Protein AF-A0A813S5W6-F1 (afdb_monomer_lite)

Sequence (1276 aa):
MLRTIFCSRCLLQTILNSVKQQLNVHYRLIHSENLAKLQTNEDELLSAIAHRELFEEQFSDQRRSRKSSTLRPGRSSTPPSTTTSNLKLLNRPTSNINKKQTIRTKQHQLPDVIVTEKIDLAHPKPKNKRAISVSSTSALTSPLAEIPSEMNKQHNIEEQNRLKSISQRLNITAPPPSSSFRLTQPETLSSDEKRKDDILEDEFRTEDEKILVELLGTLDLKKVRQMHKYTDEELKIMRKHQTFNEILLAYVDVSIYNGKLRKVRQFFDKLCLDQERRKTMKRLSWKYPSNVNIYNTIMFAHAENGTLRAVQTLFEKMRSSHIKPTLESYAAVLTCLGNLDMFDPTIAKRIIFDIEKNGFRVSDIFHLNCLNNEQIRRILKVLKILRPDFKVPPIPDEVHTKLLQNVYEQPSPITDKSNIQGDLWWKNINFKEKLAKQLQWEQEQKVVFKSISITKQVNDHYVDKQKQLYMEMEQQLIVGFLTELEILKRETEPDKLSIIPFLEIFDAKEYIQIVMKEVNGLFYGSDYYSLPYNVLCSNLGKRIHQRYLTDVRKKNGFLDNLQSIYQEYIEHCVSNQRFIKNERQKWNEIVTNHFTFMDRSYRPWSYVQICQIGDFFYRVMLKYMKLTVPLSSQKRNTINKREANSILHVVHRTPGKYTEKQIKVHPTVLRFFAHLPEQQLEFDCTELPCLVPPLPWINCHTGGYLLNQTDFLRLPLSANQQDQYLKSISVQQIGGVLDSINALNSCPWKINQRILDTIISIFEKGGDKTFSVPLSLKNPSIPDMVHIDKGLSNDEKRRRERERFKLVKQRAEIFSLWSNELYRLSIANQFRNEIFWFPHNLDFRGRVYPVPPHFNHLGSDIARGLILFAEGKPLGANGLRRLKIHLINLTDLKKRQSINEREQYANEIMDDILDSADKPLTGRLWWSKSEEPWQTLACCMEIANAIRSPDSTKYLSYFPVHQDGTCNVLQHYAAMGLDDVGAASVNLKPSDLPKDVYSDVVEMVELERQKDEELNIEMAKILKGFIKRKVIKQTIMTTNYGVTMYGARQQIGRQLRDIEDFPKIHVSEASTYLAKKTFLCLRELFRETKKIQDWFKDCASLISRVRGTAVEWNTPLGLPVVQPYYKEIKIKESGHELMDYFNMNSRPNNIKQKNAFPPNYVHSLDSTHMMMTALNCAKNGITFVSVHDSFWTHPCDVDILSKICREQFVALHKEPLLENLSQDFTNKFGFKSSEFSKADETQTKTMKLINDTIHRVPERGIFKLESVLDSTYFFS

Radius of gyration: 38.58 Å; chains: 1; bounding box: 118×125×112 Å

pLDDT: mean 75.86, std 22.14, range [20.61, 98.5]

Foldseek 3Di:
DVVVVVVVVVVVVVVVVVVVVVVVVVVVVVVVVVVVVVVVVVVVVVVVVVVVVVPPPPPDDPDDDDDDDDDDDDDDDDDDYYDYDDDDDDYDDDDDDDDDDDDDDDDDDDDDDDDDDDDDDDDDDDDDDDDDDDDDDDDDDDDDDDDDDDDDDDDDDDPPPVPPPPDPDDDDDADDDDDDPDPDDDDDDDPPVVVVQVVLVVVPDDPVVVVVVVLVVPFDLVQLQVLFPDDPVRLLLVLLLVVLQQLLLQLLQLCVLVVNLVLNVVLQVVLLVVVVVVVVVVDSDSRHHQDVSSLLSSLLSCLLVLNLVVLVVSVVSCVVVVHDDDLSSLLSNLLSCLNDPDDDLVVVVVSQVVCVVVVHHPLCNLVALADFLSSVVSSVSSVCVVPVPDARDFDDLAAPFPLCCCLPVDFFPLPPPPPPPFDLLVVPDPVLVLVVVLVVLVLVQKDKFFFLADWDPADVVLVVVVVVLLVLQLVLLLVLLVVVLVVQVVPDDSNDSDLNSLSVNDRSSVLSVLVVVLVVVQLPDDPVDFDFLLVQQLVSLVVSQLNVLVVVCVVSVQVVVLSVLVVVLQVCLSDPCCLRDFSLSSSSVSCSVVSGDHNRHDSGRDSLSSSVNSVSSVVSLQPRAFAPDDLDPDDDPDPDCDPGDRQKDWDWDDNDPDTTIGIHGDVSSSVSSVVGICGMDMGGSLLAFRLGQWAQPNAQFGIGRSRGTDGQAPDDLQPVVQVVCSVVDDCNLQSLLSRLLSLQRSFKKAWPVVLLVVLSVQVNVQHDVLQPGQGHLPDPPQDDQQDQDPPDDPVVNVVSVVVNSVSVVVSVVSVVRSVLVSVQSSSLVVRNVGITGFRWHHYLLRFIDTSNDSADCLDALSSVLGMWGSGWDQCAPFLLLLLQLQLLVQAPPQQQHASVVSSVVSVVCLVVLQQCLPPVPHGPVPLSNGPRRSLNSSSSVQSNQLVPDPHSRRDTDGHKRKWFFLQQLLCLLCLLQVPALSCQQRLLFADRTHHHVLVVLLVQLLVVLVVVVVVVPPLSVLCVPVSDSCLCVVVLNCVLQQDRLVRQLVSSLVVQVVDPPRPNVCSNVNSSSSSSSSVVSCCVSSVSSVVQLVLQLVLLLLLLSSNQAFDWDAFSSSNIRTDSAADDDDDDPPPDPPPVNSSNHHGGDSVCSSRNRSNSNSLSVLSQLSSQLSSVCSSNVWSWDDSRRMIITRSNCVVVSLLSSLVSNLSRSVPNSLVNRLVRCCVPPQDDPVSLVVDDPSSNVSNVVSNVSSVCRRHHDDNDSCSSSVRPRSID

Organism: NCBI:txid1234261

InterPro domains:
  IPR002092 DNA-directed RNA polymerase, phage-type [PS00489] (1027-1041)
  IPR002092 DNA-directed RNA polymerase, phage-type [PTHR10102] (70-1276)
  IPR002885 Pentatricopeptide repeat [PF13812] (291-339)
  IPR002885 Pentatricopeptide repeat [PS51375] (291-325)
  IPR011990 Tetratricopeptide-like helical domain superfamily [G3DSA:1.25.40.10] (222-381)
  IPR029262 DNA-directed RNA polymerase, N-terminal [PF14700] (465-745)
  IPR029262 DNA-directed RNA polymerase, N-terminal [SM01311] (436-746)
  IPR037159 DNA-directed RNA polymerase, N-terminal domain superfamily [G3DSA:1.10.1320.10] (426-745)
  IPR043502 DNA/RNA polymerase superfamily [SSF56672] (431-1276)
  IPR046950 DNA-directed RNA polymerase, C-terminal domain, phage-type [PF00940] (873-1276)

Structure (mmCIF, N/CA/C/O backbone):
data_AF-A0A813S5W6-F1
#
_entry.id   AF-A0A813S5W6-F1
#
loop_
_atom_site.group_PDB
_atom_site.id
_atom_site.type_symbol
_atom_site.label_atom_id
_atom_site.label_alt_id
_atom_site.label_comp_id
_atom_site.label_asym_id
_atom_site.label_entity_id
_atom_site.label_seq_id
_atom_site.pdbx_PDB_ins_code
_atom_site.Cartn_x
_atom_site.Cartn_y
_atom_site.Cartn_z
_atom_site.occupancy
_atom_site.B_iso_or_equiv
_atom_site.auth_seq_id
_atom_site.auth_comp_id
_atom_site.auth_asym_id
_atom_site.auth_atom_id
_atom_site.pdbx_PDB_model_num
ATOM 1 N N . MET A 1 1 ? -49.755 -30.223 44.782 1.00 40.41 1 MET A N 1
ATOM 2 C CA . MET A 1 1 ? -48.481 -29.541 45.113 1.00 40.41 1 MET A CA 1
ATOM 3 C C . MET A 1 1 ? -47.517 -30.436 45.894 1.00 40.41 1 MET A C 1
ATOM 5 O O . MET A 1 1 ? -46.569 -30.895 45.277 1.00 40.41 1 MET A O 1
ATOM 9 N N . LEU A 1 2 ? -47.726 -30.754 47.183 1.00 34.56 2 LEU A N 1
ATOM 10 C CA . LEU A 1 2 ? -46.714 -31.489 47.982 1.00 34.56 2 LEU A CA 1
ATOM 11 C C . LEU A 1 2 ? -46.266 -32.846 47.388 1.00 34.56 2 LEU A C 1
ATOM 13 O O . LEU A 1 2 ? -45.065 -33.074 47.267 1.00 34.56 2 LEU A O 1
ATOM 17 N N . ARG A 1 3 ? -47.192 -33.704 46.921 1.00 33.53 3 ARG A N 1
ATOM 18 C CA . ARG A 1 3 ? -46.833 -34.958 46.212 1.00 33.53 3 ARG A CA 1
ATOM 19 C C . ARG A 1 3 ? -46.027 -34.716 44.923 1.00 33.53 3 ARG A C 1
ATOM 21 O O . ARG A 1 3 ? -45.125 -35.486 44.615 1.00 33.53 3 ARG A O 1
ATOM 28 N N . THR A 1 4 ? -46.309 -33.627 44.208 1.00 42.06 4 THR A N 1
ATOM 29 C CA . THR A 1 4 ? -45.598 -33.226 42.982 1.00 42.06 4 THR A CA 1
ATOM 30 C C . THR A 1 4 ? -44.140 -32.867 43.287 1.00 42.06 4 THR A C 1
ATOM 32 O O . THR A 1 4 ? -43.232 -33.378 42.641 1.00 42.06 4 THR A O 1
ATOM 35 N N . ILE A 1 5 ? -43.911 -32.062 44.333 1.00 46.50 5 ILE A N 1
ATOM 36 C CA . ILE A 1 5 ? -42.572 -31.639 44.782 1.00 46.50 5 ILE A CA 1
ATOM 37 C C . ILE A 1 5 ? -41.731 -32.844 45.236 1.00 46.50 5 ILE A C 1
ATOM 39 O O . ILE A 1 5 ? -40.535 -32.909 44.946 1.00 46.50 5 ILE A O 1
ATOM 43 N N . PHE A 1 6 ? -42.354 -33.819 45.908 1.00 39.75 6 PHE A N 1
ATOM 44 C CA . PHE A 1 6 ? -41.683 -35.055 46.320 1.00 39.75 6 PHE A CA 1
ATOM 45 C C . PHE A 1 6 ? -41.206 -35.876 45.112 1.00 39.75 6 PHE A C 1
ATOM 47 O O . PHE A 1 6 ? -40.048 -36.286 45.063 1.00 39.75 6 PHE A O 1
ATOM 54 N N . CYS A 1 7 ? -42.066 -36.035 44.099 1.00 45.84 7 CYS A N 1
ATOM 55 C CA . CYS A 1 7 ? -41.732 -36.756 42.871 1.00 45.84 7 CYS A CA 1
ATOM 56 C C . CYS A 1 7 ? -40.574 -36.087 42.106 1.00 45.84 7 CYS A C 1
ATOM 58 O O . CYS A 1 7 ? -39.635 -36.771 41.698 1.00 45.84 7 CYS A O 1
ATOM 60 N N . SER A 1 8 ? -40.578 -34.752 41.988 1.00 45.09 8 SER A N 1
ATOM 61 C CA . SER A 1 8 ? -39.479 -34.001 41.364 1.00 45.09 8 SER A CA 1
ATOM 62 C C . SER A 1 8 ? -38.148 -34.170 42.104 1.00 45.09 8 SER A C 1
ATOM 64 O O . SER A 1 8 ? -37.109 -34.283 41.457 1.00 45.09 8 SER A O 1
ATOM 66 N N . ARG A 1 9 ? -38.153 -34.226 43.446 1.00 51.53 9 ARG A N 1
ATOM 67 C CA . ARG A 1 9 ? -36.936 -34.474 44.243 1.00 51.53 9 ARG A CA 1
ATOM 68 C C . ARG A 1 9 ? -36.383 -35.883 44.039 1.00 51.53 9 ARG A C 1
ATOM 70 O O . ARG A 1 9 ? -35.176 -36.022 43.857 1.00 51.53 9 ARG A O 1
ATOM 77 N N . CYS A 1 10 ? -37.239 -36.905 44.018 1.00 55.56 10 CYS A N 1
ATOM 78 C CA . CYS A 1 10 ? -36.817 -38.272 43.705 1.00 55.56 10 CYS A CA 1
ATOM 79 C C . CYS A 1 10 ? -36.231 -38.367 42.288 1.00 55.56 10 CYS A C 1
ATOM 81 O O . CYS A 1 10 ? -35.159 -38.941 42.119 1.00 55.56 10 CYS A O 1
ATOM 83 N N . LEU A 1 11 ? -36.871 -37.745 41.291 1.00 57.06 11 LEU A N 1
ATOM 84 C CA . LEU A 1 11 ? -36.374 -37.745 39.912 1.00 57.06 11 LEU A CA 1
ATOM 85 C C . LEU A 1 11 ? -35.002 -37.060 39.797 1.00 57.06 11 LEU A C 1
ATOM 87 O O . LEU A 1 11 ? -34.087 -37.629 39.203 1.00 57.06 11 LEU A O 1
ATOM 91 N N . LEU A 1 12 ? -34.820 -35.890 40.427 1.00 58.53 12 LEU A N 1
ATOM 92 C CA . LEU A 1 12 ? -33.525 -35.198 40.453 1.00 58.53 12 LEU A CA 1
ATOM 93 C C . LEU A 1 12 ? -32.432 -36.041 41.126 1.00 58.53 12 LEU A C 1
ATOM 95 O O . LEU A 1 12 ? -31.302 -36.073 40.644 1.00 58.53 12 LEU A O 1
ATOM 99 N N . GLN A 1 13 ? -32.760 -36.739 42.219 1.00 63.91 13 GLN A N 1
ATOM 100 C CA . GLN A 1 13 ? -31.805 -37.589 42.930 1.00 63.91 13 GLN A CA 1
ATOM 101 C C . GLN A 1 13 ? -31.412 -38.824 42.108 1.00 63.91 13 GLN A C 1
ATOM 103 O O . GLN A 1 13 ? -30.236 -39.179 42.077 1.00 63.91 13 GLN A O 1
ATOM 108 N N . THR A 1 14 ? -32.356 -39.448 41.396 1.00 67.06 14 THR A N 1
ATOM 109 C CA . THR A 1 14 ? -32.065 -40.559 40.477 1.00 67.06 14 THR A CA 1
ATOM 110 C C . THR A 1 14 ? -31.195 -40.104 39.305 1.00 67.06 14 THR A C 1
ATOM 112 O O . THR A 1 14 ? -30.226 -40.786 38.976 1.00 67.06 14 THR A O 1
ATOM 115 N N . ILE A 1 15 ? -31.459 -38.924 38.730 1.00 67.56 15 ILE A N 1
ATOM 116 C CA . ILE A 1 15 ? -30.615 -38.333 37.678 1.00 67.56 15 ILE A CA 1
ATOM 117 C C . ILE A 1 15 ? -29.205 -38.037 38.215 1.00 67.56 15 ILE A C 1
ATOM 119 O O . ILE A 1 15 ? -28.225 -38.446 37.600 1.00 67.56 15 ILE A O 1
ATOM 123 N N . LEU A 1 16 ? -29.073 -37.411 39.390 1.00 62.16 16 LEU A N 1
ATOM 124 C CA . LEU A 1 16 ? -27.772 -37.149 40.027 1.00 62.16 16 LEU A CA 1
ATOM 125 C C . LEU A 1 16 ? -26.994 -38.434 40.349 1.00 62.16 16 LEU A C 1
ATOM 127 O O . LEU A 1 16 ? -25.774 -38.468 40.187 1.00 62.16 16 LEU A O 1
ATOM 131 N N . ASN A 1 17 ? -27.682 -39.495 40.776 1.00 65.75 17 ASN A N 1
ATOM 132 C CA . ASN A 1 17 ? -27.067 -40.797 41.029 1.00 65.75 17 ASN A CA 1
ATOM 133 C C . ASN A 1 17 ? -26.623 -41.475 39.720 1.00 65.75 17 ASN A C 1
ATOM 135 O O . ASN A 1 17 ? -25.518 -42.012 39.668 1.00 65.75 17 ASN A O 1
ATOM 139 N N . SER A 1 18 ? -27.431 -41.389 38.657 1.00 62.81 18 SER A N 1
ATOM 140 C CA . SER A 1 18 ? -27.094 -41.897 37.320 1.00 62.81 18 SER A CA 1
ATOM 141 C C . SER A 1 18 ? -25.885 -41.165 36.725 1.00 62.81 18 SER A C 1
ATOM 143 O O . SER A 1 18 ? -24.924 -41.810 36.311 1.00 62.81 18 SER A O 1
ATOM 145 N N . VAL A 1 19 ? -25.854 -39.829 36.797 1.00 61.72 19 VAL A N 1
ATOM 146 C CA . VAL A 1 19 ? -24.707 -39.012 36.365 1.00 61.72 19 VAL A CA 1
ATOM 147 C C . VAL A 1 19 ? -23.459 -39.319 37.202 1.00 61.72 19 VAL A C 1
ATOM 149 O O . VAL A 1 19 ? -22.370 -39.429 36.645 1.00 61.72 19 VAL A O 1
ATOM 152 N N . LYS A 1 20 ? -23.582 -39.554 38.519 1.00 59.91 20 LYS A N 1
ATOM 153 C CA . LYS A 1 20 ? -22.458 -40.039 39.345 1.00 59.91 20 LYS A CA 1
ATOM 154 C C . LYS A 1 20 ? -21.980 -41.439 38.951 1.00 59.91 20 LYS A C 1
ATOM 156 O O . LYS A 1 20 ? -20.777 -41.681 38.988 1.00 59.91 20 LYS A O 1
ATOM 161 N N . GLN A 1 21 ? -22.873 -42.358 38.578 1.00 62.28 21 GLN A N 1
ATOM 162 C CA . GLN A 1 21 ? -22.477 -43.672 38.062 1.00 62.28 21 GLN A CA 1
ATOM 163 C C . GLN A 1 21 ? -21.768 -43.548 36.710 1.00 62.28 21 GLN A C 1
ATOM 165 O O . GLN A 1 21 ? -20.687 -44.109 36.561 1.00 62.28 21 GLN A O 1
ATOM 170 N N . GLN A 1 22 ? -22.305 -42.767 35.769 1.00 60.00 22 GLN A N 1
ATOM 171 C CA . GLN A 1 22 ? -21.671 -42.519 34.472 1.00 60.00 22 GLN A CA 1
ATOM 172 C C . GLN A 1 22 ? -20.295 -41.861 34.630 1.00 60.00 22 GLN A C 1
ATOM 174 O O . GLN A 1 22 ? -19.330 -42.350 34.051 1.00 60.00 22 GLN A O 1
ATOM 179 N N . LEU A 1 23 ? -20.161 -40.835 35.479 1.00 54.81 23 LEU A N 1
ATOM 180 C CA . LEU A 1 23 ? -18.867 -40.214 35.786 1.00 54.81 23 LEU A CA 1
ATOM 181 C C . LEU A 1 23 ? -17.886 -41.195 36.440 1.00 54.81 23 LEU A C 1
ATOM 183 O O . LEU A 1 23 ? -16.722 -41.209 36.057 1.00 54.81 23 LEU A O 1
ATOM 187 N N . ASN A 1 24 ? -18.326 -42.055 37.365 1.00 57.41 24 ASN A N 1
ATOM 188 C CA . ASN A 1 24 ? -17.456 -43.078 37.961 1.00 57.41 24 ASN A CA 1
ATOM 189 C C . ASN A 1 24 ? -17.040 -44.167 36.957 1.00 57.41 24 ASN A C 1
ATOM 191 O O . ASN A 1 24 ? -15.909 -44.644 37.023 1.00 57.41 24 ASN A O 1
ATOM 195 N N . VAL A 1 25 ? -17.915 -44.558 36.025 1.00 65.06 25 VAL A N 1
ATOM 196 C CA . VAL A 1 25 ? -17.577 -45.492 34.937 1.00 65.06 25 VAL A CA 1
ATOM 197 C C . VAL A 1 25 ? -16.589 -44.842 33.971 1.00 65.06 25 VAL A C 1
ATOM 199 O O . VAL A 1 25 ? -15.578 -45.453 33.643 1.00 65.06 25 VAL A O 1
ATOM 202 N N . HIS A 1 26 ? -16.815 -43.588 33.579 1.00 54.50 26 HIS A N 1
ATOM 203 C CA . HIS A 1 26 ? -15.924 -42.860 32.676 1.00 54.50 26 HIS A CA 1
ATOM 204 C C . HIS A 1 26 ? -14.558 -42.581 33.325 1.00 54.50 26 HIS A C 1
ATOM 206 O O . HIS A 1 26 ? -13.527 -42.789 32.694 1.00 54.50 26 HIS A O 1
ATOM 212 N N . TYR A 1 27 ? -14.524 -42.226 34.615 1.00 49.88 27 TYR A N 1
ATOM 213 C CA . TYR A 1 27 ? -13.279 -42.071 35.372 1.00 49.88 27 TYR A CA 1
ATOM 214 C C . TYR A 1 27 ? -12.517 -43.398 35.491 1.00 49.88 27 TYR A C 1
ATOM 216 O O . TYR A 1 27 ? -11.305 -43.416 35.304 1.00 49.88 27 TYR A O 1
ATOM 224 N N . ARG A 1 28 ? -13.211 -44.524 35.727 1.00 51.84 28 ARG A N 1
ATOM 225 C CA . ARG A 1 28 ? -12.592 -45.863 35.722 1.00 51.84 28 ARG A CA 1
ATOM 226 C C . ARG A 1 28 ? -12.050 -46.249 34.348 1.00 51.84 28 ARG A C 1
ATOM 228 O O . ARG A 1 28 ? -10.924 -46.724 34.301 1.00 51.84 28 ARG A O 1
ATOM 235 N N . LEU A 1 29 ? -12.788 -45.992 33.264 1.00 54.06 29 LEU A N 1
ATOM 236 C CA . LEU A 1 29 ? -12.331 -46.226 31.886 1.00 54.06 29 LEU A CA 1
ATOM 237 C C . LEU A 1 29 ? -11.068 -45.416 31.567 1.00 54.06 29 LEU A C 1
ATOM 239 O O . LEU A 1 29 ? -10.075 -45.979 31.115 1.00 54.06 29 LEU A O 1
ATOM 243 N N . ILE A 1 30 ? -11.066 -44.120 31.892 1.00 50.94 30 ILE A N 1
ATOM 244 C CA . ILE A 1 30 ? -9.903 -43.237 31.728 1.00 50.94 30 ILE A CA 1
ATOM 245 C C . ILE A 1 30 ? -8.724 -43.717 32.590 1.00 50.94 30 ILE A C 1
ATOM 247 O O . ILE A 1 30 ? -7.580 -43.654 32.145 1.00 50.94 30 ILE A O 1
ATOM 251 N N . HIS A 1 31 ? -8.958 -44.235 33.799 1.00 46.03 31 HIS A N 1
ATOM 252 C CA . HIS A 1 31 ? -7.880 -44.788 34.625 1.00 46.03 31 HIS A CA 1
ATOM 253 C C . HIS A 1 31 ? -7.342 -46.119 34.071 1.00 46.03 31 HIS A C 1
ATOM 255 O O . HIS A 1 31 ? -6.128 -46.293 34.031 1.00 46.03 31 HIS A O 1
ATOM 261 N N . SER A 1 32 ? -8.200 -47.017 33.569 1.00 48.56 32 SER A N 1
ATOM 262 C CA . SER A 1 32 ? -7.764 -48.266 32.926 1.00 48.56 32 SER A CA 1
ATOM 263 C C . SER A 1 32 ? -7.043 -48.032 31.599 1.00 48.56 32 SER A C 1
ATOM 265 O O . SER A 1 32 ? -6.050 -48.699 31.339 1.00 48.56 32 SER A O 1
ATOM 267 N N . GLU A 1 33 ? -7.466 -47.056 30.788 1.00 46.50 33 GLU A N 1
ATOM 268 C CA . GLU A 1 33 ? -6.738 -46.686 29.569 1.00 46.50 33 GLU A CA 1
ATOM 269 C C . GLU A 1 33 ? -5.354 -46.111 29.874 1.00 46.50 33 GLU A C 1
ATOM 271 O O . GLU A 1 33 ? -4.403 -46.407 29.158 1.00 46.50 33 GLU A O 1
ATOM 276 N N . ASN A 1 34 ? -5.225 -45.285 30.917 1.00 42.94 34 ASN A N 1
ATOM 277 C CA . ASN A 1 34 ? -3.927 -44.727 31.298 1.00 42.94 34 ASN A CA 1
ATOM 278 C C . ASN A 1 34 ? -3.017 -45.773 31.960 1.00 42.94 34 ASN A C 1
ATOM 280 O O . ASN A 1 34 ? -1.815 -45.739 31.724 1.00 42.94 34 ASN A O 1
ATOM 284 N N . LEU A 1 35 ? -3.562 -46.733 32.717 1.00 42.84 35 LEU A N 1
ATOM 285 C CA . LEU A 1 35 ? -2.797 -47.880 33.222 1.00 42.84 35 LEU A CA 1
ATOM 286 C C . LEU A 1 35 ? -2.329 -48.797 32.083 1.00 42.84 35 LEU A C 1
ATOM 288 O O . LEU A 1 35 ? -1.150 -49.129 32.035 1.00 42.84 35 LEU A O 1
ATOM 292 N N . ALA A 1 36 ? -3.196 -49.117 31.119 1.00 45.72 36 ALA A N 1
ATOM 293 C CA . ALA A 1 36 ? -2.811 -49.888 29.937 1.00 45.72 36 ALA A CA 1
ATOM 294 C C . ALA A 1 36 ? -1.715 -49.178 29.119 1.00 45.72 36 ALA A C 1
ATOM 296 O O . ALA A 1 36 ? -0.715 -49.799 28.777 1.00 45.72 36 ALA A O 1
ATOM 297 N N . LYS A 1 37 ? -1.855 -47.863 28.878 1.00 42.47 37 LYS A N 1
ATOM 298 C CA . LYS A 1 37 ? -0.847 -47.045 28.171 1.00 42.47 37 LYS A CA 1
ATOM 299 C C . LYS A 1 37 ? 0.466 -46.885 28.948 1.00 42.47 37 LYS A C 1
ATOM 301 O O . LYS A 1 37 ? 1.494 -46.626 28.333 1.00 42.47 37 LYS A O 1
ATOM 306 N N . LEU A 1 38 ? 0.456 -47.019 30.276 1.00 42.03 38 LEU A N 1
ATOM 307 C CA . LEU A 1 38 ? 1.682 -47.069 31.078 1.00 42.03 38 LEU A CA 1
ATOM 308 C C . LEU A 1 38 ? 2.378 -48.426 30.930 1.00 42.03 38 LEU A C 1
ATOM 310 O O . LEU A 1 38 ? 3.570 -48.446 30.650 1.00 42.03 38 LEU A O 1
ATOM 314 N N . GLN A 1 39 ? 1.637 -49.536 31.011 1.00 42.09 39 GLN A N 1
ATOM 315 C CA . GLN A 1 39 ? 2.215 -50.876 30.861 1.00 42.09 39 GLN A CA 1
ATOM 316 C C . GLN A 1 39 ? 2.779 -51.119 29.450 1.00 42.09 39 GLN A C 1
ATOM 318 O O . GLN A 1 39 ? 3.906 -51.592 29.332 1.00 42.09 39 GLN A O 1
ATOM 323 N N . THR A 1 40 ? 2.088 -50.702 28.378 1.00 45.41 40 THR A N 1
ATOM 324 C CA . THR A 1 40 ? 2.644 -50.815 27.012 1.00 45.41 40 THR A CA 1
ATOM 325 C C . THR A 1 40 ? 3.921 -49.992 26.823 1.00 45.41 40 THR A C 1
ATOM 327 O O . THR A 1 40 ? 4.811 -50.412 26.091 1.00 45.41 40 THR A O 1
ATOM 330 N N . ASN A 1 41 ? 4.038 -48.843 27.499 1.00 42.16 41 ASN A N 1
ATOM 331 C CA . ASN A 1 41 ? 5.248 -48.022 27.446 1.00 42.16 41 ASN A CA 1
ATOM 332 C C . ASN A 1 41 ? 6.413 -48.630 28.247 1.00 42.16 41 ASN A C 1
ATOM 334 O O . ASN A 1 41 ? 7.560 -48.407 27.872 1.00 42.16 41 ASN A O 1
ATOM 338 N N . GLU A 1 42 ? 6.162 -49.378 29.327 1.00 41.88 42 GLU A N 1
ATOM 339 C CA . GLU A 1 42 ? 7.225 -50.084 30.061 1.00 41.88 42 GLU A CA 1
ATOM 340 C C . GLU A 1 42 ? 7.757 -51.289 29.267 1.00 41.88 42 GLU A C 1
ATOM 342 O O . GLU A 1 42 ? 8.975 -51.455 29.175 1.00 41.88 42 GLU A O 1
ATOM 347 N N . ASP A 1 43 ? 6.884 -52.057 28.605 1.00 41.44 43 ASP A N 1
ATOM 348 C CA . ASP A 1 43 ? 7.292 -53.170 27.733 1.00 41.44 43 ASP A CA 1
ATOM 349 C C . ASP A 1 43 ? 8.059 -52.690 26.481 1.00 41.44 43 ASP A C 1
ATOM 351 O O . ASP A 1 43 ? 9.089 -53.272 26.124 1.00 41.44 43 ASP A O 1
ATOM 355 N N . GLU A 1 44 ? 7.639 -51.588 25.839 1.00 44.03 44 GLU A N 1
ATOM 356 C CA . GLU A 1 44 ? 8.415 -50.974 24.747 1.00 44.03 44 GLU A CA 1
ATOM 357 C C . GLU A 1 44 ? 9.780 -50.450 25.229 1.00 44.03 44 GLU A C 1
ATOM 359 O O . GLU A 1 44 ? 10.781 -50.603 24.521 1.00 44.03 44 GLU A O 1
ATOM 364 N N . LEU A 1 45 ? 9.865 -49.886 26.442 1.00 40.66 45 LEU A N 1
ATOM 365 C CA . LEU A 1 45 ? 11.132 -49.403 26.998 1.00 40.66 45 LEU A CA 1
ATOM 366 C C . LEU A 1 45 ? 12.097 -50.556 27.318 1.00 40.66 45 LEU A C 1
ATOM 368 O O . LEU A 1 45 ? 13.290 -50.451 27.033 1.00 40.66 45 LEU A O 1
ATOM 372 N N . LEU A 1 46 ? 11.592 -51.667 27.863 1.00 42.09 46 LEU A N 1
ATOM 373 C CA . LEU A 1 46 ? 12.381 -52.873 28.133 1.00 42.09 46 LEU A CA 1
ATOM 374 C C . LEU A 1 46 ? 12.867 -53.536 26.835 1.00 42.09 46 LEU A C 1
ATOM 376 O O . LEU A 1 46 ? 14.041 -53.902 26.740 1.00 42.09 46 LEU A O 1
ATOM 380 N N . SER A 1 47 ? 12.020 -53.597 25.802 1.00 41.78 47 SER A N 1
ATOM 381 C CA . SER A 1 47 ? 12.409 -54.053 24.459 1.00 41.78 47 SER A CA 1
ATOM 382 C C . SER A 1 47 ? 13.504 -53.167 23.837 1.00 41.78 47 SER A C 1
ATOM 384 O O . SER A 1 47 ? 14.489 -53.669 23.288 1.00 41.78 47 SER A O 1
ATOM 386 N N . ALA A 1 48 ? 13.400 -51.842 23.997 1.00 40.12 48 ALA A N 1
ATOM 387 C CA . ALA A 1 48 ? 14.396 -50.886 23.511 1.00 40.12 48 ALA A CA 1
ATOM 388 C C . ALA A 1 48 ? 15.739 -50.942 24.271 1.00 40.12 48 ALA A C 1
ATOM 390 O O . ALA A 1 48 ? 16.780 -50.618 23.695 1.00 40.12 48 ALA A O 1
ATOM 391 N N . ILE A 1 49 ? 15.739 -51.358 25.542 1.00 42.44 49 ILE A N 1
ATOM 392 C CA . ILE A 1 49 ? 16.961 -51.582 26.331 1.00 42.44 49 ILE A CA 1
ATOM 393 C C . ILE A 1 49 ? 17.639 -52.891 25.900 1.00 42.44 49 ILE A C 1
ATOM 395 O O . ILE A 1 49 ? 18.827 -52.873 25.573 1.00 42.44 49 ILE A O 1
ATOM 399 N N . ALA A 1 50 ? 16.886 -53.990 25.780 1.00 37.34 50 ALA A N 1
ATOM 400 C CA . ALA A 1 50 ? 17.412 -55.284 25.334 1.00 37.34 50 ALA A CA 1
ATOM 401 C C . ALA A 1 50 ? 18.057 -55.219 23.933 1.00 37.34 50 ALA A C 1
ATOM 403 O O . ALA A 1 50 ? 19.110 -55.810 23.693 1.00 37.34 50 ALA A O 1
ATOM 404 N N . HIS A 1 51 ? 17.482 -54.434 23.014 1.00 38.22 51 HIS A N 1
ATOM 405 C CA . HIS A 1 51 ? 18.063 -54.213 21.684 1.00 38.22 51 HIS A CA 1
ATOM 406 C C . HIS A 1 51 ? 19.354 -53.378 21.674 1.00 38.22 51 HIS A C 1
ATOM 408 O O . HIS A 1 51 ? 20.046 -53.346 20.654 1.00 38.22 51 HIS A O 1
ATOM 414 N N . ARG A 1 52 ? 19.682 -52.694 22.777 1.00 34.94 52 ARG A N 1
ATOM 415 C CA . ARG A 1 52 ? 20.856 -51.818 22.886 1.00 34.94 52 ARG A CA 1
ATOM 416 C C . ARG A 1 52 ? 22.082 -52.552 23.422 1.00 34.94 52 ARG A C 1
ATOM 418 O O . ARG A 1 52 ? 23.178 -52.333 22.917 1.00 34.94 52 ARG A O 1
ATOM 425 N N . GLU A 1 53 ? 21.891 -53.454 24.381 1.00 35.66 53 GLU A N 1
ATOM 426 C CA . GLU A 1 53 ? 22.975 -54.261 24.962 1.00 35.66 53 GLU A CA 1
ATOM 427 C C . GLU A 1 53 ? 23.521 -55.303 23.963 1.00 35.66 53 GLU A C 1
ATOM 429 O O . GLU A 1 53 ? 24.717 -55.583 23.953 1.00 35.66 53 GLU A O 1
ATOM 434 N N . LEU A 1 54 ? 22.693 -55.770 23.018 1.00 34.25 54 LEU A N 1
ATOM 435 C CA . LEU A 1 54 ? 23.111 -56.645 21.910 1.00 34.25 54 LEU A CA 1
ATOM 436 C C . LEU A 1 54 ? 24.013 -55.978 20.848 1.00 34.25 54 LEU A C 1
ATOM 438 O O . LEU A 1 54 ? 24.510 -56.674 19.962 1.00 34.25 54 LEU A O 1
ATOM 442 N N . PHE A 1 55 ? 24.231 -54.657 20.898 1.00 32.88 55 PHE A N 1
ATOM 443 C CA . PHE A 1 55 ? 25.007 -53.931 19.880 1.00 32.88 55 PHE A CA 1
ATOM 444 C C . PHE A 1 55 ? 26.435 -53.543 20.306 1.00 32.88 55 PHE A C 1
ATOM 446 O O . PHE A 1 55 ? 27.230 -53.161 19.446 1.00 32.88 55 PHE A O 1
ATOM 453 N N . GLU A 1 56 ? 26.797 -53.663 21.590 1.00 31.97 56 GLU A N 1
ATOM 454 C CA . GLU A 1 56 ? 28.140 -53.289 22.075 1.00 31.97 56 GLU A CA 1
ATOM 455 C C . GLU A 1 56 ? 29.152 -54.459 22.094 1.00 31.97 56 GLU A C 1
ATOM 457 O O . GLU A 1 56 ? 30.358 -54.219 22.162 1.00 31.97 56 GLU A O 1
ATOM 462 N N . GLU A 1 57 ? 28.723 -55.719 21.919 1.00 31.09 57 GLU A N 1
ATOM 463 C CA . GLU A 1 57 ? 29.639 -56.879 21.895 1.00 31.09 57 GLU A CA 1
ATOM 464 C C . GLU A 1 57 ? 30.388 -57.108 20.561 1.00 31.09 57 GLU A C 1
ATOM 466 O O . GLU A 1 57 ? 31.401 -57.806 20.551 1.00 31.09 57 GLU A O 1
ATOM 471 N N . GLN A 1 58 ? 29.978 -56.506 19.434 1.00 32.84 58 GLN A N 1
ATOM 472 C CA . GLN A 1 58 ? 30.584 -56.809 18.118 1.00 32.84 58 GLN A CA 1
ATOM 473 C C . GLN A 1 58 ? 31.832 -55.989 17.728 1.00 32.84 58 GLN A C 1
ATOM 475 O O . GLN A 1 58 ? 32.438 -56.273 16.697 1.00 32.84 58 GLN A O 1
ATOM 480 N N . PHE A 1 59 ? 32.273 -55.014 18.534 1.00 30.72 59 PHE A N 1
ATOM 481 C CA . PHE A 1 59 ? 33.447 -54.175 18.218 1.00 30.72 59 PHE A CA 1
ATOM 482 C C . PHE A 1 59 ? 34.567 -54.222 19.273 1.00 30.72 59 PHE A C 1
ATOM 484 O O . PHE A 1 59 ? 35.186 -53.209 19.596 1.00 30.72 59 PHE A O 1
ATOM 491 N N . SER A 1 60 ? 34.877 -55.424 19.779 1.00 28.62 60 SER A N 1
ATOM 492 C CA . SER A 1 60 ? 35.939 -55.635 20.780 1.00 28.62 60 SER A CA 1
ATOM 493 C C . SER A 1 60 ? 37.018 -56.691 20.446 1.00 28.62 60 SER A C 1
ATOM 495 O O . SER A 1 60 ? 37.811 -57.020 21.327 1.00 28.62 60 SER A O 1
ATOM 497 N N . ASP A 1 61 ? 37.163 -57.154 19.189 1.00 27.95 61 ASP A N 1
ATOM 498 C CA . ASP A 1 61 ? 38.296 -58.029 18.790 1.00 27.95 61 ASP A CA 1
ATOM 499 C C . ASP A 1 61 ? 39.096 -57.561 17.553 1.00 27.95 61 ASP A C 1
ATOM 501 O O . ASP A 1 61 ? 39.144 -58.210 16.508 1.00 27.95 61 ASP A O 1
ATOM 505 N N . GLN A 1 62 ? 39.828 -56.449 17.706 1.00 29.28 62 GLN A N 1
ATOM 506 C CA . GLN A 1 62 ? 41.091 -56.235 16.977 1.00 29.28 62 GLN A CA 1
ATOM 507 C C . GLN A 1 62 ? 42.295 -56.156 17.928 1.00 29.28 62 GLN A C 1
ATOM 509 O O . GLN A 1 62 ? 42.892 -55.115 18.191 1.00 29.28 62 GLN A O 1
ATOM 514 N N . ARG A 1 63 ? 42.649 -57.337 18.441 1.00 26.36 63 ARG A N 1
ATOM 515 C CA . ARG A 1 63 ? 44.001 -57.810 18.799 1.00 26.36 63 ARG A CA 1
ATOM 516 C C . ARG A 1 63 ? 45.169 -56.796 18.777 1.00 26.36 63 ARG A C 1
ATOM 518 O O . ARG A 1 63 ? 45.841 -56.598 17.771 1.00 26.36 63 ARG A O 1
ATOM 525 N N . ARG A 1 64 ? 45.564 -56.385 19.986 1.00 25.59 64 ARG A N 1
ATOM 526 C CA . ARG A 1 64 ? 46.932 -56.525 20.550 1.00 25.59 64 ARG A CA 1
ATOM 527 C C . ARG A 1 64 ? 48.141 -56.433 19.582 1.00 25.59 64 ARG A C 1
ATOM 529 O O . ARG A 1 64 ? 48.556 -57.449 19.033 1.00 25.59 64 ARG A O 1
ATOM 536 N N . SER A 1 65 ? 48.870 -55.311 19.601 1.00 26.06 65 SER A N 1
ATOM 537 C CA . SER A 1 65 ? 50.319 -55.205 19.950 1.00 26.06 65 SER A CA 1
ATOM 538 C C . SER A 1 65 ? 50.814 -53.748 19.746 1.00 26.06 65 SER A C 1
ATOM 540 O O . SER A 1 65 ? 50.144 -52.996 19.053 1.00 26.06 65 SER A O 1
ATOM 542 N N . ARG A 1 66 ? 51.908 -53.218 20.330 1.00 26.36 66 ARG A N 1
ATOM 543 C CA . ARG A 1 66 ? 53.045 -53.756 21.123 1.00 26.36 66 ARG A CA 1
ATOM 544 C C . ARG A 1 66 ? 53.303 -52.918 22.409 1.00 26.36 66 ARG A C 1
ATOM 546 O O . ARG A 1 66 ? 52.666 -51.897 22.630 1.00 26.36 66 ARG A O 1
ATOM 553 N N . LYS A 1 67 ? 54.244 -53.368 23.258 1.00 30.50 67 LYS A N 1
ATOM 554 C CA . LYS A 1 67 ? 54.832 -52.642 24.424 1.00 30.50 67 LYS A CA 1
ATOM 555 C C . LYS A 1 67 ? 55.988 -51.710 23.934 1.00 30.50 67 LYS A C 1
ATOM 557 O O . LYS A 1 67 ? 56.283 -51.771 22.746 1.00 30.50 67 LYS A O 1
ATOM 562 N N . SER A 1 68 ? 56.695 -50.863 24.707 1.00 29.69 68 SER A N 1
ATOM 563 C CA . SER A 1 68 ? 56.960 -50.765 26.167 1.00 29.69 68 SER A CA 1
ATOM 564 C C . SER A 1 68 ? 57.535 -49.384 26.603 1.00 29.69 68 SER A C 1
ATOM 566 O O . SER A 1 68 ? 57.956 -48.620 25.743 1.00 29.69 68 SER A O 1
ATOM 568 N N . SER A 1 69 ? 57.715 -49.172 27.931 1.00 31.36 69 SER A N 1
ATOM 569 C CA . SER A 1 69 ? 58.727 -48.290 28.614 1.00 31.36 69 SER A CA 1
ATOM 570 C C . SER A 1 69 ? 58.638 -46.740 28.446 1.00 31.36 69 SER A C 1
ATOM 572 O O . SER A 1 69 ? 58.353 -46.272 27.358 1.00 31.36 69 SER A O 1
ATOM 574 N N . THR A 1 70 ? 58.880 -45.852 29.443 1.00 31.20 70 THR A N 1
ATOM 575 C CA . THR A 1 70 ? 59.308 -45.984 30.873 1.00 31.20 70 THR A CA 1
ATOM 576 C C . THR A 1 70 ? 59.029 -44.719 31.747 1.00 31.20 70 THR A C 1
ATOM 578 O O . THR A 1 70 ? 59.009 -43.616 31.223 1.00 31.20 70 THR A O 1
ATOM 581 N N . LEU A 1 71 ? 58.969 -44.899 33.087 1.00 28.86 71 LEU A N 1
ATOM 582 C CA . LEU A 1 71 ? 59.326 -43.963 34.205 1.00 28.86 71 LEU A CA 1
ATOM 583 C C . LEU A 1 71 ? 58.496 -42.683 34.577 1.00 28.86 71 LEU A C 1
ATOM 585 O O . LEU A 1 71 ? 58.716 -41.616 34.029 1.00 28.86 71 LEU A O 1
ATOM 589 N N . ARG A 1 72 ? 57.687 -42.809 35.662 1.00 29.94 72 ARG A N 1
ATOM 590 C CA . ARG A 1 72 ? 57.719 -42.123 37.011 1.00 29.94 72 ARG A CA 1
ATOM 591 C C . ARG A 1 72 ? 57.859 -40.571 37.189 1.00 29.94 72 ARG A C 1
ATOM 593 O O . ARG A 1 72 ? 58.525 -39.953 36.373 1.00 29.94 72 ARG A O 1
ATOM 600 N N . PRO A 1 73 ? 57.460 -39.968 38.360 1.00 45.69 73 PRO A N 1
ATOM 601 C CA . PRO A 1 73 ? 56.597 -40.463 39.476 1.00 45.69 73 PRO A CA 1
ATOM 602 C C . PRO A 1 73 ? 55.621 -39.470 40.217 1.00 45.69 73 PRO A C 1
ATOM 604 O O . PRO A 1 73 ? 55.955 -38.318 40.464 1.00 45.69 73 PRO A O 1
ATOM 607 N N . GLY A 1 74 ? 54.539 -40.028 40.812 1.00 27.98 74 GLY A N 1
ATOM 608 C CA . GLY A 1 74 ? 53.901 -39.612 42.103 1.00 27.98 74 GLY A CA 1
ATOM 609 C C . GLY A 1 74 ? 52.926 -38.409 42.120 1.00 27.98 74 GLY A C 1
ATOM 610 O O . GLY A 1 74 ? 52.675 -37.829 41.073 1.00 27.98 74 GLY A O 1
ATOM 611 N N . ARG A 1 75 ? 52.342 -37.953 43.256 1.00 30.98 75 ARG A N 1
ATOM 612 C CA . ARG A 1 75 ? 51.947 -38.530 44.591 1.00 30.98 75 ARG A CA 1
ATOM 613 C C . ARG A 1 75 ? 51.219 -37.423 45.432 1.00 30.98 75 ARG A C 1
ATOM 615 O O . ARG A 1 75 ? 51.474 -36.259 45.165 1.00 30.98 75 ARG A O 1
ATOM 622 N N . SER A 1 76 ? 50.420 -37.627 46.502 1.00 26.95 76 SER A N 1
ATOM 623 C CA . SER A 1 76 ? 49.392 -38.650 46.844 1.00 26.95 76 SER A CA 1
ATOM 624 C C . SER A 1 76 ? 48.588 -38.325 48.149 1.00 26.95 76 SER A C 1
ATOM 626 O O . SER A 1 76 ? 49.104 -38.542 49.239 1.00 26.95 76 SER A O 1
ATOM 628 N N . SER A 1 77 ? 47.321 -37.887 48.017 1.00 28.14 77 SER A N 1
ATOM 629 C CA . SER A 1 77 ? 46.097 -38.272 48.797 1.00 28.14 77 SER A CA 1
ATOM 630 C C . SER A 1 77 ? 45.979 -38.298 50.361 1.00 28.14 77 SER A C 1
ATOM 632 O O . SER A 1 77 ? 46.620 -39.125 51.000 1.00 28.14 77 SER A O 1
ATOM 634 N N . THR A 1 78 ? 44.906 -37.644 50.888 1.00 26.83 78 THR A N 1
ATOM 635 C CA . THR A 1 78 ? 43.961 -38.067 52.001 1.00 26.83 78 THR A CA 1
ATOM 636 C C . THR A 1 78 ? 44.445 -38.192 53.479 1.00 26.83 78 THR A C 1
ATOM 638 O O . THR A 1 78 ? 45.653 -38.272 53.667 1.00 26.83 78 THR A O 1
ATOM 641 N N . PRO A 1 79 ? 43.581 -38.358 54.537 1.00 49.81 79 PRO A N 1
ATOM 642 C CA . PRO A 1 79 ? 42.171 -37.948 54.836 1.00 49.81 79 PRO A CA 1
ATOM 643 C C . PRO A 1 79 ? 42.001 -37.254 56.262 1.00 49.81 79 PRO A C 1
ATOM 645 O O . PRO A 1 79 ? 42.817 -36.385 56.539 1.00 49.81 79 PRO A O 1
ATOM 648 N N . PRO A 1 80 ? 41.024 -37.547 57.183 1.00 53.50 80 PRO A N 1
ATOM 649 C CA . PRO A 1 80 ? 39.640 -36.993 57.315 1.00 53.50 80 PRO A CA 1
ATOM 650 C C . PRO A 1 80 ? 39.209 -36.388 58.709 1.00 53.50 80 PRO A C 1
ATOM 652 O O . PRO A 1 80 ? 39.960 -36.450 59.673 1.00 53.50 80 PRO A O 1
ATOM 655 N N . SER A 1 81 ? 37.920 -35.966 58.834 1.00 28.05 81 SER A N 1
ATOM 656 C CA . SER A 1 81 ? 36.953 -36.212 59.969 1.00 28.05 81 SER A CA 1
ATOM 657 C C . SER A 1 81 ? 36.400 -35.092 60.931 1.00 28.05 81 SER A C 1
ATOM 659 O O . SER A 1 81 ? 37.135 -34.315 61.522 1.00 28.05 81 SER A O 1
ATOM 661 N N . THR A 1 82 ? 35.051 -35.115 61.104 1.00 27.66 82 THR A N 1
ATOM 662 C CA . THR A 1 82 ? 34.169 -34.975 62.326 1.00 27.66 82 THR A CA 1
ATOM 663 C C . THR A 1 82 ? 33.821 -33.673 63.139 1.00 27.66 82 THR A C 1
ATOM 665 O O . THR A 1 82 ? 34.662 -33.068 63.786 1.00 27.66 82 THR A O 1
ATOM 668 N N . THR A 1 83 ? 32.486 -33.421 63.247 1.00 27.23 83 THR A N 1
ATOM 669 C CA . THR A 1 83 ? 31.598 -33.083 64.430 1.00 27.23 83 THR A CA 1
ATOM 670 C C . THR A 1 83 ? 31.500 -31.716 65.184 1.00 27.23 83 THR A C 1
ATOM 672 O O . THR A 1 83 ? 32.441 -31.300 65.842 1.00 27.23 83 THR A O 1
ATOM 675 N N . THR A 1 84 ? 30.238 -31.214 65.313 1.00 27.86 84 THR A N 1
ATOM 676 C CA . THR A 1 84 ? 29.550 -30.541 66.487 1.00 27.86 84 THR A CA 1
ATOM 677 C C . THR A 1 84 ? 30.056 -29.194 67.078 1.00 27.86 84 THR A C 1
ATOM 679 O O . THR A 1 84 ? 31.233 -28.905 66.978 1.00 27.86 84 THR A O 1
ATOM 682 N N . SER A 1 85 ? 29.286 -28.333 67.793 1.00 28.95 85 SER A N 1
ATOM 683 C CA . SER A 1 85 ? 27.820 -28.074 67.980 1.00 28.95 85 SER A CA 1
ATOM 684 C C . SER A 1 85 ? 27.568 -26.781 68.827 1.00 28.95 85 SER A C 1
ATOM 686 O O . SER A 1 85 ? 28.504 -26.319 69.468 1.00 28.95 85 SER A O 1
ATOM 688 N N . ASN A 1 86 ? 26.304 -26.304 68.941 1.00 27.81 86 ASN A N 1
ATOM 689 C CA . ASN A 1 86 ? 25.747 -25.418 70.016 1.00 27.81 86 ASN A CA 1
ATOM 690 C C . ASN A 1 86 ? 26.254 -23.939 70.113 1.00 27.81 86 ASN A C 1
ATOM 692 O O . ASN A 1 86 ? 27.257 -23.627 69.491 1.00 27.81 86 ASN A O 1
ATOM 696 N N . LEU A 1 87 ? 25.709 -22.940 70.859 1.00 27.39 87 LEU A N 1
ATOM 697 C CA . LEU A 1 87 ? 24.391 -22.449 71.406 1.00 27.39 87 LEU A CA 1
ATOM 698 C C . LEU A 1 87 ? 24.651 -20.982 71.968 1.00 27.39 87 LEU A C 1
ATOM 700 O O . LEU A 1 87 ? 25.779 -20.531 71.813 1.00 27.39 87 LEU A O 1
ATOM 704 N N . LYS A 1 88 ? 23.819 -20.116 72.616 1.00 27.66 88 LYS A N 1
ATOM 705 C CA . LYS A 1 88 ? 22.408 -20.011 73.117 1.00 27.66 88 LYS A CA 1
ATOM 706 C C . LYS A 1 88 ? 22.049 -18.510 73.446 1.00 27.66 88 LYS A C 1
ATOM 708 O O . LYS A 1 88 ? 22.790 -17.923 74.221 1.00 27.66 88 LYS A O 1
ATOM 713 N N . LEU A 1 89 ? 20.866 -17.981 73.045 1.00 27.30 89 LEU A N 1
ATOM 714 C CA . LEU A 1 89 ? 20.006 -16.985 73.789 1.00 27.30 89 LEU A CA 1
ATOM 715 C C . LEU A 1 89 ? 20.569 -15.542 74.113 1.00 27.30 89 LEU A C 1
ATOM 717 O O . LEU A 1 89 ? 21.712 -15.282 73.777 1.00 27.30 89 LEU A O 1
ATOM 721 N N . LEU A 1 90 ? 19.877 -14.507 74.678 1.00 27.75 90 LEU A N 1
ATOM 722 C CA . LEU A 1 90 ? 18.488 -14.235 75.178 1.00 27.75 90 LEU A CA 1
ATOM 723 C C . LEU A 1 90 ? 18.138 -12.695 75.229 1.00 27.75 90 LEU A C 1
ATOM 725 O O . LEU A 1 90 ? 19.035 -11.868 75.331 1.00 27.75 90 LEU A O 1
ATOM 729 N N . ASN A 1 91 ? 16.835 -12.357 75.353 1.00 25.31 91 ASN A N 1
ATOM 730 C CA . ASN A 1 91 ? 16.207 -11.187 76.049 1.00 25.31 91 ASN A CA 1
ATOM 731 C C . ASN A 1 91 ? 15.866 -9.806 75.384 1.00 25.31 91 ASN A C 1
ATOM 733 O O . ASN A 1 91 ? 16.092 -9.568 74.203 1.00 25.31 91 ASN A O 1
ATOM 737 N N . ARG A 1 92 ? 15.112 -8.988 76.160 1.00 23.89 92 ARG A N 1
ATOM 738 C CA . ARG A 1 92 ? 14.117 -7.897 75.881 1.00 23.89 92 ARG A CA 1
ATOM 739 C C . ARG A 1 92 ? 14.044 -6.939 77.126 1.00 23.89 92 ARG A C 1
ATOM 741 O O . ARG A 1 92 ? 14.667 -7.321 78.114 1.00 23.89 92 ARG A O 1
ATOM 748 N N . PRO A 1 93 ? 13.170 -5.893 77.259 1.00 49.94 93 PRO A N 1
ATOM 749 C CA . PRO A 1 93 ? 12.597 -4.859 76.352 1.00 49.94 93 PRO A CA 1
ATOM 750 C C . PRO A 1 93 ? 12.565 -3.413 76.998 1.00 49.94 93 PRO A C 1
ATOM 752 O O . PRO A 1 93 ? 13.246 -3.178 77.987 1.00 49.94 93 PRO A O 1
ATOM 755 N N . THR A 1 94 ? 11.686 -2.494 76.518 1.00 25.41 94 THR A N 1
ATOM 756 C CA . THR A 1 94 ? 11.135 -1.248 77.180 1.00 25.41 94 THR A CA 1
ATOM 757 C C . THR A 1 94 ? 12.075 -0.039 77.466 1.00 25.41 94 THR A C 1
ATOM 759 O O . THR A 1 94 ? 13.257 -0.241 77.680 1.00 25.41 94 THR A O 1
ATOM 762 N N . SER A 1 95 ? 11.656 1.252 77.516 1.00 26.27 95 SER A N 1
ATOM 763 C CA . SER A 1 95 ? 10.450 1.972 77.005 1.00 26.27 95 SER A CA 1
ATOM 764 C C . SER A 1 95 ? 10.520 3.528 77.127 1.00 26.27 95 SER A C 1
ATOM 766 O O . SER A 1 95 ? 10.975 4.020 78.151 1.00 26.27 95 SER A O 1
ATOM 768 N N . ASN A 1 96 ? 9.850 4.248 76.203 1.00 25.88 96 ASN A N 1
ATOM 769 C CA . ASN A 1 96 ? 9.065 5.507 76.384 1.00 25.88 96 ASN A CA 1
ATOM 770 C C . ASN A 1 96 ? 9.663 6.956 76.498 1.00 25.88 96 ASN A C 1
ATOM 772 O O . ASN A 1 96 ? 10.553 7.231 77.287 1.00 25.88 96 ASN A O 1
ATOM 776 N N . ILE A 1 97 ? 8.936 7.895 75.836 1.00 28.33 97 ILE A N 1
ATOM 777 C CA . ILE A 1 97 ? 8.585 9.307 76.208 1.00 28.33 97 ILE A CA 1
ATOM 778 C C . ILE A 1 97 ? 9.494 10.531 75.836 1.00 28.33 97 ILE A C 1
ATOM 780 O O . ILE A 1 97 ? 10.469 10.820 76.509 1.00 28.33 97 ILE A O 1
ATOM 784 N N . ASN A 1 98 ? 8.986 11.359 74.884 1.00 25.31 98 ASN A N 1
ATOM 785 C CA . ASN A 1 98 ? 9.052 12.851 74.723 1.00 25.31 98 ASN A CA 1
ATOM 786 C C . ASN A 1 98 ? 10.427 13.599 74.630 1.00 25.31 98 ASN A C 1
ATOM 788 O O . ASN A 1 98 ? 11.447 13.070 75.030 1.00 25.31 98 ASN A O 1
ATOM 792 N N . LYS A 1 99 ? 10.571 14.842 74.102 1.00 26.39 99 LYS A N 1
ATOM 793 C CA . LYS A 1 99 ? 9.633 15.954 73.755 1.00 26.39 99 LYS A CA 1
ATOM 794 C C . LYS A 1 99 ? 10.172 16.857 72.592 1.00 26.39 99 LYS A C 1
ATOM 796 O O . LYS A 1 99 ? 11.287 16.685 72.128 1.00 26.39 99 LYS A O 1
ATOM 801 N N . LYS A 1 100 ? 9.343 17.814 72.135 1.00 25.50 100 LYS A N 1
ATOM 802 C CA . LYS A 1 100 ? 9.418 18.720 70.945 1.00 25.50 100 LYS A CA 1
ATOM 803 C C . LYS A 1 100 ? 10.685 19.598 70.687 1.00 25.50 100 LYS A C 1
ATOM 805 O O . LYS A 1 100 ? 11.213 20.162 71.633 1.00 25.50 100 LYS A O 1
ATOM 810 N N . GLN A 1 101 ? 10.892 19.931 69.388 1.00 24.30 101 GLN A N 1
ATOM 811 C CA . GLN A 1 101 ? 11.478 21.183 68.797 1.00 24.30 101 GLN A CA 1
ATOM 812 C C . GLN A 1 101 ? 13.010 21.430 69.004 1.00 24.30 101 GLN A C 1
ATOM 814 O O . GLN A 1 101 ? 13.577 20.901 69.944 1.00 24.30 101 GLN A O 1
ATOM 819 N N . THR A 1 102 ? 13.793 22.149 68.161 1.00 22.58 102 THR A N 1
ATOM 820 C CA . THR A 1 102 ? 13.518 23.165 67.098 1.00 22.58 102 THR A CA 1
ATOM 821 C C . THR A 1 102 ? 14.689 23.326 66.071 1.00 22.58 102 THR A C 1
ATOM 823 O O . THR A 1 102 ? 15.815 22.975 66.392 1.00 22.58 102 THR A O 1
ATOM 826 N N . ILE A 1 103 ? 14.454 24.023 64.933 1.00 25.69 103 ILE A N 1
ATOM 827 C CA . ILE A 1 103 ? 15.431 24.808 64.101 1.00 25.69 103 ILE A CA 1
ATOM 828 C C . ILE A 1 103 ? 16.380 24.076 63.091 1.00 25.69 103 ILE A C 1
ATOM 830 O O . ILE A 1 103 ? 16.533 22.862 63.081 1.00 25.69 103 ILE A O 1
ATOM 834 N N . ARG A 1 104 ? 16.888 24.885 62.134 1.00 23.66 104 ARG A N 1
ATOM 835 C CA . ARG A 1 104 ? 17.790 24.673 60.963 1.00 23.66 104 ARG A CA 1
ATOM 836 C C . ARG A 1 104 ? 19.210 24.158 61.374 1.00 23.66 104 ARG A C 1
ATOM 838 O O . ARG A 1 104 ? 19.512 24.205 62.555 1.00 23.66 104 ARG A O 1
ATOM 845 N N . THR A 1 105 ? 20.173 23.734 60.523 1.00 24.44 105 THR A N 1
ATOM 846 C CA . THR A 1 105 ? 20.500 24.062 59.103 1.00 24.44 105 THR A CA 1
ATOM 847 C C . THR A 1 105 ? 21.505 23.055 58.460 1.00 24.44 105 THR A C 1
ATOM 849 O O . THR A 1 105 ? 22.278 22.451 59.182 1.00 24.44 105 THR A O 1
ATOM 852 N N . LYS A 1 106 ? 21.539 22.963 57.111 1.00 26.34 106 LYS A N 1
ATOM 853 C CA . LYS A 1 106 ? 22.663 22.628 56.170 1.00 26.34 106 LYS A CA 1
ATOM 854 C C . LYS A 1 106 ? 23.870 21.721 56.566 1.00 26.34 106 LYS A C 1
ATOM 856 O O . LYS A 1 106 ? 24.689 22.130 57.375 1.00 26.34 106 LYS A O 1
ATOM 861 N N . GLN A 1 107 ? 24.143 20.744 55.672 1.00 25.34 107 GLN A N 1
ATOM 862 C CA . GLN A 1 107 ? 25.476 20.201 55.261 1.00 25.34 107 GLN A CA 1
ATOM 863 C C . GLN A 1 107 ? 26.261 19.413 56.364 1.00 25.34 107 GLN A C 1
ATOM 865 O O . GLN A 1 107 ? 25.867 19.461 57.517 1.00 25.34 107 GLN A O 1
ATOM 870 N N . HIS A 1 108 ? 27.292 18.577 56.116 1.00 27.25 108 HIS A N 1
ATOM 871 C CA . HIS A 1 108 ? 28.271 18.484 55.013 1.00 27.25 108 HIS A CA 1
ATOM 872 C C . HIS A 1 108 ? 28.899 17.059 54.838 1.00 27.25 108 HIS A C 1
ATOM 874 O O . HIS A 1 108 ? 29.056 16.343 55.816 1.00 27.25 108 HIS A O 1
ATOM 880 N N . GLN A 1 109 ? 29.351 16.745 53.608 1.00 25.20 109 GLN A N 1
ATOM 881 C CA . GLN A 1 109 ? 30.574 15.979 53.221 1.00 25.20 109 GLN A CA 1
ATOM 882 C C . GLN A 1 109 ? 30.851 14.498 53.611 1.00 25.20 109 GLN A C 1
ATOM 884 O O . GLN A 1 109 ? 30.076 13.827 54.281 1.00 25.20 109 GLN A O 1
ATOM 889 N N . LEU A 1 110 ? 31.963 13.992 53.042 1.00 27.81 110 LEU A N 1
ATOM 890 C CA . LEU A 1 110 ? 32.560 12.655 53.184 1.00 27.81 110 LEU A CA 1
ATOM 891 C C . LEU A 1 110 ? 33.853 12.729 54.028 1.00 27.81 110 LEU A C 1
ATOM 893 O O . LEU A 1 110 ? 34.452 13.803 54.069 1.00 27.81 110 LEU A O 1
ATOM 897 N N . PRO A 1 111 ? 34.358 11.596 54.550 1.00 36.12 111 PRO A N 1
ATOM 898 C CA . PRO A 1 111 ? 35.793 11.346 54.738 1.00 36.12 111 PRO A CA 1
ATOM 899 C C . PRO A 1 111 ? 36.423 10.763 53.447 1.00 36.12 111 PRO A C 1
ATOM 901 O O . PRO A 1 111 ? 35.703 10.240 52.597 1.00 36.12 111 PRO A O 1
ATOM 904 N N . ASP A 1 112 ? 37.735 10.623 53.261 1.00 26.66 112 ASP A N 1
ATOM 905 C CA . ASP A 1 112 ? 38.962 11.349 53.649 1.00 26.66 112 ASP A CA 1
ATOM 906 C C . ASP A 1 112 ? 40.148 10.421 53.290 1.00 26.66 112 ASP A C 1
ATOM 908 O O . ASP A 1 112 ? 39.958 9.206 53.225 1.00 26.66 112 ASP A O 1
ATOM 912 N N . VAL A 1 113 ? 41.355 10.973 53.085 1.00 24.88 113 VAL A N 1
ATOM 913 C CA . VAL A 1 113 ? 42.634 10.527 53.709 1.00 24.88 113 VAL A CA 1
ATOM 914 C C . VAL A 1 113 ? 43.863 11.189 53.042 1.00 24.88 113 VAL A C 1
ATOM 916 O O . VAL A 1 113 ? 44.270 10.836 51.941 1.00 24.88 113 VAL A O 1
ATOM 919 N N . ILE A 1 114 ? 44.422 12.170 53.763 1.00 27.14 114 ILE A N 1
ATOM 920 C CA . ILE A 1 114 ? 45.844 12.408 54.117 1.00 27.14 114 ILE A CA 1
ATOM 921 C C . ILE A 1 114 ? 46.959 12.115 53.076 1.00 27.14 114 ILE A C 1
ATOM 923 O O . ILE A 1 114 ? 47.188 10.967 52.716 1.00 27.14 114 ILE A O 1
ATOM 927 N N . VAL A 1 115 ? 47.766 13.141 52.740 1.00 25.62 115 VAL A N 1
ATOM 928 C CA . VAL A 1 115 ? 49.216 13.322 53.075 1.00 25.62 115 VAL A CA 1
ATOM 929 C C . VAL A 1 115 ? 49.662 14.742 52.636 1.00 25.62 115 VAL A C 1
ATOM 931 O O . VAL A 1 115 ? 48.937 15.425 51.915 1.00 25.62 115 VAL A O 1
ATOM 934 N N . THR A 1 116 ? 50.769 15.251 53.189 1.00 25.52 116 THR A N 1
ATOM 935 C CA . THR A 1 116 ? 51.063 16.685 53.417 1.00 25.52 116 THR A CA 1
ATOM 936 C C . THR A 1 116 ? 52.373 17.201 52.785 1.00 25.52 116 THR A C 1
ATOM 938 O O . THR A 1 116 ? 53.164 16.408 52.291 1.00 25.52 116 THR A O 1
ATOM 941 N N . GLU A 1 117 ? 52.629 18.517 52.951 1.00 26.25 117 GLU A N 1
ATOM 942 C CA . GLU A 1 117 ? 53.938 19.221 52.847 1.00 26.25 117 GLU A CA 1
ATOM 943 C C . GLU A 1 117 ? 54.471 19.555 51.425 1.00 26.25 117 GLU A C 1
ATOM 945 O O . GLU A 1 117 ? 54.286 18.776 50.500 1.00 26.25 117 GLU A O 1
ATOM 950 N N . LYS A 1 118 ? 55.165 20.686 51.155 1.00 26.11 118 LYS A N 1
ATOM 951 C CA . LYS A 1 118 ? 55.292 22.031 51.797 1.00 26.11 118 LYS A CA 1
ATOM 952 C C . LYS A 1 118 ? 56.107 22.978 50.868 1.00 26.11 118 LYS A C 1
ATOM 954 O O . LYS A 1 118 ? 56.805 22.474 49.997 1.00 26.11 118 LYS A O 1
ATOM 959 N N . ILE A 1 119 ? 56.131 24.287 51.191 1.00 26.06 119 ILE A N 1
ATOM 960 C CA . ILE A 1 119 ? 57.155 25.316 50.826 1.00 26.06 119 ILE A CA 1
ATOM 961 C C . ILE A 1 119 ? 57.177 25.821 49.355 1.00 26.06 119 ILE A C 1
ATOM 963 O O . ILE A 1 119 ? 56.963 25.037 48.440 1.00 26.06 119 ILE A O 1
ATOM 967 N N . ASP A 1 120 ? 57.540 27.075 49.018 1.00 24.48 120 ASP A N 1
ATOM 968 C CA . ASP A 1 120 ? 57.276 28.428 49.584 1.00 24.48 120 ASP A CA 1
ATOM 969 C C . ASP A 1 120 ? 57.802 29.519 48.587 1.00 24.48 120 ASP A C 1
ATOM 971 O O . ASP A 1 120 ? 58.465 29.183 47.609 1.00 24.48 120 ASP A O 1
ATOM 975 N N . LEU A 1 121 ? 57.573 30.812 48.876 1.00 25.56 121 LEU A N 1
ATOM 976 C CA . LEU A 1 121 ? 58.336 32.017 48.452 1.00 25.56 121 LEU A CA 1
ATOM 977 C C . LEU A 1 121 ? 58.422 32.491 46.962 1.00 25.56 121 LEU A C 1
ATOM 979 O O . LEU A 1 121 ? 59.163 31.980 46.134 1.00 25.56 121 LEU A O 1
ATOM 983 N N . ALA A 1 122 ? 57.781 33.650 46.725 1.00 23.14 122 ALA A N 1
ATOM 984 C CA . ALA A 1 122 ? 58.322 34.917 46.162 1.00 23.14 122 ALA A CA 1
ATOM 985 C C . ALA A 1 122 ? 59.055 35.032 44.780 1.00 23.14 122 ALA A C 1
ATOM 987 O O . ALA A 1 122 ? 60.170 34.573 44.590 1.00 23.14 122 ALA A O 1
ATOM 988 N N . HIS A 1 123 ? 58.447 35.827 43.869 1.00 24.77 123 HIS A N 1
ATOM 989 C CA . HIS A 1 123 ? 58.894 37.143 43.307 1.00 24.77 123 HIS A CA 1
ATOM 990 C C . HIS A 1 123 ? 60.403 37.543 43.153 1.00 24.77 123 HIS A C 1
ATOM 992 O O . HIS A 1 123 ? 61.210 37.141 43.979 1.00 24.77 123 HIS A O 1
ATOM 998 N N . PRO A 1 124 ? 60.771 38.577 42.328 1.00 41.41 124 PRO A N 1
ATOM 999 C CA . PRO A 1 124 ? 60.152 39.134 41.090 1.00 41.41 124 PRO A CA 1
ATOM 1000 C C . PRO A 1 124 ? 61.131 39.705 39.991 1.00 41.41 124 PRO A C 1
ATOM 1002 O O . PRO A 1 124 ? 62.280 40.025 40.275 1.00 41.41 124 PRO A O 1
ATOM 1005 N N . LYS A 1 125 ? 60.588 40.117 38.814 1.00 25.73 125 LYS A N 1
ATOM 1006 C CA . LYS A 1 125 ? 61.090 41.247 37.947 1.00 25.73 125 LYS A CA 1
ATOM 1007 C C . LYS A 1 125 ? 62.495 41.057 37.264 1.00 25.73 125 LYS A C 1
ATOM 1009 O O . LYS A 1 125 ? 63.065 39.985 37.391 1.00 25.73 125 LYS A O 1
ATOM 1014 N N . PRO A 1 126 ? 63.084 42.042 36.521 1.00 41.34 126 PRO A N 1
ATOM 1015 C CA . PRO A 1 126 ? 62.517 42.894 35.444 1.00 41.34 126 PRO A CA 1
ATOM 1016 C C . PRO A 1 126 ? 63.420 43.153 34.183 1.00 41.34 126 PRO A C 1
ATOM 1018 O O . PRO A 1 126 ? 64.637 43.073 34.242 1.00 41.34 126 PRO A O 1
ATOM 1021 N N . LYS A 1 127 ? 62.795 43.710 33.122 1.00 24.11 127 LYS A N 1
ATOM 1022 C CA . LYS A 1 127 ? 63.282 44.769 32.178 1.00 24.11 127 LYS A CA 1
ATOM 1023 C C . LYS A 1 127 ? 64.520 44.594 31.247 1.00 24.11 127 LYS A C 1
ATOM 1025 O O . LYS A 1 127 ? 65.655 44.474 31.679 1.00 24.11 127 LYS A O 1
ATOM 1030 N N . ASN A 1 128 ? 64.261 44.964 29.981 1.00 24.42 128 ASN A N 1
ATOM 1031 C CA . ASN A 1 128 ? 65.088 45.749 29.034 1.00 24.42 128 ASN A CA 1
ATOM 1032 C C . ASN A 1 128 ? 66.420 45.198 28.470 1.00 24.42 128 ASN A C 1
ATOM 1034 O O . ASN A 1 128 ? 67.435 45.193 29.162 1.00 24.42 128 ASN A O 1
ATOM 1038 N N . LYS A 1 129 ? 66.489 45.110 27.126 1.00 24.89 129 LYS A N 1
ATOM 1039 C CA . LYS A 1 129 ? 67.384 45.964 26.299 1.00 24.89 129 LYS A CA 1
ATOM 1040 C C . LYS A 1 129 ? 67.050 45.932 24.791 1.00 24.89 129 LYS A C 1
ATOM 1042 O O . LYS A 1 129 ? 66.651 44.902 24.274 1.00 24.89 129 LYS A O 1
ATOM 1047 N N . ARG A 1 130 ? 67.303 47.076 24.132 1.00 25.11 130 ARG A N 1
ATOM 1048 C CA . ARG A 1 130 ? 67.558 47.310 22.687 1.00 25.11 130 ARG A CA 1
ATOM 1049 C C . ARG A 1 130 ? 66.544 46.786 21.646 1.00 25.11 130 ARG A C 1
ATOM 1051 O O . ARG A 1 130 ? 66.617 45.652 21.196 1.00 25.11 130 ARG A O 1
ATOM 1058 N N . ALA A 1 131 ? 65.722 47.715 21.156 1.00 28.61 131 ALA A N 1
ATOM 1059 C CA . ALA A 1 131 ? 65.268 47.777 19.759 1.00 28.61 131 ALA A CA 1
ATOM 1060 C C . ALA A 1 131 ? 66.075 48.870 19.007 1.00 28.61 131 ALA A C 1
ATOM 1062 O O . ALA A 1 131 ? 66.815 49.590 19.682 1.00 28.61 131 ALA A O 1
ATOM 1063 N N . ILE A 1 132 ? 65.849 49.049 17.685 1.00 22.52 132 ILE A N 1
ATOM 1064 C CA . ILE A 1 132 ? 66.416 50.118 16.803 1.00 22.52 132 ILE A CA 1
ATOM 1065 C C . ILE A 1 132 ? 67.921 49.865 16.470 1.00 22.52 132 ILE A C 1
ATOM 1067 O O . ILE A 1 132 ? 68.658 49.470 17.367 1.00 22.52 132 ILE A O 1
ATOM 1071 N N . SER A 1 133 ? 68.482 50.009 15.249 1.00 22.97 133 SER A N 1
ATOM 1072 C CA . SER A 1 133 ? 68.072 50.507 13.897 1.00 22.97 133 SER A CA 1
ATOM 1073 C C . SER A 1 133 ? 68.897 49.813 12.760 1.00 22.97 133 SER A C 1
ATOM 1075 O O . SER A 1 133 ? 69.483 48.768 13.025 1.00 22.97 133 SER A O 1
ATOM 1077 N N . VAL A 1 134 ? 68.991 50.432 11.553 1.00 22.53 134 VAL A N 1
ATOM 1078 C CA . VAL A 1 134 ? 69.791 50.091 10.330 1.00 22.53 134 VAL A CA 1
ATOM 1079 C C . VAL A 1 134 ? 69.051 49.123 9.372 1.00 22.53 134 VAL A C 1
ATOM 1081 O O . VAL A 1 134 ? 68.648 48.057 9.815 1.00 22.53 134 VAL A O 1
ATOM 1084 N N . SER A 1 135 ? 68.651 49.425 8.116 1.00 21.97 135 SER A N 1
ATOM 1085 C CA . SER A 1 135 ? 69.125 50.283 6.985 1.00 21.97 135 SER A CA 1
ATOM 1086 C C . SER A 1 135 ? 70.250 49.634 6.129 1.00 21.97 135 SER A C 1
ATOM 1088 O O . SER A 1 135 ? 71.010 48.842 6.662 1.00 21.97 135 SER A O 1
ATOM 1090 N N . SER A 1 136 ? 70.399 49.826 4.805 1.00 26.98 136 SER A N 1
ATOM 1091 C CA . SER A 1 136 ? 69.738 50.703 3.809 1.00 26.98 136 SER A CA 1
ATOM 1092 C C . SER A 1 136 ? 69.900 50.181 2.346 1.00 26.98 136 SER A C 1
ATOM 1094 O O . SER A 1 136 ? 70.516 49.142 2.129 1.00 26.98 136 SER A O 1
ATOM 1096 N N . THR A 1 137 ? 69.419 50.975 1.364 1.00 26.50 137 THR A N 1
ATOM 1097 C CA . THR A 1 137 ? 69.571 50.929 -0.127 1.00 26.50 137 THR A CA 1
ATOM 1098 C C . THR A 1 137 ? 68.492 50.192 -0.954 1.00 26.50 137 THR A C 1
ATOM 1100 O O . THR A 1 137 ? 68.105 49.085 -0.605 1.00 26.50 137 THR A O 1
ATOM 1103 N N . SER A 1 138 ? 67.957 50.766 -2.051 1.00 26.30 138 SER A N 1
ATOM 1104 C CA . SER A 1 138 ? 68.045 52.162 -2.563 1.00 26.30 138 SER A CA 1
ATOM 1105 C C . SER A 1 138 ? 66.913 52.531 -3.557 1.00 26.30 138 SER A C 1
ATOM 1107 O O . SER A 1 138 ? 66.399 51.656 -4.234 1.00 26.30 138 SER A O 1
ATOM 1109 N N . ALA A 1 139 ? 66.595 53.842 -3.633 1.00 26.19 139 ALA A N 1
ATOM 1110 C CA . ALA A 1 139 ? 66.241 54.660 -4.824 1.00 26.19 139 ALA A CA 1
ATOM 1111 C C . ALA A 1 139 ? 65.196 54.154 -5.865 1.00 26.19 139 ALA A C 1
ATOM 1113 O O . ALA A 1 139 ? 65.347 53.066 -6.400 1.00 26.19 139 ALA A O 1
ATOM 1114 N N . LEU A 1 140 ? 64.182 54.902 -6.341 1.00 25.30 140 LEU A N 1
ATOM 1115 C CA . LEU A 1 140 ? 63.617 56.269 -6.141 1.00 25.30 140 LEU A CA 1
ATOM 1116 C C . LEU A 1 140 ? 62.052 56.140 -6.304 1.00 25.30 140 LEU A C 1
ATOM 1118 O O . LEU A 1 140 ? 61.564 55.020 -6.192 1.00 25.30 140 LEU A O 1
ATOM 1122 N N . THR A 1 141 ? 61.143 57.115 -6.514 1.00 22.78 141 THR A N 1
ATOM 1123 C CA . THR A 1 141 ? 61.160 58.574 -6.806 1.00 22.78 141 THR A CA 1
ATOM 1124 C C . THR A 1 141 ? 59.889 59.255 -6.206 1.00 22.78 141 THR A C 1
ATOM 1126 O O . THR A 1 141 ? 59.439 58.875 -5.129 1.00 22.78 141 THR A O 1
ATOM 1129 N N . SER A 1 142 ? 59.317 60.273 -6.867 1.00 21.53 142 SER A N 1
ATOM 1130 C CA . SER A 1 142 ? 58.116 61.081 -6.546 1.00 21.53 142 SER A CA 1
ATOM 1131 C C . SER A 1 142 ? 57.591 61.710 -7.880 1.00 21.53 142 SER A C 1
ATOM 1133 O O . SER A 1 142 ? 58.163 61.325 -8.909 1.00 21.53 142 SER A O 1
ATOM 1135 N N . PRO A 1 143 ? 56.604 62.651 -7.971 1.00 47.84 143 PRO A N 1
ATOM 1136 C CA . PRO A 1 143 ? 55.798 63.325 -6.925 1.00 47.84 143 PRO A CA 1
ATOM 1137 C C . PRO A 1 143 ? 54.280 63.597 -7.228 1.00 47.84 143 PRO A C 1
ATOM 1139 O O . PRO A 1 143 ? 53.831 63.429 -8.354 1.00 47.84 143 PRO A O 1
ATOM 1142 N N . LEU A 1 144 ? 53.569 64.169 -6.226 1.00 24.50 144 LEU A N 1
ATOM 1143 C CA . LEU A 1 144 ? 52.363 65.057 -6.296 1.00 24.50 144 LEU A CA 1
ATOM 1144 C C . LEU A 1 144 ? 50.996 64.478 -6.787 1.00 24.50 144 LEU A C 1
ATOM 1146 O O . LEU A 1 144 ? 50.969 63.610 -7.648 1.00 24.50 144 LEU A O 1
ATOM 1150 N N . ALA A 1 145 ? 49.811 64.897 -6.288 1.00 23.80 145 ALA A N 1
ATOM 1151 C CA . ALA A 1 145 ? 49.442 65.884 -5.242 1.00 23.80 145 ALA A CA 1
ATOM 1152 C C . ALA A 1 145 ? 48.117 65.536 -4.486 1.00 23.80 145 ALA A C 1
ATOM 1154 O O . ALA A 1 145 ? 47.299 64.799 -5.020 1.00 23.80 145 ALA A O 1
ATOM 1155 N N . GLU A 1 146 ? 47.962 66.100 -3.269 1.00 21.97 146 GLU A N 1
ATOM 1156 C CA . GLU A 1 146 ? 46.752 66.584 -2.522 1.00 21.97 146 GLU A CA 1
ATOM 1157 C C . GLU A 1 146 ? 45.418 65.756 -2.487 1.00 21.97 146 GLU A C 1
ATOM 1159 O O . GLU A 1 146 ? 44.948 65.296 -3.517 1.00 21.97 146 GLU A O 1
ATOM 1164 N N . ILE A 1 147 ? 44.717 65.432 -1.368 1.00 24.94 147 ILE A N 1
ATOM 1165 C CA . ILE A 1 147 ? 44.459 66.028 -0.009 1.00 24.94 147 ILE A CA 1
ATOM 1166 C C . ILE A 1 147 ? 43.492 67.243 -0.074 1.00 24.94 147 ILE A C 1
ATOM 1168 O O . ILE A 1 147 ? 43.690 68.021 -1.000 1.00 24.94 147 ILE A O 1
ATOM 1172 N N . PRO A 1 148 ? 42.499 67.498 0.839 1.00 39.00 148 PRO A N 1
ATOM 1173 C CA . PRO A 1 148 ? 42.061 66.869 2.126 1.00 39.00 148 PRO A CA 1
ATOM 1174 C C . PRO A 1 148 ? 40.548 66.432 2.132 1.00 39.00 148 PRO A C 1
ATOM 1176 O O . PRO A 1 148 ? 39.915 66.488 1.086 1.00 39.00 148 PRO A O 1
ATOM 1179 N N . SER A 1 149 ? 39.826 66.052 3.215 1.00 25.39 149 SER A N 1
ATOM 1180 C CA . SER A 1 149 ? 40.096 65.359 4.508 1.00 25.39 149 SER A CA 1
ATOM 1181 C C . SER A 1 149 ? 38.775 65.040 5.267 1.00 25.39 149 SER A C 1
ATOM 1183 O O . SER A 1 149 ? 37.904 65.900 5.308 1.00 25.39 149 SER A O 1
ATOM 1185 N N . GLU A 1 150 ? 38.719 63.909 5.996 1.00 27.75 150 GLU A N 1
ATOM 1186 C CA . GLU A 1 150 ? 37.891 63.660 7.217 1.00 27.75 150 GLU A CA 1
ATOM 1187 C C . GLU A 1 150 ? 36.329 63.683 7.108 1.00 27.75 150 GLU A C 1
ATOM 1189 O O . GLU A 1 150 ? 35.768 64.131 6.120 1.00 27.75 150 GLU A O 1
ATOM 1194 N N . MET A 1 151 ? 35.525 63.111 8.031 1.00 23.52 151 MET A N 1
ATOM 1195 C CA . MET A 1 151 ? 35.791 62.547 9.372 1.00 23.52 151 MET A CA 1
ATOM 1196 C C . MET A 1 151 ? 34.860 61.346 9.727 1.00 23.52 151 MET A C 1
ATOM 1198 O O . MET A 1 151 ? 33.694 61.376 9.369 1.00 23.52 151 MET A O 1
ATOM 1202 N N . ASN A 1 152 ? 35.385 60.339 10.459 1.00 28.41 152 ASN A N 1
ATOM 1203 C CA . ASN A 1 152 ? 34.763 59.289 11.331 1.00 28.41 152 ASN A CA 1
ATOM 1204 C C . ASN A 1 152 ? 33.353 58.676 11.029 1.00 28.41 152 ASN A C 1
ATOM 1206 O O . ASN A 1 152 ? 32.402 59.366 10.706 1.00 28.41 152 ASN A O 1
ATOM 1210 N N . LYS A 1 153 ? 33.106 57.347 11.097 1.00 32.41 153 LYS A N 1
ATOM 1211 C CA . LYS A 1 153 ? 33.276 56.353 12.208 1.00 32.41 153 LYS A CA 1
ATOM 1212 C C . LYS A 1 153 ? 32.394 56.683 13.446 1.00 32.41 153 LYS A C 1
ATOM 1214 O O . LYS A 1 153 ? 32.210 57.848 13.748 1.00 32.41 153 LYS A O 1
ATOM 1219 N N . GLN A 1 154 ? 31.832 55.748 14.232 1.00 27.88 154 GLN A N 1
ATOM 1220 C CA . GLN A 1 154 ? 32.075 54.300 14.406 1.00 27.88 154 GLN A CA 1
ATOM 1221 C C . GLN A 1 154 ? 30.934 53.643 15.230 1.00 27.88 154 GLN A C 1
ATOM 1223 O O . GLN A 1 154 ? 30.556 54.259 16.218 1.00 27.88 154 GLN A O 1
ATOM 1228 N N . HIS A 1 155 ? 30.487 52.402 14.940 1.00 27.45 155 HIS A N 1
ATOM 1229 C CA . HIS A 1 155 ? 30.203 51.319 15.933 1.00 27.45 155 HIS A CA 1
ATOM 1230 C C . HIS A 1 155 ? 29.442 50.103 15.350 1.00 27.45 155 HIS A C 1
ATOM 1232 O O . HIS A 1 155 ? 28.239 50.176 15.119 1.00 27.45 155 HIS A O 1
ATOM 1238 N N . ASN A 1 156 ? 30.151 48.976 15.177 1.00 27.03 156 ASN A N 1
ATOM 1239 C CA . ASN A 1 156 ? 29.842 47.621 15.696 1.00 27.03 156 ASN A CA 1
ATOM 1240 C C . ASN A 1 156 ? 30.486 46.525 14.828 1.00 27.03 156 ASN A C 1
ATOM 1242 O O . ASN A 1 156 ? 29.862 45.967 13.929 1.00 27.03 156 ASN A O 1
ATOM 1246 N N . ILE A 1 157 ? 31.745 46.185 15.129 1.00 31.67 157 ILE A N 1
ATOM 1247 C CA . ILE A 1 157 ? 32.422 44.994 14.595 1.00 31.67 157 ILE A CA 1
ATOM 1248 C C . ILE A 1 157 ? 33.183 44.325 15.743 1.00 31.67 157 ILE A C 1
ATOM 1250 O O . ILE A 1 157 ? 34.369 44.573 15.936 1.00 31.67 157 ILE A O 1
ATOM 1254 N N . GLU A 1 158 ? 32.500 43.471 16.507 1.00 30.56 158 GLU A N 1
ATOM 1255 C CA . GLU A 1 158 ? 33.171 42.610 17.499 1.00 30.56 158 GLU A CA 1
ATOM 1256 C C . GLU A 1 158 ? 32.528 41.218 17.659 1.00 30.56 158 GLU A C 1
ATOM 1258 O O . GLU A 1 158 ? 33.213 40.249 17.986 1.00 30.56 158 GLU A O 1
ATOM 1263 N N . GLU A 1 159 ? 31.243 41.053 17.321 1.00 32.06 159 GLU A N 1
ATOM 1264 C CA . GLU A 1 159 ? 30.530 39.778 17.515 1.00 32.06 159 GLU A CA 1
ATOM 1265 C C . GLU A 1 159 ? 30.862 38.695 16.459 1.00 32.06 159 GLU A C 1
ATOM 1267 O O . GLU A 1 159 ? 30.815 37.499 16.750 1.00 32.06 159 GLU A O 1
ATOM 1272 N N . GLN A 1 160 ? 31.276 39.074 15.241 1.00 33.41 160 GLN A N 1
ATOM 1273 C CA . GLN A 1 160 ? 31.481 38.114 14.138 1.00 33.41 160 GLN A CA 1
ATOM 1274 C C . GLN A 1 160 ? 32.766 37.265 14.233 1.00 33.41 160 GLN A C 1
ATOM 1276 O O . GLN A 1 160 ? 32.827 36.185 13.644 1.00 33.41 160 GLN A O 1
ATOM 1281 N N . ASN A 1 161 ? 33.789 37.696 14.982 1.00 30.02 161 ASN A N 1
ATOM 1282 C CA . ASN A 1 161 ? 35.100 37.024 14.985 1.00 30.02 161 ASN A CA 1
ATOM 1283 C C . ASN A 1 161 ? 35.272 35.929 16.056 1.00 30.02 161 ASN A C 1
ATOM 1285 O O . ASN A 1 161 ? 36.277 35.219 16.038 1.00 30.02 161 ASN A O 1
ATOM 1289 N N . ARG A 1 162 ? 34.285 35.701 16.936 1.00 29.17 162 ARG A N 1
ATOM 1290 C CA . ARG A 1 162 ? 34.309 34.577 17.900 1.00 29.17 162 ARG A CA 1
ATOM 1291 C C . ARG A 1 162 ? 33.782 33.242 17.354 1.00 29.17 162 ARG A C 1
ATOM 1293 O O . ARG A 1 162 ? 33.944 32.223 18.017 1.00 29.17 162 ARG A O 1
ATOM 1300 N N . LEU A 1 163 ? 33.198 33.217 16.152 1.00 29.70 163 LEU A N 1
ATOM 1301 C CA . LEU A 1 163 ? 32.542 32.025 15.584 1.00 29.70 163 LEU A CA 1
ATOM 1302 C C . LEU A 1 163 ? 33.418 31.171 14.643 1.00 29.70 163 LEU A C 1
ATOM 1304 O O . LEU A 1 163 ? 32.961 30.133 14.172 1.00 29.70 163 LEU A O 1
ATOM 1308 N N . LYS A 1 164 ? 34.677 31.554 14.380 1.00 27.94 164 LYS A N 1
ATOM 1309 C CA . LYS A 1 164 ? 35.567 30.846 13.429 1.00 27.94 164 LYS A CA 1
ATOM 1310 C C . LYS A 1 164 ? 36.576 29.867 14.056 1.00 27.94 164 LYS A C 1
ATOM 1312 O O . LYS A 1 164 ? 37.348 29.262 13.321 1.00 27.94 164 LYS A O 1
ATOM 1317 N N . SER A 1 165 ? 36.571 29.672 15.379 1.00 27.98 165 SER A N 1
ATOM 1318 C CA . SER A 1 165 ? 37.578 28.862 16.101 1.00 27.98 165 SER A CA 1
ATOM 1319 C C . SER A 1 165 ? 37.064 27.560 16.742 1.00 27.98 165 SER A C 1
ATOM 1321 O O . SER A 1 165 ? 37.848 26.841 17.360 1.00 27.98 165 SER A O 1
ATOM 1323 N N . ILE A 1 166 ? 35.780 27.207 16.585 1.00 27.81 166 ILE A N 1
ATOM 1324 C CA . ILE A 1 166 ? 35.175 25.988 17.171 1.00 27.81 166 ILE A CA 1
ATOM 1325 C C . ILE A 1 166 ? 34.608 25.078 16.065 1.00 27.81 166 ILE A C 1
ATOM 1327 O O . ILE A 1 166 ? 33.419 24.780 16.014 1.00 27.81 166 ILE A O 1
ATOM 1331 N N . SER A 1 167 ? 35.477 24.655 15.142 1.00 26.52 167 SER A N 1
ATOM 1332 C CA . SER A 1 167 ? 35.109 23.880 13.940 1.00 26.52 167 SER A CA 1
ATOM 1333 C C . SER A 1 167 ? 36.031 22.681 13.639 1.00 26.52 167 SER A C 1
ATOM 1335 O O . SER A 1 167 ? 35.940 22.090 12.567 1.00 26.52 167 SER A O 1
ATOM 1337 N N . GLN A 1 168 ? 36.918 22.294 14.570 1.00 27.66 168 GLN A N 1
ATOM 1338 C CA . GLN A 1 168 ? 37.970 21.283 14.331 1.00 27.66 168 GLN A CA 1
ATOM 1339 C C . GLN A 1 168 ? 38.070 20.136 15.362 1.00 27.66 168 GLN A C 1
ATOM 1341 O O . GLN A 1 168 ? 39.092 19.450 15.418 1.00 27.66 168 GLN A O 1
ATOM 1346 N N . ARG A 1 169 ? 37.041 19.860 16.179 1.00 25.00 169 ARG A N 1
ATOM 1347 C CA . ARG A 1 169 ? 37.024 18.663 17.054 1.00 25.00 169 ARG A CA 1
ATOM 1348 C C . ARG A 1 169 ? 35.660 17.964 17.055 1.00 25.00 169 ARG A C 1
ATOM 1350 O O . ARG A 1 169 ? 34.636 18.631 17.041 1.00 25.00 169 ARG A O 1
ATOM 1357 N N . LEU A 1 170 ? 35.705 16.627 17.154 1.00 24.02 170 LEU A N 1
ATOM 1358 C CA . LEU A 1 170 ? 34.586 15.671 17.290 1.00 24.02 170 LEU A CA 1
ATOM 1359 C C . LEU A 1 170 ? 33.740 15.396 16.022 1.00 24.02 170 LEU A C 1
ATOM 1361 O O . LEU A 1 170 ? 32.614 15.856 15.898 1.00 24.02 170 LEU A O 1
ATOM 1365 N N . ASN A 1 171 ? 34.253 14.522 15.144 1.00 22.80 171 ASN A N 1
ATOM 1366 C CA . ASN A 1 171 ? 33.495 13.868 14.063 1.00 22.80 171 ASN A CA 1
ATOM 1367 C C . ASN A 1 171 ? 33.488 12.336 14.258 1.00 22.80 171 ASN A C 1
ATOM 1369 O O . ASN A 1 171 ? 34.395 11.658 13.778 1.00 22.80 171 ASN A O 1
ATOM 1373 N N . ILE A 1 172 ? 32.478 11.788 14.948 1.00 23.77 172 ILE A N 1
ATOM 1374 C CA . ILE A 1 172 ? 32.161 10.344 14.958 1.00 23.77 172 ILE A CA 1
ATOM 1375 C C . ILE A 1 172 ? 30.635 10.166 15.018 1.00 23.77 172 ILE A C 1
ATOM 1377 O O . ILE A 1 172 ? 30.023 10.388 16.059 1.00 23.77 172 ILE A O 1
ATOM 1381 N N . THR A 1 173 ? 30.025 9.714 13.922 1.00 26.33 173 THR A N 1
ATOM 1382 C CA . THR A 1 173 ? 28.607 9.317 13.839 1.00 26.33 173 THR A CA 1
ATOM 1383 C C . THR A 1 173 ? 28.459 8.081 12.948 1.00 26.33 173 THR A C 1
ATOM 1385 O O . THR A 1 173 ? 29.214 7.895 11.994 1.00 26.33 173 THR A O 1
ATOM 1388 N N . ALA A 1 174 ? 27.503 7.205 13.274 1.00 25.50 174 ALA A N 1
ATOM 1389 C CA . ALA A 1 174 ? 27.248 5.950 12.561 1.00 25.50 174 ALA A CA 1
ATOM 1390 C C . ALA A 1 174 ? 25.838 5.940 11.929 1.00 25.50 174 ALA A C 1
ATOM 1392 O O . ALA A 1 174 ? 24.924 6.534 12.506 1.00 25.50 174 ALA A O 1
ATOM 1393 N N . PRO A 1 175 ? 25.639 5.289 10.764 1.00 26.14 175 PRO A N 1
ATOM 1394 C CA . PRO A 1 175 ? 24.377 5.338 10.027 1.00 26.14 175 PRO A CA 1
ATOM 1395 C C . PRO A 1 175 ? 23.354 4.281 10.491 1.00 26.14 175 PRO A C 1
ATOM 1397 O O . PRO A 1 175 ? 23.749 3.197 10.925 1.00 26.14 175 PRO A O 1
ATOM 1400 N N . PRO A 1 176 ? 22.042 4.543 10.334 1.00 23.83 176 PRO A N 1
ATOM 1401 C CA . PRO A 1 176 ? 20.995 3.530 10.452 1.00 23.83 176 PRO A CA 1
ATOM 1402 C C . PRO A 1 176 ? 20.793 2.744 9.133 1.00 23.83 176 PRO A C 1
ATOM 1404 O O . PRO A 1 176 ? 20.983 3.315 8.056 1.00 23.83 176 PRO A O 1
ATOM 1407 N N . PRO A 1 177 ? 20.363 1.468 9.187 1.00 25.41 177 PRO A N 1
ATOM 1408 C CA . PRO A 1 177 ? 19.875 0.719 8.026 1.00 25.41 177 PRO A CA 1
ATOM 1409 C C . PRO A 1 177 ? 18.405 1.052 7.700 1.00 25.41 177 PRO A C 1
ATOM 1411 O O . PRO A 1 177 ? 17.698 1.671 8.500 1.00 25.41 177 PRO A O 1
ATOM 1414 N N . SER A 1 178 ? 17.933 0.628 6.524 1.00 24.36 178 SER A N 1
ATOM 1415 C CA . SER A 1 178 ? 16.633 1.016 5.956 1.00 24.36 178 SER A CA 1
ATOM 1416 C C . SER A 1 178 ? 15.773 -0.170 5.504 1.00 24.36 178 SER A C 1
ATOM 1418 O O . SER A 1 178 ? 16.189 -0.930 4.636 1.00 24.36 178 SER A O 1
ATOM 1420 N N . SER A 1 179 ? 14.532 -0.243 5.994 1.00 21.31 179 SER A N 1
ATOM 1421 C CA . SER A 1 179 ? 13.477 -1.140 5.484 1.00 21.31 179 SER A CA 1
ATOM 1422 C C . SER A 1 179 ? 12.079 -0.499 5.576 1.00 21.31 179 SER A C 1
ATOM 1424 O O . SER A 1 179 ? 11.131 -1.039 6.132 1.00 21.31 179 SER A O 1
ATOM 1426 N N . SER A 1 180 ? 11.952 0.719 5.050 1.00 21.77 180 SER A N 1
ATOM 1427 C CA . SER A 1 180 ? 10.673 1.340 4.669 1.00 21.77 180 SER A CA 1
ATOM 1428 C C . SER A 1 180 ? 10.952 2.481 3.691 1.00 21.77 180 SER A C 1
ATOM 1430 O O . SER A 1 180 ? 12.002 3.123 3.789 1.00 21.77 180 SER A O 1
ATOM 1432 N N . PHE A 1 181 ? 10.023 2.771 2.774 1.00 22.77 181 PHE A N 1
ATOM 1433 C CA . PHE A 1 181 ? 10.117 3.917 1.856 1.00 22.77 181 PHE A CA 1
ATOM 1434 C C . PHE A 1 181 ? 9.849 5.246 2.592 1.00 22.77 181 PHE A C 1
ATOM 1436 O O . PHE A 1 181 ? 8.900 5.983 2.326 1.00 22.77 181 PHE A O 1
ATOM 1443 N N . ARG A 1 182 ? 10.722 5.583 3.550 1.00 20.61 182 ARG A N 1
ATOM 1444 C CA . ARG A 1 182 ? 10.835 6.950 4.059 1.00 20.61 182 ARG A CA 1
ATOM 1445 C C . ARG A 1 182 ? 11.365 7.820 2.923 1.00 20.61 182 ARG A C 1
ATOM 1447 O O . ARG A 1 182 ? 12.550 7.746 2.606 1.00 20.61 182 ARG A O 1
ATOM 1454 N N . LEU A 1 183 ? 10.505 8.678 2.368 1.00 24.02 183 LEU A N 1
ATOM 1455 C CA . LEU A 1 183 ? 10.935 9.855 1.607 1.00 24.02 183 LEU A CA 1
ATOM 1456 C C . LEU A 1 183 ? 12.065 10.534 2.390 1.00 24.02 183 LEU A C 1
ATOM 1458 O O . LEU A 1 183 ? 11.868 10.940 3.541 1.00 24.02 183 LEU A O 1
ATOM 1462 N N . THR A 1 184 ? 13.260 10.570 1.801 1.00 22.69 184 THR A N 1
ATOM 1463 C CA . THR A 1 184 ? 14.484 10.977 2.495 1.00 22.69 184 THR A CA 1
ATOM 1464 C C . THR A 1 184 ? 14.313 12.375 3.064 1.00 22.69 184 THR A C 1
ATOM 1466 O O . THR A 1 184 ? 14.039 13.311 2.312 1.00 22.69 184 THR A O 1
ATOM 1469 N N . GLN A 1 185 ? 14.490 12.540 4.379 1.00 22.19 185 GLN A N 1
ATOM 1470 C CA . GLN A 1 185 ? 14.592 13.885 4.934 1.00 22.19 185 GLN A CA 1
ATOM 1471 C C . GLN A 1 185 ? 15.834 14.550 4.322 1.00 22.19 185 GLN A C 1
ATOM 1473 O O . GLN A 1 185 ? 16.921 13.987 4.465 1.00 22.19 185 GLN A O 1
ATOM 1478 N N . PRO A 1 186 ? 15.716 15.712 3.654 1.00 26.95 186 PRO A N 1
ATOM 1479 C CA . PRO A 1 186 ? 16.894 16.493 3.330 1.00 26.95 186 PRO A CA 1
ATOM 1480 C C . PRO A 1 186 ? 17.519 16.955 4.647 1.00 26.95 186 PRO A C 1
ATOM 1482 O O . PRO A 1 186 ? 16.829 17.501 5.516 1.00 26.95 186 PRO A O 1
ATOM 1485 N N . GLU A 1 187 ? 18.818 16.717 4.808 1.00 27.02 187 GLU A N 1
ATOM 1486 C CA . GLU A 1 187 ? 19.562 17.260 5.939 1.00 27.02 187 GLU A CA 1
ATOM 1487 C C . GLU A 1 187 ? 19.463 18.792 5.925 1.00 27.02 187 GLU A C 1
ATOM 1489 O O . GLU A 1 187 ? 19.310 19.427 4.879 1.00 27.02 187 GLU A O 1
ATOM 1494 N N . THR A 1 188 ? 19.476 19.415 7.104 1.00 28.28 188 THR A N 1
ATOM 1495 C CA . THR A 1 188 ? 19.290 20.868 7.190 1.00 28.28 188 THR A CA 1
ATOM 1496 C C . THR A 1 188 ? 20.523 21.583 6.646 1.00 28.28 188 THR A C 1
ATOM 1498 O O . THR A 1 188 ? 21.519 21.678 7.365 1.00 28.28 188 THR A O 1
ATOM 1501 N N . LEU A 1 189 ? 20.426 22.078 5.410 1.00 34.16 189 LEU A N 1
ATOM 1502 C CA . LEU A 1 189 ? 21.461 22.866 4.740 1.00 34.16 189 LEU A CA 1
ATOM 1503 C C . LEU A 1 189 ? 21.972 24.034 5.597 1.00 34.16 189 LEU A C 1
ATOM 1505 O O . LEU A 1 189 ? 21.253 24.566 6.454 1.00 34.16 189 LEU A O 1
ATOM 1509 N N . SER A 1 190 ? 23.192 24.473 5.283 1.00 34.81 190 SER A N 1
ATOM 1510 C CA . SER A 1 190 ? 23.666 25.813 5.632 1.00 34.81 190 SER A CA 1
ATOM 1511 C C . SER A 1 190 ? 22.754 26.895 5.022 1.00 34.81 190 SER A C 1
ATOM 1513 O O . SER A 1 190 ? 21.982 26.634 4.096 1.00 34.81 190 SER A O 1
ATOM 1515 N N . SER A 1 191 ? 22.828 28.128 5.528 1.00 33.84 191 SER A N 1
ATOM 1516 C CA . SER A 1 191 ? 22.085 29.267 4.962 1.00 33.84 191 SER A CA 1
ATOM 1517 C C . SER A 1 191 ? 22.474 29.575 3.513 1.00 33.84 191 SER A C 1
ATOM 1519 O O . SER A 1 191 ? 21.645 30.042 2.731 1.00 33.84 191 SER A O 1
ATOM 1521 N N . ASP A 1 192 ? 23.729 29.304 3.162 1.00 32.78 192 ASP A N 1
ATOM 1522 C CA . ASP A 1 192 ? 24.379 29.902 1.998 1.00 32.78 192 ASP A CA 1
ATOM 1523 C C . ASP A 1 192 ? 24.314 28.976 0.777 1.00 32.78 192 ASP A C 1
ATOM 1525 O O . ASP A 1 192 ? 24.141 29.446 -0.346 1.00 32.78 192 ASP A O 1
ATOM 1529 N N . GLU A 1 193 ? 24.358 27.655 0.990 1.00 36.66 193 GLU A N 1
ATOM 1530 C CA . GLU A 1 193 ? 24.044 26.667 -0.051 1.00 36.66 193 GLU A CA 1
ATOM 1531 C C . GLU A 1 193 ? 22.574 26.763 -0.465 1.00 36.66 193 GLU A C 1
ATOM 1533 O O . GLU A 1 193 ? 22.269 26.755 -1.655 1.00 36.66 193 GLU A O 1
ATOM 1538 N N . LYS A 1 194 ? 21.668 26.945 0.507 1.00 40.00 194 LYS A N 1
ATOM 1539 C CA . LYS A 1 194 ? 20.237 27.108 0.235 1.00 40.00 194 LYS A CA 1
ATOM 1540 C C . LYS A 1 194 ? 19.944 28.293 -0.671 1.00 40.00 194 LYS A C 1
ATOM 1542 O O . LYS A 1 194 ? 19.237 28.134 -1.653 1.00 40.00 194 LYS A O 1
ATOM 1547 N N . ARG A 1 195 ? 20.548 29.451 -0.379 1.00 37.31 195 ARG A N 1
ATOM 1548 C CA . ARG A 1 195 ? 20.423 30.642 -1.228 1.00 37.31 195 ARG A CA 1
ATOM 1549 C C . ARG A 1 195 ? 20.851 30.379 -2.669 1.00 37.31 195 ARG A C 1
ATOM 1551 O O . ARG A 1 195 ? 20.207 30.897 -3.568 1.00 37.31 195 ARG A O 1
ATOM 1558 N N . LYS A 1 196 ? 21.905 29.588 -2.897 1.00 42.88 196 LYS A N 1
ATOM 1559 C CA . LYS A 1 196 ? 22.342 29.242 -4.257 1.00 42.88 196 LYS A CA 1
ATOM 1560 C C . LYS A 1 196 ? 21.338 28.332 -4.963 1.00 42.88 196 LYS A C 1
ATOM 1562 O O . LYS A 1 196 ? 21.004 28.617 -6.103 1.00 42.88 196 LYS A O 1
ATOM 1567 N N . ASP A 1 197 ? 20.824 27.301 -4.295 1.00 42.62 197 ASP A N 1
ATOM 1568 C CA . ASP A 1 197 ? 19.805 26.420 -4.885 1.00 42.62 197 ASP A CA 1
ATOM 1569 C C . ASP A 1 197 ? 18.476 27.166 -5.147 1.00 42.62 197 ASP A C 1
ATOM 1571 O O . ASP A 1 197 ? 17.891 26.993 -6.213 1.00 42.62 197 ASP A O 1
ATOM 1575 N N . ASP A 1 198 ? 18.033 28.041 -4.231 1.00 42.47 198 ASP A N 1
ATOM 1576 C CA . ASP A 1 198 ? 16.824 28.865 -4.398 1.00 42.47 198 ASP A CA 1
ATOM 1577 C C . ASP A 1 198 ? 16.970 29.831 -5.603 1.00 42.47 198 ASP A C 1
ATOM 1579 O O . ASP A 1 198 ? 16.089 29.873 -6.461 1.00 42.47 198 ASP A O 1
ATOM 1583 N N . ILE A 1 199 ? 18.111 30.533 -5.730 1.00 43.78 199 ILE A N 1
ATOM 1584 C CA . ILE A 1 199 ? 18.422 31.424 -6.873 1.00 43.78 199 ILE A CA 1
ATOM 1585 C C . ILE A 1 199 ? 18.431 30.655 -8.204 1.00 43.78 199 ILE A C 1
ATOM 1587 O O . ILE A 1 199 ? 17.936 31.156 -9.211 1.00 43.78 199 ILE A O 1
ATOM 1591 N N . LEU A 1 200 ? 18.955 29.426 -8.215 1.00 43.66 200 LEU A N 1
ATOM 1592 C CA . LEU A 1 200 ? 18.989 28.579 -9.410 1.00 43.66 200 LEU A CA 1
ATOM 1593 C C . LEU A 1 200 ? 17.617 28.007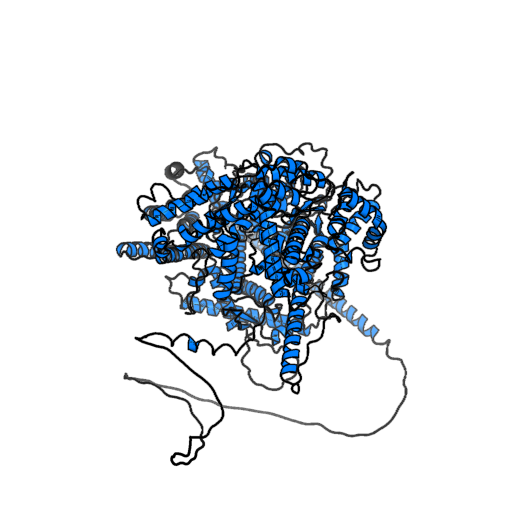 -9.803 1.00 43.66 200 LEU A C 1
ATOM 1595 O O . LEU A 1 200 ? 17.457 27.592 -10.947 1.00 43.66 200 LEU A O 1
ATOM 1599 N N . GLU A 1 201 ? 16.628 27.978 -8.903 1.00 45.78 201 GLU A N 1
ATOM 1600 C CA . GLU A 1 201 ? 15.227 27.749 -9.287 1.00 45.78 201 GLU A CA 1
ATOM 1601 C C . GLU A 1 201 ? 14.537 29.043 -9.760 1.00 45.78 201 GLU A C 1
ATOM 1603 O O . GLU A 1 201 ? 13.658 28.959 -10.617 1.00 45.78 201 GLU A O 1
ATOM 1608 N N . ASP A 1 202 ? 14.936 30.219 -9.257 1.00 45.53 202 ASP A N 1
ATOM 1609 C CA . ASP A 1 202 ? 14.454 31.537 -9.714 1.00 45.53 202 ASP A CA 1
ATOM 1610 C C . ASP A 1 202 ? 14.919 31.902 -11.142 1.00 45.53 202 ASP A C 1
ATOM 1612 O O . ASP A 1 202 ? 14.144 32.500 -11.890 1.00 45.53 202 ASP A O 1
ATOM 1616 N N . GLU A 1 203 ? 16.120 31.477 -11.568 1.00 48.47 203 GLU A N 1
ATOM 1617 C CA . GLU A 1 203 ? 16.639 31.656 -12.947 1.00 48.47 203 GLU A CA 1
ATOM 1618 C C . GLU A 1 203 ? 15.671 31.150 -14.040 1.00 48.47 203 GLU A C 1
ATOM 1620 O O . GLU A 1 203 ? 15.678 31.667 -15.156 1.00 48.47 203 GLU A O 1
ATOM 1625 N N . PHE A 1 204 ? 14.817 30.165 -13.728 1.00 46.09 204 PHE A N 1
ATOM 1626 C CA . PHE A 1 204 ? 13.879 29.547 -14.673 1.00 46.09 204 PHE A CA 1
ATOM 1627 C C . PHE A 1 204 ? 12.401 29.900 -14.417 1.00 46.09 204 PHE A C 1
ATOM 1629 O O . PHE A 1 204 ? 11.519 29.195 -14.918 1.00 46.09 204 PHE A O 1
ATOM 1636 N N . ARG A 1 205 ? 12.097 30.934 -13.622 1.00 51.44 205 ARG A N 1
ATOM 1637 C CA . ARG A 1 205 ? 10.710 31.372 -13.373 1.00 51.44 205 ARG A CA 1
ATOM 1638 C C . ARG A 1 205 ? 10.211 32.324 -14.458 1.00 51.44 205 ARG A C 1
ATOM 1640 O O . ARG A 1 205 ? 10.972 33.154 -14.958 1.00 51.44 205 ARG A O 1
ATOM 1647 N N . THR A 1 206 ? 8.932 32.220 -14.820 1.00 50.16 206 THR A N 1
ATOM 1648 C CA . THR A 1 206 ? 8.278 33.217 -15.688 1.00 50.16 206 THR A CA 1
ATOM 1649 C C . THR A 1 206 ? 8.114 34.563 -14.974 1.00 50.16 206 THR A C 1
ATOM 1651 O O . THR A 1 206 ? 8.277 34.669 -13.758 1.00 50.16 206 THR A O 1
ATOM 1654 N N . GLU A 1 207 ? 7.792 35.616 -15.726 1.00 42.94 207 GLU A N 1
ATOM 1655 C CA . GLU A 1 207 ? 7.596 36.962 -15.171 1.00 42.94 207 GLU A CA 1
ATOM 1656 C C . GLU A 1 207 ? 6.451 36.999 -14.138 1.00 42.94 207 GLU A C 1
ATOM 1658 O O . GLU A 1 207 ? 6.623 37.535 -13.043 1.00 42.94 207 GLU A O 1
ATOM 1663 N N . ASP A 1 208 ? 5.331 36.324 -14.429 1.00 39.78 208 ASP A N 1
ATOM 1664 C CA . ASP A 1 208 ? 4.213 36.109 -13.497 1.00 39.78 208 ASP A CA 1
ATOM 1665 C C . ASP A 1 208 ? 4.646 35.398 -12.203 1.00 39.78 208 ASP A C 1
ATOM 1667 O O . ASP A 1 208 ? 4.251 35.799 -11.107 1.00 39.78 208 ASP A O 1
ATOM 1671 N N . GLU A 1 209 ? 5.467 34.347 -12.306 1.00 47.25 209 GLU A N 1
ATOM 1672 C CA . GLU A 1 209 ? 5.974 33.607 -11.143 1.00 47.25 209 GLU A CA 1
ATOM 1673 C C . GLU A 1 209 ? 6.880 34.478 -10.262 1.00 47.25 209 GLU A C 1
ATOM 1675 O O . GLU A 1 209 ? 6.786 34.408 -9.036 1.00 47.25 209 GLU A O 1
ATOM 1680 N N . LYS A 1 210 ? 7.732 35.326 -10.857 1.00 52.97 210 LYS A N 1
ATOM 1681 C CA . LYS A 1 210 ? 8.582 36.271 -10.108 1.00 52.97 210 LYS A CA 1
ATOM 1682 C C . LYS A 1 210 ? 7.728 37.282 -9.339 1.00 52.97 210 LYS A C 1
ATOM 1684 O O . LYS A 1 210 ? 7.947 37.470 -8.144 1.00 52.97 210 LYS A O 1
ATOM 1689 N N . ILE A 1 211 ? 6.702 37.847 -9.982 1.00 53.03 211 ILE A N 1
ATOM 1690 C CA . ILE A 1 211 ? 5.721 38.746 -9.347 1.00 53.03 211 ILE A CA 1
ATOM 1691 C C . ILE A 1 211 ? 4.984 38.023 -8.205 1.00 53.03 211 ILE A C 1
ATOM 1693 O O . ILE A 1 211 ? 4.830 38.576 -7.113 1.00 53.03 211 ILE A O 1
ATOM 1697 N N . LEU A 1 212 ? 4.578 36.762 -8.402 1.00 53.03 212 LEU A N 1
ATOM 1698 C CA . LEU A 1 212 ? 3.942 35.951 -7.358 1.00 53.03 212 LEU A CA 1
ATOM 1699 C C . LEU A 1 212 ? 4.885 35.703 -6.166 1.00 53.03 212 LEU A C 1
ATOM 1701 O O . LEU A 1 212 ? 4.456 35.754 -5.012 1.00 53.03 212 LEU A O 1
ATOM 1705 N N . VAL A 1 213 ? 6.173 35.458 -6.426 1.00 54.88 213 VAL A N 1
ATOM 1706 C CA . VAL A 1 213 ? 7.218 35.265 -5.408 1.00 54.88 213 VAL A CA 1
ATOM 1707 C C . VAL A 1 213 ? 7.512 36.561 -4.645 1.00 54.88 213 VAL A C 1
ATOM 1709 O O . VAL A 1 213 ? 7.649 36.519 -3.421 1.00 54.88 213 VAL A O 1
ATOM 1712 N N . GLU A 1 214 ? 7.526 37.713 -5.315 1.00 54.91 214 GLU A N 1
ATOM 1713 C CA . GLU A 1 214 ? 7.700 39.032 -4.695 1.00 54.91 214 GLU A CA 1
ATOM 1714 C C . GLU A 1 214 ? 6.492 39.423 -3.821 1.00 54.91 214 GLU A C 1
ATOM 1716 O O . GLU A 1 214 ? 6.655 39.846 -2.670 1.00 54.91 214 GLU A O 1
ATOM 1721 N N . LEU A 1 215 ? 5.265 39.156 -4.285 1.00 55.09 215 LEU A N 1
ATOM 1722 C CA . LEU A 1 215 ? 4.039 39.260 -3.480 1.00 55.09 215 LEU A CA 1
ATOM 1723 C C . LEU A 1 215 ? 4.065 38.310 -2.268 1.00 55.09 215 LEU A C 1
ATOM 1725 O O . LEU A 1 215 ? 3.688 38.689 -1.158 1.00 55.09 215 LEU A O 1
ATOM 1729 N N . LEU A 1 216 ? 4.567 37.083 -2.442 1.00 54.59 216 LEU A N 1
ATOM 1730 C CA . LEU A 1 216 ? 4.763 36.109 -1.361 1.00 54.59 216 LEU A CA 1
ATOM 1731 C C . LEU A 1 216 ? 5.904 36.472 -0.391 1.00 54.59 216 LEU A C 1
ATOM 1733 O O . LEU A 1 216 ? 5.925 35.932 0.720 1.00 54.59 216 LEU A O 1
ATOM 1737 N N . GLY A 1 217 ? 6.833 37.347 -0.787 1.00 53.53 217 GLY A N 1
ATOM 1738 C CA . GLY A 1 217 ? 7.930 37.864 0.038 1.00 53.53 217 GLY A CA 1
ATOM 1739 C C . GLY A 1 217 ? 7.570 39.136 0.814 1.00 53.53 217 GLY A C 1
ATOM 1740 O O . GLY A 1 217 ? 7.963 39.281 1.971 1.00 53.53 217 GLY A O 1
ATOM 1741 N N . THR A 1 218 ? 6.775 40.023 0.212 1.00 52.12 218 THR A N 1
ATOM 1742 C CA . THR A 1 218 ? 6.238 41.252 0.838 1.00 52.12 218 THR A CA 1
ATOM 1743 C C . THR A 1 218 ? 5.061 40.989 1.789 1.00 52.12 218 THR A C 1
ATOM 1745 O O . THR A 1 218 ? 4.703 41.840 2.606 1.00 52.12 218 THR A O 1
ATOM 1748 N N . LEU A 1 219 ? 4.481 39.789 1.732 1.00 55.28 219 LEU A N 1
ATOM 1749 C CA . LEU A 1 219 ? 3.391 39.313 2.581 1.00 55.28 219 LEU A CA 1
ATOM 1750 C C . LEU A 1 219 ? 3.766 39.283 4.081 1.00 55.28 219 LEU A C 1
ATOM 1752 O O . LEU A 1 219 ? 4.454 38.374 4.550 1.00 55.28 219 LEU A O 1
ATOM 1756 N N . ASP A 1 220 ? 3.259 40.245 4.869 1.00 56.44 220 ASP A N 1
ATOM 1757 C CA . ASP A 1 220 ? 3.501 40.303 6.320 1.00 56.44 220 ASP A CA 1
ATOM 1758 C C . ASP A 1 220 ? 2.890 39.096 7.053 1.00 56.44 220 ASP A C 1
ATOM 1760 O O . ASP A 1 220 ? 1.726 39.069 7.473 1.00 56.44 220 ASP A O 1
ATOM 1764 N N . LEU A 1 221 ? 3.745 38.100 7.286 1.00 54.56 221 LEU A N 1
ATOM 1765 C CA . LEU A 1 221 ? 3.432 36.874 8.004 1.00 54.56 221 LEU A CA 1
ATOM 1766 C C . LEU A 1 221 ? 2.970 37.097 9.455 1.00 54.56 221 LEU A C 1
ATOM 1768 O O . LEU A 1 221 ? 2.552 36.116 10.069 1.00 54.56 221 LEU A O 1
ATOM 1772 N N . LYS A 1 222 ? 3.043 38.302 10.042 1.00 53.12 222 LYS A N 1
ATOM 1773 C CA . LYS A 1 222 ? 2.390 38.625 11.327 1.00 53.12 222 LYS A CA 1
ATOM 1774 C C . LYS A 1 222 ? 0.914 38.973 11.123 1.00 53.12 222 LYS A C 1
ATOM 1776 O O . LYS A 1 222 ? 0.078 38.365 11.789 1.00 53.12 222 LYS A O 1
ATOM 1781 N N . LYS A 1 223 ? 0.579 39.849 10.169 1.00 56.09 223 LYS A N 1
ATOM 1782 C CA . LYS A 1 223 ? -0.819 40.177 9.819 1.00 56.09 223 LYS A CA 1
ATOM 1783 C C . LYS A 1 223 ? -1.583 38.969 9.273 1.00 56.09 223 LYS A C 1
ATOM 1785 O O . LYS A 1 223 ? -2.710 38.720 9.686 1.00 56.09 223 LYS A O 1
ATOM 1790 N N . VAL A 1 224 ? -0.947 38.121 8.461 1.00 53.38 224 VAL A N 1
ATOM 1791 C CA . VAL A 1 224 ? -1.566 36.866 7.976 1.00 53.38 224 VAL A CA 1
ATOM 1792 C C . VAL A 1 224 ? -1.949 35.920 9.126 1.00 53.38 224 VAL A C 1
ATOM 1794 O O . VAL A 1 224 ? -2.965 35.229 9.049 1.00 53.38 224 VAL A O 1
ATOM 1797 N N . ARG A 1 225 ? -1.197 35.913 10.240 1.00 53.69 225 ARG A N 1
ATOM 1798 C CA . ARG A 1 225 ? -1.552 35.123 11.438 1.00 53.69 225 ARG A CA 1
ATOM 1799 C C . ARG A 1 225 ? -2.782 35.661 12.167 1.00 53.69 225 ARG A C 1
ATOM 1801 O O . ARG A 1 225 ? -3.416 34.882 12.866 1.00 53.69 225 ARG A O 1
ATOM 1808 N N . GLN A 1 226 ? -3.128 36.939 12.004 1.00 53.28 226 GLN A N 1
ATOM 1809 C CA . GLN A 1 226 ? -4.341 37.532 12.581 1.00 53.28 226 GLN A CA 1
ATOM 1810 C C . GLN A 1 226 ? -5.603 37.157 11.785 1.00 53.28 226 GLN A C 1
ATOM 1812 O O . GLN A 1 226 ? -6.685 37.135 12.358 1.00 53.28 226 GLN A O 1
ATOM 1817 N N . MET A 1 227 ? -5.471 36.763 10.510 1.00 53.34 227 MET A N 1
ATOM 1818 C CA . MET A 1 227 ? -6.581 36.213 9.709 1.00 53.34 227 MET A CA 1
ATOM 1819 C C . MET A 1 227 ? -6.965 34.768 10.091 1.00 53.34 227 MET A C 1
ATOM 1821 O O . MET A 1 227 ? -7.900 34.203 9.525 1.00 53.34 227 MET A O 1
ATOM 1825 N N . HIS A 1 228 ? -6.233 34.119 11.003 1.00 57.66 228 HIS A N 1
ATOM 1826 C CA . HIS A 1 228 ? -6.536 32.749 11.419 1.00 57.66 228 HIS A CA 1
ATOM 1827 C C . HIS A 1 228 ? -7.721 32.733 12.398 1.00 57.66 228 HIS A C 1
ATOM 1829 O O . HIS A 1 228 ? -7.706 33.424 13.410 1.00 57.66 228 HIS A O 1
ATOM 1835 N N . LYS A 1 229 ? -8.716 31.873 12.136 1.00 54.88 229 LYS A N 1
ATOM 1836 C CA . LYS A 1 229 ? -9.972 31.766 12.911 1.00 54.88 229 LYS A CA 1
ATOM 1837 C C . LYS A 1 229 ? -9.795 31.446 14.410 1.00 54.88 229 LYS A C 1
ATOM 1839 O O . LYS A 1 229 ? -10.724 31.660 15.180 1.00 54.88 229 LYS A O 1
ATOM 1844 N N . TYR A 1 230 ? -8.635 30.920 14.808 1.00 58.25 230 TYR A N 1
ATOM 1845 C CA . TYR A 1 230 ? -8.301 30.546 16.184 1.00 58.25 230 TYR A CA 1
ATOM 1846 C C . TYR A 1 230 ? -6.835 30.876 16.485 1.00 58.25 230 TYR A C 1
ATOM 1848 O O . TYR A 1 230 ? -5.959 30.668 15.640 1.00 58.25 230 TYR A O 1
ATOM 1856 N N . THR A 1 231 ? -6.554 31.328 17.706 1.00 64.38 231 THR A N 1
ATOM 1857 C CA . THR A 1 231 ? -5.187 31.530 18.210 1.00 64.38 231 THR A CA 1
ATOM 1858 C C . THR A 1 231 ? -4.483 30.201 18.522 1.00 64.38 231 THR A C 1
ATOM 1860 O O . THR A 1 231 ? -5.119 29.166 18.734 1.00 64.38 231 THR A O 1
ATOM 1863 N N . ASP A 1 232 ? -3.144 30.207 18.597 1.00 62.00 232 ASP A N 1
ATOM 1864 C CA . ASP A 1 232 ? -2.369 28.989 18.894 1.00 62.00 232 ASP A CA 1
ATOM 1865 C C . ASP A 1 232 ? -2.679 28.394 20.295 1.00 62.00 232 ASP A C 1
ATOM 1867 O O . ASP A 1 232 ? -2.575 27.176 20.466 1.00 62.00 232 ASP A O 1
ATOM 1871 N N . GLU A 1 233 ? -3.109 29.207 21.276 1.00 66.19 233 GLU A N 1
ATOM 1872 C CA . GLU A 1 233 ? -3.570 28.726 22.595 1.00 66.19 233 GLU A CA 1
ATOM 1873 C C . GLU A 1 233 ? -5.012 28.190 22.564 1.00 66.19 233 GLU A C 1
ATOM 1875 O O . GLU A 1 233 ? -5.277 27.157 23.176 1.00 66.19 233 GLU A O 1
ATOM 1880 N N . GLU A 1 234 ? -5.941 28.792 21.811 1.00 65.81 234 GLU A N 1
ATOM 1881 C CA . GLU A 1 234 ? -7.286 28.214 21.629 1.00 65.81 234 GLU A CA 1
ATOM 1882 C C . GLU A 1 234 ? -7.211 26.844 20.949 1.00 65.81 234 GLU A C 1
ATOM 1884 O O . GLU A 1 234 ? -7.804 25.880 21.434 1.00 65.81 234 GLU A O 1
ATOM 1889 N N . LEU A 1 235 ? -6.392 26.714 19.898 1.00 65.31 235 LEU A N 1
ATOM 1890 C CA . LEU A 1 235 ? -6.126 25.430 19.244 1.00 65.31 235 LEU A CA 1
ATOM 1891 C C . LEU A 1 235 ? -5.539 24.400 20.224 1.00 65.31 235 LEU A C 1
ATOM 1893 O O . LEU A 1 235 ? -5.903 23.227 20.187 1.00 65.31 235 LEU A O 1
ATOM 1897 N N . LYS A 1 236 ? -4.657 24.818 21.137 1.00 67.62 236 LYS A N 1
ATOM 1898 C CA . LYS A 1 236 ? -4.067 23.960 22.181 1.00 67.62 236 LYS A CA 1
ATOM 1899 C C . LYS A 1 236 ? -5.092 23.539 23.243 1.00 67.62 236 LYS A C 1
ATOM 1901 O O . LYS A 1 236 ? -5.075 22.384 23.669 1.00 67.62 236 LYS A O 1
ATOM 1906 N N . ILE A 1 237 ? -6.021 24.420 23.617 1.00 71.75 237 ILE A N 1
ATOM 1907 C CA . ILE A 1 237 ? -7.154 24.102 24.502 1.00 71.75 237 ILE A CA 1
ATOM 1908 C C . ILE A 1 237 ? -8.111 23.116 23.814 1.00 71.75 237 ILE A C 1
ATOM 1910 O O . ILE A 1 237 ? -8.503 22.128 24.436 1.00 71.75 237 ILE A O 1
ATOM 1914 N N . MET A 1 238 ? -8.426 23.319 22.529 1.00 68.69 238 MET A N 1
ATOM 1915 C CA . MET A 1 238 ? -9.245 22.394 21.734 1.00 68.69 238 MET A CA 1
ATOM 1916 C C . MET A 1 238 ? -8.589 21.011 21.602 1.00 68.69 238 MET A C 1
ATOM 1918 O O . MET A 1 238 ? -9.263 20.011 21.841 1.00 68.69 238 MET A O 1
ATOM 1922 N N . ARG A 1 239 ? -7.273 20.932 21.333 1.00 68.56 239 ARG A N 1
ATOM 1923 C CA . ARG A 1 239 ? -6.514 19.661 21.344 1.00 68.56 239 ARG A CA 1
ATOM 1924 C C . ARG A 1 239 ? -6.659 18.935 22.687 1.00 68.56 239 ARG A C 1
ATOM 1926 O O . ARG A 1 239 ? -7.126 17.800 22.713 1.00 68.56 239 ARG A O 1
ATOM 1933 N N . LYS A 1 240 ? -6.333 19.595 23.812 1.00 73.44 240 LYS A N 1
ATOM 1934 C CA . LYS A 1 240 ? -6.430 18.968 25.149 1.00 73.44 240 LYS A CA 1
ATOM 1935 C C . LYS A 1 240 ? -7.878 18.584 25.510 1.00 73.44 240 LYS A C 1
ATOM 1937 O O . LYS A 1 240 ? -8.072 17.626 26.252 1.00 73.44 240 LYS A O 1
ATOM 1942 N N . HIS A 1 241 ? -8.891 19.256 24.953 1.00 79.75 241 HIS A N 1
ATOM 1943 C CA . HIS A 1 241 ? -10.306 18.896 25.114 1.00 79.75 241 HIS A CA 1
ATOM 1944 C C . HIS A 1 241 ? -10.724 17.656 24.302 1.00 79.75 241 HIS A C 1
ATOM 1946 O O . HIS A 1 241 ? -11.418 16.787 24.839 1.00 79.75 241 HIS A O 1
ATOM 1952 N N . GLN A 1 242 ? -10.280 17.542 23.045 1.00 77.00 242 GLN A N 1
ATOM 1953 C CA . GLN A 1 242 ? -10.553 16.380 22.195 1.00 77.00 242 GLN A CA 1
ATOM 1954 C C . GLN A 1 242 ? -9.920 15.111 22.780 1.00 77.00 242 GLN A C 1
ATOM 1956 O O . GLN A 1 242 ? -10.637 14.159 23.089 1.00 77.00 242 GLN A O 1
ATOM 1961 N N . THR A 1 243 ? -8.609 15.125 23.044 1.00 75.81 243 THR A N 1
ATOM 1962 C CA . THR A 1 243 ? -7.897 13.953 23.587 1.00 75.81 243 THR A CA 1
ATOM 1963 C C . THR A 1 243 ? -8.426 13.550 24.969 1.00 75.81 243 THR A C 1
ATOM 1965 O O . THR A 1 243 ? -8.468 12.368 25.302 1.00 75.81 243 THR A O 1
ATOM 1968 N N . PHE A 1 244 ? -8.907 14.508 25.776 1.00 84.56 244 PHE A N 1
ATOM 1969 C CA . PHE A 1 244 ? -9.613 14.209 27.027 1.00 84.56 244 PHE A CA 1
ATOM 1970 C C . PHE A 1 244 ? -10.919 13.434 26.797 1.00 84.56 244 PHE A C 1
ATOM 1972 O O . PHE A 1 244 ? -11.189 12.490 27.535 1.00 84.56 244 PHE A O 1
ATOM 1979 N N . ASN A 1 245 ? -11.714 13.794 25.784 1.00 84.50 245 ASN A N 1
ATOM 1980 C CA . ASN A 1 245 ? -12.967 13.102 25.466 1.00 84.50 245 ASN A CA 1
ATOM 1981 C C . ASN A 1 245 ? -12.738 11.707 24.866 1.00 84.50 245 ASN A C 1
ATOM 1983 O O . ASN A 1 245 ? -13.496 10.790 25.170 1.00 84.50 245 ASN A O 1
ATOM 1987 N N . GLU A 1 246 ? -11.685 11.521 24.070 1.00 82.44 246 GLU A N 1
ATOM 1988 C CA . GLU A 1 246 ? -11.276 10.209 23.543 1.00 82.44 246 GLU A CA 1
ATOM 1989 C C . GLU A 1 246 ? -10.838 9.262 24.676 1.00 82.44 246 GLU A C 1
ATOM 1991 O O . GLU A 1 246 ? -11.327 8.136 24.776 1.00 82.44 246 GLU A O 1
ATOM 1996 N N . ILE A 1 247 ? -9.993 9.746 25.595 1.00 86.19 247 ILE A N 1
ATOM 1997 C CA . ILE A 1 247 ? -9.573 8.996 26.791 1.00 86.19 247 ILE A CA 1
ATOM 1998 C C . ILE A 1 247 ? -10.768 8.683 27.699 1.00 86.19 247 ILE A C 1
ATOM 2000 O O . ILE A 1 247 ? -10.884 7.560 28.196 1.00 86.19 247 ILE A O 1
ATOM 2004 N N . LEU A 1 248 ? -11.660 9.656 27.916 1.00 88.25 248 LEU A N 1
ATOM 2005 C CA . LEU A 1 248 ? -12.853 9.492 28.747 1.00 88.25 248 LEU A CA 1
ATOM 2006 C C . LEU A 1 248 ? -13.818 8.457 28.153 1.00 88.25 248 LEU A C 1
ATOM 2008 O O . LEU A 1 248 ? -14.327 7.636 28.908 1.00 88.25 248 LEU A O 1
ATOM 2012 N N . LEU A 1 249 ? -14.022 8.441 26.830 1.00 87.69 249 LEU A N 1
ATOM 2013 C CA . LEU A 1 249 ? -14.858 7.442 26.156 1.00 87.69 249 LEU A CA 1
ATOM 2014 C C . LEU A 1 249 ? -14.335 6.019 26.390 1.00 87.69 249 LEU A C 1
ATOM 2016 O O . LEU A 1 249 ? -15.080 5.177 26.883 1.00 87.69 249 LEU A O 1
ATOM 2020 N N . ALA A 1 250 ? -13.052 5.764 26.125 1.00 88.06 250 ALA A N 1
ATOM 2021 C CA . ALA A 1 250 ? -12.460 4.441 26.333 1.00 88.06 250 ALA A CA 1
ATOM 2022 C C . ALA A 1 250 ? -12.410 4.034 27.821 1.00 88.06 250 ALA A C 1
ATOM 2024 O O . ALA A 1 250 ? -12.592 2.865 28.154 1.00 88.06 250 ALA A O 1
ATOM 2025 N N . TYR A 1 251 ? -12.205 4.991 28.739 1.00 89.44 251 TYR A N 1
ATOM 2026 C CA . TYR A 1 251 ? -12.271 4.733 30.184 1.00 89.44 251 TYR A CA 1
ATOM 2027 C C . TYR A 1 251 ? -13.684 4.323 30.621 1.00 89.44 251 TYR A C 1
ATOM 2029 O O . TYR A 1 251 ? -13.833 3.415 31.438 1.00 89.44 251 TYR A O 1
ATOM 2037 N N . VAL A 1 252 ? -14.713 4.986 30.084 1.00 89.25 252 VAL A N 1
ATOM 2038 C CA . VAL A 1 252 ? -16.130 4.685 30.330 1.00 89.25 252 VAL A CA 1
ATOM 2039 C C . VAL A 1 252 ? -16.485 3.290 29.814 1.00 89.25 252 VAL A C 1
ATOM 2041 O O . VAL A 1 252 ? -17.051 2.506 30.572 1.00 89.25 252 VAL A O 1
ATOM 2044 N N . ASP A 1 253 ? -16.087 2.969 28.582 1.00 87.94 253 ASP A N 1
ATOM 2045 C CA . ASP A 1 253 ? -16.332 1.690 27.900 1.00 87.94 253 ASP A CA 1
ATOM 2046 C C . ASP A 1 253 ? -15.764 0.496 28.697 1.00 87.94 253 ASP A C 1
ATOM 2048 O O . ASP A 1 253 ? -16.510 -0.358 29.185 1.00 87.94 253 ASP A O 1
ATOM 2052 N N . VAL A 1 254 ? -14.455 0.507 28.978 1.00 88.75 254 VAL A N 1
ATOM 2053 C CA . VAL A 1 254 ? -13.774 -0.556 29.743 1.00 88.75 254 VAL A CA 1
ATOM 2054 C C . VAL A 1 254 ? -14.246 -0.617 31.202 1.00 88.75 254 VAL A C 1
ATOM 2056 O O . VAL A 1 254 ? -14.354 -1.695 31.787 1.00 88.75 254 VAL A O 1
ATOM 2059 N N . SER A 1 255 ? -14.590 0.517 31.818 1.00 88.62 255 SER A N 1
ATOM 2060 C CA . SER A 1 255 ? -15.136 0.504 33.184 1.00 88.62 255 SER A CA 1
ATOM 2061 C C . SER A 1 255 ? -16.551 -0.077 33.252 1.00 88.62 255 SER A C 1
ATOM 2063 O O . SER A 1 255 ? -16.906 -0.669 34.271 1.00 88.62 255 SER A O 1
ATOM 2065 N N . ILE A 1 256 ? -17.357 0.068 32.195 1.00 87.44 256 ILE A N 1
ATOM 2066 C CA . ILE A 1 256 ? -18.666 -0.587 32.065 1.00 87.44 256 ILE A CA 1
ATOM 2067 C C . ILE A 1 256 ? -18.483 -2.091 31.839 1.00 87.44 256 ILE A C 1
ATOM 2069 O O . ILE A 1 256 ? -19.128 -2.869 32.539 1.00 87.44 256 ILE A O 1
ATOM 2073 N N . TYR A 1 257 ? -17.546 -2.491 30.972 1.00 86.25 257 TYR A N 1
ATOM 2074 C CA . TYR A 1 257 ? -17.173 -3.894 30.747 1.00 86.25 257 TYR A CA 1
ATOM 2075 C C . TYR A 1 257 ? -16.788 -4.616 32.049 1.00 86.25 257 TYR A C 1
ATOM 2077 O O . TYR A 1 257 ? -17.287 -5.700 32.340 1.00 86.25 257 TYR A O 1
ATOM 2085 N N . ASN A 1 258 ? -16.002 -3.956 32.905 1.00 87.38 258 ASN A N 1
ATOM 2086 C CA . ASN A 1 258 ? -15.612 -4.471 34.222 1.00 87.38 258 ASN A CA 1
ATOM 2087 C C . ASN A 1 258 ? -16.730 -4.353 35.294 1.00 87.38 258 ASN A C 1
ATOM 2089 O O . ASN A 1 258 ? -16.449 -4.412 36.495 1.00 87.38 258 ASN A O 1
ATOM 2093 N N . GLY A 1 259 ? -17.986 -4.105 34.899 1.00 85.81 259 GLY A N 1
ATOM 2094 C CA . GLY A 1 259 ? -19.162 -4.018 35.776 1.00 85.81 259 GLY A CA 1
ATOM 2095 C C . GLY A 1 259 ? -19.268 -2.748 36.636 1.00 85.81 259 GLY A C 1
ATOM 2096 O O . GLY A 1 259 ? -20.124 -2.658 37.518 1.00 85.81 259 GLY A O 1
ATOM 2097 N N . LYS A 1 260 ? -18.422 -1.729 36.423 1.00 87.19 260 LYS A N 1
ATOM 2098 C CA . LYS A 1 260 ? -18.249 -0.582 37.344 1.00 87.19 260 LYS A CA 1
ATOM 2099 C C . LYS A 1 260 ? -19.174 0.609 37.040 1.00 87.19 260 LYS A C 1
ATOM 2101 O O . LYS A 1 260 ? -18.880 1.731 37.461 1.00 87.19 260 LYS A O 1
ATOM 2106 N N . LEU A 1 261 ? -20.323 0.374 36.389 1.00 87.56 261 LEU A N 1
ATOM 2107 C CA . LEU A 1 261 ? -21.292 1.394 35.936 1.00 87.56 261 LEU A CA 1
ATOM 2108 C C . LEU A 1 261 ? -21.639 2.449 37.007 1.00 87.56 261 LEU A C 1
ATOM 2110 O O . LEU A 1 261 ? -21.685 3.639 36.703 1.00 87.56 261 LEU A O 1
ATOM 2114 N N . ARG A 1 262 ? -21.815 2.056 38.279 1.00 86.44 262 ARG A N 1
ATOM 2115 C CA . ARG A 1 262 ? -22.096 3.009 39.378 1.00 86.44 262 ARG A CA 1
ATOM 2116 C C . ARG A 1 262 ? -20.968 4.032 39.591 1.00 86.44 262 ARG A C 1
ATOM 2118 O O . ARG A 1 262 ? -21.258 5.210 39.781 1.00 86.44 262 ARG A O 1
ATOM 2125 N N . LYS A 1 263 ? -19.699 3.604 39.521 1.00 85.56 263 LYS A N 1
ATOM 2126 C CA . LYS A 1 263 ? -18.527 4.492 39.660 1.00 85.56 263 LYS A CA 1
ATOM 2127 C C . LYS A 1 263 ? -18.379 5.401 38.441 1.00 85.56 263 LYS A C 1
ATOM 2129 O O . LYS A 1 263 ? -18.172 6.600 38.595 1.00 85.56 263 LYS A O 1
ATOM 2134 N N . VAL A 1 264 ? -18.568 4.839 37.243 1.00 87.44 264 VAL A N 1
ATOM 2135 C CA . VAL A 1 264 ? -18.603 5.591 35.976 1.00 87.44 264 VAL A CA 1
ATOM 2136 C C . VAL A 1 264 ? -19.636 6.715 36.041 1.00 87.44 264 VAL A C 1
ATOM 2138 O O . VAL A 1 264 ? -19.318 7.861 35.733 1.00 87.44 264 VAL A O 1
ATOM 2141 N N . ARG A 1 265 ? -20.850 6.407 36.511 1.00 86.06 265 ARG A N 1
ATOM 2142 C CA . ARG A 1 265 ? -21.941 7.376 36.634 1.00 86.06 265 ARG A CA 1
ATOM 2143 C C . ARG A 1 265 ? -21.609 8.512 37.606 1.00 86.06 265 ARG A C 1
ATOM 2145 O O . ARG A 1 265 ? -21.772 9.673 37.245 1.00 86.06 265 ARG A O 1
ATOM 2152 N N . GLN A 1 266 ? -21.093 8.189 38.794 1.00 86.88 266 GLN A N 1
ATOM 2153 C CA . GLN A 1 266 ? -20.669 9.182 39.792 1.00 86.88 266 GLN A CA 1
ATOM 2154 C C . GLN A 1 266 ? -19.584 10.122 39.243 1.00 86.88 266 GLN A C 1
ATOM 2156 O O . GLN A 1 266 ? -19.695 11.341 39.378 1.00 86.88 266 GLN A O 1
ATOM 2161 N N . PHE A 1 267 ? -18.567 9.570 38.575 1.00 87.12 267 PHE A N 1
ATOM 2162 C CA . PHE A 1 267 ? -17.489 10.352 37.969 1.00 87.12 267 PHE A CA 1
ATOM 2163 C C . PHE A 1 267 ? -17.991 11.246 36.821 1.00 87.12 267 PHE A C 1
ATOM 2165 O O . PHE A 1 267 ? -17.640 12.425 36.748 1.00 87.12 267 PHE A O 1
ATOM 2172 N N . PHE A 1 268 ? -18.873 10.724 35.965 1.00 88.06 268 PHE A N 1
ATOM 2173 C CA . PHE A 1 268 ? -19.487 11.473 34.869 1.00 88.06 268 PHE A CA 1
ATOM 2174 C C . PHE A 1 268 ? -20.356 12.642 35.364 1.00 88.06 268 PHE A C 1
ATOM 2176 O O . PHE A 1 268 ? -20.196 13.773 34.899 1.00 88.06 268 PHE A O 1
ATOM 2183 N N . ASP A 1 269 ? -21.235 12.406 36.345 1.00 86.44 269 ASP A N 1
ATOM 2184 C CA . ASP A 1 269 ? -22.063 13.468 36.925 1.00 86.44 269 ASP A CA 1
ATOM 2185 C C . ASP A 1 269 ? -21.207 14.532 37.633 1.00 86.44 269 ASP A C 1
ATOM 2187 O O . ASP A 1 269 ? -21.505 15.724 37.510 1.00 86.44 269 ASP A O 1
ATOM 2191 N N . LYS A 1 270 ? -20.098 14.138 38.283 1.00 85.06 270 LYS A N 1
ATOM 2192 C CA . LYS A 1 270 ? -19.120 15.081 38.849 1.00 85.06 270 LYS A CA 1
ATOM 2193 C C . LYS A 1 270 ? -18.480 15.961 37.774 1.00 85.06 270 LYS A C 1
ATOM 2195 O O . LYS A 1 270 ? -18.420 17.173 37.961 1.00 85.06 270 LYS A O 1
ATOM 2200 N N . LEU A 1 271 ? -18.038 15.392 36.648 1.00 84.56 271 LEU A N 1
ATOM 2201 C CA . LEU A 1 271 ? -17.453 16.164 35.541 1.00 84.56 271 LEU A CA 1
ATOM 2202 C C . LEU A 1 271 ? -18.439 17.184 34.944 1.00 84.56 271 LEU A C 1
ATOM 2204 O O . LEU A 1 271 ? -18.019 18.281 34.575 1.00 84.56 271 LEU A O 1
ATOM 2208 N N . CYS A 1 272 ? -19.735 16.858 34.889 1.00 82.56 272 CYS A N 1
ATOM 2209 C CA . CYS A 1 272 ? -20.779 17.798 34.463 1.00 82.56 272 CYS A CA 1
ATOM 2210 C C . CYS A 1 272 ? -20.917 18.976 35.448 1.00 82.56 272 CYS A C 1
ATOM 2212 O O . CYS A 1 272 ? -20.847 20.135 35.044 1.00 82.56 272 CYS A O 1
ATOM 2214 N N . LEU A 1 273 ? -21.030 18.687 36.751 1.00 82.06 273 LEU A N 1
ATOM 2215 C CA . LEU A 1 273 ? -21.128 19.710 37.805 1.00 82.06 273 LEU A CA 1
ATOM 2216 C C . LEU A 1 273 ? -19.888 20.621 37.844 1.00 82.06 273 LEU A C 1
ATOM 2218 O O . LEU A 1 273 ? -19.989 21.828 38.074 1.00 82.06 273 LEU A O 1
ATOM 2222 N N . ASP A 1 274 ? -18.704 20.061 37.592 1.00 78.81 274 ASP A N 1
ATOM 2223 C CA . ASP A 1 274 ? -17.461 20.828 37.518 1.00 78.81 274 ASP A CA 1
ATOM 2224 C C . ASP A 1 274 ? -17.410 21.731 36.271 1.00 78.81 274 ASP A C 1
ATOM 2226 O O . ASP A 1 274 ? -16.883 22.842 36.346 1.00 78.81 274 ASP A O 1
ATOM 2230 N N . GLN A 1 275 ? -18.001 21.315 35.143 1.00 78.38 275 GLN A N 1
ATOM 2231 C CA . GLN A 1 275 ? -18.166 22.161 33.956 1.00 78.38 275 GLN A CA 1
ATOM 2232 C C . GLN A 1 275 ? -19.110 23.341 34.236 1.00 78.38 275 GLN A C 1
ATOM 2234 O O . GLN A 1 275 ? -18.770 24.479 33.908 1.00 78.38 275 GLN A O 1
ATOM 2239 N N . GLU A 1 276 ? -20.266 23.092 34.855 1.00 73.88 276 GLU A N 1
ATOM 2240 C CA . GLU A 1 276 ? -21.247 24.123 35.229 1.00 73.88 276 GLU A CA 1
ATOM 2241 C C . GLU A 1 276 ? -20.608 25.185 36.138 1.00 73.88 276 GLU A C 1
ATOM 2243 O O . GLU A 1 276 ? -20.596 26.369 35.799 1.00 73.88 276 GLU A O 1
ATOM 2248 N N . ARG A 1 277 ? -19.943 24.759 37.221 1.00 73.06 277 ARG A N 1
ATOM 2249 C CA . ARG A 1 277 ? -19.198 25.647 38.135 1.00 73.06 277 ARG A CA 1
ATOM 2250 C C . ARG A 1 277 ? -18.135 26.494 37.421 1.00 73.06 277 ARG A C 1
ATOM 2252 O O . ARG A 1 277 ? -17.922 27.652 37.777 1.00 73.06 277 ARG A O 1
ATOM 2259 N N . ARG A 1 278 ? -17.452 25.936 36.414 1.00 71.25 278 ARG A N 1
ATOM 2260 C CA . ARG A 1 278 ? -16.386 26.626 35.659 1.00 71.25 278 ARG A CA 1
ATOM 2261 C C . ARG A 1 278 ? -16.925 27.602 34.611 1.00 71.25 278 ARG A C 1
ATOM 2263 O O . ARG A 1 278 ? -16.300 28.648 34.426 1.00 71.25 278 ARG A O 1
ATOM 2270 N N . LYS A 1 279 ? -18.086 27.320 33.997 1.00 67.69 279 LYS A N 1
ATOM 2271 C CA . LYS A 1 279 ? -18.816 28.273 33.135 1.00 67.69 279 LYS A CA 1
ATOM 2272 C C . LYS A 1 279 ? -19.119 29.563 33.908 1.00 67.69 279 LYS A C 1
ATOM 2274 O O . LYS A 1 279 ? -18.759 30.641 33.440 1.00 67.69 279 LYS A O 1
ATOM 2279 N N . THR A 1 280 ? -19.652 29.452 35.128 1.00 64.00 280 THR A N 1
ATOM 2280 C CA . THR A 1 280 ? -19.939 30.600 36.015 1.00 64.00 280 THR A CA 1
ATOM 2281 C C . THR A 1 280 ? -18.691 31.430 36.343 1.00 64.00 280 THR A C 1
ATOM 2283 O O . THR A 1 280 ? -18.762 32.652 36.422 1.00 64.00 280 THR A O 1
ATOM 2286 N N . MET A 1 281 ? -17.521 30.793 36.469 1.00 64.81 281 MET A N 1
ATOM 2287 C CA . MET A 1 281 ? -16.238 31.467 36.734 1.00 64.81 281 MET A CA 1
ATOM 2288 C C . MET A 1 281 ? -15.544 32.064 35.490 1.00 64.81 281 MET A C 1
ATOM 2290 O O . MET A 1 281 ? -14.423 32.555 35.616 1.00 64.81 281 MET A O 1
ATOM 2294 N N . LYS A 1 282 ? -16.145 31.995 34.289 1.00 60.94 282 LYS A N 1
ATOM 2295 C CA . LYS A 1 282 ? -15.546 32.431 33.003 1.00 60.94 282 LYS A CA 1
ATOM 2296 C C . LYS A 1 282 ? -14.139 31.859 32.712 1.00 60.94 282 LYS A C 1
ATOM 2298 O O . LYS A 1 282 ? -13.379 32.435 31.936 1.00 60.94 282 LYS A O 1
ATOM 2303 N N . ARG A 1 283 ? -13.765 30.718 33.309 1.00 60.19 283 ARG A N 1
ATOM 2304 C CA . ARG A 1 283 ? -12.445 30.090 33.108 1.00 60.19 283 ARG A CA 1
ATOM 2305 C C . ARG A 1 283 ? -12.491 29.065 31.977 1.00 60.19 283 ARG A C 1
ATOM 2307 O O . ARG A 1 283 ? -13.199 28.065 32.079 1.00 60.19 283 ARG A O 1
ATOM 2314 N N . LEU A 1 284 ? -11.672 29.274 30.943 1.00 57.78 284 LEU A N 1
ATOM 2315 C CA . LEU A 1 284 ? -11.422 28.288 29.886 1.00 57.78 284 LEU A CA 1
ATOM 2316 C C . LEU A 1 284 ? -10.946 26.962 30.505 1.00 57.78 284 LEU A C 1
ATOM 2318 O O . LEU A 1 284 ? -9.909 26.901 31.165 1.00 57.78 284 LEU A O 1
ATOM 2322 N N . SER A 1 285 ? -11.722 25.896 30.307 1.00 67.56 285 SER A N 1
ATOM 2323 C CA . SER A 1 285 ? -11.475 24.568 30.874 1.00 67.56 285 SER A CA 1
ATOM 2324 C C . SER A 1 285 ? -11.722 23.508 29.811 1.00 67.56 285 SER A C 1
ATOM 2326 O O . SER A 1 285 ? -12.818 23.425 29.272 1.00 67.56 285 SER A O 1
ATOM 2328 N N . TRP A 1 286 ? -10.722 22.672 29.535 1.00 70.75 286 TRP A N 1
ATOM 2329 C CA . TRP A 1 286 ? -10.799 21.588 28.546 1.00 70.75 286 TRP A CA 1
ATOM 2330 C C . TRP A 1 286 ? -11.329 20.263 29.121 1.00 70.75 286 TRP A C 1
ATOM 2332 O O . TRP A 1 286 ? -11.699 19.364 28.370 1.00 70.75 286 TRP A O 1
ATOM 2342 N N . LYS A 1 287 ? -11.399 20.134 30.452 1.00 77.75 287 LYS A N 1
ATOM 2343 C CA . LYS A 1 287 ? -11.917 18.942 31.142 1.00 77.75 287 LYS A CA 1
ATOM 2344 C C . LYS A 1 287 ? -13.437 19.025 31.301 1.00 77.75 287 LYS A C 1
ATOM 2346 O O . LYS A 1 287 ? -13.909 19.557 32.302 1.00 77.75 287 LYS A O 1
ATOM 2351 N N . TYR A 1 288 ? -14.178 18.536 30.310 1.00 81.69 288 TYR A N 1
ATOM 2352 C CA . TYR A 1 288 ? -15.625 18.298 30.380 1.00 81.69 288 TYR A CA 1
ATOM 2353 C C . TYR A 1 288 ? -16.065 17.298 29.293 1.00 81.69 288 TYR A C 1
ATOM 2355 O O . TYR A 1 288 ? -15.411 17.242 28.244 1.00 81.69 288 TYR A O 1
ATOM 2363 N N . PRO A 1 289 ? -17.133 16.508 29.514 1.00 82.12 289 PRO A N 1
ATOM 2364 C CA . PRO A 1 289 ? -17.713 15.662 28.478 1.00 82.12 289 PRO A CA 1
ATOM 2365 C C . PRO A 1 289 ? -18.430 16.523 27.428 1.00 82.12 289 PRO A C 1
ATOM 2367 O O . PRO A 1 289 ? -19.231 17.394 27.759 1.00 82.12 289 PRO A O 1
ATOM 2370 N N . SER A 1 290 ? -18.134 16.275 26.157 1.00 83.50 290 SER A N 1
ATOM 2371 C CA . SER A 1 290 ? -18.774 16.912 24.995 1.00 83.50 290 SER A CA 1
ATOM 2372 C C . SER A 1 290 ? -19.087 15.915 23.878 1.00 83.50 290 SER A C 1
ATOM 2374 O O . SER A 1 290 ? -20.006 16.135 23.092 1.00 83.50 290 SER A O 1
ATOM 2376 N N . ASN A 1 291 ? -18.356 14.798 23.824 1.00 84.06 291 ASN A N 1
ATOM 2377 C CA . ASN A 1 291 ? -18.577 13.729 22.860 1.00 84.06 291 ASN A CA 1
ATOM 2378 C C . ASN A 1 291 ? -19.871 12.954 23.186 1.00 84.06 291 ASN A C 1
ATOM 2380 O O . ASN A 1 291 ? -19.980 12.332 24.247 1.00 84.06 291 ASN A O 1
ATOM 2384 N N . VAL A 1 292 ? -20.829 12.962 22.250 1.00 86.31 292 VAL A N 1
ATOM 2385 C CA . VAL A 1 292 ? -22.138 12.288 22.373 1.00 86.31 292 VAL A CA 1
ATOM 2386 C C . VAL A 1 292 ? -21.984 10.801 22.694 1.00 86.31 292 VAL A C 1
ATOM 2388 O O . VAL A 1 292 ? -22.746 10.261 23.492 1.00 86.31 292 VAL A O 1
ATOM 2391 N N . ASN A 1 293 ? -20.947 10.153 22.158 1.00 86.06 293 ASN A N 1
ATOM 2392 C CA . ASN A 1 293 ? -20.726 8.718 22.318 1.00 86.06 293 ASN A CA 1
ATOM 2393 C C . ASN A 1 293 ? -20.501 8.330 23.790 1.00 86.06 293 ASN A C 1
ATOM 2395 O O . ASN A 1 293 ? -20.839 7.217 24.177 1.00 86.06 293 ASN A O 1
ATOM 2399 N N . ILE A 1 294 ? -20.007 9.252 24.630 1.00 88.00 294 ILE A N 1
ATOM 2400 C CA . ILE A 1 294 ? -19.852 9.040 26.079 1.00 88.00 294 ILE A CA 1
ATOM 2401 C C . ILE A 1 294 ? -21.230 8.912 26.742 1.00 88.00 294 ILE A C 1
ATOM 2403 O O . ILE A 1 294 ? -21.458 7.999 27.534 1.00 88.00 294 ILE A O 1
ATOM 2407 N N . TYR A 1 295 ? -22.165 9.797 26.385 1.00 89.56 295 TYR A N 1
ATOM 2408 C CA . TYR A 1 295 ? -23.551 9.729 26.850 1.00 89.56 295 TYR A CA 1
ATOM 2409 C C . TYR A 1 295 ? -24.217 8.453 26.316 1.00 89.56 295 TYR A C 1
ATOM 2411 O O . TYR A 1 295 ? -24.839 7.734 27.092 1.00 89.56 295 TYR A O 1
ATOM 2419 N N . ASN A 1 296 ? -24.030 8.133 25.028 1.00 89.12 296 ASN A N 1
ATOM 2420 C CA . ASN A 1 296 ? -24.614 6.951 24.389 1.00 89.12 296 ASN A CA 1
ATOM 2421 C C . ASN A 1 296 ? -24.149 5.647 25.062 1.00 89.12 296 ASN A C 1
ATOM 2423 O O . ASN A 1 296 ? -24.995 4.851 25.458 1.00 89.12 296 ASN A O 1
ATOM 2427 N N . THR A 1 297 ? -22.843 5.438 25.277 1.00 87.75 297 THR A N 1
ATOM 2428 C CA . THR A 1 297 ? -22.320 4.228 25.946 1.00 87.75 297 THR A CA 1
ATOM 2429 C C . THR A 1 297 ? -22.871 4.080 27.375 1.00 87.75 297 THR A C 1
ATOM 2431 O O . THR A 1 297 ? -23.282 2.988 27.768 1.00 87.75 297 THR A O 1
ATOM 2434 N N . ILE A 1 298 ? -22.980 5.174 28.145 1.00 89.62 298 ILE A N 1
ATOM 2435 C CA . ILE A 1 298 ? -23.592 5.140 29.489 1.00 89.62 298 ILE A CA 1
ATOM 2436 C C . ILE A 1 298 ? -25.111 4.874 29.402 1.00 89.62 298 ILE A C 1
ATOM 2438 O O . ILE A 1 298 ? -25.658 4.153 30.239 1.00 89.62 298 ILE A O 1
ATOM 2442 N N . MET A 1 299 ? -25.803 5.405 28.387 1.00 89.50 299 MET A N 1
ATOM 2443 C CA . MET A 1 299 ? -27.226 5.138 28.138 1.00 89.50 299 MET A CA 1
ATOM 2444 C C . MET A 1 299 ? -27.488 3.676 27.757 1.00 89.50 299 MET A C 1
ATOM 2446 O O . MET A 1 299 ? -28.416 3.096 28.312 1.00 89.50 299 MET A O 1
ATOM 2450 N N . PHE A 1 300 ? -26.683 3.059 26.882 1.00 87.75 300 PHE A N 1
ATOM 2451 C CA . PHE A 1 300 ? -26.816 1.637 26.529 1.00 87.75 300 PHE A CA 1
ATOM 2452 C C . PHE A 1 300 ? -26.628 0.734 27.754 1.00 87.75 300 PHE A C 1
ATOM 2454 O O . PHE A 1 300 ? -27.486 -0.103 28.026 1.00 87.75 300 PHE A O 1
ATOM 2461 N N . ALA A 1 301 ? -25.604 0.984 28.577 1.00 87.06 301 ALA A N 1
ATOM 2462 C CA . ALA A 1 301 ? -25.401 0.240 29.821 1.00 87.06 301 ALA A CA 1
ATOM 2463 C C . ALA A 1 301 ? -26.587 0.376 30.803 1.00 87.06 301 ALA A C 1
ATOM 2465 O O . ALA A 1 301 ? -26.954 -0.579 31.489 1.00 87.06 301 ALA A O 1
ATOM 2466 N N . HIS A 1 302 ? -27.239 1.543 30.859 1.00 89.19 302 HIS A N 1
ATOM 2467 C CA . HIS A 1 302 ? -28.475 1.724 31.629 1.00 89.19 302 HIS A CA 1
ATOM 2468 C C . HIS A 1 302 ? -29.709 1.075 30.973 1.00 89.19 302 HIS A C 1
ATOM 2470 O O . HIS A 1 302 ? -30.597 0.610 31.696 1.00 89.19 302 HIS A O 1
ATOM 2476 N N . ALA A 1 303 ? -29.765 1.016 29.641 1.00 87.50 303 ALA A N 1
ATOM 2477 C CA . ALA A 1 303 ? -30.837 0.399 28.863 1.00 87.50 303 ALA A CA 1
ATOM 2478 C C . ALA A 1 303 ? -30.847 -1.130 28.995 1.00 87.50 303 ALA A C 1
ATOM 2480 O O . ALA A 1 303 ? -31.909 -1.720 29.196 1.00 87.50 303 ALA A O 1
ATOM 2481 N N . GLU A 1 304 ? -29.672 -1.761 28.963 1.00 83.81 304 GLU A N 1
ATOM 2482 C CA . GLU A 1 304 ? -29.477 -3.204 29.166 1.00 83.81 304 GLU A CA 1
ATOM 2483 C C . GLU A 1 304 ? -29.839 -3.646 30.591 1.00 83.81 304 GLU A C 1
ATOM 2485 O O . GLU A 1 304 ? -30.386 -4.730 30.777 1.00 83.81 304 GLU A O 1
ATOM 2490 N N . ASN A 1 305 ? -29.660 -2.762 31.578 1.00 84.25 305 ASN A N 1
ATOM 2491 C CA . ASN A 1 305 ? -30.159 -2.930 32.948 1.00 84.25 305 ASN A CA 1
ATOM 2492 C C . ASN A 1 305 ? -31.648 -2.531 33.126 1.00 84.25 305 ASN A C 1
ATOM 2494 O O . ASN A 1 305 ? -32.138 -2.488 34.251 1.00 84.25 305 ASN A O 1
ATOM 2498 N N . GLY A 1 306 ? -32.369 -2.173 32.054 1.00 82.50 306 GLY A N 1
ATOM 2499 C CA . GLY A 1 306 ? -33.800 -1.814 32.089 1.00 82.50 306 GLY A CA 1
ATOM 2500 C C . GLY A 1 306 ? -34.126 -0.476 32.777 1.00 82.50 306 GLY A C 1
ATOM 2501 O O . GLY A 1 306 ? -35.289 -0.155 33.019 1.00 82.50 306 GLY A O 1
ATOM 2502 N N . THR A 1 307 ? -33.119 0.336 33.111 1.00 86.50 307 THR A N 1
ATOM 2503 C CA . THR A 1 307 ? -33.270 1.510 33.994 1.00 86.50 307 THR A CA 1
ATOM 2504 C C . THR A 1 307 ? -33.741 2.780 33.269 1.00 86.50 307 THR A C 1
ATOM 2506 O O . THR A 1 307 ? -33.038 3.790 33.241 1.00 86.50 307 THR A O 1
ATOM 2509 N N . LEU A 1 308 ? -34.965 2.759 32.722 1.00 85.62 308 LEU A N 1
ATOM 2510 C CA . LEU A 1 308 ? -35.541 3.831 31.886 1.00 85.62 308 LEU A CA 1
ATOM 2511 C C . LEU A 1 308 ? -35.359 5.253 32.454 1.00 85.62 308 LEU A C 1
ATOM 2513 O O . LEU A 1 308 ? -34.919 6.141 31.726 1.00 85.62 308 LEU A O 1
ATOM 2517 N N . ARG A 1 309 ? -35.603 5.466 33.758 1.00 87.19 309 ARG A N 1
ATOM 2518 C CA . ARG A 1 309 ? -35.404 6.776 34.417 1.00 87.19 309 ARG A CA 1
ATOM 2519 C C . ARG A 1 309 ? -33.972 7.306 34.268 1.00 87.19 309 ARG A C 1
ATOM 2521 O O . ARG A 1 309 ? -33.775 8.487 34.012 1.00 87.19 309 ARG A O 1
ATOM 2528 N N . ALA A 1 310 ? -32.963 6.441 34.393 1.00 87.06 310 ALA A N 1
ATOM 2529 C CA . ALA A 1 310 ? -31.561 6.844 34.284 1.00 87.06 310 ALA A CA 1
ATOM 2530 C C . ALA A 1 310 ? -31.171 7.216 32.843 1.00 87.06 310 ALA A C 1
ATOM 2532 O O . ALA A 1 310 ? -30.355 8.122 32.653 1.00 87.06 310 ALA A O 1
ATOM 2533 N N . VAL A 1 311 ? -31.783 6.555 31.851 1.00 87.62 311 VAL A N 1
ATOM 2534 C CA . VAL A 1 311 ? -31.652 6.876 30.419 1.00 87.62 311 VAL A CA 1
ATOM 2535 C C . VAL A 1 311 ? -32.327 8.217 30.104 1.00 87.62 311 VAL A C 1
ATOM 2537 O O . VAL A 1 311 ? -31.711 9.062 29.458 1.00 87.62 311 VAL A O 1
ATOM 2540 N N . GLN A 1 312 ? -33.539 8.456 30.621 1.00 87.38 312 GLN A N 1
ATOM 2541 C CA . GLN A 1 312 ? -34.258 9.733 30.484 1.00 87.38 312 GLN A CA 1
ATOM 2542 C C . GLN A 1 312 ? -33.428 10.907 31.024 1.00 87.38 312 GLN A C 1
ATOM 2544 O O . GLN A 1 312 ? -33.143 11.842 30.278 1.00 87.38 312 GLN A O 1
ATOM 2549 N N . THR A 1 313 ? -32.919 10.815 32.259 1.00 89.94 313 THR A N 1
ATOM 2550 C CA . THR A 1 313 ? -32.084 11.876 32.851 1.00 89.94 313 THR A CA 1
ATOM 2551 C C . THR A 1 313 ? -30.785 12.126 32.070 1.00 89.94 313 THR A C 1
ATOM 2553 O O . THR A 1 313 ? -30.317 13.260 32.012 1.00 89.94 313 THR A O 1
ATOM 2556 N N . LEU A 1 314 ? -30.178 11.106 31.445 1.00 88.69 314 LEU A N 1
ATOM 2557 C CA . LEU A 1 314 ? -29.008 11.306 30.570 1.00 88.69 314 LEU A CA 1
ATOM 2558 C C . LEU A 1 314 ? -29.376 12.051 29.285 1.00 88.69 314 LEU A C 1
ATOM 2560 O O . LEU A 1 314 ? -28.632 12.931 28.856 1.00 88.69 314 LEU A O 1
ATOM 2564 N N . PHE A 1 315 ? -30.523 11.726 28.697 1.00 87.75 315 PHE A N 1
ATOM 2565 C CA . PHE A 1 315 ? -31.022 12.338 27.469 1.00 87.75 315 PHE A CA 1
ATOM 2566 C C . PHE A 1 315 ? -31.434 13.807 27.675 1.00 87.75 315 PHE A C 1
ATOM 2568 O O . PHE A 1 315 ? -31.119 14.676 26.861 1.00 87.75 315 PHE A O 1
ATOM 2575 N N . GLU A 1 316 ? -32.052 14.115 28.816 1.00 87.12 316 GLU A N 1
ATOM 2576 C CA . GLU A 1 316 ? -32.329 15.483 29.272 1.00 87.12 316 GLU A CA 1
ATOM 2577 C C . GLU A 1 316 ? -31.031 16.267 29.508 1.00 87.12 316 GLU A C 1
ATOM 2579 O O . GLU A 1 316 ? -30.886 17.388 29.020 1.00 87.12 316 GLU A O 1
ATOM 2584 N N . LYS A 1 317 ? -30.049 15.657 30.186 1.00 86.06 317 LYS A N 1
ATOM 2585 C CA . LYS A 1 317 ? -28.747 16.274 30.490 1.00 86.06 317 LYS A CA 1
ATOM 2586 C C . LYS A 1 317 ? -27.867 16.463 29.249 1.00 86.06 317 LYS A C 1
ATOM 2588 O O . LYS A 1 317 ? -27.056 17.384 29.203 1.00 86.06 317 LYS A O 1
ATOM 2593 N N . MET A 1 318 ? -28.050 15.642 28.215 1.00 87.62 318 MET A N 1
ATOM 2594 C CA . MET A 1 318 ? -27.484 15.847 26.878 1.00 87.62 318 MET A CA 1
ATOM 2595 C C . MET A 1 318 ? -28.093 17.103 26.227 1.00 87.62 318 MET A C 1
ATOM 2597 O O . MET A 1 318 ? -27.356 18.018 25.853 1.00 87.62 318 MET A O 1
ATOM 2601 N N . ARG A 1 319 ? -29.434 17.199 26.189 1.00 84.88 319 ARG A N 1
ATOM 2602 C CA . ARG A 1 319 ? -30.162 18.360 25.641 1.00 84.88 319 ARG A CA 1
ATOM 2603 C C . ARG A 1 319 ? -29.825 19.668 26.379 1.00 84.88 319 ARG A C 1
ATOM 2605 O O . ARG A 1 319 ? -29.571 20.674 25.718 1.00 84.88 319 ARG A O 1
ATOM 2612 N N . SER A 1 320 ? -29.741 19.667 27.714 1.00 83.94 320 SER A N 1
ATOM 2613 C CA . SER A 1 320 ? -29.369 20.861 28.500 1.00 83.94 320 SER A CA 1
ATOM 2614 C C . SER A 1 320 ? -27.894 21.260 28.356 1.00 83.94 320 SER A C 1
ATOM 2616 O O . SER A 1 320 ? -27.553 22.432 28.500 1.00 83.94 320 SER A O 1
ATOM 2618 N N . SER A 1 321 ? -27.020 20.318 27.986 1.00 81.00 321 SER A N 1
ATOM 2619 C CA . SER A 1 321 ? -25.615 20.584 27.639 1.00 81.00 321 SER A CA 1
ATOM 2620 C C . SER A 1 321 ? -25.442 21.190 26.232 1.00 81.00 321 SER A C 1
ATOM 2622 O O . SER A 1 321 ? -24.308 21.410 25.808 1.00 81.00 321 SER A O 1
ATOM 2624 N N . HIS A 1 322 ? -26.540 21.449 25.507 1.00 82.31 322 HIS A N 1
ATOM 2625 C CA . HIS A 1 322 ? -26.592 21.806 24.078 1.00 82.31 322 HIS A CA 1
ATOM 2626 C C . HIS A 1 322 ? -25.983 20.755 23.132 1.00 82.31 322 HIS A C 1
ATOM 2628 O O . HIS A 1 322 ? -25.622 21.061 21.995 1.00 82.31 322 HIS A O 1
ATOM 2634 N N . ILE A 1 323 ? -25.901 19.500 23.578 1.00 83.81 323 ILE A N 1
ATOM 2635 C CA . ILE A 1 323 ? -25.460 18.377 22.752 1.00 83.81 323 ILE A CA 1
ATOM 2636 C C . ILE A 1 323 ? -26.680 17.842 21.997 1.00 83.81 323 ILE A C 1
ATOM 2638 O O . ILE A 1 323 ? -27.706 17.518 22.599 1.00 83.81 323 ILE A O 1
ATOM 2642 N N . LYS A 1 324 ? -26.589 17.767 20.664 1.00 85.44 324 LYS A N 1
ATOM 2643 C CA . LYS A 1 324 ? -27.665 17.220 19.828 1.00 85.44 324 LYS A CA 1
ATOM 2644 C C . LYS A 1 324 ? -27.711 15.689 19.959 1.00 85.44 324 LYS A C 1
ATOM 2646 O O . LYS A 1 324 ? -26.676 15.057 19.746 1.00 85.44 324 LYS A O 1
ATOM 2651 N N . PRO A 1 325 ? -28.879 15.086 20.249 1.00 85.38 325 PRO A N 1
ATOM 2652 C CA . PRO A 1 325 ? -29.052 13.641 20.166 1.00 85.38 325 PRO A CA 1
ATOM 2653 C C . PRO A 1 325 ? -28.759 13.096 18.767 1.00 85.38 325 PRO A C 1
ATOM 2655 O O . PRO A 1 325 ? -29.095 13.717 17.760 1.00 85.38 325 PRO A O 1
ATOM 2658 N N . THR A 1 326 ? -28.167 11.908 18.726 1.00 87.62 326 THR A N 1
ATOM 2659 C CA . THR A 1 326 ? -27.864 11.158 17.496 1.00 87.62 326 THR A CA 1
ATOM 2660 C C . THR A 1 326 ? -28.833 9.988 17.323 1.00 87.62 326 THR A C 1
ATOM 2662 O O . THR A 1 326 ? -29.525 9.611 18.270 1.00 87.62 326 THR A O 1
ATOM 2665 N N . LEU A 1 327 ? -28.850 9.362 16.141 1.00 85.75 327 LEU A N 1
ATOM 2666 C CA . LEU A 1 327 ? -29.542 8.083 15.925 1.00 85.75 327 LEU A CA 1
ATOM 2667 C C . LEU A 1 327 ? -29.136 7.022 16.969 1.00 85.75 327 LEU A C 1
ATOM 2669 O O . LEU A 1 327 ? -30.013 6.347 17.501 1.00 85.75 327 LEU A O 1
ATOM 2673 N N . GLU A 1 328 ? -27.850 6.940 17.348 1.00 86.94 328 GLU A N 1
ATOM 2674 C CA . GLU A 1 328 ? -27.387 6.074 18.449 1.00 86.94 328 GLU A CA 1
ATOM 2675 C C . GLU A 1 328 ? -28.101 6.398 19.781 1.00 86.94 328 GLU A C 1
ATOM 2677 O O . GLU A 1 328 ? -28.529 5.501 20.508 1.00 86.94 328 GLU A O 1
ATOM 2682 N N . SER A 1 329 ? -28.259 7.689 20.099 1.00 88.88 329 SER A N 1
ATOM 2683 C CA . SER A 1 329 ? -28.901 8.166 21.332 1.00 88.88 329 SER A CA 1
ATOM 2684 C C . SER A 1 329 ? -30.374 7.750 21.403 1.00 88.88 329 SER A C 1
ATOM 2686 O O . SER A 1 329 ? -30.854 7.346 22.461 1.00 88.88 329 SER A O 1
ATOM 2688 N N . TYR A 1 330 ? -31.090 7.816 20.276 1.00 89.69 330 TYR A N 1
ATOM 2689 C CA . TYR A 1 330 ? -32.468 7.332 20.172 1.00 89.69 330 TYR A CA 1
ATOM 2690 C C . TYR A 1 330 ? -32.546 5.796 20.212 1.00 89.69 330 TYR A C 1
ATOM 2692 O O . TYR A 1 330 ? -33.431 5.242 20.871 1.00 89.69 330 TYR A O 1
ATOM 2700 N N . ALA A 1 331 ? -31.593 5.098 19.587 1.00 88.50 331 ALA A N 1
ATOM 2701 C CA . ALA A 1 331 ? -31.500 3.640 19.620 1.00 88.50 331 ALA A CA 1
ATOM 2702 C C . ALA A 1 331 ? -31.289 3.095 21.046 1.00 88.50 331 ALA A C 1
ATOM 2704 O O . ALA A 1 331 ? -31.886 2.078 21.398 1.00 88.50 331 ALA A O 1
ATOM 2705 N N . ALA A 1 332 ? -30.539 3.794 21.906 1.00 88.38 332 ALA A N 1
ATOM 2706 C CA . ALA A 1 332 ? -30.403 3.442 23.323 1.00 88.38 332 ALA A CA 1
ATOM 2707 C C . ALA A 1 332 ? -31.735 3.547 24.099 1.00 88.38 332 ALA A C 1
ATOM 2709 O O . ALA A 1 332 ? -32.035 2.694 24.938 1.00 88.38 332 ALA A O 1
ATOM 2710 N N . VAL A 1 333 ? -32.579 4.542 23.790 1.00 88.88 333 VAL A N 1
ATOM 2711 C CA . VAL A 1 333 ? -33.925 4.665 24.386 1.00 88.88 333 VAL A CA 1
ATOM 2712 C C . VAL A 1 333 ? -34.836 3.527 23.911 1.00 88.88 333 VAL A C 1
ATOM 2714 O O . VAL A 1 333 ? -35.479 2.878 24.733 1.00 88.88 333 VAL A O 1
ATOM 2717 N N . LEU A 1 334 ? -34.855 3.233 22.607 1.00 88.69 334 LEU A N 1
ATOM 2718 C CA . LEU A 1 334 ? -35.653 2.136 22.039 1.00 88.69 334 LEU A CA 1
ATOM 2719 C C . LEU A 1 334 ? -35.188 0.757 22.540 1.00 88.69 334 LEU A C 1
ATOM 2721 O O . LEU A 1 334 ? -36.020 -0.090 22.857 1.00 88.69 334 LEU A O 1
ATOM 2725 N N . THR A 1 335 ? -33.877 0.559 22.708 1.00 88.88 335 THR A N 1
ATOM 2726 C CA . THR A 1 335 ? -33.293 -0.628 23.360 1.00 88.88 335 THR A CA 1
ATOM 2727 C C . THR A 1 335 ? -33.829 -0.794 24.780 1.00 88.88 335 THR A C 1
ATOM 2729 O O . THR A 1 335 ? -34.213 -1.897 25.164 1.00 88.88 335 THR A O 1
ATOM 2732 N N . CYS A 1 336 ? -33.894 0.296 25.556 1.00 89.81 336 CYS A N 1
ATOM 2733 C CA . CYS A 1 336 ? -34.413 0.266 26.922 1.00 89.81 336 CYS A CA 1
ATOM 2734 C C . CYS A 1 336 ? -35.893 -0.134 26.952 1.00 89.81 336 CYS A C 1
ATOM 2736 O O . CYS A 1 336 ? -36.262 -1.009 27.726 1.00 89.81 336 CYS A O 1
ATOM 2738 N N . LEU A 1 337 ? -36.718 0.443 26.070 1.00 87.62 337 LEU A N 1
ATOM 2739 C CA . LEU A 1 337 ? -38.143 0.109 25.958 1.00 87.62 337 LEU A CA 1
ATOM 2740 C C . LEU A 1 337 ? -38.362 -1.356 25.538 1.00 87.62 337 LEU A C 1
ATOM 2742 O O . LEU A 1 337 ? -39.220 -2.027 26.100 1.00 87.62 337 LEU A O 1
ATOM 2746 N N . GLY A 1 338 ? -37.557 -1.882 24.609 1.00 85.88 338 GLY A N 1
ATOM 2747 C CA . GLY A 1 338 ? -37.637 -3.284 24.179 1.00 85.88 338 GLY A CA 1
ATOM 2748 C C . GLY A 1 338 ? -37.186 -4.293 25.237 1.00 85.88 338 GLY A C 1
ATOM 2749 O O . GLY A 1 338 ? -37.657 -5.431 25.239 1.00 85.88 338 GLY A O 1
ATOM 2750 N N . ASN A 1 339 ? -36.315 -3.871 26.155 1.00 86.94 339 ASN A N 1
ATOM 2751 C CA . ASN A 1 339 ? -35.858 -4.659 27.299 1.00 86.94 339 ASN A CA 1
ATOM 2752 C C . ASN A 1 339 ? -36.893 -4.739 28.441 1.00 86.94 339 ASN A C 1
ATOM 2754 O O . ASN A 1 339 ? -36.719 -5.527 29.362 1.00 86.94 339 ASN A O 1
ATOM 2758 N N . LEU A 1 340 ? -37.961 -3.933 28.402 1.00 84.44 340 LEU A N 1
ATOM 2759 C CA . LEU A 1 340 ? -39.080 -4.042 29.339 1.00 84.44 340 LEU A CA 1
ATOM 2760 C C . LEU A 1 340 ? -40.093 -5.088 28.849 1.00 84.44 340 LEU A C 1
ATOM 2762 O O . LEU A 1 340 ? -40.322 -5.238 27.643 1.00 84.44 340 LEU A O 1
ATOM 2766 N N . ASP A 1 341 ? -40.742 -5.786 29.780 1.00 75.69 341 ASP A N 1
ATOM 2767 C CA . ASP A 1 341 ? -41.829 -6.724 29.462 1.00 75.69 341 ASP A CA 1
ATOM 2768 C C . ASP A 1 341 ? -43.060 -5.989 28.916 1.00 75.69 341 ASP A C 1
ATOM 2770 O O . ASP A 1 341 ? -43.646 -6.407 27.918 1.00 75.69 341 ASP A O 1
ATOM 2774 N N . MET A 1 342 ? -43.386 -4.835 29.509 1.00 74.69 342 MET A N 1
ATOM 2775 C CA . MET A 1 342 ? -44.374 -3.882 29.002 1.00 74.69 342 MET A CA 1
ATOM 2776 C C . MET A 1 342 ? -43.797 -2.463 28.992 1.00 74.69 342 MET A C 1
ATOM 2778 O O . MET A 1 342 ? -43.111 -2.053 29.928 1.00 74.69 342 MET A O 1
ATOM 2782 N N . PHE A 1 343 ? -44.121 -1.692 27.955 1.00 80.19 343 PHE A N 1
ATOM 2783 C CA . PHE A 1 343 ? -43.790 -0.273 27.837 1.00 80.19 343 PHE A CA 1
ATOM 2784 C C . PHE A 1 343 ? -44.983 0.502 27.264 1.00 80.19 343 PHE A C 1
ATOM 2786 O O . PHE A 1 343 ? -45.810 -0.062 26.553 1.00 80.19 343 PHE A O 1
ATOM 2793 N N . ASP A 1 344 ? -45.063 1.802 27.553 1.00 79.94 344 ASP A N 1
ATOM 2794 C CA . ASP A 1 344 ? -46.103 2.687 27.016 1.00 79.94 344 ASP A CA 1
ATOM 2795 C C . ASP A 1 344 ? -45.863 2.966 25.511 1.00 79.94 344 ASP A C 1
ATOM 2797 O O . ASP A 1 344 ? -44.856 3.599 25.156 1.00 79.94 344 ASP A O 1
ATOM 2801 N N . PRO A 1 345 ? -46.776 2.555 24.603 1.00 82.06 345 PRO A N 1
ATOM 2802 C CA . PRO A 1 345 ? -46.632 2.799 23.169 1.00 82.06 345 PRO A CA 1
ATOM 2803 C C . PRO A 1 345 ? -46.611 4.287 22.795 1.00 82.06 345 PRO A C 1
ATOM 2805 O O . PRO A 1 345 ? -46.068 4.640 21.747 1.00 82.06 345 PRO A O 1
ATOM 2808 N N . THR A 1 346 ? -47.172 5.181 23.619 1.00 83.06 346 THR A N 1
ATOM 2809 C CA . THR A 1 346 ? -47.157 6.629 23.363 1.00 83.06 346 THR A CA 1
ATOM 2810 C C . THR A 1 346 ? -45.753 7.217 23.502 1.00 83.06 346 THR A C 1
ATOM 2812 O O . THR A 1 346 ? -45.372 8.067 22.696 1.00 83.06 346 THR A O 1
ATOM 2815 N N . ILE A 1 347 ? -44.939 6.714 24.441 1.00 83.06 347 ILE A N 1
ATOM 2816 C CA . ILE A 1 347 ? -43.528 7.105 24.588 1.00 83.06 347 ILE A CA 1
ATOM 2817 C C . ILE A 1 347 ? -42.750 6.691 23.337 1.00 83.06 347 ILE A C 1
ATOM 2819 O O . ILE A 1 347 ? -42.041 7.506 22.749 1.00 83.06 347 ILE A O 1
ATOM 2823 N N . ALA A 1 348 ? -42.926 5.450 22.883 1.00 83.31 348 ALA A N 1
ATOM 2824 C CA . ALA A 1 348 ? -42.233 4.942 21.704 1.00 83.31 348 ALA A CA 1
ATOM 2825 C C . ALA A 1 348 ? -42.659 5.677 20.409 1.00 83.31 348 ALA A C 1
ATOM 2827 O O . ALA A 1 348 ? -41.802 6.038 19.602 1.00 83.31 348 ALA A O 1
ATOM 2828 N N . LYS A 1 349 ? -43.951 6.015 20.253 1.00 86.38 349 LYS A N 1
ATOM 2829 C CA . LYS A 1 349 ? -44.445 6.885 19.164 1.00 86.38 349 LYS A CA 1
ATOM 2830 C C . LYS A 1 349 ? -43.850 8.299 19.218 1.00 86.38 349 LYS A C 1
ATOM 2832 O O . LYS A 1 349 ? -43.463 8.824 18.178 1.00 86.38 349 LYS A O 1
ATOM 2837 N N . ARG A 1 350 ? -43.718 8.905 20.407 1.00 87.06 350 ARG A N 1
ATOM 2838 C CA . ARG A 1 350 ? -43.055 10.215 20.583 1.00 87.06 350 ARG A CA 1
ATOM 2839 C C . ARG A 1 350 ? -41.573 10.171 20.204 1.00 87.06 350 ARG A C 1
ATOM 2841 O O . ARG A 1 350 ? -41.102 11.104 19.568 1.00 87.06 350 ARG A O 1
ATOM 2848 N N . ILE A 1 351 ? -40.858 9.096 20.544 1.00 86.19 351 ILE A N 1
ATOM 2849 C CA . ILE A 1 351 ? -39.452 8.909 20.145 1.00 86.19 351 ILE A CA 1
ATOM 2850 C C . ILE A 1 351 ? -39.319 8.773 18.623 1.00 86.19 351 ILE A C 1
ATOM 2852 O O . ILE A 1 351 ? -38.449 9.415 18.045 1.00 86.19 351 ILE A O 1
ATOM 2856 N N . ILE A 1 352 ? -40.204 8.018 17.963 1.00 85.50 352 ILE A N 1
ATOM 2857 C CA . ILE A 1 352 ? -40.257 7.932 16.492 1.00 85.50 352 ILE A CA 1
ATOM 2858 C C . ILE A 1 352 ? -40.496 9.306 15.854 1.00 85.50 352 ILE A C 1
ATOM 2860 O O . ILE A 1 352 ? -39.758 9.692 14.952 1.00 85.50 352 ILE A O 1
ATOM 2864 N N . PHE A 1 353 ? -41.452 10.079 16.372 1.00 87.69 353 PHE A N 1
ATOM 2865 C CA . PHE A 1 353 ? -41.704 11.437 15.891 1.00 87.69 353 PHE A CA 1
ATOM 2866 C C . PHE A 1 353 ? -40.505 12.375 16.116 1.00 87.69 353 PHE A C 1
ATOM 2868 O O . PHE A 1 353 ? -40.182 13.164 15.235 1.00 87.69 353 PHE A O 1
ATOM 2875 N N . ASP A 1 354 ? -39.802 12.281 17.251 1.00 87.12 354 ASP A N 1
ATOM 2876 C CA . ASP A 1 354 ? -38.582 13.066 17.500 1.00 87.12 354 ASP A CA 1
ATOM 2877 C C . ASP A 1 354 ? -37.409 12.637 16.586 1.00 87.12 354 ASP A C 1
ATOM 2879 O O . ASP A 1 354 ? -36.610 13.493 16.207 1.00 87.12 354 ASP A O 1
ATOM 2883 N N . ILE A 1 355 ? -37.307 11.363 16.181 1.00 87.00 355 ILE A N 1
ATOM 2884 C CA . ILE A 1 355 ? -36.347 10.894 15.157 1.00 87.00 355 ILE A CA 1
ATOM 2885 C C . ILE A 1 355 ? -36.675 11.546 13.804 1.00 87.00 355 ILE A C 1
ATOM 2887 O O . ILE A 1 355 ? -35.831 12.249 13.241 1.00 87.00 355 ILE A O 1
ATOM 2891 N N . GLU A 1 356 ? -37.916 11.376 13.335 1.00 87.75 356 GLU A N 1
ATOM 2892 C CA . GLU A 1 356 ? -38.412 11.881 12.045 1.00 87.75 356 GLU A CA 1
ATOM 2893 C C . GLU A 1 356 ? -38.306 13.425 11.976 1.00 87.75 356 GLU A C 1
ATOM 2895 O O . GLU A 1 356 ? -37.804 13.982 10.998 1.00 87.75 356 GLU A O 1
ATOM 2900 N N . LYS A 1 357 ? -38.629 14.132 13.068 1.00 88.50 357 LYS A N 1
ATOM 2901 C CA . LYS A 1 357 ? -38.493 15.596 13.216 1.00 88.50 357 LYS A CA 1
ATOM 2902 C C . LYS A 1 357 ? -37.046 16.108 13.198 1.00 88.50 357 LYS A C 1
ATOM 2904 O O . LYS A 1 357 ? -36.825 17.269 12.859 1.00 88.50 357 LYS A O 1
ATOM 2909 N N . ASN A 1 358 ? -36.060 15.287 13.566 1.00 83.12 358 ASN A N 1
ATOM 2910 C CA . ASN A 1 358 ? -34.639 15.650 13.466 1.00 83.12 358 ASN A CA 1
ATOM 2911 C C . ASN A 1 358 ? -34.028 15.321 12.087 1.00 83.12 358 ASN A C 1
ATOM 2913 O O . ASN A 1 358 ? -32.826 15.506 11.907 1.00 83.12 358 ASN A O 1
ATOM 2917 N N . GLY A 1 359 ? -34.836 14.883 11.113 1.00 82.69 359 GLY A N 1
ATOM 2918 C CA . GLY A 1 359 ? -34.398 14.604 9.740 1.00 82.69 359 GLY A CA 1
ATOM 2919 C C . GLY A 1 359 ? -33.825 13.201 9.523 1.00 82.69 359 GLY A C 1
ATOM 2920 O O . GLY A 1 359 ? -33.252 12.940 8.470 1.00 82.69 359 GLY A O 1
ATOM 2921 N N . PHE A 1 360 ? -33.979 12.300 10.495 1.00 84.88 360 PHE A N 1
ATOM 2922 C CA . PHE A 1 360 ? -33.578 10.896 10.390 1.00 84.88 360 PHE A CA 1
ATOM 2923 C C . PHE A 1 360 ? -34.792 10.012 10.089 1.00 84.88 360 PHE A C 1
ATOM 2925 O O . PHE A 1 360 ? -35.900 10.318 10.526 1.00 84.88 360 PHE A O 1
ATOM 2932 N N . ARG A 1 361 ? -34.611 8.868 9.424 1.00 84.00 361 ARG A N 1
ATOM 2933 C CA . ARG A 1 361 ? -35.667 7.851 9.315 1.00 84.00 361 ARG A CA 1
ATOM 2934 C C . ARG A 1 361 ? -35.438 6.760 10.364 1.00 84.00 361 ARG A C 1
ATOM 2936 O O . ARG A 1 361 ? -34.309 6.419 10.706 1.00 84.00 361 ARG A O 1
ATOM 2943 N N . VAL A 1 362 ? -36.518 6.154 10.860 1.00 83.06 362 VAL A N 1
ATOM 2944 C CA . VAL A 1 362 ? -36.441 5.050 11.844 1.00 83.06 362 VAL A CA 1
ATOM 2945 C C . VAL A 1 362 ? -35.727 3.811 11.273 1.00 83.06 362 VAL A C 1
ATOM 2947 O O . VAL A 1 362 ? -35.110 3.055 12.020 1.00 83.06 362 VAL A O 1
ATOM 2950 N N . SER A 1 363 ? -35.761 3.634 9.948 1.00 79.62 363 SER A N 1
ATOM 2951 C CA . SER A 1 363 ? -34.971 2.648 9.194 1.00 79.62 363 SER A CA 1
ATOM 2952 C C . SER A 1 363 ? -33.471 2.740 9.473 1.00 79.62 363 SER A C 1
ATOM 2954 O O . SER A 1 363 ? -32.795 1.721 9.579 1.00 79.62 363 SER A O 1
ATOM 2956 N N . ASP A 1 364 ? -32.955 3.955 9.643 1.00 79.56 364 ASP A N 1
ATOM 2957 C CA . ASP A 1 364 ? -31.520 4.239 9.583 1.00 79.56 364 ASP A CA 1
ATOM 2958 C C . ASP A 1 364 ? -30.790 3.750 10.845 1.00 79.56 364 ASP A C 1
ATOM 2960 O O . ASP A 1 364 ? -29.574 3.558 10.845 1.00 79.56 364 ASP A O 1
ATOM 2964 N N . ILE A 1 365 ? -31.550 3.454 11.908 1.00 80.38 365 ILE A N 1
ATOM 2965 C CA . ILE A 1 365 ? -31.076 2.787 13.127 1.00 80.38 365 ILE A CA 1
ATOM 2966 C C . ILE A 1 365 ? -30.418 1.438 12.798 1.00 80.38 365 ILE A C 1
ATOM 2968 O O . ILE A 1 365 ? -29.404 1.093 13.400 1.00 80.38 365 ILE A O 1
ATOM 2972 N N . PHE A 1 366 ? -30.942 0.700 11.814 1.00 76.56 366 PHE A N 1
ATOM 2973 C CA . PHE A 1 366 ? -30.393 -0.596 11.397 1.00 76.56 366 PHE A CA 1
ATOM 2974 C C . PHE A 1 366 ? -29.088 -0.473 10.602 1.00 76.56 366 PHE A C 1
ATOM 2976 O O . PHE A 1 366 ? -28.386 -1.461 10.412 1.00 76.56 366 PHE A O 1
ATOM 2983 N N . HIS A 1 367 ? -28.710 0.735 10.181 1.00 72.00 367 HIS A N 1
ATOM 2984 C CA . HIS A 1 367 ? -27.433 0.987 9.516 1.00 72.00 367 HIS A CA 1
ATOM 2985 C C . HIS A 1 367 ? -26.340 1.473 10.486 1.00 72.00 367 HIS A C 1
ATOM 2987 O O . HIS A 1 367 ? -25.181 1.568 10.081 1.00 72.00 367 HIS A O 1
ATOM 2993 N N . LEU A 1 368 ? -26.654 1.702 11.770 1.00 70.94 368 LEU A N 1
ATOM 2994 C CA . LEU A 1 368 ? -25.690 2.143 12.787 1.00 70.94 368 LEU A CA 1
ATOM 2995 C C . LEU A 1 368 ? -24.570 1.127 13.047 1.00 70.94 368 LEU A C 1
ATOM 2997 O O . LEU A 1 368 ? -24.809 -0.070 13.209 1.00 70.94 368 LEU A O 1
ATOM 3001 N N . ASN A 1 369 ? -23.344 1.632 13.196 1.00 61.34 369 ASN A N 1
ATOM 3002 C CA . ASN A 1 369 ? -22.152 0.839 13.518 1.00 61.34 369 ASN A CA 1
ATOM 3003 C C . ASN A 1 369 ? -21.861 0.767 15.036 1.00 61.34 369 ASN A C 1
ATOM 3005 O O . ASN A 1 369 ? -20.706 0.634 15.434 1.00 61.34 369 ASN A O 1
ATOM 3009 N N . CYS A 1 370 ? -22.890 0.912 15.884 1.00 65.88 370 CYS A N 1
ATOM 3010 C CA . CYS A 1 370 ? -22.755 0.970 17.350 1.00 65.88 370 CYS A CA 1
ATOM 3011 C C . CYS A 1 370 ? -23.639 -0.023 18.133 1.00 65.88 370 CYS A C 1
ATOM 3013 O O . CYS A 1 370 ? -23.626 0.008 19.364 1.00 65.88 370 CYS A O 1
ATOM 3015 N N . LEU A 1 371 ? -24.447 -0.836 17.442 1.00 71.94 371 LEU A N 1
ATOM 3016 C CA . LEU A 1 371 ? -25.427 -1.737 18.047 1.00 71.94 371 LEU A CA 1
ATOM 3017 C C . LEU A 1 371 ? -24.973 -3.200 17.991 1.00 71.94 371 LEU A C 1
ATOM 3019 O O . LEU A 1 371 ? -24.466 -3.659 16.969 1.00 71.94 371 LEU A O 1
ATOM 3023 N N . ASN A 1 372 ? -25.229 -3.952 19.064 1.00 73.50 372 ASN A N 1
ATOM 3024 C CA . ASN A 1 372 ? -25.097 -5.412 19.064 1.00 73.50 372 ASN A CA 1
ATOM 3025 C C . ASN A 1 372 ? -26.418 -6.109 18.655 1.00 73.50 372 ASN A C 1
ATOM 3027 O O . ASN A 1 372 ? -27.500 -5.519 18.716 1.00 73.50 372 ASN A O 1
ATOM 3031 N N . ASN A 1 373 ? -26.340 -7.387 18.263 1.00 73.75 373 ASN A N 1
ATOM 3032 C CA . ASN A 1 373 ? -27.495 -8.171 17.793 1.00 73.75 373 ASN A CA 1
ATOM 3033 C C . ASN A 1 373 ? -28.673 -8.200 18.787 1.00 73.75 373 ASN A C 1
ATOM 3035 O O . ASN A 1 373 ? -29.834 -8.234 18.382 1.00 73.75 373 ASN A O 1
ATOM 3039 N N . GLU A 1 374 ? -28.396 -8.168 20.089 1.00 78.38 374 GLU A N 1
ATOM 3040 C CA . GLU A 1 374 ? -29.412 -8.250 21.136 1.00 78.38 374 GLU A CA 1
ATOM 3041 C C . GLU A 1 374 ? -30.134 -6.906 21.350 1.00 78.38 374 GLU A C 1
ATOM 3043 O O . GLU A 1 374 ? -31.360 -6.863 21.477 1.00 78.38 374 GLU A O 1
ATOM 3048 N N . GLN A 1 375 ? -29.410 -5.788 21.264 1.00 82.75 375 GLN A N 1
ATOM 3049 C CA . GLN A 1 375 ? -29.991 -4.443 21.199 1.00 82.75 375 GLN A CA 1
ATOM 3050 C C . GLN A 1 375 ? -30.888 -4.291 19.956 1.00 82.75 375 GLN A C 1
ATOM 3052 O O . GLN A 1 375 ? -32.008 -3.787 20.052 1.00 82.75 375 GLN A O 1
ATOM 3057 N N . ILE A 1 376 ? -30.448 -4.807 18.802 1.00 79.06 376 ILE A N 1
ATOM 3058 C CA . ILE A 1 376 ? -31.209 -4.789 17.541 1.00 79.06 376 ILE A CA 1
ATOM 3059 C C . ILE A 1 376 ? -32.510 -5.600 17.658 1.00 79.06 376 ILE A C 1
ATOM 3061 O O . ILE A 1 376 ? -33.571 -5.099 17.280 1.00 79.06 376 ILE A O 1
ATOM 3065 N N . ARG A 1 377 ? -32.484 -6.799 18.261 1.00 81.81 377 ARG A N 1
ATOM 3066 C CA . ARG A 1 377 ? -33.702 -7.583 18.563 1.00 81.81 377 ARG A CA 1
ATOM 3067 C C . ARG A 1 377 ? -34.683 -6.817 19.457 1.00 81.81 377 ARG A C 1
ATOM 3069 O O . ARG A 1 377 ? -35.885 -6.833 19.195 1.00 81.81 377 ARG A O 1
ATOM 3076 N N . ARG A 1 378 ? -34.189 -6.110 20.480 1.00 87.00 378 ARG A N 1
ATOM 3077 C CA . ARG A 1 378 ? -35.016 -5.289 21.390 1.00 87.00 378 ARG A CA 1
ATOM 3078 C C . ARG A 1 378 ? -35.659 -4.108 20.662 1.00 87.00 378 ARG A C 1
ATOM 3080 O O . ARG A 1 378 ? -36.850 -3.864 20.845 1.00 87.00 378 ARG A O 1
ATOM 3087 N N . ILE A 1 379 ? -34.923 -3.435 19.778 1.00 87.12 379 ILE A N 1
ATOM 3088 C CA . ILE A 1 379 ? -35.468 -2.375 18.915 1.00 87.12 379 ILE A CA 1
ATOM 3089 C C . ILE A 1 379 ? -36.529 -2.953 17.958 1.00 87.12 379 ILE A C 1
ATOM 3091 O O . ILE A 1 379 ? -37.611 -2.380 17.832 1.00 87.12 379 ILE A O 1
ATOM 3095 N N . LEU A 1 380 ? -36.288 -4.122 17.350 1.00 85.38 380 LEU A N 1
ATOM 3096 C CA . LEU A 1 380 ? -37.265 -4.803 16.487 1.00 85.38 380 LEU A CA 1
ATOM 3097 C C . LEU A 1 380 ? -38.546 -5.207 17.229 1.00 85.38 380 LEU A C 1
ATOM 3099 O O . LEU A 1 380 ? -39.628 -5.052 16.666 1.00 85.38 380 LEU A O 1
ATOM 3103 N N . LYS A 1 381 ? -38.452 -5.666 18.486 1.00 86.69 381 LYS A N 1
ATOM 3104 C CA . LYS A 1 381 ? -39.616 -5.928 19.353 1.00 86.69 381 LYS A CA 1
ATOM 3105 C C . LYS A 1 381 ? -40.479 -4.667 19.495 1.00 86.69 381 LYS A C 1
ATOM 3107 O O . LYS A 1 381 ? -41.682 -4.733 19.261 1.00 86.69 381 LYS A O 1
ATOM 3112 N N . VAL A 1 382 ? -39.876 -3.511 19.798 1.00 86.69 382 VAL A N 1
ATOM 3113 C CA . VAL A 1 382 ? -40.603 -2.227 19.903 1.00 86.69 382 VAL A CA 1
ATOM 3114 C C . VAL A 1 382 ? -41.238 -1.823 18.572 1.00 86.69 382 VAL A C 1
ATOM 3116 O O . VAL A 1 382 ? -42.407 -1.443 18.544 1.00 86.69 382 VAL A O 1
ATOM 3119 N N . LEU A 1 383 ? -40.497 -1.913 17.464 1.00 86.69 383 LEU A N 1
ATOM 3120 C CA . LEU A 1 383 ? -41.000 -1.476 16.160 1.00 86.69 383 LEU A CA 1
ATOM 3121 C C . LEU A 1 383 ? -42.126 -2.371 15.633 1.00 86.69 383 LEU A C 1
ATOM 3123 O O . LEU A 1 383 ? -43.121 -1.829 15.161 1.00 86.69 383 LEU A O 1
ATOM 3127 N N . LYS A 1 384 ? -42.046 -3.699 15.792 1.00 85.69 384 LYS A N 1
ATOM 3128 C CA . LYS A 1 384 ? -43.129 -4.619 15.395 1.00 85.69 384 LYS A CA 1
ATOM 3129 C C . LYS A 1 384 ? -44.407 -4.436 16.222 1.00 85.69 384 LYS A C 1
ATOM 3131 O O . LYS A 1 384 ? -45.495 -4.586 15.683 1.00 85.69 384 LYS A O 1
ATOM 3136 N N . ILE A 1 385 ? -44.298 -4.040 17.494 1.00 85.44 385 ILE A N 1
ATOM 3137 C CA . ILE A 1 385 ? -45.461 -3.682 18.332 1.00 85.44 385 ILE A CA 1
ATOM 3138 C C . ILE A 1 385 ? -46.160 -2.400 17.829 1.00 85.44 385 ILE A C 1
ATOM 3140 O O . ILE A 1 385 ? -47.363 -2.239 18.020 1.00 85.44 385 ILE A O 1
ATOM 3144 N N . LEU A 1 386 ? -45.434 -1.485 17.173 1.00 84.31 386 LEU A N 1
ATOM 3145 C CA . LEU A 1 386 ? -45.980 -0.219 16.659 1.00 84.31 386 LEU A CA 1
ATOM 3146 C C . LEU A 1 386 ? -46.374 -0.243 15.175 1.00 84.31 386 LEU A C 1
ATOM 3148 O O . LEU A 1 386 ? -47.248 0.522 14.767 1.00 84.31 386 LEU A O 1
ATOM 3152 N N . ARG A 1 387 ? -45.683 -1.050 14.369 1.00 85.25 387 ARG A N 1
ATOM 3153 C CA . ARG A 1 387 ? -45.833 -1.208 12.917 1.00 85.25 387 ARG A CA 1
ATOM 3154 C C . ARG A 1 387 ? -45.621 -2.710 12.609 1.00 85.25 387 ARG A C 1
ATOM 3156 O O . ARG A 1 387 ? -44.478 -3.099 12.368 1.00 85.25 387 ARG A O 1
ATOM 3163 N N . PRO A 1 388 ? -46.662 -3.569 12.662 1.00 81.62 388 PRO A N 1
ATOM 3164 C CA . PRO A 1 388 ? -46.511 -5.027 12.526 1.00 81.62 388 PRO A CA 1
ATOM 3165 C C . PRO A 1 388 ? -45.786 -5.469 11.250 1.00 81.62 388 PRO A C 1
ATOM 3167 O O . PRO A 1 388 ? -44.909 -6.331 11.302 1.00 81.62 388 PRO A O 1
ATOM 3170 N N . ASP A 1 389 ? -46.074 -4.803 10.131 1.00 82.75 389 ASP A N 1
ATOM 3171 C CA . ASP A 1 389 ? -45.489 -5.067 8.810 1.00 82.75 389 ASP A CA 1
ATOM 3172 C C . ASP A 1 389 ? -44.065 -4.504 8.627 1.00 82.75 389 ASP A C 1
ATOM 3174 O O . ASP A 1 389 ? -43.528 -4.502 7.516 1.00 82.75 389 ASP A O 1
ATOM 3178 N N . PHE A 1 390 ? -43.430 -3.998 9.693 1.00 81.31 390 PHE A N 1
ATOM 3179 C CA . PHE A 1 390 ? -42.096 -3.406 9.615 1.00 81.31 390 PHE A CA 1
ATOM 3180 C C . PHE A 1 390 ? -41.032 -4.445 9.229 1.00 81.31 390 PHE A C 1
ATOM 3182 O O . PHE A 1 390 ? -40.630 -5.301 10.028 1.00 81.31 390 PHE A O 1
ATOM 3189 N N . LYS A 1 391 ? -40.531 -4.315 7.998 1.00 76.56 391 LYS A N 1
ATOM 3190 C CA . LYS A 1 391 ? -39.348 -5.014 7.492 1.00 76.56 391 LYS A CA 1
ATOM 3191 C C . LYS A 1 391 ? -38.101 -4.156 7.705 1.00 76.56 391 LYS A C 1
ATOM 3193 O O . LYS A 1 391 ? -38.150 -2.932 7.600 1.00 76.56 391 LYS A O 1
ATOM 3198 N N . VAL A 1 392 ? -36.981 -4.816 7.988 1.00 73.88 392 VAL A N 1
ATOM 3199 C CA . VAL A 1 392 ? -35.656 -4.183 8.034 1.00 73.88 392 VAL A CA 1
ATOM 3200 C C . VAL A 1 392 ? -35.293 -3.714 6.615 1.00 73.88 392 VAL A C 1
ATOM 3202 O O . VAL A 1 392 ? -35.515 -4.479 5.674 1.00 73.88 392 VAL A O 1
ATOM 3205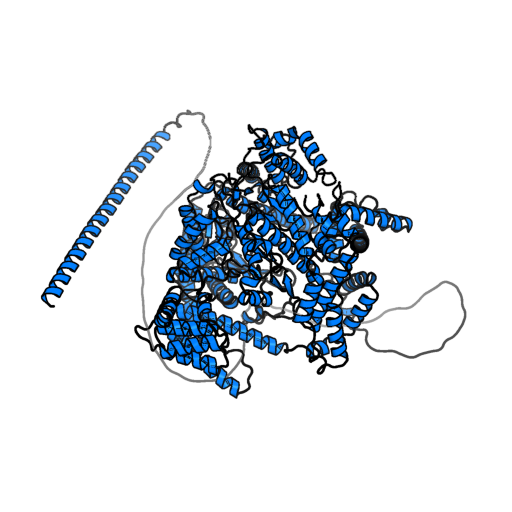 N N . PRO A 1 393 ? -34.778 -2.484 6.427 1.00 72.44 393 PRO A N 1
ATOM 3206 C CA . PRO A 1 393 ? -34.292 -2.038 5.122 1.00 72.44 393 PRO A CA 1
ATOM 3207 C C . PRO A 1 393 ? -33.068 -2.863 4.684 1.00 72.44 393 PRO A C 1
ATOM 3209 O O . PRO A 1 393 ? -32.235 -3.190 5.535 1.00 72.44 393 PRO A O 1
ATOM 3212 N N . PRO A 1 394 ? -32.895 -3.160 3.383 1.00 70.06 394 PRO A N 1
ATOM 3213 C CA . PRO A 1 394 ? -31.616 -3.661 2.887 1.00 70.06 394 PRO A CA 1
ATOM 3214 C C . PRO A 1 394 ? -30.513 -2.623 3.140 1.00 70.06 394 PRO A C 1
ATOM 3216 O O . PRO A 1 394 ? -30.778 -1.421 3.214 1.00 70.06 394 PRO A O 1
ATOM 3219 N N . ILE A 1 395 ? -29.269 -3.080 3.275 1.00 71.12 395 ILE A N 1
ATOM 3220 C CA . ILE A 1 395 ? -28.113 -2.181 3.377 1.00 71.12 395 ILE A CA 1
ATOM 3221 C C . ILE A 1 395 ? -27.975 -1.407 2.046 1.00 71.12 395 ILE A C 1
ATOM 3223 O O . ILE A 1 395 ? -28.006 -2.041 0.992 1.00 71.12 395 ILE A O 1
ATOM 3227 N N . PRO A 1 396 ? -27.835 -0.065 2.049 1.00 67.44 396 PRO A N 1
ATOM 3228 C CA . PRO A 1 396 ? -27.670 0.702 0.815 1.00 67.44 396 PRO A CA 1
ATOM 3229 C C . PRO A 1 396 ? -26.370 0.343 0.083 1.00 67.44 396 PRO A C 1
ATOM 3231 O O . PRO A 1 396 ? -25.279 0.595 0.593 1.00 67.44 396 PRO A O 1
ATOM 3234 N N . ASP A 1 397 ? -26.498 -0.213 -1.123 1.00 69.00 397 ASP A N 1
ATOM 3235 C CA . ASP A 1 397 ? -25.369 -0.655 -1.956 1.00 69.00 397 ASP A CA 1
ATOM 3236 C C . ASP A 1 397 ? -25.002 0.305 -3.105 1.00 69.00 397 ASP A C 1
ATOM 3238 O O . ASP A 1 397 ? -24.000 0.071 -3.789 1.00 69.00 397 ASP A O 1
ATOM 3242 N N . GLU A 1 398 ? -25.790 1.369 -3.299 1.00 71.50 398 GLU A N 1
ATOM 3243 C CA . GLU A 1 398 ? -25.615 2.403 -4.330 1.00 71.50 398 GLU A CA 1
ATOM 3244 C C . GLU A 1 398 ? -24.224 3.057 -4.290 1.00 71.50 398 GLU A C 1
ATOM 3246 O O . GLU A 1 398 ? -23.694 3.350 -3.218 1.00 71.50 398 GLU A O 1
ATOM 3251 N N . VAL A 1 399 ? -23.651 3.345 -5.464 1.00 76.88 399 VAL A N 1
ATOM 3252 C CA . VAL A 1 399 ? -22.342 4.003 -5.601 1.00 76.88 399 VAL A CA 1
ATOM 3253 C C . VAL A 1 399 ? -22.498 5.289 -6.402 1.00 76.88 399 VAL A C 1
ATOM 3255 O O . VAL A 1 399 ? -22.849 5.268 -7.579 1.00 76.88 399 VAL A O 1
ATOM 3258 N N . HIS A 1 400 ? -22.245 6.433 -5.770 1.00 70.75 400 HIS A N 1
ATOM 3259 C CA . HIS A 1 400 ? -22.489 7.748 -6.365 1.00 70.75 400 HIS A CA 1
ATOM 3260 C C . HIS A 1 400 ? -21.268 8.225 -7.173 1.00 70.75 400 HIS A C 1
ATOM 3262 O O . HIS A 1 400 ? -20.548 9.134 -6.766 1.00 70.75 400 HIS A O 1
ATOM 3268 N N . THR A 1 401 ? -20.983 7.588 -8.315 1.00 76.75 401 THR A N 1
ATOM 3269 C CA . THR A 1 401 ? -19.830 7.938 -9.171 1.00 76.75 401 THR A CA 1
ATOM 3270 C C . THR A 1 401 ? -20.118 7.684 -10.652 1.00 76.75 401 THR A C 1
ATOM 3272 O O . THR A 1 401 ? -20.276 6.537 -11.065 1.00 76.75 401 THR A O 1
ATOM 3275 N N . LYS A 1 402 ? -20.103 8.752 -11.469 1.00 81.69 402 LYS A N 1
ATOM 3276 C CA . LYS A 1 402 ? -20.350 8.703 -12.927 1.00 81.69 402 LYS A CA 1
ATOM 3277 C C . LYS A 1 402 ? -19.464 7.685 -13.649 1.00 81.69 402 LYS A C 1
ATOM 3279 O O . LYS A 1 402 ? -19.961 6.846 -14.393 1.00 81.69 402 LYS A O 1
ATOM 3284 N N . LEU A 1 403 ? -18.159 7.720 -13.359 1.00 87.56 403 LEU A N 1
ATOM 3285 C CA . LEU A 1 403 ? -17.137 6.845 -13.950 1.00 87.56 403 LEU A CA 1
ATOM 3286 C C . LEU A 1 403 ? -17.410 5.342 -13.761 1.00 87.56 403 LEU A C 1
ATOM 3288 O O . LEU A 1 403 ? -16.827 4.533 -14.474 1.00 87.56 403 LEU A O 1
ATOM 3292 N N . LEU A 1 404 ? -18.282 4.961 -12.820 1.00 83.94 404 LEU A N 1
ATOM 3293 C CA . LEU A 1 404 ? -18.599 3.567 -12.510 1.00 83.94 404 LEU A CA 1
ATOM 3294 C C . LEU A 1 404 ? -20.050 3.169 -12.827 1.00 83.94 404 LEU A C 1
ATOM 3296 O O . LEU A 1 404 ? -20.397 2.008 -12.621 1.00 83.94 404 LEU A O 1
ATOM 3300 N N . GLN A 1 405 ? -20.890 4.060 -13.368 1.00 79.19 405 GLN A N 1
ATOM 3301 C CA . GLN A 1 405 ? -22.286 3.731 -13.709 1.00 79.19 405 GLN A CA 1
ATOM 3302 C C . GLN A 1 405 ? -22.374 2.501 -14.627 1.00 79.19 405 GLN A C 1
ATOM 3304 O O . GLN A 1 405 ? -23.061 1.535 -14.307 1.00 79.19 405 GLN A O 1
ATOM 3309 N N . ASN A 1 406 ? -21.551 2.447 -15.680 1.00 77.12 406 ASN A N 1
ATOM 3310 C CA . ASN A 1 406 ? -21.458 1.285 -16.576 1.00 77.12 406 ASN A CA 1
ATOM 3311 C C . ASN A 1 406 ? -21.053 -0.024 -15.866 1.00 77.12 406 ASN A C 1
ATOM 3313 O O . ASN A 1 406 ? -21.381 -1.105 -16.356 1.00 77.12 406 ASN A O 1
ATOM 3317 N N . VAL A 1 407 ? -20.354 0.036 -14.726 1.00 80.06 407 VAL A N 1
ATOM 3318 C CA . VAL A 1 407 ? -19.978 -1.153 -13.943 1.00 80.06 407 VAL A CA 1
ATOM 3319 C C . VAL A 1 407 ? -21.194 -1.703 -13.196 1.00 80.06 407 VAL A C 1
ATOM 3321 O O . VAL A 1 407 ? -21.441 -2.905 -13.283 1.00 80.06 407 VAL A O 1
ATOM 3324 N N . TYR A 1 408 ? -21.970 -0.841 -12.531 1.00 80.38 408 TYR A N 1
ATOM 3325 C CA . TYR A 1 408 ? -23.071 -1.242 -11.645 1.00 80.38 408 TYR A CA 1
ATOM 3326 C C . TYR A 1 408 ? -24.451 -1.348 -12.321 1.00 80.38 408 TYR A C 1
ATOM 3328 O O . TYR A 1 408 ? -25.269 -2.148 -11.877 1.00 80.38 408 TYR A O 1
ATOM 3336 N N . GLU A 1 409 ? -24.732 -0.557 -13.362 1.00 76.44 409 GLU A N 1
ATOM 3337 C CA . GLU A 1 409 ? -26.066 -0.466 -13.986 1.00 76.44 409 GLU A CA 1
ATOM 3338 C C . GLU A 1 409 ? -26.280 -1.497 -15.105 1.00 76.44 409 GLU A C 1
ATOM 3340 O O . GLU A 1 409 ? -27.377 -2.029 -15.267 1.00 76.44 409 GLU A O 1
ATOM 3345 N N . GLN A 1 410 ? -25.236 -1.805 -15.880 1.00 67.38 410 GLN A N 1
ATOM 3346 C CA . GLN A 1 410 ? -25.299 -2.829 -16.930 1.00 67.38 410 GLN A CA 1
ATOM 3347 C C . GLN A 1 410 ? -25.036 -4.225 -16.332 1.00 67.38 410 GLN A C 1
ATOM 3349 O O . GLN A 1 410 ? -24.166 -4.339 -15.464 1.00 67.38 410 GLN A O 1
ATOM 3354 N N . PRO A 1 411 ? -25.671 -5.309 -16.813 1.00 64.88 411 PRO A N 1
ATOM 3355 C CA . PRO A 1 411 ? -25.312 -6.669 -16.402 1.00 64.88 411 PRO A CA 1
ATOM 3356 C C . PRO A 1 411 ? -23.851 -7.015 -16.756 1.00 64.88 411 PRO A C 1
ATOM 3358 O O . PRO A 1 411 ? -23.225 -6.370 -17.601 1.00 64.88 411 PRO A O 1
ATOM 3361 N N . SER A 1 412 ? -23.283 -8.037 -16.107 1.00 66.50 412 SER A N 1
ATOM 3362 C CA . SER A 1 412 ? -22.019 -8.637 -16.563 1.00 66.50 412 SER A CA 1
ATOM 3363 C C . SER A 1 412 ? -22.235 -9.338 -17.916 1.00 66.50 412 SER A C 1
ATOM 3365 O O . SER A 1 412 ? -23.255 -10.008 -18.077 1.00 66.50 412 SER A O 1
ATOM 3367 N N . PRO A 1 413 ? -21.292 -9.257 -18.874 1.00 64.88 413 PRO A N 1
ATOM 3368 C CA . PRO A 1 413 ? -21.382 -9.992 -20.140 1.00 64.88 413 PRO A CA 1
ATOM 3369 C C . PRO A 1 413 ? -21.249 -11.521 -19.986 1.00 64.88 413 PRO A C 1
ATOM 3371 O O . PRO A 1 413 ? -21.399 -12.245 -20.964 1.00 64.88 413 PRO A O 1
ATOM 3374 N N . ILE A 1 414 ? -20.985 -12.030 -18.776 1.00 64.19 414 ILE A N 1
ATOM 3375 C CA . ILE A 1 414 ? -20.805 -13.461 -18.470 1.00 64.19 414 ILE A CA 1
ATOM 3376 C C . ILE A 1 414 ? -22.105 -14.098 -17.929 1.00 64.19 414 ILE A C 1
ATOM 3378 O O . ILE A 1 414 ? -22.077 -15.088 -17.200 1.00 64.19 414 ILE A O 1
ATOM 3382 N N . THR A 1 415 ? -23.273 -13.526 -18.240 1.00 51.97 415 THR A N 1
ATOM 3383 C CA . THR A 1 415 ? -24.573 -14.087 -17.822 1.00 51.97 415 THR A CA 1
ATOM 3384 C C . THR A 1 415 ? -24.887 -15.440 -18.467 1.00 51.97 415 THR A C 1
ATOM 3386 O O . THR A 1 415 ? -25.642 -16.223 -17.883 1.00 51.97 415 THR A O 1
ATOM 3389 N N . ASP A 1 416 ? -24.289 -15.750 -19.623 1.00 46.56 416 ASP A N 1
ATOM 3390 C CA . ASP A 1 416 ? -24.415 -17.059 -20.267 1.00 46.56 416 ASP A CA 1
ATOM 3391 C C . ASP A 1 416 ? -23.525 -18.115 -19.599 1.00 46.56 416 ASP A C 1
ATOM 3393 O O . ASP A 1 416 ? -22.303 -18.170 -19.748 1.00 46.56 416 ASP A O 1
ATOM 3397 N N . LYS A 1 417 ? -24.190 -19.013 -18.867 1.00 44.09 417 LYS A N 1
ATOM 3398 C CA . LYS A 1 417 ? -23.584 -20.048 -18.013 1.00 44.09 417 LYS A CA 1
ATOM 3399 C C . LYS A 1 417 ? -22.762 -21.106 -18.767 1.00 44.09 417 LYS A C 1
ATOM 3401 O O . LYS A 1 417 ? -22.114 -21.918 -18.113 1.00 44.09 417 LYS A O 1
ATOM 3406 N N . SER A 1 418 ? -22.813 -21.140 -20.100 1.00 39.69 418 SER A N 1
ATOM 3407 C CA . SER A 1 418 ? -22.204 -22.185 -20.937 1.00 39.69 418 SER A CA 1
ATOM 3408 C C . SER A 1 418 ? -20.685 -22.082 -21.061 1.00 39.69 418 SER A C 1
ATOM 3410 O O . SER A 1 418 ? -20.021 -23.106 -21.191 1.00 39.69 418 SER A O 1
ATOM 3412 N N . ASN A 1 419 ? -20.129 -20.866 -21.024 1.00 41.38 419 ASN A N 1
ATOM 3413 C CA . ASN A 1 419 ? -18.738 -20.633 -21.435 1.00 41.38 419 ASN A CA 1
ATOM 3414 C C . ASN A 1 419 ? -17.742 -20.617 -20.265 1.00 41.38 419 ASN A C 1
ATOM 3416 O O . ASN A 1 419 ? -16.535 -20.540 -20.487 1.00 41.38 419 ASN A O 1
ATOM 3420 N N . ILE A 1 420 ? -18.214 -20.736 -19.019 1.00 50.28 420 ILE A N 1
ATOM 3421 C CA . ILE A 1 420 ? -17.349 -20.839 -17.836 1.00 50.28 420 ILE A CA 1
ATOM 3422 C C . ILE A 1 420 ? -16.866 -22.294 -17.682 1.00 50.28 420 ILE A C 1
ATOM 3424 O O . ILE A 1 420 ? -17.212 -22.987 -16.725 1.00 50.28 420 ILE A O 1
ATOM 3428 N N . GLN A 1 421 ? -16.021 -22.748 -18.615 1.00 44.00 421 GLN A N 1
ATOM 3429 C CA . GLN A 1 421 ? -15.117 -23.889 -18.403 1.00 44.00 421 GLN A CA 1
ATOM 3430 C C . GLN A 1 421 ? -13.929 -23.461 -17.521 1.00 44.00 421 GLN A C 1
ATOM 3432 O O . GLN A 1 421 ? -12.766 -23.570 -17.898 1.00 44.00 421 GLN A O 1
ATOM 3437 N N . GLY A 1 422 ? -14.243 -22.927 -16.338 1.00 48.47 422 GLY A N 1
ATOM 3438 C CA . GLY A 1 422 ? -13.278 -22.751 -15.260 1.00 48.47 422 GLY A CA 1
ATOM 3439 C C . GLY A 1 422 ? -13.143 -24.066 -14.504 1.00 48.47 422 GLY A C 1
ATOM 3440 O O . GLY A 1 422 ? -14.152 -24.652 -14.103 1.00 48.47 422 GLY A O 1
ATOM 3441 N N . ASP A 1 423 ? -11.911 -24.539 -14.326 1.00 52.06 423 ASP A N 1
ATOM 3442 C CA . ASP A 1 423 ? -11.656 -25.780 -13.602 1.00 52.06 423 ASP A CA 1
ATOM 3443 C C . ASP A 1 423 ? -12.197 -25.723 -12.173 1.00 52.06 423 ASP A C 1
ATOM 3445 O O . ASP A 1 423 ? -12.136 -24.698 -11.494 1.00 52.06 423 ASP A O 1
ATOM 3449 N N . LEU A 1 424 ? -12.669 -26.869 -11.683 1.00 60.31 424 LEU A N 1
ATOM 3450 C CA . LEU A 1 424 ? -13.292 -27.028 -10.366 1.00 60.31 424 LEU A CA 1
ATOM 3451 C C . LEU A 1 424 ? -12.253 -27.033 -9.224 1.00 60.31 424 LEU A C 1
ATOM 3453 O O . LEU A 1 424 ? -12.356 -27.829 -8.289 1.00 60.31 424 LEU A O 1
ATOM 3457 N N . TRP A 1 425 ? -11.245 -26.157 -9.296 1.00 68.12 425 TRP A N 1
ATOM 3458 C CA . TRP A 1 425 ? -10.076 -26.104 -8.408 1.00 68.12 425 TRP A CA 1
ATOM 3459 C C . TRP A 1 425 ? -10.459 -26.013 -6.923 1.00 68.12 425 TRP A C 1
ATOM 3461 O O . TRP A 1 425 ? -9.786 -26.568 -6.055 1.00 68.12 425 TRP A O 1
ATOM 3471 N N . TRP A 1 426 ? -11.600 -25.385 -6.647 1.00 72.38 426 TRP A N 1
ATOM 3472 C CA . TRP A 1 426 ? -12.214 -25.251 -5.332 1.00 72.38 426 TRP A CA 1
ATOM 3473 C C . TRP A 1 426 ? -12.812 -26.540 -4.749 1.00 72.38 426 TRP A C 1
ATOM 3475 O O . TRP A 1 426 ? -12.874 -26.659 -3.528 1.00 72.38 426 TRP A O 1
ATOM 3485 N N . LYS A 1 427 ? -13.249 -27.517 -5.564 1.00 71.00 427 LYS A N 1
ATOM 3486 C CA . LYS A 1 427 ? -13.875 -28.761 -5.055 1.00 71.00 427 LYS A CA 1
ATOM 3487 C C . LYS A 1 427 ? -12.909 -29.607 -4.226 1.00 71.00 427 LYS A C 1
ATOM 3489 O O . LYS A 1 427 ? -13.349 -30.370 -3.375 1.00 71.00 427 LYS A O 1
ATOM 3494 N N . ASN A 1 428 ? -11.609 -29.434 -4.452 1.00 70.06 428 ASN A N 1
ATOM 3495 C CA . ASN A 1 428 ? -10.546 -30.127 -3.731 1.00 70.06 428 ASN A CA 1
ATOM 3496 C C . ASN A 1 428 ? -10.117 -29.385 -2.445 1.00 70.06 428 ASN A C 1
ATOM 3498 O O . ASN A 1 428 ? -9.172 -29.808 -1.783 1.00 70.06 428 ASN A O 1
ATOM 3502 N N . ILE A 1 429 ? -10.776 -28.273 -2.084 1.00 81.62 429 ILE A N 1
ATOM 3503 C CA . ILE A 1 429 ? -10.431 -27.446 -0.921 1.00 81.62 429 ILE A CA 1
ATOM 3504 C C . ILE A 1 429 ? -11.453 -27.649 0.197 1.00 81.62 429 ILE A C 1
ATOM 3506 O O . ILE A 1 429 ? -12.618 -27.269 0.080 1.00 81.62 429 ILE A O 1
ATOM 3510 N N . ASN A 1 430 ? -10.992 -28.146 1.347 1.00 87.50 430 ASN A N 1
ATOM 3511 C CA . ASN A 1 430 ? -11.786 -28.165 2.573 1.00 87.50 430 ASN A CA 1
ATOM 3512 C C . ASN A 1 430 ? -11.866 -26.756 3.198 1.00 87.50 430 ASN A C 1
ATOM 3514 O O . ASN A 1 430 ? -11.199 -26.448 4.187 1.00 87.50 430 ASN A O 1
ATOM 3518 N N . PHE A 1 431 ? -12.683 -25.874 2.614 1.00 87.75 431 PHE A N 1
ATOM 3519 C CA . PHE A 1 431 ? -12.846 -24.496 3.094 1.00 87.75 431 PHE A CA 1
ATOM 3520 C C . PHE A 1 431 ? -13.304 -24.414 4.557 1.00 87.75 431 PHE A C 1
ATOM 3522 O O . PHE A 1 431 ? -12.924 -23.476 5.253 1.00 87.75 431 PHE A O 1
ATOM 3529 N N . LYS A 1 432 ? -14.059 -25.401 5.056 1.00 88.56 432 LYS A N 1
ATOM 3530 C CA . LYS A 1 432 ? -14.509 -25.456 6.457 1.00 88.56 432 LYS A CA 1
ATOM 3531 C C . LYS A 1 432 ? -13.343 -25.650 7.432 1.00 88.56 432 LYS A C 1
ATOM 3533 O O . LYS A 1 432 ? -13.296 -24.998 8.473 1.00 88.56 432 LYS A O 1
ATOM 3538 N N . GLU A 1 433 ? -12.386 -26.504 7.079 1.00 91.56 433 GLU A N 1
ATOM 3539 C CA . GLU A 1 433 ? -11.141 -26.699 7.832 1.00 91.56 433 GLU A CA 1
ATOM 3540 C C . GLU A 1 433 ? -10.217 -25.481 7.718 1.00 91.56 433 GLU A C 1
ATOM 3542 O O . GLU A 1 433 ? -9.717 -24.997 8.733 1.00 91.56 433 GLU A O 1
ATOM 3547 N N . LYS A 1 434 ? -10.053 -24.916 6.512 1.00 92.38 434 LYS A N 1
ATOM 3548 C CA . LYS A 1 434 ? -9.258 -23.692 6.321 1.00 92.38 434 LYS A CA 1
ATOM 3549 C C . LYS A 1 434 ? -9.812 -22.496 7.097 1.00 92.38 434 LYS A C 1
ATOM 3551 O O . LYS A 1 434 ? -9.036 -21.752 7.690 1.00 92.38 434 LYS A O 1
ATOM 3556 N N . LEU A 1 435 ? -11.136 -22.345 7.149 1.00 92.12 435 LEU A N 1
ATOM 3557 C CA . LEU A 1 435 ? -11.819 -21.331 7.951 1.00 92.12 435 LEU A CA 1
ATOM 3558 C C . LEU A 1 435 ? -11.552 -21.528 9.448 1.00 92.12 435 LEU A C 1
ATOM 3560 O O . LEU A 1 435 ? -11.181 -20.574 10.128 1.00 92.12 435 LEU A O 1
ATOM 3564 N N . ALA A 1 436 ? -11.670 -22.757 9.960 1.00 92.19 436 ALA A N 1
ATOM 3565 C CA . ALA A 1 436 ? -11.350 -23.058 11.356 1.00 92.19 436 ALA A CA 1
ATOM 3566 C C . ALA A 1 436 ? -9.876 -22.746 11.691 1.00 92.19 436 ALA A C 1
ATOM 3568 O O . ALA A 1 436 ? -9.596 -22.117 12.710 1.00 92.19 436 ALA A O 1
ATOM 3569 N N . LYS A 1 437 ? -8.947 -23.105 10.796 1.00 93.00 437 LYS A N 1
ATOM 3570 C CA . LYS A 1 437 ? -7.503 -22.840 10.911 1.00 93.00 437 LYS A CA 1
ATOM 3571 C C . LYS A 1 437 ? -7.179 -21.336 10.890 1.00 93.00 437 LYS A C 1
ATOM 3573 O O . LYS A 1 437 ? -6.429 -20.869 11.743 1.00 93.00 437 LYS A O 1
ATOM 3578 N N . GLN A 1 438 ? -7.803 -20.562 9.996 1.00 93.31 438 GLN A N 1
ATOM 3579 C CA . GLN A 1 438 ? -7.698 -19.095 9.960 1.00 93.31 438 GLN A CA 1
ATOM 3580 C C . GLN A 1 438 ? -8.245 -18.458 11.251 1.00 93.31 438 GLN A C 1
ATOM 3582 O O . GLN A 1 438 ? -7.573 -17.639 11.877 1.00 93.31 438 GLN A O 1
ATOM 3587 N N . LEU A 1 439 ? -9.442 -18.864 11.693 1.00 90.81 439 LEU A N 1
ATOM 3588 C CA . LEU A 1 439 ? -10.060 -18.361 12.925 1.00 90.81 439 LEU A CA 1
ATOM 3589 C C . LEU A 1 439 ? -9.258 -18.738 14.180 1.00 90.81 439 LEU A C 1
ATOM 3591 O O . LEU A 1 439 ? -9.282 -17.982 15.152 1.00 90.81 439 LEU A O 1
ATOM 3595 N N . GLN A 1 440 ? -8.545 -19.868 14.179 1.00 90.44 440 GLN A N 1
ATOM 3596 C CA . GLN A 1 440 ? -7.602 -20.233 15.238 1.00 90.44 440 GLN A CA 1
ATOM 3597 C C . GLN A 1 440 ? -6.386 -19.295 15.240 1.00 90.44 440 GLN A C 1
ATOM 3599 O O . GLN A 1 440 ? -6.106 -18.675 16.267 1.00 90.44 440 GLN A O 1
ATOM 3604 N N . TRP A 1 441 ? -5.707 -19.135 14.097 1.00 90.50 441 TRP A N 1
ATOM 3605 C CA . TRP A 1 441 ? -4.544 -18.244 13.956 1.00 90.50 441 TRP A CA 1
ATOM 3606 C C . TRP A 1 441 ? -4.851 -16.814 14.416 1.00 90.50 441 TRP A C 1
ATOM 3608 O O . TRP A 1 441 ? -4.070 -16.207 15.149 1.00 90.50 441 TRP A O 1
ATOM 3618 N N . GLU A 1 442 ? -6.019 -16.289 14.045 1.00 88.00 442 GLU A N 1
ATOM 3619 C CA . GLU A 1 442 ? -6.441 -14.945 14.434 1.00 88.00 442 GLU A CA 1
ATOM 3620 C C . GLU A 1 442 ? -6.813 -14.814 15.923 1.00 88.00 442 GLU A C 1
ATOM 3622 O O . GLU A 1 442 ? -6.605 -13.750 16.510 1.00 88.00 442 GLU A O 1
ATOM 3627 N N . GLN A 1 443 ? -7.303 -15.880 16.567 1.00 83.81 443 GLN A N 1
ATOM 3628 C CA . GLN A 1 443 ? -7.560 -15.906 18.015 1.00 83.81 443 GLN A CA 1
ATOM 3629 C C . GLN A 1 443 ? -6.283 -16.056 18.856 1.00 83.81 443 GLN A C 1
ATOM 3631 O O . GLN A 1 443 ? -6.213 -15.518 19.964 1.00 83.81 443 GLN A O 1
ATOM 3636 N N . GLU A 1 444 ? -5.284 -16.780 18.348 1.00 81.19 444 GLU A N 1
ATOM 3637 C CA . GLU A 1 444 ? -3.970 -16.957 18.983 1.00 81.19 444 GLU A CA 1
ATOM 3638 C C . GLU A 1 444 ? -3.031 -15.758 18.749 1.00 81.19 444 GLU A C 1
ATOM 3640 O O . GLU A 1 444 ? -2.042 -15.588 19.477 1.00 81.19 444 GLU A O 1
ATOM 3645 N N . GLN A 1 445 ? -3.369 -14.910 17.767 1.00 77.12 445 GLN A N 1
ATOM 3646 C CA . GLN A 1 445 ? -2.691 -13.692 17.289 1.00 77.12 445 GLN A CA 1
ATOM 3647 C C . GLN A 1 445 ? -1.284 -13.880 16.716 1.00 77.12 445 GLN A C 1
ATOM 3649 O O . GLN A 1 445 ? -0.821 -13.042 15.946 1.00 77.12 445 GLN A O 1
ATOM 3654 N N . LYS A 1 446 ? -0.588 -14.953 17.089 1.00 80.12 446 LYS A N 1
ATOM 3655 C CA . LYS A 1 446 ? 0.741 -15.292 16.595 1.00 80.12 446 LYS A CA 1
ATOM 3656 C C . LYS A 1 446 ? 0.772 -16.729 16.107 1.00 80.12 446 LYS A C 1
ATOM 3658 O O . LYS A 1 446 ? 0.206 -17.601 16.761 1.00 80.12 446 LYS A O 1
ATOM 3663 N N . VAL A 1 447 ? 1.479 -16.960 15.008 1.00 86.44 447 VAL A N 1
ATOM 3664 C CA . VAL A 1 447 ? 1.603 -18.263 14.351 1.00 86.44 447 VAL A CA 1
ATOM 3665 C C . VAL A 1 447 ? 3.078 -18.656 14.299 1.00 86.44 447 VAL A C 1
ATOM 3667 O O . VAL A 1 447 ? 3.943 -17.821 14.025 1.00 86.44 447 VAL A O 1
ATOM 3670 N N . VAL A 1 448 ? 3.372 -19.925 14.590 1.00 85.50 448 VAL A N 1
ATOM 3671 C CA . VAL A 1 448 ? 4.740 -20.454 14.667 1.00 85.50 448 VAL A CA 1
ATOM 3672 C C . VAL A 1 448 ? 5.021 -21.345 13.461 1.00 85.50 448 VAL A C 1
ATOM 3674 O O . VAL A 1 448 ? 4.359 -22.365 13.276 1.00 85.50 448 VAL A O 1
ATOM 3677 N N . PHE A 1 449 ? 6.017 -20.979 12.655 1.00 86.94 449 PHE A N 1
ATOM 3678 C CA . PHE A 1 449 ? 6.464 -21.736 11.482 1.00 86.94 449 PHE A CA 1
ATOM 3679 C C . PHE A 1 449 ? 7.853 -22.335 11.709 1.00 86.94 449 PHE A C 1
ATOM 3681 O O . PHE A 1 449 ? 8.654 -21.808 12.482 1.00 86.94 449 PHE A O 1
ATOM 3688 N N . LYS A 1 450 ? 8.170 -23.429 11.010 1.00 83.94 450 LYS A N 1
ATOM 3689 C CA . LYS A 1 450 ? 9.515 -24.019 11.032 1.00 83.94 450 LYS A CA 1
ATOM 3690 C C . LYS A 1 450 ? 10.477 -23.165 10.194 1.00 83.94 450 LYS A C 1
ATOM 3692 O O . LYS A 1 450 ? 10.165 -22.832 9.054 1.00 83.94 450 LYS A O 1
ATOM 3697 N N . SER A 1 451 ? 11.651 -22.848 10.738 1.00 83.94 451 SER A N 1
ATOM 3698 C CA . SER A 1 451 ? 12.722 -22.182 9.983 1.00 83.94 451 SER A CA 1
ATOM 3699 C C . SER A 1 451 ? 13.294 -23.098 8.893 1.00 83.94 451 SER A C 1
ATOM 3701 O O . SER A 1 451 ? 13.470 -24.297 9.127 1.00 83.94 451 SER A O 1
ATOM 3703 N N . ILE A 1 452 ? 13.656 -22.536 7.734 1.00 84.88 452 ILE A N 1
ATOM 3704 C CA . ILE A 1 452 ? 14.447 -23.244 6.705 1.00 84.88 452 ILE A CA 1
ATOM 3705 C C . ILE A 1 452 ? 15.963 -23.253 6.979 1.00 84.88 452 ILE A C 1
ATOM 3707 O O . ILE A 1 452 ? 16.729 -23.797 6.193 1.00 84.88 452 ILE A O 1
ATOM 3711 N N . SER A 1 453 ? 16.447 -22.617 8.050 1.00 71.88 453 SER A N 1
ATOM 3712 C CA . SER A 1 453 ? 17.887 -22.583 8.336 1.00 71.88 453 SER A CA 1
ATOM 3713 C C . SER A 1 453 ? 18.387 -23.925 8.886 1.00 71.88 453 SER A C 1
ATOM 3715 O O . SER A 1 453 ? 17.837 -24.412 9.875 1.00 71.88 453 SER A O 1
ATOM 3717 N N . ILE A 1 454 ? 19.473 -24.467 8.315 1.00 60.12 454 ILE A N 1
ATOM 3718 C CA . ILE A 1 454 ? 20.081 -25.749 8.724 1.00 60.12 454 ILE A CA 1
ATOM 3719 C C . ILE A 1 454 ? 20.274 -25.822 10.248 1.00 60.12 454 ILE A C 1
ATOM 3721 O O . ILE A 1 454 ? 21.025 -25.043 10.849 1.00 60.12 454 ILE A O 1
ATOM 3725 N N . THR A 1 455 ? 19.604 -26.795 10.863 1.00 54.09 455 THR A N 1
ATOM 3726 C CA . THR A 1 455 ? 19.553 -26.982 12.313 1.00 54.09 455 THR A CA 1
ATOM 3727 C C . THR A 1 455 ? 20.914 -27.407 12.868 1.00 54.09 455 THR A C 1
ATOM 3729 O O . THR A 1 455 ? 21.493 -28.401 12.432 1.00 54.09 455 THR A O 1
ATOM 3732 N N . LYS A 1 456 ? 21.412 -26.708 13.898 1.00 55.72 456 LYS A N 1
ATOM 3733 C CA . LYS A 1 456 ? 22.458 -27.268 14.774 1.00 55.72 456 LYS A CA 1
ATOM 3734 C C . LYS A 1 456 ? 21.905 -28.515 15.476 1.00 55.72 456 LYS A C 1
ATOM 3736 O O . LYS A 1 456 ? 20.711 -28.553 15.775 1.00 55.72 456 LYS A O 1
ATOM 3741 N N . GLN A 1 457 ? 22.763 -29.476 15.825 1.00 56.09 457 GLN A N 1
ATOM 3742 C CA . GLN A 1 457 ? 22.386 -30.518 16.788 1.00 56.09 457 GLN A CA 1
ATOM 3743 C C . GLN A 1 457 ? 21.814 -29.867 18.056 1.00 56.09 457 GLN A C 1
ATOM 3745 O O . GLN A 1 457 ? 22.375 -28.891 18.566 1.00 56.09 457 GLN A O 1
ATOM 3750 N N . VAL A 1 458 ? 20.674 -30.377 18.525 1.00 58.25 458 VAL A N 1
ATOM 3751 C CA . VAL A 1 458 ? 20.026 -29.872 19.738 1.00 58.25 458 VAL A CA 1
ATOM 3752 C C . VAL A 1 458 ? 20.913 -30.213 20.930 1.00 58.25 458 VAL A C 1
ATOM 3754 O O . VAL A 1 458 ? 21.430 -31.321 21.033 1.00 58.25 458 VAL A O 1
ATOM 3757 N N . ASN A 1 459 ? 21.120 -29.242 21.816 1.00 67.31 459 ASN A N 1
ATOM 3758 C CA . ASN A 1 459 ? 21.791 -29.459 23.088 1.00 67.31 459 ASN A CA 1
ATOM 3759 C C . ASN A 1 459 ? 20.757 -29.234 24.191 1.00 67.31 459 ASN A C 1
ATOM 3761 O O . ASN A 1 459 ? 20.477 -28.091 24.563 1.00 67.31 459 ASN A O 1
ATOM 3765 N N . ASP A 1 460 ? 20.162 -30.326 24.666 1.00 72.56 460 ASP A N 1
ATOM 3766 C CA . ASP A 1 460 ? 18.974 -30.311 25.530 1.00 72.56 460 ASP A CA 1
ATOM 3767 C C . ASP A 1 460 ? 19.199 -29.516 26.825 1.00 72.56 460 ASP A C 1
ATOM 3769 O O . ASP A 1 460 ? 18.306 -28.810 27.290 1.00 72.56 460 ASP A O 1
ATOM 3773 N N . HIS A 1 461 ? 20.441 -29.482 27.326 1.00 78.44 461 HIS A N 1
ATOM 3774 C CA . HIS A 1 461 ? 20.850 -28.653 28.465 1.00 78.44 461 HIS A CA 1
ATOM 3775 C C . HIS A 1 461 ? 20.541 -27.155 28.283 1.00 78.44 461 HIS A C 1
ATOM 3777 O O . HIS A 1 461 ? 20.249 -26.459 29.258 1.00 78.44 461 HIS A O 1
ATOM 3783 N N . TYR A 1 462 ? 20.613 -26.631 27.055 1.00 75.31 462 TYR A N 1
ATOM 3784 C CA . TYR A 1 462 ? 20.235 -25.245 26.764 1.00 75.31 462 TYR A CA 1
ATOM 3785 C C . TYR A 1 462 ? 18.714 -25.087 26.666 1.00 75.31 462 TYR A C 1
ATOM 3787 O O . TYR A 1 462 ? 18.183 -24.089 27.150 1.00 75.31 462 TYR A O 1
ATOM 3795 N N . VAL A 1 463 ? 18.012 -26.073 26.102 1.00 77.75 463 VAL A N 1
ATOM 3796 C CA . VAL A 1 463 ? 16.546 -26.067 25.969 1.00 77.75 463 VAL A CA 1
ATOM 3797 C C . VAL A 1 463 ? 15.872 -26.121 27.346 1.00 77.75 463 VAL A C 1
ATOM 3799 O O . VAL A 1 463 ? 14.967 -25.337 27.624 1.00 77.75 463 VAL A O 1
ATOM 3802 N N . ASP A 1 464 ? 16.352 -26.962 28.260 1.00 80.81 464 ASP A N 1
ATOM 3803 C CA . ASP A 1 464 ? 15.801 -27.040 29.618 1.00 80.81 464 ASP A CA 1
ATOM 3804 C C . ASP A 1 464 ? 16.155 -25.812 30.466 1.00 80.81 464 ASP A C 1
ATOM 3806 O O . ASP A 1 464 ? 15.304 -25.302 31.199 1.00 80.81 464 ASP A O 1
ATOM 3810 N N . LYS A 1 465 ? 17.352 -25.232 30.288 1.00 83.00 465 LYS A N 1
ATOM 3811 C CA . LYS A 1 465 ? 17.673 -23.918 30.873 1.00 83.00 465 LYS A CA 1
ATOM 3812 C C . LYS A 1 465 ? 16.800 -22.789 30.321 1.00 83.00 465 LYS A C 1
ATOM 3814 O O . LYS A 1 465 ? 16.485 -21.868 31.071 1.00 83.00 465 LYS A O 1
ATOM 3819 N N . GLN A 1 466 ? 16.387 -22.845 29.052 1.00 84.38 466 GLN A N 1
ATOM 3820 C CA . GLN A 1 466 ? 15.438 -21.888 28.476 1.00 84.38 466 GLN A CA 1
ATOM 3821 C C . GLN A 1 466 ? 14.053 -22.034 29.128 1.00 84.38 466 GLN A C 1
ATOM 3823 O O . GLN A 1 466 ? 13.486 -21.029 29.557 1.00 84.38 466 GLN A O 1
ATOM 3828 N N . LYS A 1 467 ? 13.541 -23.268 29.280 1.00 84.19 467 LYS A N 1
ATOM 3829 C CA . LYS A 1 467 ? 12.278 -23.547 29.995 1.00 84.19 467 LYS A CA 1
ATOM 3830 C C . LYS A 1 467 ? 12.315 -23.003 31.428 1.00 84.19 467 LYS A C 1
ATOM 3832 O O . LYS A 1 467 ? 11.410 -22.268 31.816 1.00 84.19 467 LYS A O 1
ATOM 3837 N N . GLN A 1 468 ? 13.376 -23.302 32.186 1.00 85.38 468 GLN A N 1
ATOM 3838 C CA . GLN A 1 468 ? 13.550 -22.800 33.554 1.00 85.38 468 GLN A CA 1
ATOM 3839 C C . GLN A 1 468 ? 13.573 -21.264 33.595 1.00 85.38 468 GLN A C 1
ATOM 3841 O O . GLN A 1 468 ? 12.850 -20.662 34.388 1.00 85.38 468 GLN A O 1
ATOM 3846 N N . LEU A 1 469 ? 14.360 -20.622 32.723 1.00 85.19 469 LEU A N 1
ATOM 3847 C CA . LEU A 1 469 ? 14.451 -19.162 32.659 1.00 85.19 469 LEU A CA 1
ATOM 3848 C C . LEU A 1 469 ? 13.084 -18.521 32.377 1.00 85.19 469 LEU A C 1
ATOM 3850 O O . LEU A 1 469 ? 12.733 -17.542 33.030 1.00 85.19 469 LEU A O 1
ATOM 3854 N N . TYR A 1 470 ? 12.291 -19.080 31.459 1.00 87.56 470 TYR A N 1
ATOM 3855 C CA . TYR A 1 470 ? 10.943 -18.579 31.186 1.00 87.56 470 TYR A CA 1
ATOM 3856 C C . TYR A 1 470 ? 9.982 -18.759 32.367 1.00 87.56 470 TYR A C 1
ATOM 3858 O O . TYR A 1 470 ? 9.236 -17.828 32.661 1.00 87.56 470 TYR A O 1
ATOM 3866 N N . MET A 1 471 ? 10.021 -19.893 33.076 1.00 87.94 471 MET A N 1
ATOM 3867 C CA . MET A 1 471 ? 9.192 -20.107 34.272 1.00 87.94 471 MET A CA 1
ATOM 3868 C C . MET A 1 471 ? 9.544 -19.124 35.399 1.00 87.94 471 MET A C 1
ATOM 3870 O O . MET A 1 471 ? 8.649 -18.539 36.010 1.00 87.94 471 MET A O 1
ATOM 3874 N N . GLU A 1 472 ? 10.837 -18.890 35.648 1.00 88.31 472 GLU A N 1
ATOM 3875 C CA . GLU A 1 472 ? 11.286 -17.893 36.629 1.00 88.31 472 GLU A CA 1
ATOM 3876 C C . GLU A 1 472 ? 10.877 -16.468 36.215 1.00 88.31 472 GLU A C 1
ATOM 3878 O O . GLU A 1 472 ? 10.429 -15.687 37.056 1.00 88.31 472 GLU A O 1
ATOM 3883 N N . MET A 1 473 ? 10.961 -16.130 34.923 1.00 89.19 473 MET A N 1
ATOM 3884 C CA . MET A 1 473 ? 10.528 -14.828 34.405 1.00 89.19 473 MET A CA 1
ATOM 3885 C C . MET A 1 473 ? 9.008 -14.623 34.480 1.00 89.19 473 MET A C 1
ATOM 3887 O O . MET A 1 473 ? 8.581 -13.544 34.889 1.00 89.19 473 MET A O 1
ATOM 3891 N N . GLU A 1 474 ? 8.188 -15.628 34.149 1.00 91.62 474 GLU A N 1
ATOM 3892 C CA . GLU A 1 474 ? 6.722 -15.556 34.272 1.00 91.62 474 GLU A CA 1
ATOM 3893 C C . GLU A 1 474 ? 6.319 -15.278 35.731 1.00 91.62 474 GLU A C 1
ATOM 3895 O O . GLU A 1 474 ? 5.538 -14.364 35.999 1.00 91.62 474 GLU A O 1
ATOM 3900 N N . GLN A 1 475 ? 6.924 -15.984 36.694 1.00 90.75 475 GLN A N 1
ATOM 3901 C CA . GLN A 1 475 ? 6.677 -15.767 38.124 1.00 90.75 475 GLN A CA 1
ATOM 3902 C C . GLN A 1 475 ? 7.125 -14.372 38.596 1.00 90.75 475 GLN A C 1
ATOM 3904 O O . GLN A 1 475 ? 6.354 -13.674 39.262 1.00 90.75 475 GLN A O 1
ATOM 3909 N N . GLN A 1 476 ? 8.335 -13.928 38.223 1.00 91.50 476 GLN A N 1
ATOM 3910 C CA . GLN A 1 476 ? 8.835 -12.581 38.544 1.00 91.50 476 GLN A CA 1
ATOM 3911 C C . GLN A 1 476 ? 7.912 -11.483 37.989 1.00 91.50 476 GLN A C 1
ATOM 3913 O O . GLN A 1 476 ? 7.641 -10.493 38.674 1.00 91.50 476 GLN A O 1
ATOM 3918 N N . LEU A 1 477 ? 7.400 -11.662 36.767 1.00 93.31 477 LEU A N 1
ATOM 3919 C CA . LEU A 1 477 ? 6.497 -10.721 36.109 1.00 93.31 477 LEU A CA 1
ATOM 3920 C C . LEU A 1 477 ? 5.091 -10.704 36.721 1.00 93.31 477 LEU A C 1
ATOM 3922 O O . LEU A 1 477 ? 4.542 -9.617 36.882 1.00 93.31 477 LEU A O 1
ATOM 3926 N N . ILE A 1 478 ? 4.520 -11.852 37.108 1.00 93.81 478 ILE A N 1
ATOM 3927 C CA . ILE A 1 478 ? 3.208 -11.907 37.783 1.00 93.81 478 ILE A CA 1
ATOM 3928 C C . ILE A 1 478 ? 3.270 -11.167 39.130 1.00 93.81 478 ILE A C 1
ATOM 3930 O O . ILE A 1 478 ? 2.419 -10.321 39.412 1.00 93.81 478 ILE A O 1
ATOM 3934 N N . VAL A 1 479 ? 4.307 -11.420 39.938 1.00 93.62 479 VAL A N 1
ATOM 3935 C CA . VAL A 1 479 ? 4.508 -10.727 41.226 1.00 93.62 479 VAL A CA 1
ATOM 3936 C C . VAL A 1 479 ? 4.758 -9.230 41.015 1.00 93.62 479 VAL A C 1
ATOM 3938 O O . VAL A 1 479 ? 4.195 -8.402 41.736 1.00 93.62 479 VAL A O 1
ATOM 3941 N N . GLY A 1 480 ? 5.557 -8.862 40.008 1.00 92.06 480 GLY A N 1
ATOM 3942 C CA . GLY A 1 480 ? 5.798 -7.467 39.641 1.00 92.06 480 GLY A CA 1
ATOM 3943 C C . GLY A 1 480 ? 4.527 -6.732 39.210 1.00 92.06 480 GLY A C 1
ATOM 3944 O O . GLY A 1 480 ? 4.253 -5.642 39.708 1.00 92.06 480 GLY A O 1
ATOM 3945 N N . PHE A 1 481 ? 3.714 -7.351 38.349 1.00 94.81 481 PHE A N 1
ATOM 3946 C CA . PHE A 1 481 ? 2.439 -6.808 37.874 1.00 94.81 481 PHE A CA 1
ATOM 3947 C C . PHE A 1 481 ? 1.470 -6.522 39.025 1.00 94.81 481 PHE A C 1
ATOM 3949 O O . PHE A 1 481 ? 0.962 -5.406 39.130 1.00 94.81 481 PHE A O 1
ATOM 3956 N N . LEU A 1 482 ? 1.250 -7.497 39.915 1.00 94.19 482 LEU A N 1
ATOM 3957 C CA . LEU A 1 482 ? 0.349 -7.334 41.059 1.00 94.19 482 LEU A CA 1
ATOM 3958 C C . LEU A 1 482 ? 0.846 -6.240 42.018 1.00 94.19 482 LEU A C 1
ATOM 3960 O O . LEU A 1 482 ? 0.052 -5.419 42.478 1.00 94.19 482 LEU A O 1
ATOM 3964 N N . THR A 1 483 ? 2.162 -6.171 42.249 1.00 93.50 483 THR A N 1
ATOM 3965 C CA . THR A 1 483 ? 2.782 -5.149 43.107 1.00 93.50 483 THR A CA 1
ATOM 3966 C C . THR A 1 483 ? 2.597 -3.737 42.537 1.00 93.50 483 THR A C 1
ATOM 3968 O O . THR A 1 483 ? 2.141 -2.844 43.249 1.00 93.50 483 THR A O 1
ATOM 3971 N N . GLU A 1 484 ? 2.906 -3.516 41.255 1.00 92.25 484 GLU A N 1
ATOM 3972 C CA . GLU A 1 484 ? 2.737 -2.202 40.614 1.00 92.25 484 GLU A CA 1
ATOM 3973 C C . GLU A 1 484 ? 1.257 -1.815 40.460 1.00 92.25 484 GLU A C 1
ATOM 3975 O O . GLU A 1 484 ? 0.914 -0.642 40.598 1.00 92.25 484 GLU A O 1
ATOM 3980 N N . LEU A 1 485 ? 0.358 -2.782 40.235 1.00 92.00 485 LEU A N 1
ATOM 3981 C CA . LEU A 1 485 ? -1.085 -2.534 40.188 1.00 92.00 485 LEU A CA 1
ATOM 3982 C C . LEU A 1 485 ? -1.628 -2.091 41.556 1.00 92.00 485 LEU A C 1
ATOM 3984 O O . LEU A 1 485 ? -2.476 -1.198 41.614 1.00 92.00 485 LEU A O 1
ATOM 3988 N N . GLU A 1 486 ? -1.136 -2.662 42.659 1.00 91.31 486 GLU A N 1
ATOM 3989 C CA . GLU A 1 486 ? -1.461 -2.189 44.008 1.00 91.31 486 GLU A CA 1
ATOM 3990 C C . GLU A 1 486 ? -0.890 -0.799 44.308 1.00 91.31 486 GLU A C 1
ATOM 3992 O O . GLU A 1 486 ? -1.604 0.031 44.871 1.00 91.31 486 GLU A O 1
ATOM 3997 N N . ILE A 1 487 ? 0.357 -0.515 43.919 1.00 90.00 487 ILE A N 1
ATOM 3998 C CA . ILE A 1 487 ? 0.961 0.820 44.072 1.00 90.00 487 ILE A CA 1
ATOM 3999 C C . ILE A 1 487 ? 0.123 1.857 43.313 1.00 90.00 487 ILE A C 1
ATOM 4001 O O . ILE A 1 487 ? -0.341 2.830 43.908 1.00 90.00 487 ILE A O 1
ATOM 4005 N N . LEU A 1 488 ? -0.191 1.595 42.041 1.00 88.38 488 LEU A N 1
ATOM 4006 C CA . LEU A 1 488 ? -1.012 2.474 41.209 1.00 88.38 488 LEU A CA 1
ATOM 4007 C C . LEU A 1 488 ? -2.414 2.705 41.805 1.00 88.38 488 LEU A C 1
ATOM 4009 O O . LEU A 1 488 ? -2.929 3.822 41.747 1.00 88.38 488 LEU A O 1
ATOM 4013 N N . LYS A 1 489 ? -3.021 1.678 42.419 1.00 87.69 489 LYS A N 1
ATOM 4014 C CA . LYS A 1 489 ? -4.308 1.777 43.137 1.00 87.69 489 LYS A CA 1
ATOM 4015 C C . LYS A 1 489 ? -4.238 2.612 44.421 1.00 87.69 489 LYS A C 1
ATOM 4017 O O . LYS A 1 489 ? -5.261 3.165 44.811 1.00 87.69 489 LYS A O 1
ATOM 4022 N N . ARG A 1 490 ? -3.070 2.713 45.067 1.00 86.81 490 ARG A N 1
ATOM 4023 C CA . ARG A 1 490 ? -2.840 3.542 46.268 1.00 86.81 490 ARG A CA 1
ATOM 4024 C C . ARG A 1 490 ? -2.484 4.992 45.915 1.00 86.81 490 ARG A C 1
ATOM 4026 O O . ARG A 1 490 ? -2.879 5.899 46.639 1.00 86.81 490 ARG A O 1
ATOM 4033 N N . GLU A 1 491 ? -1.772 5.214 44.810 1.00 84.25 491 GLU A N 1
ATOM 4034 C CA . GLU A 1 491 ? -1.381 6.550 44.323 1.00 84.25 491 GLU A CA 1
ATOM 4035 C C . GLU A 1 491 ? -2.500 7.277 43.552 1.00 84.25 491 GLU A C 1
ATOM 4037 O O . GLU A 1 491 ? -2.524 8.508 43.486 1.00 84.25 491 GLU A O 1
ATOM 4042 N N . THR A 1 492 ? -3.439 6.538 42.955 1.00 81.00 492 THR A N 1
ATOM 4043 C CA . THR A 1 492 ? -4.533 7.119 42.163 1.00 81.00 492 THR A CA 1
ATOM 4044 C C . THR A 1 492 ? -5.662 7.641 43.054 1.00 81.00 492 THR A C 1
ATOM 4046 O O . THR A 1 492 ? -6.429 6.867 43.621 1.00 81.00 492 THR A O 1
ATOM 4049 N N . GLU A 1 493 ? -5.841 8.965 43.097 1.00 74.81 493 GLU A N 1
ATOM 4050 C CA . GLU A 1 493 ? -7.062 9.580 43.638 1.00 74.81 493 GLU A CA 1
ATOM 4051 C C . GLU A 1 493 ? -8.321 9.032 42.931 1.00 74.81 493 GLU A C 1
ATOM 4053 O O . GLU A 1 493 ? -8.342 8.964 41.697 1.00 74.81 493 GLU A O 1
ATOM 4058 N N . PRO A 1 494 ? -9.414 8.735 43.661 1.00 65.31 494 PRO A N 1
ATOM 4059 C CA . PRO A 1 494 ? -10.623 8.117 43.098 1.00 65.31 494 PRO A CA 1
ATOM 4060 C C . PRO A 1 494 ? -11.361 8.986 42.062 1.00 65.31 494 PRO A C 1
ATOM 4062 O O . PRO A 1 494 ? -12.249 8.496 41.372 1.00 65.31 494 PRO A O 1
ATOM 4065 N N . ASP A 1 495 ? -10.988 10.262 41.949 1.00 66.00 495 ASP A N 1
ATOM 4066 C CA . ASP A 1 495 ? -11.557 11.272 41.054 1.00 66.00 495 ASP A CA 1
ATOM 4067 C C . ASP A 1 495 ? -10.655 11.615 39.847 1.00 66.00 495 ASP A C 1
ATOM 4069 O O . ASP A 1 495 ? -10.845 12.645 39.192 1.00 66.00 495 ASP A O 1
ATOM 4073 N N . LYS A 1 496 ? -9.644 10.789 39.543 1.00 75.50 496 LYS A N 1
ATOM 4074 C CA . LYS A 1 496 ? -8.753 10.969 38.385 1.00 75.50 496 LYS A CA 1
ATOM 4075 C C . LYS A 1 496 ? -8.911 9.836 37.367 1.00 75.50 496 LYS A C 1
ATOM 4077 O O . LYS A 1 496 ? -8.981 8.662 37.720 1.00 75.50 496 LYS A O 1
ATOM 4082 N N . LEU A 1 497 ? -8.900 10.201 36.079 1.00 81.31 497 LEU A N 1
ATOM 4083 C CA . LEU A 1 497 ? -8.745 9.247 34.975 1.00 81.31 497 LEU A CA 1
ATOM 4084 C C . LEU A 1 497 ? -7.427 8.482 35.149 1.00 81.31 497 LEU A C 1
ATOM 4086 O O . LEU A 1 497 ? -6.374 9.098 35.317 1.00 81.31 497 LEU A O 1
ATOM 4090 N N . SER A 1 498 ? -7.493 7.156 35.081 1.00 85.25 498 SER A N 1
ATOM 4091 C CA . SER A 1 498 ? -6.357 6.257 35.283 1.00 85.25 498 SER A CA 1
ATOM 4092 C C . SER A 1 498 ? -6.446 5.044 34.360 1.00 85.25 498 SER A C 1
ATOM 4094 O O . SER A 1 498 ? -7.516 4.714 33.847 1.00 85.25 498 SER A O 1
ATOM 4096 N N . ILE A 1 499 ? -5.318 4.355 34.166 1.00 88.38 499 ILE A N 1
ATOM 4097 C CA . ILE A 1 499 ? -5.267 3.112 33.382 1.00 88.38 499 ILE A CA 1
ATOM 4098 C C . ILE A 1 499 ? -5.745 1.877 34.163 1.00 88.38 499 ILE A C 1
ATOM 4100 O O . ILE A 1 499 ? -5.782 0.791 33.600 1.00 88.38 499 ILE A O 1
ATOM 4104 N N . ILE A 1 500 ? -6.142 2.018 35.435 1.00 89.62 500 ILE A N 1
ATOM 4105 C CA . ILE A 1 500 ? -6.489 0.884 36.309 1.00 89.62 500 ILE A CA 1
ATOM 4106 C C . ILE A 1 500 ? -7.567 -0.037 35.697 1.00 89.62 500 ILE A C 1
ATOM 4108 O O . ILE A 1 500 ? -7.323 -1.240 35.684 1.00 89.62 500 ILE A O 1
ATOM 4112 N N . PRO A 1 501 ? -8.686 0.447 35.109 1.00 89.69 501 PRO A N 1
ATOM 4113 C CA . PRO A 1 501 ? -9.672 -0.444 34.486 1.00 89.69 501 PRO A CA 1
ATOM 4114 C C . PRO A 1 501 ? -9.093 -1.300 33.349 1.00 89.69 501 PRO A C 1
ATOM 4116 O O . PRO A 1 501 ? -9.489 -2.448 33.180 1.00 89.69 501 PRO A O 1
ATOM 4119 N N . PHE A 1 502 ? -8.111 -0.778 32.611 1.00 91.06 502 PHE A N 1
ATOM 4120 C CA . PHE A 1 502 ? -7.453 -1.466 31.495 1.00 91.06 502 PHE A CA 1
ATOM 4121 C C . PHE A 1 502 ? -6.477 -2.564 31.953 1.00 91.06 502 PHE A C 1
ATOM 4123 O O . PHE A 1 502 ? -6.093 -3.419 31.155 1.00 91.06 502 PHE A O 1
ATOM 4130 N N . LEU A 1 503 ? -6.100 -2.549 33.237 1.00 91.56 503 LEU A N 1
ATOM 4131 C CA . LEU A 1 503 ? -5.265 -3.546 33.918 1.00 91.56 503 LEU A CA 1
ATOM 4132 C C . LEU A 1 503 ? -6.096 -4.511 34.793 1.00 91.56 503 LEU A C 1
ATOM 4134 O O . LEU A 1 503 ? -5.536 -5.311 35.536 1.00 91.56 503 LEU A O 1
ATOM 4138 N N . GLU A 1 504 ? -7.428 -4.415 34.737 1.00 91.12 504 GLU A N 1
ATOM 4139 C CA . GLU A 1 504 ? -8.384 -5.242 35.490 1.00 91.12 504 GLU A CA 1
ATOM 4140 C C . GLU A 1 504 ? -9.360 -6.000 34.565 1.00 91.12 504 GLU A C 1
ATOM 4142 O O . GLU A 1 504 ? -10.411 -6.442 35.021 1.00 91.12 504 GLU A O 1
ATOM 4147 N N . ILE A 1 505 ? -9.040 -6.108 33.269 1.00 89.69 505 ILE A N 1
ATOM 4148 C CA . ILE A 1 505 ? -9.868 -6.799 32.262 1.00 89.69 505 ILE A CA 1
ATOM 4149 C C . ILE A 1 505 ? -9.653 -8.318 32.334 1.00 89.69 505 ILE A C 1
ATOM 4151 O O . ILE A 1 505 ? -10.603 -9.087 32.208 1.00 89.69 505 ILE A O 1
ATOM 4155 N N . PHE A 1 506 ? -8.399 -8.733 32.533 1.00 90.25 506 PHE A N 1
ATOM 4156 C CA . PHE A 1 506 ? -7.953 -10.126 32.496 1.00 90.25 506 PHE A CA 1
ATOM 4157 C C . PHE A 1 506 ? -7.283 -10.549 33.805 1.00 90.25 506 PHE A C 1
ATOM 4159 O O . PHE A 1 506 ? -6.859 -9.712 34.607 1.00 90.25 506 PHE A O 1
ATOM 4166 N N . ASP A 1 507 ? -7.105 -11.857 33.984 1.00 90.56 507 ASP A N 1
ATOM 4167 C CA . ASP A 1 507 ? -6.232 -12.381 35.031 1.00 90.56 507 ASP A CA 1
ATOM 4168 C C . ASP A 1 507 ? -4.765 -12.015 34.763 1.00 90.56 507 ASP A C 1
ATOM 4170 O O . ASP A 1 507 ? -4.301 -11.962 33.620 1.00 90.56 507 ASP A O 1
ATOM 4174 N N . ALA A 1 508 ? -3.989 -11.832 35.838 1.00 91.12 508 ALA A N 1
ATOM 4175 C CA . ALA A 1 508 ? -2.570 -11.470 35.762 1.00 91.12 508 ALA A CA 1
ATOM 4176 C C . ALA A 1 508 ? -1.758 -12.407 34.844 1.00 91.12 508 ALA A C 1
ATOM 4178 O O . ALA A 1 508 ? -0.853 -11.956 34.143 1.00 91.12 508 ALA A O 1
ATOM 4179 N N . LYS A 1 509 ? -2.106 -13.701 34.805 1.00 90.81 509 LYS A N 1
ATOM 4180 C CA . LYS A 1 509 ? -1.439 -14.688 33.949 1.00 90.81 509 LYS A CA 1
ATOM 4181 C C . LYS A 1 509 ? -1.640 -14.414 32.454 1.00 90.81 509 LYS A C 1
ATOM 4183 O O . LYS A 1 509 ? -0.681 -14.541 31.700 1.00 90.81 509 LYS A O 1
ATOM 4188 N N . GLU A 1 510 ? -2.829 -13.992 32.019 1.00 88.62 510 GLU A N 1
ATOM 4189 C CA . GLU A 1 510 ? -3.080 -13.691 30.600 1.00 88.62 510 GLU A CA 1
ATOM 4190 C C . GLU A 1 510 ? -2.277 -12.469 30.134 1.00 88.62 510 GLU A C 1
ATOM 4192 O O . GLU A 1 510 ? -1.645 -12.507 29.077 1.00 88.62 510 GLU A O 1
ATOM 4197 N N . TYR A 1 511 ? -2.218 -11.409 30.952 1.00 91.56 511 TYR A N 1
ATOM 4198 C CA . TYR A 1 511 ? -1.351 -10.260 30.671 1.00 91.56 511 TYR A CA 1
ATOM 4199 C C . TYR A 1 511 ? 0.118 -10.688 30.547 1.00 91.56 511 TYR A C 1
ATOM 4201 O O . TYR A 1 511 ? 0.792 -10.301 29.591 1.00 91.56 511 TYR A O 1
ATOM 4209 N N . ILE A 1 512 ? 0.622 -11.513 31.474 1.00 93.25 512 ILE A N 1
ATOM 4210 C CA . ILE A 1 512 ? 2.023 -11.944 31.436 1.00 93.25 512 ILE A CA 1
ATOM 4211 C C . ILE A 1 512 ? 2.313 -12.908 30.278 1.00 93.25 512 ILE A C 1
ATOM 4213 O O . ILE A 1 512 ? 3.400 -12.831 29.715 1.00 93.25 512 ILE A O 1
ATOM 4217 N N . GLN A 1 513 ? 1.357 -13.710 29.803 1.00 88.38 513 GLN A N 1
ATOM 4218 C CA . GLN A 1 513 ? 1.523 -14.475 28.557 1.00 88.38 513 GLN A CA 1
ATOM 4219 C C . GLN A 1 513 ? 1.735 -13.563 27.333 1.00 88.38 513 GLN A C 1
ATOM 4221 O O . GLN A 1 513 ? 2.605 -13.842 26.503 1.00 88.38 513 GLN A O 1
ATOM 4226 N N . ILE A 1 514 ? 1.016 -12.436 27.239 1.00 88.00 514 ILE A N 1
ATOM 4227 C CA . ILE A 1 514 ? 1.228 -11.432 26.178 1.00 88.00 514 ILE A CA 1
ATOM 4228 C C . ILE A 1 514 ? 2.599 -10.750 26.335 1.00 88.00 514 ILE A C 1
ATOM 4230 O O . ILE A 1 514 ? 3.298 -10.536 25.342 1.00 88.00 514 ILE A O 1
ATOM 4234 N N . VAL A 1 515 ? 3.024 -10.457 27.569 1.00 90.75 515 VAL A N 1
ATOM 4235 C CA . VAL A 1 515 ? 4.358 -9.894 27.854 1.00 90.75 515 VAL A CA 1
ATOM 4236 C C . VAL A 1 515 ? 5.477 -10.888 27.524 1.00 90.75 515 VAL A C 1
ATOM 4238 O O . VAL A 1 515 ? 6.477 -10.490 26.934 1.00 90.75 515 VAL A O 1
ATOM 4241 N N . MET A 1 516 ? 5.320 -12.182 27.810 1.00 88.38 516 MET A N 1
ATOM 4242 C CA . MET A 1 516 ? 6.312 -13.210 27.463 1.00 88.38 516 MET A CA 1
ATOM 4243 C C . MET A 1 516 ? 6.428 -13.407 25.941 1.00 88.38 516 MET A C 1
ATOM 4245 O O . MET A 1 516 ? 7.538 -13.544 25.424 1.00 88.38 516 MET A O 1
ATOM 4249 N N . LYS A 1 517 ? 5.317 -13.288 25.193 1.00 82.38 517 LYS A N 1
ATOM 4250 C CA . LYS A 1 517 ? 5.332 -13.188 23.718 1.00 82.38 517 LYS A CA 1
ATOM 4251 C C . LYS A 1 517 ? 6.097 -11.957 23.195 1.00 82.38 517 LYS A C 1
ATOM 4253 O O . LYS A 1 517 ? 6.550 -11.978 22.051 1.00 82.38 517 LYS A O 1
ATOM 4258 N N . GLU A 1 518 ? 6.260 -10.892 23.982 1.00 86.12 518 GLU A N 1
ATOM 4259 C CA . GLU A 1 518 ? 7.115 -9.740 23.640 1.00 86.12 518 GLU A CA 1
ATOM 4260 C C . GLU A 1 518 ? 8.574 -9.948 24.084 1.00 86.12 518 GLU A C 1
ATOM 4262 O O . GLU A 1 518 ? 9.492 -9.683 23.311 1.00 86.12 518 GLU A O 1
ATOM 4267 N N . VAL A 1 519 ? 8.807 -10.511 25.277 1.00 86.12 519 VAL A N 1
ATOM 4268 C CA . VAL A 1 519 ? 10.141 -10.920 25.763 1.00 86.12 519 VAL A CA 1
ATOM 4269 C C . VAL A 1 519 ? 10.858 -11.811 24.745 1.00 86.12 519 VAL A C 1
ATOM 4271 O O . VAL A 1 519 ? 12.030 -11.578 24.452 1.00 86.12 519 VAL A O 1
ATOM 4274 N N . ASN A 1 520 ? 10.155 -12.782 24.155 1.00 80.38 520 ASN A N 1
ATOM 4275 C CA . ASN A 1 520 ? 10.719 -13.655 23.124 1.00 80.38 520 ASN A CA 1
ATOM 4276 C C . ASN A 1 520 ? 11.177 -12.867 21.886 1.00 80.38 520 ASN A C 1
ATOM 4278 O O . ASN A 1 520 ? 12.306 -13.050 21.434 1.00 80.38 520 ASN A O 1
ATOM 4282 N N . GLY A 1 521 ? 10.359 -11.930 21.395 1.00 77.00 521 GLY A N 1
ATOM 4283 C CA . GLY A 1 521 ? 10.728 -11.052 20.278 1.00 77.00 521 GLY A CA 1
ATOM 4284 C C . GLY A 1 521 ? 11.962 -10.188 20.570 1.00 77.00 521 GLY A C 1
ATOM 4285 O O . GLY A 1 521 ? 12.787 -9.968 19.686 1.00 77.00 521 GLY A O 1
ATOM 4286 N N . LEU A 1 522 ? 12.145 -9.756 21.823 1.00 80.31 522 LEU A N 1
ATOM 4287 C CA . LEU A 1 522 ? 13.353 -9.043 22.254 1.00 80.31 522 LEU A CA 1
ATOM 4288 C C . LEU A 1 522 ? 14.590 -9.956 22.326 1.00 80.31 522 LEU A C 1
ATOM 4290 O O . LEU A 1 522 ? 15.692 -9.492 22.043 1.00 80.31 522 LEU A O 1
ATOM 4294 N N . PHE A 1 523 ? 14.435 -11.231 22.700 1.00 78.56 523 PHE A N 1
ATOM 4295 C CA . PHE A 1 523 ? 15.541 -12.188 22.865 1.00 78.56 523 PHE A CA 1
ATOM 4296 C C . PHE A 1 523 ? 16.103 -12.730 21.547 1.00 78.56 523 PHE A C 1
ATOM 4298 O O . PHE A 1 523 ? 17.314 -12.925 21.455 1.00 78.56 523 PHE A O 1
ATOM 4305 N N . TYR A 1 524 ? 15.255 -12.930 20.535 1.00 70.38 524 TYR A N 1
ATOM 4306 C CA . TYR A 1 524 ? 15.682 -13.263 19.168 1.00 70.38 524 TYR A CA 1
ATOM 4307 C C . TYR A 1 524 ? 16.000 -12.007 18.322 1.00 70.38 524 TYR A C 1
ATOM 4309 O O . TYR A 1 524 ? 16.428 -12.108 17.173 1.00 70.38 524 TYR A O 1
ATOM 4317 N N . GLY A 1 525 ? 15.833 -10.805 18.887 1.00 63.38 525 GLY A N 1
ATOM 4318 C CA . GLY A 1 525 ? 16.198 -9.539 18.253 1.00 63.38 525 GLY A CA 1
ATOM 4319 C C . GLY A 1 525 ? 17.716 -9.329 18.145 1.00 63.38 525 GLY A C 1
ATOM 4320 O O . GLY A 1 525 ? 18.484 -9.661 19.048 1.00 63.38 525 GLY A O 1
ATOM 4321 N N . SER A 1 526 ? 18.170 -8.731 17.039 1.00 57.94 526 SER A N 1
ATOM 4322 C CA . SER A 1 526 ? 19.604 -8.494 16.809 1.00 57.94 526 SER A CA 1
ATOM 4323 C C . SER A 1 526 ? 20.207 -7.482 17.798 1.00 57.94 526 SER A C 1
ATOM 4325 O O . SER A 1 526 ? 19.618 -6.439 18.071 1.00 57.94 526 SER A O 1
ATOM 4327 N N . ASP A 1 527 ? 21.453 -7.692 18.229 1.00 59.59 527 ASP A N 1
ATOM 4328 C CA . ASP A 1 527 ? 22.166 -6.742 19.104 1.00 59.59 527 ASP A CA 1
ATOM 4329 C C . ASP A 1 527 ? 22.451 -5.381 18.409 1.00 59.59 527 ASP A C 1
ATOM 4331 O O . ASP A 1 527 ? 22.771 -4.375 19.044 1.00 59.59 527 ASP A O 1
ATOM 4335 N N . TYR A 1 528 ? 22.316 -5.289 17.085 1.00 57.19 528 TYR A N 1
ATOM 4336 C CA . TYR A 1 528 ? 22.536 -4.039 16.350 1.00 57.19 528 TYR A CA 1
ATOM 4337 C C . TYR A 1 528 ? 21.295 -3.132 16.360 1.00 57.19 528 TYR A C 1
ATOM 4339 O O . TYR A 1 528 ? 21.415 -1.928 16.630 1.00 57.19 528 TYR A O 1
ATOM 4347 N N . TYR A 1 529 ? 20.114 -3.715 16.142 1.00 64.62 529 TYR A N 1
ATOM 4348 C CA . TYR A 1 529 ? 18.833 -3.026 15.979 1.00 64.62 529 TYR A CA 1
ATOM 4349 C C . TYR A 1 529 ? 17.898 -3.250 17.174 1.00 64.62 529 TYR A C 1
ATOM 4351 O O . TYR A 1 529 ? 17.539 -4.381 17.482 1.00 64.62 529 TYR A O 1
ATOM 4359 N N . SER A 1 530 ? 17.429 -2.164 17.789 1.00 71.56 530 SER A N 1
ATOM 4360 C CA . SER A 1 530 ? 16.285 -2.196 18.702 1.00 71.56 530 SER A CA 1
ATOM 4361 C C . SER A 1 530 ? 15.374 -0.997 18.453 1.00 71.56 530 SER A C 1
ATOM 4363 O O . SER A 1 530 ? 15.833 0.084 18.075 1.00 71.56 530 SER A O 1
ATOM 4365 N N . LEU A 1 531 ? 14.066 -1.209 18.614 1.00 76.00 531 LEU A N 1
ATOM 4366 C CA . LEU A 1 531 ? 13.051 -0.189 18.362 1.00 76.00 531 LEU A CA 1
ATOM 4367 C C . LEU A 1 531 ? 13.088 0.929 19.425 1.00 76.00 531 LEU A C 1
ATOM 4369 O O . LEU A 1 531 ? 13.414 0.669 20.591 1.00 76.00 531 LEU A O 1
ATOM 4373 N N . PRO A 1 532 ? 12.702 2.167 19.061 1.00 82.19 532 PRO A N 1
ATOM 4374 C CA . PRO A 1 532 ? 12.460 3.236 20.024 1.00 82.19 532 PRO A CA 1
ATOM 4375 C C . PRO A 1 532 ? 11.419 2.838 21.080 1.00 82.19 532 PRO A C 1
ATOM 4377 O O . PRO A 1 532 ? 10.399 2.218 20.774 1.00 82.19 532 PRO A O 1
ATOM 4380 N N . TYR A 1 533 ? 11.658 3.236 22.331 1.00 85.00 533 TYR A N 1
ATOM 4381 C CA . TYR A 1 533 ? 10.856 2.855 23.500 1.00 85.00 533 TYR A CA 1
ATOM 4382 C C . TYR A 1 533 ? 9.355 3.149 23.343 1.00 85.00 533 TYR A C 1
ATOM 4384 O O . TYR A 1 533 ? 8.520 2.356 23.759 1.00 85.00 533 TYR A O 1
ATOM 4392 N N . ASN A 1 534 ? 8.994 4.264 22.705 1.00 81.06 534 ASN A N 1
ATOM 4393 C CA . ASN A 1 534 ? 7.600 4.634 22.451 1.00 81.06 534 ASN A CA 1
ATOM 4394 C C . ASN A 1 534 ? 6.893 3.719 21.431 1.00 81.06 534 ASN A C 1
ATOM 4396 O O . ASN A 1 534 ? 5.690 3.509 21.563 1.00 81.06 534 ASN A O 1
ATOM 4400 N N . VAL A 1 535 ? 7.619 3.166 20.452 1.00 83.38 535 VAL A N 1
ATOM 4401 C CA . VAL A 1 535 ? 7.089 2.187 19.482 1.00 83.38 535 VAL A CA 1
ATOM 4402 C C . VAL A 1 535 ? 6.909 0.824 20.148 1.00 83.38 535 VAL A C 1
ATOM 4404 O O . VAL A 1 535 ? 5.884 0.176 19.963 1.00 83.38 535 VAL A O 1
ATOM 4407 N N . LEU A 1 536 ? 7.863 0.418 20.991 1.00 86.25 536 LEU A N 1
ATOM 4408 C CA . LEU A 1 536 ? 7.732 -0.786 21.816 1.00 86.25 536 LEU A CA 1
ATOM 4409 C C . LEU A 1 536 ? 6.486 -0.709 22.716 1.00 86.25 536 LEU A C 1
ATOM 4411 O O . LEU A 1 536 ? 5.665 -1.628 22.707 1.00 86.25 536 LEU A O 1
ATOM 4415 N N . CYS A 1 537 ? 6.291 0.408 23.430 1.00 88.62 537 CYS A N 1
ATOM 4416 C CA . CYS A 1 537 ? 5.105 0.623 24.264 1.00 88.62 537 CYS A CA 1
ATOM 4417 C C . CYS A 1 537 ? 3.794 0.583 23.463 1.00 88.62 537 CYS A C 1
ATOM 4419 O O . CYS A 1 537 ? 2.843 -0.064 23.903 1.00 88.62 537 CYS A O 1
ATOM 4421 N N . SER A 1 538 ? 3.714 1.240 22.300 1.00 85.62 538 SER A N 1
ATOM 4422 C CA . SER A 1 538 ? 2.468 1.239 21.524 1.00 85.62 538 SER A CA 1
ATOM 4423 C C . SER A 1 538 ? 2.154 -0.128 20.912 1.00 85.62 538 SER A C 1
ATOM 4425 O O . SER A 1 538 ? 0.991 -0.524 20.916 1.00 85.62 538 SER A O 1
ATOM 4427 N N . ASN A 1 539 ? 3.163 -0.893 20.484 1.00 85.12 539 ASN A N 1
ATOM 4428 C CA . ASN A 1 539 ? 2.983 -2.261 19.992 1.00 85.12 539 ASN A CA 1
ATOM 4429 C C . ASN A 1 539 ? 2.453 -3.204 21.088 1.00 85.12 539 ASN A C 1
ATOM 4431 O O . ASN A 1 539 ? 1.474 -3.918 20.865 1.00 85.12 539 ASN A O 1
ATOM 4435 N N . LEU A 1 540 ? 3.041 -3.175 22.290 1.00 88.56 540 LEU A N 1
ATOM 4436 C CA . LEU A 1 540 ? 2.583 -4.006 23.411 1.00 88.56 540 LEU A CA 1
ATOM 4437 C C . LEU A 1 540 ? 1.158 -3.627 23.856 1.00 88.56 540 LEU A C 1
ATOM 4439 O O . LEU A 1 540 ? 0.320 -4.504 24.067 1.00 88.56 540 LEU A O 1
ATOM 4443 N N . GLY A 1 541 ? 0.849 -2.327 23.917 1.00 90.31 541 GLY A N 1
ATOM 4444 C CA . GLY A 1 541 ? -0.506 -1.844 24.194 1.00 90.31 541 GLY A CA 1
ATOM 4445 C C . GLY A 1 541 ? -1.529 -2.244 23.121 1.00 90.31 541 GLY A C 1
ATOM 4446 O O . GLY A 1 541 ? -2.655 -2.604 23.465 1.00 90.31 541 GLY A O 1
ATOM 4447 N N . LYS A 1 542 ? -1.145 -2.237 21.832 1.00 85.19 542 LYS A N 1
ATOM 4448 C CA . LYS A 1 542 ? -2.006 -2.675 20.718 1.00 85.19 542 LYS A CA 1
ATOM 4449 C C . LYS A 1 542 ? -2.400 -4.149 20.850 1.00 85.19 542 LYS A C 1
ATOM 4451 O O . LYS A 1 542 ? -3.585 -4.445 20.722 1.00 85.19 542 LYS A O 1
ATOM 4456 N N . ARG A 1 543 ? -1.463 -5.048 21.182 1.00 83.69 543 ARG A N 1
ATOM 4457 C CA . ARG A 1 543 ? -1.769 -6.483 21.376 1.00 83.69 543 ARG A CA 1
ATOM 4458 C C . ARG A 1 543 ? -2.783 -6.718 22.497 1.00 83.69 543 ARG A C 1
ATOM 4460 O O . ARG A 1 543 ? -3.734 -7.476 22.319 1.00 83.69 543 ARG A O 1
ATOM 4467 N N . ILE A 1 544 ? -2.627 -6.016 23.622 1.00 88.62 544 ILE A N 1
ATOM 4468 C CA . ILE A 1 544 ? -3.562 -6.079 24.760 1.00 88.62 544 ILE A CA 1
ATOM 4469 C C . ILE A 1 544 ? -4.951 -5.543 24.362 1.00 88.62 544 ILE A C 1
ATOM 4471 O O . ILE A 1 544 ? -5.962 -6.163 24.695 1.00 88.62 544 ILE A O 1
ATOM 4475 N N . HIS A 1 545 ? -5.015 -4.448 23.595 1.00 86.75 545 HIS A N 1
ATOM 4476 C CA . HIS A 1 545 ? -6.269 -3.928 23.035 1.00 86.75 545 HIS A CA 1
ATOM 4477 C C . HIS A 1 545 ? -6.938 -4.935 22.082 1.00 86.75 545 HIS A C 1
ATOM 4479 O O . HIS A 1 545 ? -8.126 -5.206 22.220 1.00 86.75 545 HIS A O 1
ATOM 4485 N N . GLN A 1 546 ? -6.189 -5.559 21.167 1.00 80.88 546 GLN A N 1
ATOM 4486 C CA . GLN A 1 546 ? -6.721 -6.583 20.258 1.00 80.88 546 GLN A CA 1
ATOM 4487 C C . GLN A 1 546 ? -7.254 -7.813 21.021 1.00 80.88 546 GLN A C 1
ATOM 4489 O O . GLN A 1 546 ? -8.327 -8.310 20.688 1.00 80.88 546 GLN A O 1
ATOM 4494 N N . ARG A 1 547 ? -6.582 -8.263 22.097 1.00 83.31 547 ARG A N 1
ATOM 4495 C CA . ARG A 1 547 ? -7.101 -9.330 22.979 1.00 83.31 547 ARG A CA 1
ATOM 4496 C C . ARG A 1 547 ? -8.434 -8.937 23.627 1.00 83.31 547 ARG A C 1
ATOM 4498 O O . ARG A 1 547 ? -9.331 -9.774 23.691 1.00 83.31 547 ARG A O 1
ATOM 4505 N N . TYR A 1 548 ? -8.586 -7.679 24.052 1.00 85.62 548 TYR A N 1
ATOM 4506 C CA . TYR A 1 548 ? -9.857 -7.139 24.558 1.00 85.62 548 TYR A CA 1
ATOM 4507 C C . TYR A 1 548 ? -10.959 -7.169 23.494 1.00 85.62 548 TYR A C 1
ATOM 4509 O O . TYR A 1 548 ? -12.034 -7.698 23.769 1.00 85.62 548 TYR A O 1
ATOM 4517 N N . LEU A 1 549 ? -10.686 -6.722 22.263 1.00 81.50 549 LEU A N 1
ATOM 4518 C CA . LEU A 1 549 ? -11.661 -6.803 21.166 1.00 81.50 549 LEU A CA 1
ATOM 4519 C C . LEU A 1 549 ? -12.096 -8.251 20.876 1.00 81.50 549 LEU A C 1
ATOM 4521 O O . LEU A 1 549 ? -13.277 -8.508 20.644 1.00 81.50 549 LEU A O 1
ATOM 4525 N N . THR A 1 550 ? -11.172 -9.213 20.935 1.00 79.00 550 THR A N 1
ATOM 4526 C CA . THR A 1 550 ? -11.480 -10.640 20.741 1.00 79.00 550 THR A CA 1
ATOM 4527 C C . THR A 1 550 ? -12.362 -11.210 21.859 1.00 79.00 550 THR A C 1
ATOM 4529 O O . THR A 1 550 ? -13.289 -11.965 21.569 1.00 79.00 550 THR A O 1
ATOM 4532 N N . ASP A 1 551 ? -12.133 -10.839 23.122 1.00 80.56 551 ASP A N 1
ATOM 4533 C CA . ASP A 1 551 ? -12.964 -11.277 24.257 1.00 80.56 551 ASP A CA 1
ATOM 4534 C C . ASP A 1 551 ? -14.363 -10.616 24.254 1.00 80.56 551 ASP A C 1
ATOM 4536 O O . ASP A 1 551 ? -15.372 -11.298 24.445 1.00 80.56 551 ASP A O 1
ATOM 4540 N N . VAL A 1 552 ? -14.453 -9.324 23.906 1.00 79.00 552 VAL A N 1
ATOM 4541 C CA . VAL A 1 552 ? -15.730 -8.614 23.680 1.00 79.00 552 VAL A CA 1
ATOM 4542 C C . VAL A 1 552 ? -16.556 -9.310 22.592 1.00 79.00 552 VAL A C 1
ATOM 4544 O O . VAL A 1 552 ? -17.731 -9.620 22.798 1.00 79.00 552 VAL A O 1
ATOM 4547 N N . ARG A 1 553 ? -15.946 -9.617 21.439 1.00 76.06 553 ARG A N 1
ATOM 4548 C CA . ARG A 1 553 ? -16.621 -10.318 20.333 1.00 76.06 553 ARG A CA 1
ATOM 4549 C C . ARG A 1 553 ? -17.069 -11.729 20.717 1.00 76.06 553 ARG A C 1
ATOM 4551 O O . ARG A 1 553 ? -18.174 -12.123 20.348 1.00 76.06 553 ARG A O 1
ATOM 4558 N N . LYS A 1 554 ? -16.264 -12.469 21.491 1.00 77.50 554 LYS A N 1
ATOM 4559 C CA . LYS A 1 554 ? -16.653 -13.782 22.034 1.00 77.50 554 LYS A CA 1
ATOM 4560 C C . LYS A 1 554 ? -17.889 -13.683 22.929 1.00 77.50 554 LYS A C 1
ATOM 4562 O O . LYS A 1 554 ? -18.851 -14.409 22.702 1.00 77.50 554 LYS A O 1
ATOM 4567 N N . LYS A 1 555 ? -17.910 -12.749 23.883 1.00 76.75 555 LYS A N 1
ATOM 4568 C CA . LYS A 1 555 ? -19.056 -12.543 24.792 1.00 76.75 555 LYS A CA 1
ATOM 4569 C C . LYS A 1 555 ? -20.330 -12.091 24.071 1.00 76.75 555 LYS A C 1
ATOM 4571 O O . LYS A 1 555 ? -21.421 -12.446 24.502 1.00 76.75 555 LYS A O 1
ATOM 4576 N N . ASN A 1 556 ? -20.196 -11.392 22.944 1.00 73.38 556 ASN A N 1
ATOM 4577 C CA . ASN A 1 556 ? -21.321 -10.971 22.103 1.00 73.38 556 ASN A CA 1
ATOM 4578 C C . ASN A 1 556 ? -21.800 -12.048 21.100 1.00 73.38 556 ASN A C 1
ATOM 4580 O O . ASN A 1 556 ? -22.672 -11.758 20.280 1.00 73.38 556 ASN A O 1
ATOM 4584 N N . GLY A 1 557 ? -21.239 -13.267 21.125 1.00 72.12 557 GLY A N 1
ATOM 4585 C CA . GLY A 1 557 ? -21.602 -14.355 20.203 1.00 72.12 557 GLY A CA 1
ATOM 4586 C C . GLY A 1 557 ? -21.234 -14.079 18.740 1.00 72.12 557 GLY A C 1
ATOM 4587 O O . GLY A 1 557 ? -21.875 -14.591 17.827 1.00 72.12 557 GLY A O 1
ATOM 4588 N N . PHE A 1 558 ? -20.245 -13.219 18.481 1.00 74.94 558 PHE A N 1
ATOM 4589 C CA . PHE A 1 558 ? -19.904 -12.797 17.119 1.00 74.94 558 PHE A CA 1
ATOM 4590 C C . PHE A 1 558 ? -19.329 -13.937 16.264 1.00 74.94 558 PHE A C 1
ATOM 4592 O O . PHE A 1 558 ? -19.645 -14.021 15.081 1.00 74.94 558 PHE A O 1
ATOM 4599 N N . LEU A 1 559 ? -18.509 -14.816 16.855 1.00 76.19 559 LEU A N 1
ATOM 4600 C CA . LEU A 1 559 ? -17.772 -15.853 16.120 1.00 76.19 559 LEU A CA 1
ATOM 4601 C C . LEU A 1 559 ? -18.691 -16.864 15.425 1.00 76.19 559 LEU A C 1
ATOM 4603 O O . LEU A 1 559 ? -18.451 -17.209 14.272 1.00 76.19 559 LEU A O 1
ATOM 4607 N N . ASP A 1 560 ? -19.753 -17.300 16.102 1.00 75.88 560 ASP A N 1
ATOM 4608 C CA . ASP A 1 560 ? -20.655 -18.331 15.579 1.00 75.88 560 ASP A CA 1
ATOM 4609 C C . ASP A 1 560 ? -21.467 -17.795 14.386 1.00 75.88 560 ASP A C 1
ATOM 4611 O O . ASP A 1 560 ? -21.610 -18.467 13.366 1.00 75.88 560 ASP A O 1
ATOM 4615 N N . ASN A 1 561 ? -21.916 -16.536 14.482 1.00 79.31 561 ASN A N 1
ATOM 4616 C CA . ASN A 1 561 ? -22.608 -15.829 13.399 1.00 79.31 561 ASN A CA 1
ATOM 4617 C C . ASN A 1 561 ? -21.661 -15.510 12.227 1.00 79.31 561 ASN A C 1
ATOM 4619 O O . ASN A 1 561 ? -22.043 -15.658 11.069 1.00 79.31 561 ASN A O 1
ATOM 4623 N N . LEU A 1 562 ? -20.411 -15.112 12.506 1.00 83.12 562 LEU A N 1
ATOM 4624 C CA . LEU A 1 562 ? -19.382 -14.946 11.475 1.00 83.12 562 LEU A CA 1
ATOM 4625 C C . LEU A 1 562 ? -19.195 -16.245 10.689 1.00 83.12 562 LEU A C 1
ATOM 4627 O O . LEU A 1 562 ? -19.164 -16.207 9.464 1.00 83.12 562 LEU A O 1
ATOM 4631 N N . GLN A 1 563 ? -19.083 -17.383 11.377 1.00 85.56 563 GLN A N 1
ATOM 4632 C CA . GLN A 1 563 ? -18.820 -18.663 10.730 1.00 85.56 563 GLN A CA 1
ATOM 4633 C C . GLN A 1 563 ? -19.964 -19.098 9.797 1.00 85.56 563 GLN A C 1
ATOM 4635 O O . GLN A 1 563 ? -19.676 -19.604 8.713 1.00 85.56 563 GLN A O 1
ATOM 4640 N N . SER A 1 564 ? -21.234 -18.875 10.161 1.00 84.75 564 SER A N 1
ATOM 4641 C CA . SER A 1 564 ? -22.373 -19.213 9.291 1.00 84.75 564 SER A CA 1
ATOM 4642 C C . SER A 1 564 ? -22.479 -18.292 8.069 1.00 84.75 564 SER A C 1
ATOM 4644 O O . SER A 1 564 ? -22.576 -18.783 6.946 1.00 84.75 564 SER A O 1
ATOM 4646 N N . ILE A 1 565 ? -22.391 -16.972 8.269 1.00 87.75 565 ILE A N 1
ATOM 4647 C CA . ILE A 1 565 ? -22.424 -15.961 7.192 1.00 87.75 565 ILE A CA 1
ATOM 4648 C C . ILE A 1 565 ? -21.268 -16.180 6.214 1.00 87.75 565 ILE A C 1
ATOM 4650 O O . ILE A 1 565 ? -21.448 -16.159 4.997 1.00 87.75 565 ILE A O 1
ATOM 4654 N N . TYR A 1 566 ? -20.067 -16.409 6.748 1.00 90.06 566 TYR A N 1
ATOM 4655 C CA . TYR A 1 566 ? -18.868 -16.574 5.941 1.00 90.06 566 TYR A CA 1
ATOM 4656 C C . TYR A 1 566 ? -18.866 -17.907 5.168 1.00 90.06 566 TYR A C 1
ATOM 4658 O O . TYR A 1 566 ? -18.303 -17.964 4.077 1.00 90.06 566 TYR A O 1
ATOM 4666 N N . GLN A 1 567 ? -19.543 -18.959 5.653 1.00 88.00 567 GLN A N 1
ATOM 4667 C CA . GLN A 1 567 ? -19.722 -20.185 4.866 1.00 88.00 567 GLN A CA 1
ATOM 4668 C C . GLN A 1 567 ? -20.601 -19.942 3.622 1.00 88.00 567 GLN A C 1
ATOM 4670 O O . GLN A 1 567 ? -20.186 -20.298 2.521 1.00 88.00 567 GLN A O 1
ATOM 4675 N N . GLU A 1 568 ? -21.747 -19.261 3.761 1.00 88.44 568 GLU A N 1
ATOM 4676 C CA . GLU A 1 568 ? -22.600 -18.884 2.614 1.00 88.44 568 GLU A CA 1
ATOM 4677 C C . GLU A 1 568 ? -21.859 -17.941 1.638 1.00 88.44 568 GLU A C 1
ATOM 4679 O O . GLU A 1 568 ? -22.029 -18.016 0.419 1.00 88.44 568 GLU A O 1
ATOM 4684 N N . TYR A 1 569 ? -20.980 -17.079 2.160 1.00 89.31 569 TYR A N 1
ATOM 4685 C CA . TYR A 1 569 ? -20.118 -16.220 1.347 1.00 89.31 569 TYR A CA 1
ATOM 4686 C C . TYR A 1 569 ? -19.070 -17.013 0.548 1.00 89.31 569 TYR A C 1
ATOM 4688 O O . TYR A 1 569 ? -18.940 -16.773 -0.653 1.00 89.31 569 TYR A O 1
ATOM 4696 N N . ILE A 1 570 ? -18.382 -17.995 1.155 1.00 87.00 570 ILE A N 1
ATOM 4697 C CA . ILE A 1 570 ? -17.484 -18.910 0.422 1.00 87.00 570 ILE A CA 1
ATOM 4698 C C . ILE A 1 570 ? -18.249 -19.586 -0.717 1.00 87.00 570 ILE A C 1
ATOM 4700 O O . ILE A 1 570 ? -17.773 -19.575 -1.850 1.00 87.00 570 ILE A O 1
ATOM 4704 N N . GLU A 1 571 ? -19.428 -20.146 -0.430 1.00 82.88 571 GLU A N 1
ATOM 4705 C CA . GLU A 1 571 ? -20.259 -20.845 -1.418 1.00 82.88 571 GLU A CA 1
ATOM 4706 C C . GLU A 1 571 ? -20.591 -19.942 -2.622 1.00 82.88 571 GLU A C 1
ATOM 4708 O O . GLU A 1 571 ? -20.596 -20.420 -3.758 1.00 82.88 571 GLU A O 1
ATOM 4713 N N . HIS A 1 572 ? -20.750 -18.627 -2.419 1.00 82.38 572 HIS A N 1
ATOM 4714 C CA . HIS A 1 572 ? -20.862 -17.663 -3.515 1.00 82.38 572 HIS A CA 1
ATOM 4715 C C . HIS A 1 572 ? -19.535 -17.369 -4.234 1.00 82.38 572 HIS A C 1
ATOM 4717 O O . HIS A 1 572 ? -19.509 -17.459 -5.462 1.00 82.38 572 HIS A O 1
ATOM 4723 N N . CYS A 1 573 ? -18.445 -17.047 -3.522 1.00 79.69 573 CYS A N 1
ATOM 4724 C CA . CYS A 1 573 ? -17.124 -16.766 -4.119 1.00 79.69 573 CYS A CA 1
ATOM 4725 C C . CYS A 1 573 ? -16.606 -17.919 -4.996 1.00 79.69 573 CYS A C 1
ATOM 4727 O O . CYS A 1 573 ? -15.874 -17.704 -5.961 1.00 79.69 573 CYS A O 1
ATOM 4729 N N . VAL A 1 574 ? -16.997 -19.139 -4.633 1.00 74.56 574 VAL A N 1
ATOM 4730 C CA . VAL A 1 574 ? -16.685 -20.410 -5.293 1.00 74.56 574 VAL A CA 1
ATOM 4731 C C . VAL A 1 574 ? -17.652 -20.735 -6.448 1.00 74.56 574 VAL A C 1
ATOM 4733 O O . VAL A 1 574 ? -17.384 -21.614 -7.263 1.00 74.56 574 VAL A O 1
ATOM 4736 N N . SER A 1 575 ? -18.783 -20.037 -6.553 1.00 72.19 575 SER A N 1
ATOM 4737 C CA . SER A 1 575 ? -19.792 -20.288 -7.583 1.00 72.19 575 SER A CA 1
ATOM 4738 C C . SER A 1 575 ? -19.530 -19.524 -8.885 1.00 72.19 575 SER A C 1
ATOM 4740 O O . SER A 1 575 ? -19.065 -18.384 -8.887 1.00 72.19 575 SER A O 1
ATOM 4742 N N . ASN A 1 576 ? -20.022 -20.071 -9.999 1.00 64.88 576 ASN A N 1
ATOM 4743 C CA . ASN A 1 576 ? -20.131 -19.349 -11.274 1.00 64.88 576 ASN A CA 1
ATOM 4744 C C . ASN A 1 576 ? -21.046 -18.099 -11.195 1.00 64.88 576 ASN A C 1
ATOM 4746 O O . ASN A 1 576 ? -21.130 -17.348 -12.161 1.00 64.88 576 ASN A O 1
ATOM 4750 N N . GLN A 1 577 ? -21.736 -17.857 -10.070 1.00 67.44 577 GLN A N 1
ATOM 4751 C CA . GLN A 1 577 ? -22.541 -16.651 -9.841 1.00 67.44 577 GLN A CA 1
ATOM 4752 C C . GLN A 1 577 ? -21.722 -15.470 -9.286 1.00 67.44 577 GLN A C 1
ATOM 4754 O O . GLN A 1 577 ? -22.270 -14.372 -9.195 1.00 67.44 577 GLN A O 1
ATOM 4759 N N . ARG A 1 578 ? -20.425 -15.652 -8.974 1.00 71.75 578 ARG A N 1
ATOM 4760 C CA . ARG A 1 578 ? -19.517 -14.606 -8.445 1.00 71.75 578 ARG A CA 1
ATOM 4761 C C . ARG A 1 578 ? -19.365 -13.354 -9.327 1.00 71.75 578 ARG A C 1
ATOM 4763 O O . ARG A 1 578 ? -18.805 -12.362 -8.888 1.00 71.75 578 ARG A O 1
ATOM 4770 N N . PHE A 1 579 ? -19.847 -13.403 -10.570 1.00 70.00 579 PHE A N 1
ATOM 4771 C CA . PHE A 1 579 ? -19.824 -12.290 -11.529 1.00 70.00 579 PHE A CA 1
ATOM 4772 C C . PHE A 1 579 ? -21.172 -11.552 -11.664 1.00 70.00 579 PHE A C 1
ATOM 4774 O O . PHE A 1 579 ? -21.264 -10.573 -12.399 1.00 70.00 579 PHE A O 1
ATOM 4781 N N . ILE A 1 580 ? -22.230 -12.011 -10.979 1.00 71.50 580 ILE A N 1
ATOM 4782 C CA . ILE A 1 580 ? -23.584 -11.420 -11.051 1.00 71.50 580 ILE A CA 1
ATOM 4783 C C . ILE A 1 580 ? -23.735 -10.243 -10.073 1.00 71.50 580 ILE A C 1
ATOM 4785 O O . ILE A 1 580 ? -24.442 -9.279 -10.362 1.00 71.50 580 ILE A O 1
ATOM 4789 N N . LYS A 1 581 ? -23.071 -10.321 -8.917 1.00 77.62 581 LYS A N 1
ATOM 4790 C CA . LYS A 1 581 ? -22.964 -9.272 -7.894 1.00 77.62 581 LYS A CA 1
ATOM 4791 C C . LYS A 1 581 ? -21.529 -9.240 -7.392 1.00 77.62 581 LYS A C 1
ATOM 4793 O O . LYS A 1 581 ? -20.872 -10.276 -7.413 1.00 77.62 581 LYS A O 1
ATOM 4798 N N . ASN A 1 582 ? -21.060 -8.088 -6.920 1.00 83.69 582 ASN A N 1
ATOM 4799 C CA . ASN A 1 582 ? -19.733 -8.019 -6.307 1.00 83.69 582 ASN A CA 1
ATOM 4800 C C . ASN A 1 582 ? -19.730 -8.551 -4.862 1.00 83.69 582 ASN A C 1
ATOM 4802 O O . ASN A 1 582 ? -20.778 -8.766 -4.242 1.00 83.69 582 ASN A O 1
ATOM 4806 N N . GLU A 1 583 ? -18.530 -8.747 -4.319 1.00 87.50 583 GLU A N 1
ATOM 4807 C CA . GLU A 1 583 ? -18.304 -9.365 -3.015 1.00 87.50 583 GLU A CA 1
ATOM 4808 C C . GLU A 1 583 ? -18.997 -8.598 -1.875 1.00 87.50 583 GLU A C 1
ATOM 4810 O O . GLU A 1 583 ? -19.584 -9.213 -0.983 1.00 87.50 583 GLU A O 1
ATOM 4815 N N . ARG A 1 584 ? -18.993 -7.257 -1.926 1.00 89.31 584 ARG A N 1
ATOM 4816 C CA . ARG A 1 584 ? -19.643 -6.387 -0.930 1.00 89.31 584 ARG A CA 1
ATOM 4817 C C . ARG A 1 584 ? -21.165 -6.497 -0.992 1.00 89.31 584 ARG A C 1
ATOM 4819 O O . ARG A 1 584 ? -21.796 -6.654 0.051 1.00 89.31 584 ARG A O 1
ATOM 4826 N N . GLN A 1 585 ? -21.747 -6.447 -2.190 1.00 86.00 585 GLN A N 1
ATOM 4827 C CA . GLN A 1 585 ? -23.190 -6.579 -2.410 1.00 86.00 585 GLN A CA 1
ATOM 4828 C C . GLN A 1 585 ? -23.704 -7.942 -1.934 1.00 86.00 585 GLN A C 1
ATOM 4830 O O . GLN A 1 585 ? -24.707 -8.012 -1.224 1.00 86.00 585 GLN A O 1
ATOM 4835 N N . LYS A 1 586 ? -23.010 -9.042 -2.268 1.00 86.88 586 LYS A N 1
ATOM 4836 C CA . LYS A 1 586 ? -23.413 -10.366 -1.773 1.00 86.88 586 LYS A CA 1
ATOM 4837 C C . LYS A 1 586 ? -23.201 -10.497 -0.265 1.00 86.88 586 LYS A C 1
ATOM 4839 O O . LYS A 1 586 ? -24.071 -11.044 0.406 1.00 86.88 586 LYS A O 1
ATOM 4844 N N . TRP A 1 587 ? -22.116 -9.964 0.296 1.00 87.94 587 TRP A N 1
ATOM 4845 C CA . TRP A 1 587 ? -21.930 -9.947 1.750 1.00 87.94 587 TRP A CA 1
ATOM 4846 C C . TRP A 1 587 ? -23.068 -9.199 2.464 1.00 87.94 587 TRP A C 1
ATOM 4848 O O . TRP A 1 587 ? -23.640 -9.712 3.425 1.00 87.94 587 TRP A O 1
ATOM 4858 N N . ASN A 1 588 ? -23.453 -8.024 1.958 1.00 85.56 588 ASN A N 1
ATOM 4859 C CA . ASN A 1 588 ? -24.567 -7.232 2.482 1.00 85.56 588 ASN A CA 1
ATOM 4860 C C . ASN A 1 588 ? -25.921 -7.951 2.346 1.00 85.56 588 ASN A C 1
ATOM 4862 O O . ASN A 1 588 ? -26.735 -7.892 3.270 1.00 85.56 588 ASN A O 1
ATOM 4866 N N . GLU A 1 589 ? -26.153 -8.677 1.249 1.00 84.62 589 GLU A N 1
ATOM 4867 C CA . GLU A 1 589 ? -27.323 -9.548 1.067 1.00 84.62 589 GLU A CA 1
ATOM 4868 C C . GLU A 1 589 ? -27.376 -10.658 2.133 1.00 84.62 589 GLU A C 1
ATOM 4870 O O . GLU A 1 589 ? -28.386 -10.786 2.824 1.00 84.62 589 GLU A O 1
ATOM 4875 N N . ILE A 1 590 ? -26.284 -11.410 2.330 1.00 85.62 590 ILE A N 1
ATOM 4876 C CA . ILE A 1 590 ? -26.209 -12.490 3.333 1.00 85.62 590 ILE A CA 1
ATOM 4877 C C . ILE A 1 590 ? -26.432 -11.922 4.745 1.00 85.62 590 ILE A C 1
ATOM 4879 O O . ILE A 1 590 ? -27.288 -12.404 5.486 1.00 85.62 590 ILE A O 1
ATOM 4883 N N . VAL A 1 591 ? -25.724 -10.848 5.110 1.00 80.50 591 VAL A N 1
ATOM 4884 C CA . VAL A 1 591 ? -25.871 -10.169 6.411 1.00 80.50 591 VAL A CA 1
ATOM 4885 C C . VAL A 1 591 ? -27.311 -9.699 6.655 1.00 80.50 591 VAL A C 1
ATOM 4887 O O . VAL A 1 591 ? -27.808 -9.799 7.779 1.00 80.50 591 VAL A O 1
ATOM 4890 N N . THR A 1 592 ? -28.004 -9.235 5.610 1.00 77.56 592 THR A N 1
ATOM 4891 C CA . THR A 1 592 ? -29.422 -8.851 5.690 1.00 77.56 592 THR A CA 1
ATOM 4892 C C . THR A 1 592 ? -30.321 -10.078 5.898 1.00 77.56 592 THR A C 1
ATOM 4894 O O . THR A 1 592 ? -31.200 -10.039 6.759 1.00 77.56 592 THR A O 1
ATOM 4897 N N . ASN A 1 593 ? -30.080 -11.180 5.177 1.00 77.94 593 ASN A N 1
ATOM 4898 C CA . ASN A 1 593 ? -30.874 -12.414 5.252 1.00 77.94 593 ASN A CA 1
ATOM 4899 C C . ASN A 1 593 ? -30.813 -13.094 6.632 1.00 77.94 593 ASN A C 1
ATOM 4901 O O . ASN A 1 593 ? -31.839 -13.550 7.137 1.00 77.94 593 ASN A O 1
ATOM 4905 N N . HIS A 1 594 ? -29.634 -13.144 7.261 1.00 70.75 594 HIS A N 1
ATOM 4906 C CA . HIS A 1 594 ? -29.462 -13.742 8.598 1.00 70.75 594 HIS A CA 1
ATOM 4907 C C . HIS A 1 594 ? -29.949 -12.823 9.740 1.00 70.75 594 HIS A C 1
ATOM 4909 O O . HIS A 1 594 ? -30.034 -13.262 10.886 1.00 70.75 594 HIS A O 1
ATOM 4915 N N . PHE A 1 595 ? -30.292 -11.556 9.459 1.00 62.88 595 PHE A N 1
ATOM 4916 C CA . PHE A 1 595 ? -30.630 -10.507 10.446 1.00 62.88 595 PHE A CA 1
ATOM 4917 C C . PHE A 1 595 ? -29.540 -10.245 11.513 1.00 62.88 595 PHE A C 1
ATOM 4919 O O . PHE A 1 595 ? -29.804 -9.656 12.566 1.00 62.88 595 PHE A O 1
ATOM 4926 N N . THR A 1 596 ? -28.306 -10.671 11.245 1.00 56.94 596 THR A N 1
ATOM 4927 C CA . THR A 1 596 ? -27.149 -10.631 12.149 1.00 56.94 596 THR A CA 1
ATOM 4928 C C . THR A 1 596 ? -26.175 -9.545 11.714 1.00 56.94 596 THR A C 1
ATOM 4930 O O . THR A 1 596 ? -25.434 -9.701 10.744 1.00 56.94 596 THR A O 1
ATOM 4933 N N . PHE A 1 597 ? -26.145 -8.439 12.449 1.00 56.59 597 PHE A N 1
ATOM 4934 C CA . PHE A 1 597 ? -25.362 -7.265 12.089 1.00 56.59 597 PHE A CA 1
ATOM 4935 C C . PHE A 1 597 ? -23.909 -7.416 12.551 1.00 56.59 597 PHE A C 1
ATOM 4937 O O . PHE A 1 597 ? -23.596 -7.414 13.741 1.00 56.59 597 PHE A O 1
ATOM 4944 N N . MET A 1 598 ? -23.017 -7.566 11.573 1.00 51.09 598 MET A N 1
ATOM 4945 C CA . MET A 1 598 ? -21.620 -7.943 11.781 1.00 51.09 598 MET A CA 1
ATOM 4946 C C . MET A 1 598 ? -20.749 -6.806 12.331 1.00 51.09 598 MET A C 1
ATOM 4948 O O . MET A 1 598 ? -20.627 -5.767 11.691 1.00 51.09 598 MET A O 1
ATOM 4952 N N . ASP A 1 599 ? -20.118 -7.066 13.485 1.00 52.50 599 ASP A N 1
ATOM 4953 C CA . ASP A 1 599 ? -19.039 -6.312 14.155 1.00 52.50 599 ASP A CA 1
ATOM 4954 C C . ASP A 1 599 ? -19.261 -4.799 14.344 1.00 52.50 599 ASP A C 1
ATOM 4956 O O . ASP A 1 599 ? -18.603 -3.958 13.733 1.00 52.50 599 ASP A O 1
ATOM 4960 N N . ARG A 1 600 ? -20.216 -4.438 15.213 1.00 55.12 600 ARG A N 1
ATOM 4961 C CA . ARG A 1 600 ? -20.716 -3.057 15.358 1.00 55.12 600 ARG A CA 1
ATOM 4962 C C . ARG A 1 600 ? -20.818 -2.557 16.804 1.00 55.12 600 ARG A C 1
ATOM 4964 O O . ARG A 1 600 ? -21.692 -1.754 17.087 1.00 55.12 600 ARG A O 1
ATOM 4971 N N . SER A 1 601 ? -19.998 -3.008 17.760 1.00 51.72 601 SER A N 1
ATOM 4972 C CA . SER A 1 601 ? -20.198 -2.603 19.173 1.00 51.72 601 SER A CA 1
ATOM 4973 C C . SER A 1 601 ? -18.938 -2.497 20.049 1.00 51.72 601 SER A C 1
ATOM 4975 O O . SER A 1 601 ? -18.959 -2.931 21.200 1.00 51.72 601 SER A O 1
ATOM 4977 N N . TYR A 1 602 ? -17.844 -1.921 19.542 1.00 62.84 602 TYR A N 1
ATOM 4978 C CA . TYR A 1 602 ? -16.684 -1.548 20.367 1.00 62.84 602 TYR A CA 1
ATOM 4979 C C . TYR A 1 602 ? -16.244 -0.103 20.107 1.00 62.84 602 TYR A C 1
ATOM 4981 O O . TYR A 1 602 ? -16.423 0.427 19.008 1.00 62.84 602 TYR A O 1
ATOM 4989 N N . ARG A 1 603 ? -15.668 0.558 21.120 1.00 73.00 603 ARG A N 1
ATOM 4990 C CA . ARG A 1 603 ? -15.046 1.883 20.976 1.00 73.00 603 ARG A CA 1
ATOM 4991 C C . ARG A 1 603 ? -13.524 1.731 21.152 1.00 73.00 603 ARG A C 1
ATOM 4993 O O . ARG A 1 603 ? -13.091 1.278 22.210 1.00 73.00 603 ARG A O 1
ATOM 5000 N N . PRO A 1 604 ? -12.695 2.073 20.147 1.00 71.62 604 PRO A N 1
ATOM 5001 C CA . PRO A 1 604 ? -11.256 1.828 20.213 1.00 71.62 604 PRO A CA 1
ATOM 5002 C C . PRO A 1 604 ? -10.583 2.678 21.297 1.00 71.62 604 PRO A C 1
ATOM 5004 O O . PRO A 1 604 ? -10.943 3.839 21.511 1.00 71.62 604 PRO A O 1
ATOM 5007 N N . TRP A 1 605 ? -9.576 2.116 21.968 1.00 85.38 605 TRP A N 1
ATOM 5008 C CA . TRP A 1 605 ? -8.797 2.850 22.971 1.00 85.38 605 TRP A CA 1
ATOM 5009 C C . TRP A 1 605 ? -7.968 3.966 22.323 1.00 85.38 605 TRP A C 1
ATOM 5011 O O . TRP A 1 605 ? -7.442 3.806 21.220 1.00 85.38 605 TRP A O 1
ATOM 5021 N N . SER A 1 606 ? -7.789 5.093 23.020 1.00 81.44 606 SER A N 1
ATOM 5022 C CA . SER A 1 606 ? -6.931 6.166 22.502 1.00 81.44 606 SER A CA 1
ATOM 5023 C C . SER A 1 606 ? -5.464 5.722 22.429 1.00 81.44 606 SER A C 1
ATOM 5025 O O . SER A 1 606 ? -4.976 4.974 23.283 1.00 81.44 606 SER A O 1
ATOM 5027 N N . TYR A 1 607 ? -4.715 6.255 21.457 1.00 77.62 607 TYR A N 1
ATOM 5028 C CA . TYR A 1 607 ? -3.278 5.977 21.321 1.00 77.62 607 TYR A CA 1
ATOM 5029 C C . TYR A 1 607 ? -2.487 6.330 22.598 1.00 77.62 607 TYR A C 1
ATOM 5031 O O . TYR A 1 607 ? -1.510 5.664 22.940 1.00 77.62 607 TYR A O 1
ATOM 5039 N N . VAL A 1 608 ? -2.941 7.341 23.351 1.00 80.75 608 VAL A N 1
ATOM 5040 C CA . VAL A 1 608 ? -2.345 7.739 24.635 1.00 80.75 608 VAL A CA 1
ATOM 5041 C C . VAL A 1 608 ? -2.496 6.632 25.685 1.00 80.75 608 VAL A C 1
ATOM 5043 O O . VAL A 1 608 ? -1.513 6.288 26.338 1.00 80.75 608 VAL A O 1
ATOM 5046 N N . GLN A 1 609 ? -3.686 6.032 25.819 1.00 86.06 609 GLN A N 1
ATOM 5047 C CA . GLN A 1 609 ? -3.923 4.905 26.734 1.00 86.06 609 GLN A CA 1
ATOM 5048 C C . GLN A 1 609 ? -3.134 3.663 26.313 1.00 86.06 609 GLN A C 1
ATOM 5050 O O . GLN A 1 609 ? -2.480 3.050 27.152 1.00 86.06 609 GLN A O 1
ATOM 5055 N N . ILE A 1 610 ? -3.122 3.343 25.016 1.00 87.69 610 ILE A N 1
ATOM 5056 C CA . ILE A 1 610 ? -2.327 2.247 24.439 1.00 87.69 610 ILE A CA 1
ATOM 5057 C C . ILE A 1 610 ? -0.841 2.393 24.823 1.00 87.69 610 ILE A C 1
ATOM 5059 O O . ILE A 1 610 ? -0.250 1.465 25.377 1.00 87.69 610 ILE A O 1
ATOM 5063 N N . CYS A 1 611 ? -0.255 3.581 24.637 1.00 86.44 611 CYS A N 1
ATOM 5064 C CA . CYS A 1 611 ? 1.117 3.878 25.062 1.00 86.44 611 CYS A CA 1
ATOM 5065 C C . CYS A 1 611 ? 1.328 3.791 26.582 1.00 86.44 611 CYS A C 1
ATOM 5067 O O . CYS A 1 611 ? 2.373 3.309 27.015 1.00 86.44 611 CYS A O 1
ATOM 5069 N N . GLN A 1 612 ? 0.375 4.258 27.397 1.00 88.62 612 GLN A N 1
ATOM 5070 C CA . GLN A 1 612 ? 0.473 4.217 28.864 1.00 88.62 612 GLN A CA 1
ATOM 5071 C C . GLN A 1 612 ? 0.423 2.786 29.417 1.00 88.62 612 GLN A C 1
ATOM 5073 O O . GLN A 1 612 ? 1.171 2.464 30.337 1.00 88.62 612 GLN A O 1
ATOM 5078 N N . ILE A 1 613 ? -0.417 1.924 28.840 1.00 92.06 613 ILE A N 1
ATOM 5079 C CA . ILE A 1 613 ? -0.508 0.503 29.200 1.00 92.06 613 ILE A CA 1
ATOM 5080 C C . ILE A 1 613 ? 0.806 -0.204 28.842 1.00 92.06 613 ILE A C 1
ATOM 5082 O O . ILE A 1 613 ? 1.375 -0.899 29.680 1.00 92.06 613 ILE A O 1
ATOM 5086 N N . GLY A 1 614 ? 1.351 0.039 27.645 1.00 92.44 614 GLY A N 1
ATOM 5087 C CA . GLY A 1 614 ? 2.671 -0.473 27.268 1.00 92.44 614 GLY A CA 1
ATOM 5088 C C . GLY A 1 614 ? 3.796 0.009 28.191 1.00 92.44 614 GLY A C 1
ATOM 5089 O O . GLY A 1 614 ? 4.586 -0.802 28.665 1.00 92.44 614 GLY A O 1
ATOM 5090 N N . ASP A 1 615 ? 3.849 1.310 28.501 1.00 91.31 615 ASP A N 1
ATOM 5091 C CA . ASP A 1 615 ? 4.851 1.891 29.409 1.00 91.31 615 ASP A CA 1
ATOM 5092 C C . ASP A 1 615 ? 4.779 1.289 30.823 1.00 91.31 615 ASP A C 1
ATOM 5094 O O . ASP A 1 615 ? 5.819 1.033 31.428 1.00 91.31 615 ASP A O 1
ATOM 5098 N N . PHE A 1 616 ? 3.579 0.987 31.329 1.00 93.31 616 PHE A N 1
ATOM 5099 C CA . PHE A 1 616 ? 3.400 0.257 32.586 1.00 93.31 616 PHE A CA 1
ATOM 5100 C C . PHE A 1 616 ? 4.057 -1.134 32.536 1.00 93.31 616 PHE A C 1
ATOM 5102 O O . PHE A 1 616 ? 4.887 -1.447 33.391 1.00 93.31 616 PHE A O 1
ATOM 5109 N N . PHE A 1 617 ? 3.780 -1.941 31.506 1.00 94.06 617 PHE A N 1
ATOM 5110 C CA . PHE A 1 617 ? 4.392 -3.270 31.386 1.00 94.06 617 PHE A CA 1
ATOM 5111 C C . PHE A 1 617 ? 5.913 -3.215 31.172 1.00 94.06 617 PHE A C 1
ATOM 5113 O O . PHE A 1 617 ? 6.633 -3.974 31.819 1.00 94.06 617 PHE A O 1
ATOM 5120 N N . TYR A 1 618 ? 6.445 -2.274 30.383 1.00 91.94 618 TYR A N 1
ATOM 5121 C CA . TYR A 1 618 ? 7.901 -2.121 30.254 1.00 91.94 618 TYR A CA 1
ATOM 5122 C C . TYR A 1 618 ? 8.585 -1.659 31.548 1.00 91.94 618 TYR A C 1
ATOM 5124 O O . TYR A 1 618 ? 9.719 -2.067 31.805 1.00 91.94 618 TYR A O 1
ATOM 5132 N N . ARG A 1 619 ? 7.916 -0.874 32.406 1.00 90.62 619 ARG A N 1
ATOM 5133 C CA . ARG A 1 619 ? 8.416 -0.570 33.761 1.00 90.62 619 ARG A CA 1
ATOM 5134 C C . ARG A 1 619 ? 8.458 -1.820 34.640 1.00 90.62 619 ARG A C 1
ATOM 5136 O O . ARG A 1 619 ? 9.478 -2.041 35.291 1.00 90.62 619 ARG A O 1
ATOM 5143 N N . VAL A 1 620 ? 7.413 -2.656 34.618 1.00 92.00 620 VAL A N 1
ATOM 5144 C CA . VAL A 1 620 ? 7.404 -3.958 35.317 1.00 92.00 620 VAL A CA 1
ATOM 5145 C C . VAL A 1 620 ? 8.574 -4.821 34.829 1.00 92.00 620 VAL A C 1
ATOM 5147 O O . VAL A 1 620 ? 9.384 -5.273 35.638 1.00 92.00 620 VAL A O 1
ATOM 5150 N N . MET A 1 621 ? 8.739 -4.969 33.510 1.00 91.38 621 MET A N 1
ATOM 5151 C CA . MET A 1 621 ? 9.828 -5.742 32.900 1.00 91.38 621 MET A CA 1
ATOM 5152 C C . MET A 1 621 ? 11.218 -5.238 33.326 1.00 91.38 621 MET A C 1
ATOM 5154 O O . MET A 1 621 ? 12.058 -6.035 33.739 1.00 91.38 621 MET A O 1
ATOM 5158 N N . LEU A 1 622 ? 11.458 -3.921 33.278 1.00 89.06 622 LEU A N 1
ATOM 5159 C CA . LEU A 1 622 ? 12.741 -3.300 33.646 1.00 89.06 622 LEU A CA 1
ATOM 5160 C C . LEU A 1 622 ? 13.051 -3.343 35.154 1.00 89.06 622 LEU A C 1
ATOM 5162 O O . LEU A 1 622 ? 14.218 -3.256 35.531 1.00 89.06 622 LEU A O 1
ATOM 5166 N N . LYS A 1 623 ? 12.035 -3.442 36.022 1.00 89.38 623 LYS A N 1
ATOM 5167 C CA . LYS A 1 623 ? 12.198 -3.449 37.488 1.00 89.38 623 LYS A CA 1
ATOM 5168 C C . LYS A 1 623 ? 12.304 -4.861 38.074 1.00 89.38 623 LYS A C 1
ATOM 5170 O O . LYS A 1 623 ? 13.051 -5.059 39.038 1.00 89.38 623 LYS A O 1
ATOM 5175 N N . TYR A 1 624 ? 11.570 -5.825 37.512 1.00 89.06 624 TYR A N 1
ATOM 5176 C CA . TYR A 1 624 ? 11.392 -7.155 38.105 1.00 89.06 624 TYR A CA 1
ATOM 5177 C C . TYR A 1 624 ? 12.153 -8.287 37.399 1.00 89.06 624 TYR A C 1
ATOM 5179 O O . TYR A 1 624 ? 12.566 -9.205 38.101 1.00 89.06 624 TYR A O 1
ATOM 5187 N N . MET A 1 625 ? 12.411 -8.229 36.082 1.00 87.25 625 MET A N 1
ATOM 5188 C CA . MET A 1 625 ? 13.087 -9.327 35.363 1.00 87.25 625 MET A CA 1
ATOM 5189 C C . MET A 1 625 ? 14.601 -9.342 35.617 1.00 87.25 625 MET A C 1
ATOM 5191 O O . MET A 1 625 ? 15.364 -8.594 34.997 1.00 87.25 625 MET A O 1
ATOM 5195 N N . LYS A 1 626 ? 15.052 -10.217 36.517 1.00 85.44 626 LYS A N 1
ATOM 5196 C CA . LYS A 1 626 ? 16.443 -10.283 36.987 1.00 85.44 626 LYS A CA 1
ATOM 5197 C C . LYS A 1 626 ? 17.042 -11.663 36.757 1.00 85.44 626 LYS A C 1
ATOM 5199 O O . LYS A 1 626 ? 16.388 -12.680 36.969 1.00 85.44 626 LYS A O 1
ATOM 5204 N N . LEU A 1 627 ? 18.310 -11.694 36.347 1.00 77.56 627 LEU A N 1
ATOM 5205 C CA . LEU A 1 627 ? 19.011 -12.938 36.055 1.00 77.56 627 LEU A CA 1
ATOM 5206 C C . LEU A 1 627 ? 19.405 -13.668 37.349 1.00 77.56 627 LEU A C 1
ATOM 5208 O O . LEU A 1 627 ? 20.428 -13.371 37.965 1.00 77.56 627 LEU A O 1
ATOM 5212 N N . THR A 1 628 ? 18.585 -14.642 37.728 1.00 65.50 628 THR A N 1
ATOM 5213 C CA . THR A 1 628 ? 18.780 -15.574 38.848 1.00 65.50 628 THR A CA 1
ATOM 5214 C C . THR A 1 628 ? 19.608 -16.806 38.461 1.00 65.50 628 THR A C 1
ATOM 5216 O O . THR A 1 628 ? 20.418 -17.276 39.261 1.00 65.50 628 THR A O 1
ATOM 5219 N N . VAL A 1 629 ? 19.465 -17.306 37.227 1.00 62.12 629 VAL A N 1
ATOM 5220 C CA . VAL A 1 629 ? 20.116 -18.545 36.755 1.00 62.12 629 VAL A CA 1
ATOM 5221 C C . VAL A 1 629 ? 21.532 -18.298 36.195 1.00 62.12 629 VAL A C 1
ATOM 5223 O O . VAL A 1 629 ? 21.712 -17.444 35.320 1.00 62.12 629 VAL A O 1
ATOM 5226 N N . PRO A 1 630 ? 22.559 -19.084 36.588 1.00 63.50 630 PRO A N 1
ATOM 5227 C CA . PRO A 1 630 ? 23.870 -19.055 35.942 1.00 63.50 630 PRO A CA 1
ATOM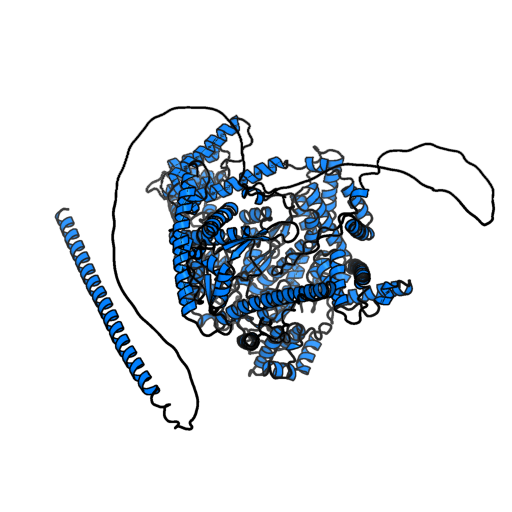 5228 C C . PRO A 1 630 ? 23.834 -19.692 34.536 1.00 63.50 630 PRO A C 1
ATOM 5230 O O . PRO A 1 630 ? 23.859 -20.914 34.353 1.00 63.50 630 PRO A O 1
ATOM 5233 N N . LEU A 1 631 ? 23.845 -18.834 33.512 1.00 59.16 631 LEU A N 1
ATOM 5234 C CA . LEU A 1 631 ? 23.853 -19.223 32.091 1.00 59.16 631 LEU A CA 1
ATOM 5235 C C . LEU A 1 631 ? 25.193 -19.809 31.588 1.00 59.16 631 LEU A C 1
ATOM 5237 O O . LEU A 1 631 ? 25.271 -20.240 30.442 1.00 59.16 631 LEU A O 1
ATOM 5241 N N . SER A 1 632 ? 26.249 -19.837 32.411 1.00 54.44 632 SER A N 1
ATOM 5242 C CA . SER A 1 632 ? 27.563 -20.407 32.058 1.00 54.44 632 SER A CA 1
ATOM 5243 C C . SER A 1 632 ? 27.787 -21.770 32.714 1.00 54.44 632 SER A C 1
ATOM 5245 O O . SER A 1 632 ? 27.393 -21.983 33.859 1.00 54.44 632 SER A O 1
ATOM 5247 N N . SER A 1 633 ? 28.464 -22.675 32.005 1.00 45.41 633 SER A N 1
ATOM 5248 C CA . SER A 1 633 ? 28.899 -23.994 32.489 1.00 45.41 633 SER A CA 1
ATOM 5249 C C . SER A 1 633 ? 30.267 -23.982 33.190 1.00 45.41 633 SER A C 1
ATOM 5251 O O . SER A 1 633 ? 30.672 -24.987 33.773 1.00 45.41 633 SER A O 1
ATOM 5253 N N . GLN A 1 634 ? 31.004 -22.864 33.164 1.00 43.78 634 GLN A N 1
ATOM 5254 C CA . GLN A 1 634 ? 32.325 -22.786 33.795 1.00 43.78 634 GLN A CA 1
ATOM 5255 C C . GLN A 1 634 ? 32.226 -22.699 35.325 1.00 43.78 634 GLN A C 1
ATOM 5257 O O . GLN A 1 634 ? 31.719 -21.717 35.870 1.00 43.78 634 GLN A O 1
ATOM 5262 N N . LYS A 1 635 ? 32.801 -23.695 36.016 1.00 42.47 635 LYS A N 1
ATOM 5263 C CA . LYS A 1 635 ? 32.988 -23.715 37.476 1.00 42.47 635 LYS A CA 1
ATOM 5264 C C . LYS A 1 635 ? 33.777 -22.484 37.946 1.00 42.47 635 LYS A C 1
ATOM 5266 O O . LYS A 1 635 ? 35.006 -22.481 37.921 1.00 42.47 635 LYS A O 1
ATOM 5271 N N . ARG A 1 636 ? 33.084 -21.451 38.431 1.00 39.81 636 ARG A N 1
ATOM 5272 C CA . ARG A 1 636 ? 33.682 -20.376 39.235 1.00 39.81 636 ARG A CA 1
ATOM 5273 C C . ARG A 1 636 ? 33.269 -20.527 40.690 1.00 39.81 636 ARG A C 1
ATOM 5275 O O . ARG A 1 636 ? 32.246 -20.000 41.117 1.00 39.81 636 ARG A O 1
ATOM 5282 N N . ASN A 1 637 ? 34.114 -21.224 41.449 1.00 40.88 637 ASN A N 1
ATOM 5283 C CA . ASN A 1 637 ? 34.071 -21.219 42.907 1.00 40.88 637 ASN A CA 1
ATOM 5284 C C . ASN A 1 637 ? 34.437 -19.817 43.412 1.00 40.88 637 ASN A C 1
ATOM 5286 O O . ASN A 1 637 ? 35.602 -19.509 43.651 1.00 40.88 637 ASN A O 1
ATOM 5290 N N . THR A 1 638 ? 33.449 -18.934 43.534 1.00 41.06 638 THR A N 1
ATOM 5291 C CA . THR A 1 638 ? 33.578 -17.697 44.313 1.00 41.06 638 THR A CA 1
ATOM 5292 C C . THR A 1 638 ? 32.188 -17.228 44.722 1.00 41.06 638 THR A C 1
ATOM 5294 O O . THR A 1 638 ? 31.443 -16.679 43.911 1.00 41.06 638 THR A O 1
ATOM 5297 N N . ILE A 1 639 ? 31.826 -17.459 45.987 1.00 41.66 639 ILE A N 1
ATOM 5298 C CA . ILE A 1 639 ? 30.561 -16.985 46.553 1.00 41.66 639 ILE A CA 1
ATOM 5299 C C . ILE A 1 639 ? 30.679 -15.474 46.758 1.00 41.66 639 ILE A C 1
ATOM 5301 O O . ILE A 1 639 ? 31.109 -14.998 47.800 1.00 41.66 639 ILE A O 1
ATOM 5305 N N . ASN A 1 640 ? 30.285 -14.722 45.738 1.00 40.47 640 ASN A N 1
ATOM 5306 C CA . ASN A 1 640 ? 29.940 -13.317 45.864 1.00 40.47 640 ASN A CA 1
ATOM 5307 C C . ASN A 1 640 ? 28.535 -13.143 45.298 1.00 40.47 640 ASN A C 1
ATOM 5309 O O . ASN A 1 640 ? 28.304 -13.428 44.120 1.00 40.47 640 ASN A O 1
ATOM 5313 N N . LYS A 1 641 ? 27.607 -12.659 46.135 1.00 43.81 641 LYS A N 1
ATOM 5314 C CA . LYS A 1 641 ? 26.273 -12.213 45.715 1.00 43.81 641 LYS A CA 1
ATOM 5315 C C . LYS A 1 641 ? 26.426 -10.973 44.831 1.00 43.81 641 LYS A C 1
ATOM 5317 O O . LYS A 1 641 ? 26.252 -9.850 45.290 1.00 43.81 641 LYS A O 1
ATOM 5322 N N . ARG A 1 642 ? 26.784 -11.176 43.562 1.00 47.00 642 ARG A N 1
ATOM 5323 C CA . ARG A 1 642 ? 26.613 -10.144 42.540 1.00 47.00 642 ARG A CA 1
ATOM 5324 C C . ARG A 1 642 ? 25.123 -9.861 42.443 1.00 47.00 642 ARG A C 1
ATOM 5326 O O . ARG A 1 642 ? 24.325 -10.795 42.386 1.00 47.00 642 ARG A O 1
ATOM 5333 N N . GLU A 1 643 ? 24.772 -8.584 42.485 1.00 49.25 643 GLU A N 1
ATOM 5334 C CA . GLU A 1 643 ? 23.393 -8.134 42.344 1.00 49.25 643 GLU A CA 1
ATOM 5335 C C . GLU A 1 643 ? 22.805 -8.732 41.062 1.00 49.25 643 GLU A C 1
ATOM 5337 O O . GLU A 1 643 ? 23.485 -8.795 40.036 1.00 49.25 643 GLU A O 1
ATOM 5342 N N . ALA A 1 644 ? 21.577 -9.248 41.127 1.00 54.59 644 ALA A N 1
ATOM 5343 C CA . ALA A 1 644 ? 20.994 -9.980 40.009 1.00 54.59 644 ALA A CA 1
ATOM 5344 C C . ALA A 1 644 ? 20.751 -9.022 38.831 1.00 54.59 644 ALA A C 1
ATOM 5346 O O . ALA A 1 644 ? 19.777 -8.263 38.836 1.00 54.59 644 ALA A O 1
ATOM 5347 N N . ASN A 1 645 ? 21.668 -9.038 37.854 1.00 65.88 645 ASN A N 1
ATOM 5348 C CA . ASN A 1 645 ? 21.651 -8.155 36.690 1.00 65.88 645 ASN A CA 1
ATOM 5349 C C . ASN A 1 645 ? 20.264 -8.167 36.035 1.00 65.88 645 ASN A C 1
ATOM 5351 O O . ASN A 1 645 ? 19.726 -9.234 35.729 1.00 65.88 645 ASN A O 1
ATOM 5355 N N . SER A 1 646 ? 19.713 -6.978 35.778 1.00 78.25 646 SER A N 1
ATOM 5356 C CA . SER A 1 646 ? 18.482 -6.856 34.999 1.00 78.25 646 SER A CA 1
ATOM 5357 C C . SER A 1 646 ? 18.674 -7.480 33.618 1.00 78.25 646 SER A C 1
ATOM 5359 O O . SER A 1 646 ? 19.682 -7.242 32.946 1.00 78.25 646 SER A O 1
ATOM 5361 N N . ILE A 1 647 ? 17.691 -8.268 33.189 1.00 83.38 647 ILE A N 1
ATOM 5362 C CA . ILE A 1 647 ? 17.684 -8.915 31.874 1.00 83.38 647 ILE A CA 1
ATOM 5363 C C . ILE A 1 647 ? 17.552 -7.867 30.759 1.00 83.38 647 ILE A C 1
ATOM 5365 O O . ILE A 1 647 ? 18.131 -8.035 29.684 1.00 83.38 647 ILE A O 1
ATOM 5369 N N . LEU A 1 648 ? 16.852 -6.760 31.034 1.00 85.31 648 LEU A N 1
ATOM 5370 C CA . LEU A 1 648 ? 16.708 -5.614 30.137 1.00 85.31 648 LEU A CA 1
ATOM 5371 C C . LEU A 1 648 ? 17.374 -4.362 30.717 1.00 85.31 648 LEU A C 1
ATOM 5373 O O . LEU A 1 648 ? 17.262 -4.074 31.908 1.00 85.31 648 LEU A O 1
ATOM 5377 N N . HIS A 1 649 ? 18.024 -3.580 29.862 1.00 84.56 649 HIS A N 1
ATOM 5378 C CA . HIS A 1 649 ? 18.607 -2.287 30.208 1.00 84.56 649 HIS A CA 1
ATOM 5379 C C . HIS A 1 649 ? 18.188 -1.208 29.206 1.00 84.56 649 HIS A C 1
ATOM 5381 O O . HIS A 1 649 ? 17.876 -1.489 28.047 1.00 84.56 649 HIS A O 1
ATOM 5387 N N . VAL A 1 650 ? 18.161 0.042 29.668 1.00 85.31 650 VAL A N 1
ATOM 5388 C CA . VAL A 1 650 ? 17.850 1.209 28.836 1.00 85.31 650 VAL A CA 1
ATOM 5389 C C . VAL A 1 650 ? 19.144 1.771 28.259 1.00 85.31 650 VAL A C 1
ATOM 5391 O O . VAL A 1 650 ? 20.083 2.059 28.998 1.00 85.31 650 VAL A O 1
ATOM 5394 N N . VAL A 1 651 ? 19.173 1.963 26.943 1.00 84.00 651 VAL A N 1
ATOM 5395 C CA . VAL A 1 651 ? 20.264 2.624 26.223 1.00 84.00 651 VAL A CA 1
ATOM 5396 C C . VAL A 1 651 ? 19.722 3.896 25.588 1.00 84.00 651 VAL A C 1
ATOM 5398 O O . VAL A 1 651 ? 18.670 3.882 24.954 1.00 84.00 651 VAL A O 1
ATOM 5401 N N . HIS A 1 652 ? 20.456 4.993 25.734 1.00 82.69 652 HIS A N 1
ATOM 5402 C CA . HIS A 1 652 ? 20.177 6.235 25.026 1.00 82.69 652 HIS A CA 1
ATOM 5403 C C . HIS A 1 652 ? 21.121 6.329 23.823 1.00 82.69 652 HIS A C 1
ATOM 5405 O O . HIS A 1 652 ? 22.340 6.293 23.988 1.00 82.69 652 HIS A O 1
ATOM 5411 N N . ARG A 1 653 ? 20.565 6.404 22.610 1.00 74.38 653 ARG A N 1
ATOM 5412 C CA . ARG A 1 653 ? 21.314 6.641 21.363 1.00 74.38 653 ARG A CA 1
ATOM 5413 C C . ARG A 1 653 ? 20.911 7.999 20.798 1.00 74.38 653 ARG A C 1
ATOM 5415 O O . ARG A 1 653 ? 19.746 8.359 20.889 1.00 74.38 653 ARG A O 1
ATOM 5422 N N . THR A 1 654 ? 21.825 8.718 20.152 1.00 71.81 654 THR A N 1
ATOM 5423 C CA . THR A 1 654 ? 21.522 10.021 19.528 1.00 71.81 654 THR A CA 1
ATOM 5424 C C . THR A 1 654 ? 21.660 9.937 18.000 1.00 71.81 654 THR A C 1
ATOM 5426 O O . THR A 1 654 ? 22.683 10.354 17.454 1.00 71.81 654 THR A O 1
ATOM 5429 N N . PRO A 1 655 ? 20.685 9.343 17.278 1.00 59.69 655 PRO A N 1
ATOM 5430 C CA . PRO A 1 655 ? 20.684 9.328 15.817 1.00 59.69 655 PRO A CA 1
ATOM 5431 C C . PRO A 1 655 ? 20.392 10.736 15.270 1.00 59.69 655 PRO A C 1
ATOM 5433 O O . PRO A 1 655 ? 19.247 11.156 15.101 1.00 59.69 655 PRO A O 1
ATOM 5436 N N . GLY A 1 656 ? 21.453 11.493 14.995 1.00 63.41 656 GLY A N 1
ATOM 5437 C CA . GLY A 1 656 ? 21.355 12.860 14.488 1.00 63.41 656 GLY A CA 1
ATOM 5438 C C . GLY A 1 656 ? 21.113 13.877 15.606 1.00 63.41 656 GLY A C 1
ATOM 5439 O O . GLY A 1 656 ? 22.002 14.124 16.413 1.00 63.41 656 GLY A O 1
ATOM 5440 N N . LYS A 1 657 ? 19.939 14.522 15.621 1.00 56.34 657 LYS A N 1
ATOM 5441 C CA . LYS A 1 657 ? 19.658 15.699 16.477 1.00 56.34 657 LYS A CA 1
ATOM 5442 C C . LYS A 1 657 ? 18.850 15.416 17.747 1.00 56.34 657 LYS A C 1
ATOM 5444 O O . LYS A 1 657 ? 18.621 16.344 18.519 1.00 56.34 657 LYS A O 1
ATOM 5449 N N . TYR A 1 658 ? 18.405 14.180 17.952 1.00 60.53 658 TYR A N 1
ATOM 5450 C CA . TYR A 1 658 ? 17.540 13.797 19.069 1.00 60.53 658 TYR A CA 1
ATOM 5451 C C . TYR A 1 658 ? 18.071 12.536 19.747 1.00 60.53 658 TYR A C 1
ATOM 5453 O O . TYR A 1 658 ? 18.632 11.668 19.080 1.00 60.53 658 TYR A O 1
ATOM 5461 N N . THR A 1 659 ? 17.885 12.435 21.063 1.00 74.12 659 THR A N 1
ATOM 5462 C CA . THR A 1 659 ? 18.262 11.251 21.840 1.00 74.12 659 THR A CA 1
ATOM 5463 C C . THR A 1 659 ? 17.062 10.320 21.974 1.00 74.12 659 THR A C 1
ATOM 5465 O O . THR A 1 659 ? 16.064 10.649 22.610 1.00 74.12 659 THR A O 1
ATOM 5468 N N . GLU A 1 660 ? 17.157 9.143 21.370 1.00 75.31 660 GLU A N 1
ATOM 5469 C CA . GLU A 1 660 ? 16.176 8.074 21.481 1.00 75.31 660 GLU A CA 1
ATOM 5470 C C . GLU A 1 660 ? 16.480 7.185 22.690 1.00 75.31 660 GLU A C 1
ATOM 5472 O O . GLU A 1 660 ? 17.581 6.644 22.835 1.00 75.31 660 GLU A O 1
ATOM 5477 N N . LYS A 1 661 ? 15.464 6.970 23.530 1.00 82.69 661 LYS A N 1
ATOM 5478 C CA . LYS A 1 661 ? 15.443 5.886 24.515 1.00 82.69 661 LYS A CA 1
ATOM 5479 C C . LYS A 1 661 ? 15.158 4.571 23.785 1.00 82.69 661 LYS A C 1
ATOM 5481 O O . LYS A 1 661 ? 14.125 4.447 23.128 1.00 82.69 661 LYS A O 1
ATOM 5486 N N . GLN A 1 662 ? 16.038 3.588 23.928 1.00 85.69 662 GLN A N 1
ATOM 5487 C CA . GLN A 1 662 ? 15.908 2.243 23.362 1.00 85.69 662 GLN A CA 1
ATOM 5488 C C . GLN A 1 662 ? 16.065 1.198 24.478 1.00 85.69 662 GLN A C 1
ATOM 5490 O O . GLN A 1 662 ? 16.740 1.439 25.482 1.00 85.69 662 GLN A O 1
ATOM 5495 N N . ILE A 1 663 ? 15.432 0.034 24.322 1.00 85.81 663 ILE A N 1
ATOM 5496 C CA . ILE A 1 663 ? 15.629 -1.116 25.220 1.00 85.81 663 ILE A CA 1
ATOM 5497 C C . ILE A 1 663 ? 16.677 -2.045 24.603 1.00 85.81 663 ILE A C 1
ATOM 5499 O O . ILE A 1 663 ? 16.757 -2.177 23.379 1.00 85.81 663 ILE A O 1
ATOM 5503 N N . LYS A 1 664 ? 17.481 -2.691 25.450 1.00 84.75 664 LYS A N 1
ATOM 5504 C CA . LYS A 1 664 ? 18.378 -3.780 25.067 1.00 84.75 664 LYS A CA 1
ATOM 5505 C C . LYS A 1 664 ? 18.355 -4.935 26.060 1.00 84.75 664 LYS A C 1
ATOM 5507 O O . LYS A 1 664 ? 18.231 -4.737 27.267 1.00 84.75 664 LYS A O 1
ATOM 5512 N N . VAL A 1 665 ? 18.558 -6.139 25.539 1.00 85.44 665 VAL A N 1
ATOM 5513 C CA . VAL A 1 665 ? 18.767 -7.365 26.316 1.00 85.44 665 VAL A CA 1
ATOM 5514 C C . VAL A 1 665 ? 20.215 -7.428 26.812 1.00 85.44 665 VAL A C 1
ATOM 5516 O O . VAL A 1 665 ? 21.140 -6.995 26.126 1.00 85.44 665 VAL A O 1
ATOM 5519 N N . HIS A 1 666 ? 20.435 -7.947 28.019 1.00 83.81 666 HIS A N 1
ATOM 5520 C CA . HIS A 1 666 ? 21.769 -8.126 28.590 1.00 83.81 666 HIS A CA 1
ATOM 5521 C C . HIS A 1 666 ? 22.624 -9.089 27.725 1.00 83.81 666 HIS A C 1
ATOM 5523 O O . HIS A 1 666 ? 22.179 -10.213 27.477 1.00 83.81 666 HIS A O 1
ATOM 5529 N N . PRO A 1 667 ? 23.863 -8.743 27.308 1.00 80.44 667 PRO A N 1
ATOM 5530 C CA . PRO A 1 667 ? 24.615 -9.519 26.308 1.00 80.44 667 PRO A CA 1
ATOM 5531 C C . PRO A 1 667 ? 24.856 -11.003 26.633 1.00 80.44 667 PRO A C 1
ATOM 5533 O O . PRO A 1 667 ? 24.966 -11.819 25.722 1.00 80.44 667 PRO A O 1
ATOM 5536 N N . THR A 1 668 ? 24.916 -11.392 27.912 1.00 80.75 668 THR A N 1
ATOM 5537 C CA . THR A 1 668 ? 24.995 -12.816 28.307 1.00 80.75 668 THR A CA 1
ATOM 5538 C C . THR A 1 668 ? 23.759 -13.612 27.881 1.00 80.75 668 THR A C 1
ATOM 5540 O O . THR A 1 668 ? 23.892 -14.775 27.513 1.00 80.75 668 THR A O 1
ATOM 5543 N N . VAL A 1 669 ? 22.574 -12.993 27.905 1.00 80.06 669 VAL A N 1
ATOM 5544 C CA . VAL A 1 669 ? 21.311 -13.625 27.500 1.00 80.06 669 VAL A CA 1
ATOM 5545 C C . VAL A 1 669 ? 21.284 -13.779 25.980 1.00 80.06 669 VAL A C 1
ATOM 5547 O O . VAL A 1 669 ? 21.111 -14.894 25.506 1.00 80.06 669 VAL A O 1
ATOM 5550 N N . LEU A 1 670 ? 21.602 -12.729 25.212 1.00 77.94 670 LEU A N 1
ATOM 5551 C CA . LEU A 1 670 ? 21.716 -12.823 23.744 1.00 77.94 670 LEU A CA 1
ATOM 5552 C C . LEU A 1 670 ? 22.719 -13.907 23.306 1.00 77.94 670 LEU A C 1
ATOM 5554 O O . LEU A 1 670 ? 22.441 -14.692 22.403 1.00 77.94 670 LEU A O 1
ATOM 5558 N N . ARG A 1 671 ? 23.867 -14.022 23.992 1.00 78.00 671 ARG A N 1
ATOM 5559 C CA . ARG A 1 671 ? 24.833 -15.107 23.741 1.00 78.00 671 ARG A CA 1
ATOM 5560 C C . ARG A 1 671 ? 24.280 -16.490 24.074 1.00 78.00 671 ARG A C 1
ATOM 5562 O O . ARG A 1 671 ? 24.596 -17.426 23.350 1.00 78.00 671 ARG A O 1
ATOM 5569 N N . PHE A 1 672 ? 23.496 -16.639 25.141 1.00 80.56 672 PHE A N 1
ATOM 5570 C CA . PHE A 1 672 ? 22.835 -17.904 25.476 1.00 80.56 672 PHE A CA 1
ATOM 5571 C C . PHE A 1 672 ? 21.805 -18.287 24.402 1.00 80.56 672 PHE A C 1
ATOM 5573 O O . PHE A 1 672 ? 21.862 -19.401 23.886 1.00 80.56 672 PHE A O 1
ATOM 5580 N N . PHE A 1 673 ? 20.952 -17.348 23.982 1.00 77.31 673 PHE A N 1
ATOM 5581 C CA . PHE A 1 673 ? 19.963 -17.586 22.928 1.00 77.31 673 PHE A CA 1
ATOM 5582 C C . PHE A 1 673 ? 20.610 -17.937 21.578 1.00 77.31 673 PHE A C 1
ATOM 5584 O O . PHE A 1 673 ? 20.161 -18.870 20.924 1.00 77.31 673 PHE A O 1
ATOM 5591 N N . ALA A 1 674 ? 21.754 -17.339 21.226 1.00 73.31 674 ALA A N 1
ATOM 5592 C CA . ALA A 1 674 ? 22.522 -17.708 20.028 1.00 73.31 674 ALA A CA 1
ATOM 5593 C C . ALA A 1 674 ? 23.130 -19.138 20.044 1.00 73.31 674 ALA A C 1
ATOM 5595 O O . ALA A 1 674 ? 23.677 -19.586 19.028 1.00 73.31 674 ALA A O 1
ATOM 5596 N N . HIS A 1 675 ? 23.071 -19.865 21.170 1.00 73.25 675 HIS A N 1
ATOM 5597 C CA . HIS A 1 675 ? 23.438 -21.289 21.245 1.00 73.25 675 HIS A CA 1
ATOM 5598 C C . HIS A 1 675 ? 22.243 -22.231 21.056 1.00 73.25 675 HIS A C 1
ATOM 5600 O O . HIS A 1 675 ? 22.461 -23.370 20.645 1.00 73.25 675 HIS A O 1
ATOM 5606 N N . LEU A 1 676 ? 21.011 -21.762 21.276 1.00 69.88 676 LEU A N 1
ATOM 5607 C CA . LEU A 1 676 ? 19.807 -22.519 20.938 1.00 69.88 676 LEU A CA 1
ATOM 5608 C C . LEU A 1 676 ? 19.707 -22.712 19.410 1.00 69.88 676 LEU A C 1
ATOM 5610 O O . LEU A 1 676 ? 20.247 -21.906 18.640 1.00 69.88 676 LEU A O 1
ATOM 5614 N N . PRO A 1 677 ? 19.043 -23.780 18.940 1.00 62.50 677 PRO A N 1
ATOM 5615 C CA . PRO A 1 677 ? 18.707 -23.924 17.533 1.00 62.50 677 PRO A CA 1
ATOM 5616 C C . PRO A 1 677 ? 17.479 -23.058 17.199 1.00 62.50 677 PRO A C 1
ATOM 5618 O O . PRO A 1 677 ? 16.425 -23.196 17.817 1.00 62.50 677 PRO A O 1
ATOM 5621 N N . GLU A 1 678 ? 17.593 -22.190 16.193 1.00 59.88 678 GLU A N 1
ATOM 5622 C CA . GLU A 1 678 ? 16.484 -21.391 15.639 1.00 59.88 678 GLU A CA 1
ATOM 5623 C C . GLU A 1 678 ? 15.548 -22.286 14.802 1.00 59.88 678 GLU A C 1
ATOM 5625 O O . GLU A 1 678 ? 15.495 -22.206 13.579 1.00 59.88 678 GLU A O 1
ATOM 5630 N N . GLN A 1 679 ? 14.842 -23.209 15.462 1.00 61.16 679 GLN A N 1
ATOM 5631 C CA . GLN A 1 679 ? 13.938 -24.163 14.803 1.00 61.16 679 GLN A CA 1
ATOM 5632 C C . GLN A 1 679 ? 12.614 -23.528 14.368 1.00 61.16 679 GLN A C 1
ATOM 5634 O O . GLN A 1 679 ? 11.963 -24.027 13.449 1.00 61.16 679 GLN A O 1
ATOM 5639 N N . GLN A 1 680 ? 12.202 -22.458 15.048 1.00 74.19 680 GLN A N 1
ATOM 5640 C CA . GLN A 1 680 ? 10.871 -21.872 14.955 1.00 74.19 680 GLN A CA 1
ATOM 5641 C C . GLN A 1 680 ? 10.954 -20.352 14.796 1.00 74.19 680 GLN A C 1
ATOM 5643 O O . GLN A 1 680 ? 11.704 -19.688 15.509 1.00 74.19 680 GLN A O 1
ATOM 5648 N N . LEU A 1 681 ? 10.159 -19.823 13.868 1.00 81.00 681 LEU A N 1
ATOM 5649 C CA . LEU A 1 681 ? 9.938 -18.398 13.636 1.00 81.00 681 LEU A CA 1
ATOM 5650 C C . LEU A 1 681 ? 8.501 -18.063 14.048 1.00 81.00 681 LEU A C 1
ATOM 5652 O O . LEU A 1 681 ? 7.576 -18.810 13.731 1.00 81.00 681 LEU A O 1
ATOM 5656 N N . GLU A 1 682 ? 8.316 -16.958 14.765 1.00 81.88 682 GLU A N 1
ATOM 5657 C CA . GLU A 1 682 ? 7.025 -16.546 15.323 1.00 81.88 682 GLU A CA 1
ATOM 5658 C C . GLU A 1 682 ? 6.566 -15.239 14.655 1.00 81.88 682 GLU A C 1
ATOM 5660 O O . GLU A 1 682 ? 7.191 -14.194 14.839 1.00 81.88 682 GLU A O 1
ATOM 5665 N N . PHE A 1 683 ? 5.474 -15.300 13.893 1.00 84.94 683 PHE A N 1
ATOM 5666 C CA . PHE A 1 683 ? 4.899 -14.169 13.155 1.00 84.94 683 PHE A CA 1
ATOM 5667 C C . PHE A 1 683 ? 3.584 -13.714 13.790 1.00 84.94 683 PHE A C 1
ATOM 5669 O O . PHE A 1 683 ? 2.882 -14.517 14.406 1.00 84.94 683 PHE A O 1
ATOM 5676 N N . ASP A 1 684 ? 3.217 -12.443 13.625 1.00 84.12 684 ASP A N 1
ATOM 5677 C CA . ASP A 1 684 ? 1.846 -12.000 13.902 1.00 84.12 684 ASP A CA 1
ATOM 5678 C C . ASP A 1 684 ? 0.914 -12.518 12.791 1.00 84.12 684 ASP A C 1
ATOM 5680 O O . ASP A 1 684 ? 1.289 -12.530 11.619 1.00 84.12 684 ASP A O 1
ATOM 5684 N N . CYS A 1 685 ? -0.304 -12.944 13.128 1.00 87.81 685 CYS A N 1
ATOM 5685 C CA . CYS A 1 685 ? -1.283 -13.407 12.138 1.00 87.81 685 CYS A CA 1
ATOM 5686 C C . CYS A 1 685 ? -1.608 -12.334 11.082 1.00 87.81 685 CYS A C 1
ATOM 5688 O O . CYS A 1 685 ? -1.903 -12.674 9.940 1.00 87.81 685 CYS A O 1
ATOM 5690 N N . THR A 1 686 ? -1.484 -11.047 11.431 1.00 87.69 686 THR A N 1
ATOM 5691 C CA . THR A 1 686 ? -1.701 -9.927 10.502 1.00 87.69 686 THR A CA 1
ATOM 5692 C C . THR A 1 686 ? -0.522 -9.669 9.553 1.00 87.69 686 THR A C 1
ATOM 5694 O O . THR A 1 686 ? -0.662 -8.909 8.591 1.00 87.69 686 THR A O 1
ATOM 5697 N N . GLU A 1 687 ? 0.618 -10.334 9.769 1.00 90.06 687 GLU A N 1
ATOM 5698 C CA . GLU A 1 687 ? 1.792 -10.313 8.890 1.00 90.06 687 GLU A CA 1
ATOM 5699 C C . GLU A 1 687 ? 1.806 -11.468 7.861 1.00 90.06 687 GLU A C 1
ATOM 5701 O O . GLU A 1 687 ? 2.765 -11.589 7.093 1.00 90.06 687 GLU A O 1
ATOM 5706 N N . LEU A 1 688 ? 0.762 -12.309 7.830 1.00 95.00 688 LEU A N 1
ATOM 5707 C CA . LEU A 1 688 ? 0.697 -13.555 7.057 1.00 95.00 688 LEU A CA 1
ATOM 5708 C C . LEU A 1 688 ? -0.473 -13.589 6.051 1.00 95.00 688 LEU A C 1
ATOM 5710 O O . LEU A 1 688 ? -1.513 -12.988 6.305 1.00 95.00 688 LEU A O 1
ATOM 5714 N N . PRO A 1 689 ? -0.352 -14.319 4.924 1.00 96.50 689 PRO A N 1
ATOM 5715 C CA . PRO A 1 689 ? -1.462 -14.530 3.991 1.00 96.50 689 PRO A CA 1
ATOM 5716 C C . PRO A 1 689 ? -2.666 -15.234 4.641 1.00 96.50 689 PRO A C 1
ATOM 5718 O O . PRO A 1 689 ? -2.497 -16.102 5.500 1.00 96.50 689 PRO A O 1
ATOM 5721 N N . CYS A 1 690 ? -3.878 -14.922 4.178 1.00 95.75 690 CYS A N 1
ATOM 5722 C CA . CYS A 1 690 ? -5.097 -15.603 4.616 1.00 95.75 690 CYS A CA 1
ATOM 5723 C C . CYS A 1 690 ? -5.213 -16.994 3.974 1.00 95.75 690 CYS A C 1
ATOM 5725 O O . CYS A 1 690 ? -4.961 -17.156 2.781 1.00 95.75 690 CYS A O 1
ATOM 5727 N N . LEU A 1 691 ? -5.679 -17.990 4.732 1.00 94.31 691 LEU A N 1
ATOM 5728 C CA . LEU A 1 691 ? -5.971 -19.344 4.228 1.00 94.31 691 LEU A CA 1
ATOM 5729 C C . LEU A 1 691 ? -7.337 -19.471 3.526 1.00 94.31 691 LEU A C 1
ATOM 5731 O O . LEU A 1 691 ? -7.667 -20.533 3.003 1.00 94.31 691 LEU A O 1
ATOM 5735 N N . VAL A 1 692 ? -8.133 -18.405 3.533 1.00 93.38 692 VAL A N 1
ATOM 5736 C CA . VAL A 1 692 ? -9.462 -18.282 2.915 1.00 93.38 692 VAL A CA 1
ATOM 5737 C C . VAL A 1 692 ? -9.610 -16.862 2.332 1.00 93.38 692 VAL A C 1
ATOM 5739 O O . VAL A 1 692 ? -8.819 -15.992 2.716 1.00 93.38 692 VAL A O 1
ATOM 5742 N N . PRO A 1 693 ? -10.573 -16.587 1.426 1.00 93.38 693 PRO A N 1
ATOM 5743 C CA . PRO A 1 693 ? -10.788 -15.244 0.879 1.00 93.38 693 PRO A CA 1
ATOM 5744 C C . PRO A 1 693 ? -10.896 -14.158 1.972 1.00 93.38 693 PRO A C 1
ATOM 5746 O O . PRO A 1 693 ? -11.587 -14.378 2.970 1.00 93.38 693 PRO A O 1
ATOM 5749 N N . PRO A 1 694 ? -10.264 -12.981 1.834 1.00 94.06 694 PRO A N 1
ATOM 5750 C CA . PRO A 1 694 ? -10.354 -11.926 2.838 1.00 94.06 694 PRO A CA 1
ATOM 5751 C C . PRO A 1 694 ? -11.803 -11.490 3.091 1.00 94.06 694 PRO A C 1
ATOM 5753 O O . PRO A 1 694 ? -12.656 -11.562 2.202 1.00 94.06 694 PRO A O 1
ATOM 5756 N N . LEU A 1 695 ? -12.072 -11.000 4.302 1.00 91.94 695 LEU A N 1
ATOM 5757 C CA . LEU A 1 695 ? -13.337 -10.350 4.630 1.00 91.94 695 LEU A CA 1
ATOM 5758 C C . LEU A 1 695 ? -13.504 -9.133 3.698 1.00 91.94 695 LEU A C 1
ATOM 5760 O O . LEU A 1 695 ? -12.615 -8.271 3.688 1.00 91.94 695 LEU A O 1
ATOM 5764 N N . PRO A 1 696 ? -14.593 -9.030 2.914 1.00 92.81 696 PRO A N 1
ATOM 5765 C CA . PRO A 1 696 ? -14.758 -7.920 1.990 1.00 92.81 696 PRO A CA 1
ATOM 5766 C C . PRO A 1 696 ? -14.869 -6.601 2.761 1.00 92.81 696 PRO A C 1
ATOM 5768 O O . PRO A 1 696 ? -15.530 -6.507 3.797 1.00 92.81 696 PRO A O 1
ATOM 5771 N N . TRP A 1 697 ? -14.215 -5.567 2.241 1.00 92.56 697 TRP A N 1
ATOM 5772 C CA . TRP A 1 697 ? -14.341 -4.201 2.716 1.00 92.56 697 TRP A CA 1
ATOM 5773 C C . TRP A 1 697 ? -15.772 -3.717 2.481 1.00 92.56 697 TRP A C 1
ATOM 5775 O O . TRP A 1 697 ? -16.171 -3.440 1.351 1.00 92.56 697 TRP A O 1
ATOM 5785 N N . ILE A 1 698 ? -16.542 -3.615 3.566 1.00 87.19 698 ILE A N 1
ATOM 5786 C CA . ILE A 1 698 ? -17.911 -3.075 3.557 1.00 87.19 698 ILE A CA 1
ATOM 5787 C C . ILE A 1 698 ? -17.955 -1.598 3.978 1.00 87.19 698 ILE A C 1
ATOM 5789 O O . ILE A 1 698 ? -18.913 -0.895 3.671 1.00 87.19 698 ILE A O 1
ATOM 5793 N N . ASN A 1 699 ? -16.934 -1.128 4.704 1.00 85.38 699 ASN A N 1
ATOM 5794 C CA . ASN A 1 699 ? -16.703 0.269 5.089 1.00 85.38 699 ASN A CA 1
ATOM 5795 C C . ASN A 1 699 ? -15.249 0.440 5.591 1.00 85.38 699 ASN A C 1
ATOM 5797 O O . ASN A 1 699 ? -14.563 -0.553 5.821 1.00 85.38 699 ASN A O 1
ATOM 5801 N N . CYS A 1 700 ? -14.804 1.675 5.858 1.00 85.81 700 CYS A N 1
ATOM 5802 C CA . CYS A 1 700 ? -13.440 2.017 6.314 1.00 85.81 700 CYS A CA 1
ATOM 5803 C C . CYS A 1 700 ? -12.936 1.328 7.606 1.00 85.81 700 CYS A C 1
ATOM 5805 O O . CYS A 1 700 ? -11.774 1.504 7.965 1.00 85.81 700 CYS A O 1
ATOM 5807 N N . HIS A 1 701 ? -13.788 0.602 8.335 1.00 80.06 701 HIS A N 1
ATOM 5808 C CA . HIS A 1 701 ? -13.472 -0.032 9.621 1.00 80.06 701 HIS A CA 1
ATOM 5809 C C . HIS A 1 701 ? -13.628 -1.564 9.602 1.00 80.06 701 HIS A C 1
ATOM 5811 O O . HIS A 1 701 ? -13.303 -2.211 10.596 1.00 80.06 701 HIS A O 1
ATOM 5817 N N . THR A 1 702 ? -14.145 -2.149 8.512 1.00 83.06 702 THR A N 1
ATOM 5818 C CA . THR A 1 702 ? -14.521 -3.572 8.456 1.00 83.06 702 THR A CA 1
ATOM 5819 C C . THR A 1 702 ? -14.166 -4.175 7.096 1.00 83.06 702 THR A C 1
ATOM 5821 O O . THR A 1 702 ? -14.799 -3.850 6.090 1.00 83.06 702 THR A O 1
ATOM 5824 N N . GLY A 1 703 ? -13.158 -5.049 7.099 1.00 88.69 703 GLY A N 1
ATOM 5825 C CA . GLY A 1 703 ? -12.605 -5.766 5.947 1.00 88.69 703 GLY A CA 1
ATOM 5826 C C . GLY A 1 703 ? -11.178 -6.255 6.240 1.00 88.69 703 GLY A C 1
ATOM 5827 O O . GLY A 1 703 ? -10.608 -5.926 7.284 1.00 88.69 703 GLY A O 1
ATOM 5828 N N . GLY A 1 704 ? -10.599 -7.040 5.329 1.00 91.69 704 GLY A N 1
ATOM 5829 C CA . GLY A 1 704 ? -9.263 -7.625 5.480 1.00 91.69 704 GLY A CA 1
ATOM 5830 C C . GLY A 1 704 ? -9.294 -8.993 6.169 1.00 91.69 704 GLY A C 1
ATOM 5831 O O . GLY A 1 704 ? -9.769 -9.968 5.588 1.00 91.69 704 GLY A O 1
ATOM 5832 N N . TYR A 1 705 ? -8.755 -9.090 7.385 1.00 91.31 705 TYR A N 1
ATOM 5833 C CA . TYR A 1 705 ? -8.804 -10.320 8.190 1.00 91.31 705 TYR A CA 1
ATOM 5834 C C . TYR A 1 705 ? -10.205 -10.577 8.786 1.00 91.31 705 TYR A C 1
ATOM 5836 O O . TYR A 1 705 ? -11.047 -9.679 8.824 1.00 91.31 705 TYR A O 1
ATOM 5844 N N . LEU A 1 706 ? -10.478 -11.809 9.235 1.00 88.25 706 LEU A N 1
ATOM 5845 C CA . LEU A 1 706 ? -11.824 -12.228 9.659 1.00 88.25 706 LEU A CA 1
ATOM 5846 C C . LEU A 1 706 ? -12.221 -11.670 11.035 1.00 88.25 706 LEU A C 1
ATOM 5848 O O . LEU A 1 706 ? -13.394 -11.395 11.289 1.00 88.25 706 LEU A O 1
ATOM 5852 N N . LEU A 1 707 ? -11.242 -11.529 11.930 1.00 82.19 707 LEU A N 1
ATOM 5853 C CA . LEU A 1 707 ? -11.383 -11.033 13.297 1.00 82.19 707 LEU A CA 1
ATOM 5854 C C . LEU A 1 707 ? -10.480 -9.821 13.538 1.00 82.19 707 LEU A C 1
ATOM 5856 O O . LEU A 1 707 ? -10.910 -8.829 14.132 1.00 82.19 707 LEU A O 1
ATOM 5860 N N . ASN A 1 708 ? -9.209 -9.887 13.145 1.00 81.00 708 ASN A N 1
ATOM 5861 C CA . ASN A 1 708 ? -8.248 -8.855 13.522 1.00 81.00 708 ASN A CA 1
ATOM 5862 C C . ASN A 1 708 ? -8.451 -7.566 12.712 1.00 81.00 708 ASN A C 1
ATOM 5864 O O . ASN A 1 708 ? -8.483 -7.564 11.484 1.00 81.00 708 ASN A O 1
ATOM 5868 N N . GLN A 1 709 ? -8.610 -6.447 13.427 1.00 78.88 709 GLN A N 1
ATOM 5869 C CA . GLN A 1 709 ? -8.912 -5.157 12.811 1.00 78.88 709 GLN A CA 1
ATOM 5870 C C . GLN A 1 709 ? -7.775 -4.732 11.872 1.00 78.88 709 GLN A C 1
ATOM 5872 O O . GLN A 1 709 ? -6.623 -4.617 12.292 1.00 78.88 709 GLN A O 1
ATOM 5877 N N . THR A 1 710 ? -8.126 -4.472 10.613 1.00 85.44 710 THR A N 1
ATOM 5878 C CA . THR A 1 710 ? -7.210 -4.004 9.568 1.00 85.44 710 THR A CA 1
ATOM 5879 C C . THR A 1 710 ? -7.401 -2.499 9.362 1.00 85.44 710 THR A C 1
ATOM 5881 O O . THR A 1 710 ? -8.533 -2.030 9.260 1.00 85.44 710 THR A O 1
ATOM 5884 N N . ASP A 1 711 ? -6.313 -1.728 9.283 1.00 87.31 711 ASP A 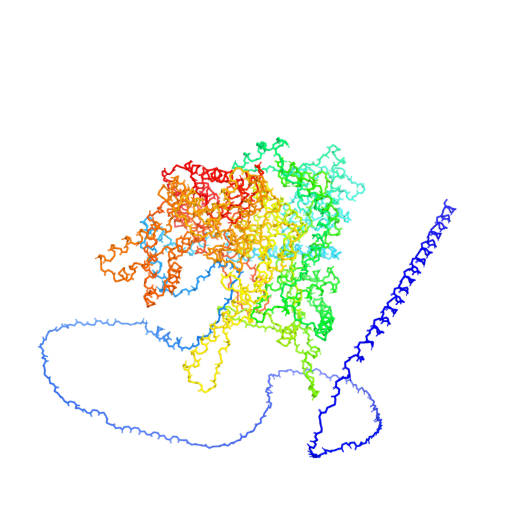N 1
ATOM 5885 C CA . ASP A 1 711 ? -6.377 -0.293 8.967 1.00 87.31 711 ASP A CA 1
ATOM 5886 C C . ASP A 1 711 ? -6.665 -0.103 7.462 1.00 87.31 711 ASP A C 1
ATOM 5888 O O . ASP A 1 711 ? -5.856 -0.518 6.632 1.00 87.31 711 ASP A O 1
ATOM 5892 N N . PHE A 1 712 ? -7.786 0.529 7.089 1.00 90.94 712 PHE A N 1
ATOM 5893 C CA . PHE A 1 712 ? -8.173 0.757 5.681 1.00 90.94 712 PHE A CA 1
ATOM 5894 C C . PHE A 1 712 ? -7.218 1.705 4.932 1.00 90.94 712 PHE A C 1
ATOM 5896 O O . PHE A 1 712 ? -6.796 1.407 3.814 1.00 90.94 712 PHE A O 1
ATOM 5903 N N . LEU A 1 713 ? -6.828 2.819 5.566 1.00 92.62 713 LEU A N 1
ATOM 5904 C CA . LEU A 1 713 ? -5.736 3.684 5.104 1.00 92.62 713 LEU A CA 1
ATOM 5905 C C . LEU A 1 713 ? -4.539 3.566 6.061 1.00 92.62 713 LEU A C 1
ATOM 5907 O O . LEU A 1 713 ? -4.685 3.728 7.273 1.00 92.62 713 LEU A O 1
ATOM 5911 N N . ARG A 1 714 ? -3.330 3.388 5.519 1.00 90.31 714 ARG A N 1
ATOM 5912 C CA . ARG A 1 714 ? -2.047 3.432 6.244 1.00 90.31 714 ARG A CA 1
ATOM 5913 C C . ARG A 1 714 ? -1.699 4.873 6.636 1.00 90.31 714 ARG A C 1
ATOM 5915 O O . ARG A 1 714 ? -0.840 5.515 6.027 1.00 90.31 714 ARG A O 1
ATOM 5922 N N . LEU A 1 715 ? -2.388 5.399 7.645 1.00 84.25 715 LEU A N 1
ATOM 5923 C CA . LEU A 1 715 ? -2.221 6.775 8.112 1.00 84.25 715 LEU A CA 1
ATOM 5924 C C . LEU A 1 715 ? -1.035 6.927 9.088 1.00 84.25 715 LEU A C 1
ATOM 5926 O O . LEU A 1 715 ? -0.943 6.193 10.073 1.00 84.25 715 LEU A O 1
ATOM 5930 N N . PRO A 1 716 ? -0.129 7.906 8.886 1.00 76.56 716 PRO A N 1
ATOM 5931 C CA . PRO A 1 716 ? 0.852 8.279 9.903 1.00 76.56 716 PRO A CA 1
ATOM 5932 C C . PRO A 1 716 ? 0.181 9.032 11.065 1.00 76.56 716 PRO A C 1
ATOM 5934 O O . PRO A 1 716 ? -0.842 9.687 10.882 1.00 76.56 716 PRO A O 1
ATOM 5937 N N . LEU A 1 717 ? 0.823 9.053 12.242 1.00 67.56 717 LEU A N 1
ATOM 5938 C CA . LEU A 1 717 ? 0.340 9.729 13.469 1.00 67.56 717 LEU A CA 1
ATOM 5939 C C . LEU A 1 717 ? 0.092 11.254 13.342 1.00 67.56 717 LEU A C 1
ATOM 5941 O O . LEU A 1 717 ? -0.347 11.892 14.298 1.00 67.56 717 LEU A O 1
ATOM 5945 N N . SER A 1 718 ? 0.388 11.861 12.192 1.00 66.75 718 SER A N 1
ATOM 5946 C CA . SER A 1 718 ? 0.081 13.259 11.881 1.00 66.75 718 SER A CA 1
ATOM 5947 C C . SER A 1 718 ? -1.190 13.456 11.038 1.00 66.75 718 SER A C 1
ATOM 5949 O O . SER A 1 718 ? -1.600 14.596 10.856 1.00 66.75 718 SER A O 1
ATOM 5951 N N . ALA A 1 719 ? -1.831 12.398 10.528 1.00 76.56 719 ALA A N 1
ATOM 5952 C CA . ALA A 1 719 ? -2.917 12.472 9.538 1.00 76.56 719 ALA A CA 1
ATOM 5953 C C . ALA A 1 719 ? -4.341 12.580 10.133 1.00 76.56 719 ALA A C 1
ATOM 5955 O O . ALA A 1 719 ? -5.310 12.120 9.529 1.00 76.56 719 ALA A O 1
ATOM 5956 N N . ASN A 1 720 ? -4.490 13.185 11.315 1.00 73.19 720 ASN A N 1
ATOM 5957 C CA . ASN A 1 720 ? -5.742 13.159 12.092 1.00 73.19 720 ASN A CA 1
ATOM 5958 C C . ASN A 1 720 ? -6.945 13.780 11.361 1.00 73.19 720 ASN A C 1
ATOM 5960 O O . ASN A 1 720 ? -8.078 13.360 11.567 1.00 73.19 720 ASN A O 1
ATOM 5964 N N . GLN A 1 721 ? -6.700 14.751 10.480 1.00 79.75 721 GLN A N 1
ATOM 5965 C CA . GLN A 1 721 ? -7.725 15.357 9.627 1.00 79.75 721 GLN A CA 1
ATOM 5966 C C . GLN A 1 721 ? -8.346 14.327 8.661 1.00 79.75 721 GLN A C 1
ATOM 5968 O O . GLN A 1 721 ? -9.555 14.333 8.461 1.00 79.75 721 GLN A O 1
ATOM 5973 N N . GLN A 1 722 ? -7.556 13.383 8.133 1.00 84.94 722 GLN A N 1
ATOM 5974 C CA . GLN A 1 722 ? -8.062 12.320 7.258 1.00 84.94 722 GLN A CA 1
ATOM 5975 C C . GLN A 1 722 ? -8.747 11.193 8.036 1.00 84.94 722 GLN A C 1
ATOM 5977 O O . GLN A 1 722 ? -9.807 10.731 7.632 1.00 84.94 722 GLN A O 1
ATOM 5982 N N . ASP A 1 723 ? -8.192 10.802 9.185 1.00 81.88 723 ASP A N 1
ATOM 5983 C CA . ASP A 1 723 ? -8.822 9.862 10.124 1.00 81.88 723 ASP A CA 1
ATOM 5984 C C . ASP A 1 723 ? -10.223 10.339 10.571 1.00 81.88 723 ASP A C 1
ATOM 5986 O O . ASP A 1 723 ? -11.153 9.541 10.685 1.00 81.88 723 ASP A O 1
ATOM 5990 N N . GLN A 1 724 ? -10.418 11.653 10.734 1.00 80.19 724 GLN A N 1
ATOM 5991 C CA . GLN A 1 724 ? -11.730 12.246 11.013 1.00 80.19 724 GLN A CA 1
ATOM 5992 C C . GLN A 1 724 ? -12.690 12.169 9.809 1.00 80.19 724 GLN A C 1
ATOM 5994 O O . GLN A 1 724 ? -13.879 11.898 10.006 1.00 80.19 724 GLN A O 1
ATOM 5999 N N . TYR A 1 725 ? -12.202 12.312 8.570 1.00 83.88 725 TYR A N 1
ATOM 6000 C CA . TYR A 1 725 ? -13.023 12.074 7.374 1.00 83.88 725 TYR A CA 1
ATOM 6001 C C . TYR A 1 725 ? -13.418 10.595 7.231 1.00 83.88 725 TYR A C 1
ATOM 6003 O O . TYR A 1 725 ? -14.590 10.305 7.009 1.00 83.88 725 TYR A O 1
ATOM 6011 N N . LEU A 1 726 ? -12.505 9.643 7.462 1.00 82.94 726 LEU A N 1
ATOM 6012 C CA . LEU A 1 726 ? -12.818 8.201 7.420 1.00 82.94 726 LEU A CA 1
ATOM 6013 C C . LEU A 1 726 ? -13.914 7.779 8.414 1.00 82.94 726 LEU A C 1
ATOM 6015 O O . LEU A 1 726 ? -14.647 6.827 8.153 1.00 82.94 726 LEU A O 1
ATOM 6019 N N . LYS A 1 727 ? -14.047 8.496 9.536 1.00 78.38 727 LYS A N 1
ATOM 6020 C CA . LYS A 1 727 ? -15.075 8.263 10.568 1.00 78.38 727 LYS A CA 1
ATOM 6021 C C . LYS A 1 727 ? -16.440 8.884 10.254 1.00 78.38 727 LYS A C 1
ATOM 6023 O O . LYS A 1 727 ? -17.389 8.644 10.995 1.00 78.38 727 LYS A O 1
ATOM 6028 N N . SER A 1 728 ? -16.540 9.695 9.199 1.00 78.50 728 SER A N 1
ATOM 6029 C CA . SER A 1 728 ? -17.758 10.430 8.813 1.00 78.50 728 SER A CA 1
ATOM 6030 C C . SER A 1 728 ? -18.186 10.239 7.352 1.00 78.50 728 SER A C 1
ATOM 6032 O O . SER A 1 728 ? -19.282 10.661 6.988 1.00 78.50 728 SER A O 1
ATOM 6034 N N . ILE A 1 729 ? -17.358 9.595 6.527 1.00 85.00 729 ILE A N 1
ATOM 6035 C CA . ILE A 1 729 ? -17.648 9.307 5.121 1.00 85.00 729 ILE A CA 1
ATOM 6036 C C . ILE A 1 729 ? -18.765 8.267 4.953 1.00 85.00 729 ILE A C 1
ATOM 6038 O O . ILE A 1 729 ? -18.865 7.307 5.720 1.00 85.00 729 ILE A O 1
ATOM 6042 N N . SER A 1 730 ? -19.604 8.451 3.932 1.00 83.00 730 SER A N 1
ATOM 6043 C CA . SER A 1 730 ? -20.648 7.493 3.565 1.00 83.00 730 SER A CA 1
ATOM 6044 C C . SER A 1 730 ? -20.090 6.364 2.693 1.00 83.00 730 SER A C 1
ATOM 6046 O O . SER A 1 730 ? -19.165 6.566 1.907 1.00 83.00 730 SER A O 1
ATOM 6048 N N . VAL A 1 731 ? -20.672 5.165 2.793 1.00 83.44 731 VAL A N 1
ATOM 6049 C CA . VAL A 1 731 ? -20.268 4.014 1.962 1.00 83.44 731 VAL A CA 1
ATOM 6050 C C . VAL A 1 731 ? -20.519 4.307 0.480 1.00 83.44 731 VAL A C 1
ATOM 6052 O O . VAL A 1 731 ? -19.675 3.996 -0.355 1.00 83.44 731 VAL A O 1
ATOM 6055 N N . GLN A 1 732 ? -21.615 4.998 0.155 1.00 84.69 732 GLN A N 1
ATOM 6056 C CA . GLN A 1 732 ? -21.990 5.351 -1.217 1.00 84.69 732 GLN A CA 1
ATOM 6057 C C . GLN A 1 732 ? -20.996 6.302 -1.905 1.00 84.69 732 GLN A C 1
ATOM 6059 O O . GLN A 1 732 ? -20.893 6.290 -3.131 1.00 84.69 732 GLN A O 1
ATOM 6064 N N . GLN A 1 733 ? -20.247 7.107 -1.137 1.00 88.06 733 GLN A N 1
ATOM 6065 C CA . GLN A 1 733 ? -19.199 7.987 -1.668 1.00 88.06 733 GLN A CA 1
ATOM 6066 C C . GLN A 1 733 ? -17.947 7.208 -2.104 1.00 88.06 733 GLN A C 1
ATOM 6068 O O . GLN A 1 733 ? -17.259 7.647 -3.017 1.00 88.06 733 GLN A O 1
ATOM 6073 N N . ILE A 1 734 ? -17.646 6.069 -1.470 1.00 90.75 734 ILE A N 1
ATOM 6074 C CA . ILE A 1 734 ? -16.410 5.292 -1.695 1.00 90.75 734 ILE A CA 1
ATOM 6075 C C . ILE A 1 734 ? -16.661 3.853 -2.158 1.00 90.75 734 ILE A C 1
ATOM 6077 O O . ILE A 1 734 ? -15.734 3.046 -2.153 1.00 90.75 734 ILE A O 1
ATOM 6081 N N . GLY A 1 735 ? -17.886 3.509 -2.567 1.00 90.75 735 GLY A N 1
ATOM 6082 C CA . GLY A 1 735 ? -18.265 2.136 -2.922 1.00 90.75 735 GLY A CA 1
ATOM 6083 C C . GLY A 1 735 ? -17.326 1.502 -3.950 1.00 90.75 735 GLY A C 1
ATOM 6084 O O . GLY A 1 735 ? -16.834 0.403 -3.725 1.00 90.75 735 GLY A O 1
ATOM 6085 N N . GLY A 1 736 ? -16.957 2.240 -5.001 1.00 92.69 736 GLY A N 1
ATOM 6086 C CA . GLY A 1 736 ? -15.979 1.788 -5.999 1.00 92.69 736 GLY A CA 1
ATOM 6087 C C . GLY A 1 736 ? -14.554 1.597 -5.467 1.00 92.69 736 GLY A C 1
ATOM 6088 O O . GLY A 1 736 ? -13.827 0.729 -5.943 1.00 92.69 736 GLY A O 1
ATOM 6089 N N . VAL A 1 737 ? -14.146 2.359 -4.450 1.00 95.25 737 VAL A N 1
ATOM 6090 C CA . VAL A 1 737 ? -12.847 2.185 -3.777 1.00 95.25 737 VAL A CA 1
ATOM 6091 C C . VAL A 1 737 ? -12.867 0.924 -2.912 1.00 95.25 737 VAL A C 1
ATOM 6093 O O . VAL A 1 737 ? -11.915 0.156 -2.937 1.00 95.25 737 VAL A O 1
ATOM 6096 N N . LEU A 1 738 ? -13.961 0.667 -2.191 1.00 94.25 738 LEU A N 1
ATOM 6097 C CA . LEU A 1 738 ? -14.142 -0.569 -1.422 1.00 94.25 738 LEU A CA 1
ATOM 6098 C C . LEU A 1 738 ? -14.167 -1.796 -2.356 1.00 94.25 738 LEU A C 1
ATOM 6100 O O . LEU A 1 738 ? -13.428 -2.756 -2.147 1.00 94.25 738 LEU A O 1
ATOM 6104 N N . ASP A 1 739 ? -14.962 -1.730 -3.425 1.00 93.31 739 ASP A N 1
ATOM 6105 C CA . ASP A 1 739 ? -15.194 -2.837 -4.359 1.00 93.31 739 ASP A CA 1
ATOM 6106 C C . ASP A 1 739 ? -13.961 -3.170 -5.216 1.00 93.31 739 ASP A C 1
ATOM 6108 O O . ASP A 1 739 ? -13.686 -4.339 -5.473 1.00 93.31 739 ASP A O 1
ATOM 6112 N N . SER A 1 740 ? -13.162 -2.172 -5.606 1.00 94.94 740 SER A N 1
ATOM 6113 C CA . SER A 1 740 ? -11.901 -2.405 -6.333 1.00 94.94 740 SER A CA 1
ATOM 6114 C C . SER A 1 740 ? -10.832 -3.078 -5.466 1.00 94.94 740 SER A C 1
ATOM 6116 O O . SER A 1 740 ? -10.074 -3.908 -5.966 1.00 94.94 740 SER A O 1
ATOM 6118 N N . ILE A 1 741 ? -10.794 -2.798 -4.157 1.00 95.38 741 ILE A N 1
ATOM 6119 C CA . ILE A 1 741 ? -9.929 -3.533 -3.221 1.00 95.38 741 ILE A CA 1
ATOM 6120 C C . ILE A 1 741 ? -10.470 -4.955 -3.010 1.00 95.38 741 ILE A C 1
ATOM 6122 O O . ILE A 1 741 ? -9.683 -5.888 -2.867 1.00 95.38 741 ILE A O 1
ATOM 6126 N N . ASN A 1 742 ? -11.792 -5.151 -3.032 1.00 94.62 742 ASN A N 1
ATOM 6127 C CA . ASN A 1 742 ? -12.398 -6.481 -2.923 1.00 94.62 742 ASN A CA 1
ATOM 6128 C C . ASN A 1 742 ? -12.053 -7.377 -4.123 1.00 94.62 742 ASN A C 1
ATOM 6130 O O . ASN A 1 742 ? -11.631 -8.511 -3.907 1.00 94.62 742 ASN A O 1
ATOM 6134 N N . ALA A 1 743 ? -12.076 -6.837 -5.345 1.00 92.88 743 ALA A N 1
ATOM 6135 C CA . ALA A 1 743 ? -11.602 -7.537 -6.542 1.00 92.88 743 ALA A CA 1
ATOM 6136 C C . ALA A 1 743 ? -10.112 -7.946 -6.457 1.00 92.88 743 ALA A C 1
ATOM 6138 O O . ALA A 1 743 ? -9.727 -9.016 -6.922 1.00 92.88 743 ALA A O 1
ATOM 6139 N N . LEU A 1 744 ? -9.262 -7.125 -5.825 1.00 94.62 744 LEU A N 1
ATOM 6140 C CA . LEU A 1 744 ? -7.853 -7.469 -5.571 1.00 94.62 744 LEU A CA 1
ATOM 6141 C C . LEU A 1 744 ? -7.692 -8.501 -4.438 1.00 94.62 744 LEU A C 1
ATOM 6143 O O . LEU A 1 744 ? -6.789 -9.337 -4.480 1.00 94.62 744 LEU A O 1
ATOM 6147 N N . ASN A 1 745 ? -8.567 -8.458 -3.430 1.00 93.75 745 ASN A N 1
ATOM 6148 C CA . ASN A 1 745 ? -8.610 -9.411 -2.321 1.00 93.75 745 ASN A CA 1
ATOM 6149 C C . ASN A 1 745 ? -9.076 -10.808 -2.752 1.00 93.75 745 ASN A C 1
ATOM 6151 O O . ASN A 1 745 ? -8.625 -11.786 -2.161 1.00 93.75 745 ASN A O 1
ATOM 6155 N N . SER A 1 746 ? -9.983 -10.924 -3.728 1.00 90.25 746 SER A N 1
ATOM 6156 C CA . SER A 1 746 ? -10.566 -12.214 -4.124 1.00 90.25 746 SER A CA 1
ATOM 6157 C C . SER A 1 746 ? -9.605 -13.106 -4.922 1.00 90.25 746 SER A C 1
ATOM 6159 O O . SER A 1 746 ? -9.781 -14.328 -4.922 1.00 90.25 746 SER A O 1
ATOM 6161 N N . CYS A 1 747 ? -8.546 -12.534 -5.511 1.00 92.69 747 CYS A N 1
ATOM 6162 C CA . CYS A 1 747 ? -7.508 -13.254 -6.253 1.00 92.69 747 CYS A CA 1
ATOM 6163 C C . CYS A 1 747 ? -6.811 -14.344 -5.399 1.00 92.69 747 CYS A C 1
ATOM 6165 O O . CYS A 1 747 ? -6.109 -14.008 -4.438 1.00 92.69 747 CYS A O 1
ATOM 6167 N N . PRO A 1 748 ? -6.949 -15.639 -5.752 1.00 93.56 748 PRO A N 1
ATOM 6168 C CA . PRO A 1 748 ? -6.335 -16.743 -5.026 1.00 93.56 748 PRO A CA 1
ATOM 6169 C C . PRO A 1 748 ? -4.931 -17.051 -5.575 1.00 93.56 748 PRO A C 1
ATOM 6171 O O . PRO A 1 748 ? -4.701 -17.052 -6.787 1.00 93.56 748 PRO A O 1
ATOM 6174 N N . TRP A 1 749 ? -3.994 -17.378 -4.689 1.00 96.38 749 TRP A N 1
ATOM 6175 C CA . TRP A 1 749 ? -2.575 -17.560 -5.005 1.00 96.38 749 TRP A CA 1
ATOM 6176 C C . TRP A 1 749 ? -2.033 -18.907 -4.509 1.00 96.38 749 TRP A C 1
ATOM 6178 O O . TRP A 1 749 ? -2.560 -19.494 -3.562 1.00 96.38 749 TRP A O 1
ATOM 6188 N N . LYS A 1 750 ? -0.964 -19.392 -5.150 1.00 96.06 750 LYS A N 1
ATOM 6189 C CA . LYS A 1 750 ? -0.211 -20.601 -4.774 1.00 96.06 750 LYS A CA 1
ATOM 6190 C C . LYS A 1 750 ? 1.298 -20.396 -4.948 1.00 96.06 750 LYS A C 1
ATOM 6192 O O . LYS A 1 750 ? 1.737 -19.459 -5.614 1.00 96.06 750 LYS A O 1
ATOM 6197 N N . ILE A 1 751 ? 2.094 -21.298 -4.378 1.00 97.94 751 ILE A N 1
ATOM 6198 C CA . ILE A 1 751 ? 3.562 -21.264 -4.465 1.00 97.94 751 ILE A CA 1
ATOM 6199 C C . ILE A 1 751 ? 4.074 -21.956 -5.736 1.00 97.94 751 ILE A C 1
ATOM 6201 O O . ILE A 1 751 ? 3.671 -23.075 -6.059 1.00 97.94 751 ILE A O 1
ATOM 6205 N N . ASN A 1 752 ? 5.043 -21.335 -6.410 1.00 97.75 752 ASN A N 1
ATOM 6206 C CA . ASN A 1 752 ? 5.856 -21.977 -7.438 1.00 97.75 752 ASN A CA 1
ATOM 6207 C C . ASN A 1 752 ? 6.907 -22.893 -6.788 1.00 97.75 752 ASN A C 1
ATOM 6209 O O . ASN A 1 752 ? 8.014 -22.463 -6.456 1.00 97.75 752 ASN A O 1
ATOM 6213 N N . GLN A 1 753 ? 6.554 -24.164 -6.582 1.00 96.94 753 GLN A N 1
ATOM 6214 C CA . GLN A 1 753 ? 7.397 -25.102 -5.832 1.00 96.94 753 GLN A CA 1
ATOM 6215 C C . GLN A 1 753 ? 8.780 -25.313 -6.476 1.00 96.94 753 GLN A C 1
ATOM 6217 O O . GLN A 1 753 ? 9.782 -25.286 -5.766 1.00 96.94 753 GLN A O 1
ATOM 6222 N N . ARG A 1 754 ? 8.864 -25.409 -7.815 1.00 96.12 754 ARG A N 1
ATOM 6223 C CA . ARG A 1 754 ? 10.144 -25.583 -8.536 1.00 96.12 754 ARG A CA 1
ATOM 6224 C C . ARG A 1 754 ? 11.116 -24.430 -8.269 1.00 96.12 754 ARG A C 1
ATOM 6226 O O . ARG A 1 754 ? 12.309 -24.661 -8.069 1.00 96.12 754 ARG A O 1
ATOM 6233 N N . ILE A 1 755 ? 10.611 -23.197 -8.239 1.00 97.50 755 ILE A N 1
ATOM 6234 C CA . ILE A 1 755 ? 11.409 -22.006 -7.921 1.00 97.50 755 ILE A CA 1
ATOM 6235 C C . ILE A 1 755 ? 11.779 -21.982 -6.435 1.00 97.50 755 ILE A C 1
ATOM 6237 O O . ILE A 1 755 ? 12.946 -21.767 -6.114 1.00 97.50 755 ILE A O 1
ATOM 6241 N N . LEU A 1 756 ? 10.837 -22.288 -5.535 1.00 97.19 756 LEU A N 1
ATOM 6242 C CA . LEU A 1 756 ? 11.100 -22.364 -4.094 1.00 97.19 756 LEU A CA 1
ATOM 6243 C C . LEU A 1 756 ? 12.228 -23.351 -3.759 1.00 97.19 756 LEU A C 1
ATOM 6245 O O . LEU A 1 756 ? 13.155 -22.986 -3.039 1.00 97.19 756 LEU A O 1
ATOM 6249 N N . ASP A 1 757 ? 12.184 -24.566 -4.306 1.00 95.94 757 ASP A N 1
ATOM 6250 C CA . ASP A 1 757 ? 13.211 -25.588 -4.073 1.00 95.94 757 ASP A CA 1
ATOM 6251 C C . ASP A 1 757 ? 14.573 -25.173 -4.637 1.00 95.94 757 ASP A C 1
ATOM 6253 O O . ASP A 1 757 ? 15.602 -25.333 -3.975 1.00 95.94 757 ASP A O 1
ATOM 6257 N N . THR A 1 758 ? 14.581 -24.554 -5.822 1.00 95.12 758 THR A N 1
ATOM 6258 C CA . THR A 1 758 ? 15.804 -24.011 -6.425 1.00 95.12 758 THR A CA 1
ATOM 6259 C C . THR A 1 758 ? 16.435 -22.952 -5.511 1.00 95.12 758 THR A C 1
ATOM 6261 O O . THR A 1 758 ? 17.623 -23.058 -5.198 1.00 95.12 758 THR A O 1
ATOM 6264 N N . ILE A 1 759 ? 15.651 -21.988 -5.010 1.00 95.31 759 ILE A N 1
ATOM 6265 C CA . ILE A 1 759 ? 16.137 -20.906 -4.135 1.00 95.31 759 ILE A CA 1
ATOM 6266 C C . ILE A 1 759 ? 16.599 -21.442 -2.774 1.00 95.31 759 ILE A C 1
ATOM 6268 O O . ILE A 1 759 ? 17.693 -21.086 -2.329 1.00 95.31 759 ILE A O 1
ATOM 6272 N N . ILE A 1 760 ? 15.822 -22.320 -2.123 1.00 93.75 760 ILE A N 1
ATOM 6273 C CA . ILE A 1 760 ? 16.208 -22.935 -0.840 1.00 93.75 760 ILE A CA 1
ATOM 6274 C C . ILE A 1 760 ? 17.553 -23.660 -0.987 1.00 93.75 760 ILE A C 1
ATOM 6276 O O . ILE A 1 760 ? 18.450 -23.438 -0.174 1.00 93.75 760 ILE A O 1
ATOM 6280 N N . SER A 1 761 ? 17.756 -24.412 -2.076 1.00 93.12 761 SER A N 1
ATOM 6281 C CA . SER A 1 761 ? 19.008 -25.146 -2.316 1.00 93.12 761 SER A CA 1
ATOM 6282 C C . SER A 1 761 ? 20.258 -24.262 -2.484 1.00 93.12 761 SER A C 1
ATOM 6284 O O . SER A 1 761 ? 21.377 -24.762 -2.339 1.00 93.12 761 SER A O 1
ATOM 6286 N N . ILE A 1 762 ? 20.096 -22.968 -2.795 1.00 92.38 762 ILE A N 1
ATOM 6287 C CA . ILE A 1 762 ? 21.173 -21.959 -2.821 1.00 92.38 762 ILE A CA 1
ATOM 6288 C C . ILE A 1 762 ? 21.303 -21.299 -1.441 1.00 92.38 762 ILE A C 1
ATOM 6290 O O . ILE A 1 762 ? 22.409 -21.116 -0.926 1.00 92.38 762 ILE A O 1
ATOM 6294 N N . PHE A 1 763 ? 20.174 -20.954 -0.819 1.00 91.44 763 PHE A N 1
ATOM 6295 C CA . PHE A 1 763 ? 20.115 -20.272 0.471 1.00 91.44 763 PHE A CA 1
ATOM 6296 C C . PHE A 1 763 ? 20.734 -21.109 1.604 1.00 91.44 763 PHE A C 1
ATOM 6298 O O . PHE A 1 763 ? 21.548 -20.597 2.377 1.00 91.44 763 PHE A O 1
ATOM 6305 N N . GLU A 1 764 ? 20.438 -22.411 1.653 1.00 88.38 764 GLU A N 1
ATOM 6306 C CA . GLU A 1 764 ? 21.018 -23.369 2.607 1.00 88.38 764 GLU A CA 1
ATOM 6307 C C . GLU A 1 764 ? 22.541 -23.511 2.457 1.00 88.38 764 GLU A C 1
ATOM 6309 O O . GLU A 1 764 ? 23.254 -23.615 3.456 1.00 88.38 764 GLU A O 1
ATOM 6314 N N . LYS A 1 765 ? 23.062 -23.423 1.224 1.00 87.62 765 LYS A N 1
ATOM 6315 C CA . LYS A 1 765 ? 24.510 -23.426 0.926 1.00 87.62 765 LYS A CA 1
ATOM 6316 C C . LYS A 1 765 ? 25.213 -22.114 1.305 1.00 87.62 765 LYS A C 1
ATOM 6318 O O . LYS A 1 765 ? 26.426 -22.002 1.154 1.00 87.62 765 LYS A O 1
ATOM 6323 N N . GLY A 1 766 ? 24.475 -21.134 1.832 1.00 84.38 766 GLY A N 1
ATOM 6324 C CA . GLY A 1 766 ? 25.003 -19.852 2.295 1.00 84.38 766 GLY A CA 1
ATOM 6325 C C . GLY A 1 766 ? 24.764 -18.677 1.347 1.00 84.38 766 GLY A C 1
ATOM 6326 O O . GLY A 1 766 ? 25.368 -17.625 1.572 1.00 84.38 766 GLY A O 1
ATOM 6327 N N . GLY A 1 767 ? 23.897 -18.831 0.341 1.00 88.31 767 GLY A N 1
ATOM 6328 C CA . GLY A 1 767 ? 23.530 -17.790 -0.624 1.00 88.31 767 GLY A CA 1
ATOM 6329 C C . GLY A 1 767 ? 24.577 -17.549 -1.715 1.00 88.31 767 GLY A C 1
ATOM 6330 O O . GLY A 1 767 ? 25.746 -17.903 -1.563 1.00 88.31 767 GLY A O 1
ATOM 6331 N N . ASP A 1 768 ? 24.156 -16.907 -2.806 1.00 87.69 768 ASP A N 1
ATOM 6332 C CA . ASP A 1 768 ? 25.011 -16.546 -3.939 1.00 87.69 768 ASP A CA 1
ATOM 6333 C C . ASP A 1 768 ? 24.528 -15.236 -4.584 1.00 87.69 768 ASP A C 1
ATOM 6335 O O . ASP A 1 768 ? 23.369 -15.104 -4.988 1.00 87.69 768 ASP A O 1
ATOM 6339 N N . LYS A 1 769 ? 25.445 -14.270 -4.717 1.00 84.25 769 LYS A N 1
ATOM 6340 C CA . LYS A 1 769 ? 25.195 -12.972 -5.362 1.00 84.25 769 LYS A CA 1
ATOM 6341 C C . LYS A 1 769 ? 24.876 -13.107 -6.852 1.00 84.25 769 LYS A C 1
ATOM 6343 O O . LYS A 1 769 ? 24.159 -12.262 -7.372 1.00 84.25 769 LYS A O 1
ATOM 6348 N N . THR A 1 770 ? 25.390 -14.141 -7.516 1.00 84.75 770 THR A N 1
ATOM 6349 C CA . THR A 1 770 ? 25.203 -14.404 -8.954 1.00 84.75 770 THR A CA 1
ATOM 6350 C C . THR A 1 770 ? 23.735 -14.663 -9.291 1.00 84.75 770 THR A C 1
ATOM 6352 O O . THR A 1 770 ? 23.255 -14.250 -10.339 1.00 84.75 770 THR A O 1
ATOM 6355 N N . PHE A 1 771 ? 23.005 -15.286 -8.363 1.00 85.81 771 PHE A N 1
ATOM 6356 C CA . PHE A 1 771 ? 21.568 -15.550 -8.465 1.00 85.81 771 PHE A CA 1
ATOM 6357 C C . PHE A 1 771 ? 20.733 -14.577 -7.610 1.00 85.81 771 PHE A C 1
ATOM 6359 O O . PHE A 1 771 ? 19.586 -14.868 -7.275 1.00 85.81 771 PHE A O 1
ATOM 6366 N N . SER A 1 772 ? 21.306 -13.440 -7.196 1.00 87.25 772 SER A N 1
ATOM 6367 C CA . SER A 1 772 ? 20.681 -12.448 -6.302 1.00 87.25 772 SER A CA 1
ATOM 6368 C C . SER A 1 772 ? 20.171 -12.993 -4.952 1.00 87.25 772 SER A C 1
ATOM 6370 O O . SER A 1 772 ? 19.376 -12.335 -4.281 1.00 87.25 772 SER A O 1
ATOM 6372 N N . VAL A 1 773 ? 20.648 -14.161 -4.501 1.00 90.44 773 VAL A N 1
ATOM 6373 C CA . VAL A 1 773 ? 20.266 -14.769 -3.214 1.00 90.44 773 VAL A CA 1
ATOM 6374 C C . VAL A 1 773 ? 21.169 -14.222 -2.094 1.00 90.44 773 VAL A C 1
ATOM 6376 O O . VAL A 1 773 ? 22.390 -14.400 -2.160 1.00 90.44 773 VAL A O 1
ATOM 6379 N N . PRO A 1 774 ? 20.627 -13.579 -1.039 1.00 89.50 774 PRO A N 1
ATOM 6380 C CA . PRO A 1 774 ? 21.434 -12.967 0.019 1.00 89.50 774 PRO A CA 1
ATOM 6381 C C . PRO A 1 774 ? 22.416 -13.930 0.698 1.00 89.50 774 PRO A C 1
ATOM 6383 O O . PRO A 1 774 ? 22.049 -15.032 1.105 1.00 89.50 774 PRO A O 1
ATOM 6386 N N . LEU A 1 775 ? 23.666 -13.488 0.869 1.00 88.00 775 LEU A N 1
ATOM 6387 C CA . LEU A 1 775 ? 24.709 -14.294 1.507 1.00 88.00 775 LEU A CA 1
ATOM 6388 C C . LEU A 1 775 ? 24.462 -14.456 3.013 1.00 88.00 775 LEU A C 1
ATOM 6390 O O . LEU A 1 775 ? 24.171 -13.488 3.713 1.00 88.00 775 LEU A O 1
ATOM 6394 N N . SER A 1 776 ? 24.689 -15.655 3.543 1.00 85.00 776 SER A N 1
ATOM 6395 C CA . SER A 1 776 ? 24.781 -15.868 4.990 1.00 85.00 776 SER A CA 1
ATOM 6396 C C . SER A 1 776 ? 26.087 -15.287 5.540 1.00 85.00 776 SER A C 1
ATOM 6398 O O . SER A 1 776 ? 27.126 -15.383 4.892 1.00 85.00 776 SER A O 1
ATOM 6400 N N . LEU A 1 777 ? 26.097 -14.786 6.782 1.00 80.25 777 LEU A N 1
ATOM 6401 C CA . LEU A 1 777 ? 27.312 -14.286 7.459 1.00 80.25 777 LEU A CA 1
ATOM 6402 C C . LEU A 1 777 ? 28.438 -15.326 7.649 1.00 80.25 777 LEU A C 1
ATOM 6404 O O . LEU A 1 777 ? 29.526 -14.953 8.093 1.00 80.25 777 LEU A O 1
ATOM 6408 N N . LYS A 1 778 ? 28.170 -16.604 7.348 1.00 75.06 778 LYS A N 1
ATOM 6409 C CA . LYS A 1 778 ? 29.131 -17.720 7.345 1.00 75.06 778 LYS A CA 1
ATOM 6410 C C . LYS A 1 778 ? 29.754 -17.989 5.963 1.00 75.06 778 LYS A C 1
ATOM 6412 O O . LYS A 1 778 ? 30.597 -18.873 5.857 1.00 75.06 778 LYS A O 1
ATOM 6417 N N . ASN A 1 779 ? 29.301 -17.308 4.909 1.00 79.31 779 ASN A N 1
ATOM 6418 C CA . ASN A 1 779 ? 29.744 -17.554 3.538 1.00 79.31 779 ASN A CA 1
ATOM 6419 C C . ASN A 1 779 ? 31.231 -17.146 3.366 1.00 79.31 779 ASN A C 1
ATOM 6421 O O . ASN A 1 779 ? 31.568 -16.011 3.722 1.00 79.31 779 ASN A O 1
ATOM 6425 N N . PRO A 1 780 ? 32.110 -18.009 2.809 1.00 75.00 780 PRO A N 1
ATOM 6426 C CA . PRO A 1 780 ? 33.543 -17.720 2.654 1.00 75.00 780 PRO A CA 1
ATOM 6427 C C . PRO A 1 780 ? 33.874 -16.459 1.842 1.00 75.00 780 PRO A C 1
ATOM 6429 O O . PRO A 1 780 ? 34.947 -15.889 2.009 1.00 75.00 780 PRO A O 1
ATOM 6432 N N . SER A 1 781 ? 32.967 -15.987 0.980 1.00 76.69 781 SER A N 1
ATOM 6433 C CA . SER A 1 781 ? 33.152 -14.770 0.177 1.00 76.69 781 SER A CA 1
ATOM 6434 C C . SER A 1 781 ? 32.938 -13.458 0.956 1.00 76.69 781 SER A C 1
ATOM 6436 O O . SER A 1 781 ? 32.947 -12.381 0.354 1.00 76.69 781 SER A O 1
ATOM 6438 N N . ILE A 1 782 ? 32.709 -13.511 2.275 1.00 76.56 782 ILE A N 1
ATOM 6439 C CA . ILE A 1 782 ? 32.577 -12.333 3.145 1.00 76.56 782 ILE A CA 1
ATOM 6440 C C . ILE A 1 782 ? 33.899 -12.100 3.897 1.00 76.56 782 ILE A C 1
ATOM 6442 O O . ILE A 1 782 ? 34.265 -12.935 4.721 1.00 76.56 782 ILE A O 1
ATOM 6446 N N . PRO A 1 783 ? 34.584 -10.953 3.703 1.00 76.50 783 PRO A N 1
ATOM 6447 C CA . PRO A 1 783 ? 35.843 -10.674 4.389 1.00 76.50 783 PRO A CA 1
ATOM 6448 C C . PRO A 1 783 ? 35.726 -10.656 5.917 1.00 76.50 783 PRO A C 1
ATOM 6450 O O . PRO A 1 783 ? 34.744 -10.160 6.492 1.00 76.50 783 PRO A O 1
ATOM 6453 N N . ASP A 1 784 ? 36.774 -11.148 6.574 1.00 78.06 784 ASP A N 1
ATOM 6454 C CA . ASP A 1 784 ? 36.915 -11.113 8.026 1.00 78.06 784 ASP A CA 1
ATOM 6455 C C . ASP A 1 784 ? 37.080 -9.698 8.594 1.00 78.06 784 ASP A C 1
ATOM 6457 O O . ASP A 1 784 ? 37.346 -8.718 7.895 1.00 78.06 784 ASP A O 1
ATOM 6461 N N . MET A 1 785 ? 36.869 -9.577 9.905 1.00 78.25 785 MET A N 1
ATOM 6462 C CA . MET A 1 785 ? 36.981 -8.297 10.602 1.00 78.25 785 MET A CA 1
ATOM 6463 C C . MET A 1 785 ? 38.440 -7.839 10.672 1.00 78.25 785 MET A C 1
ATOM 6465 O O . MET A 1 785 ? 39.268 -8.484 11.306 1.00 78.25 785 MET A O 1
ATOM 6469 N N . VAL A 1 786 ? 38.740 -6.672 10.097 1.00 80.50 786 VAL A N 1
ATOM 6470 C CA . VAL A 1 786 ? 40.076 -6.061 10.185 1.00 80.50 786 VAL A CA 1
ATOM 6471 C C . VAL A 1 786 ? 40.469 -5.813 11.646 1.00 80.50 786 VAL A C 1
ATOM 6473 O O . VAL A 1 786 ? 39.835 -5.033 12.367 1.00 80.50 786 VAL A O 1
ATOM 6476 N N . HIS A 1 787 ? 41.554 -6.466 12.062 1.00 76.00 787 HIS A N 1
ATOM 6477 C CA . HIS A 1 787 ? 42.176 -6.291 13.369 1.00 76.00 787 HIS A CA 1
ATOM 6478 C C . HIS A 1 787 ? 43.043 -5.019 13.405 1.00 76.00 787 HIS A C 1
ATOM 6480 O O . HIS A 1 787 ? 43.683 -4.632 12.422 1.00 76.00 787 HIS A O 1
ATOM 6486 N N . ILE A 1 788 ? 43.038 -4.339 14.556 1.00 75.25 788 ILE A N 1
ATOM 6487 C CA . ILE A 1 788 ? 43.763 -3.081 14.782 1.00 75.25 788 ILE A CA 1
ATOM 6488 C C . ILE A 1 788 ? 44.798 -3.324 15.877 1.00 75.25 788 ILE A C 1
ATOM 6490 O O . ILE A 1 788 ? 44.473 -3.372 17.065 1.00 75.25 788 ILE A O 1
ATOM 6494 N N . ASP A 1 789 ? 46.049 -3.479 15.461 1.00 74.81 789 ASP A N 1
ATOM 6495 C CA . ASP A 1 789 ? 47.158 -3.809 16.349 1.00 74.81 789 ASP A CA 1
ATOM 6496 C C . ASP A 1 789 ? 47.664 -2.569 17.096 1.00 74.81 789 ASP A C 1
ATOM 6498 O O . ASP A 1 789 ? 47.727 -1.455 16.562 1.00 74.81 789 ASP A O 1
ATOM 6502 N N . LYS A 1 790 ? 48.054 -2.749 18.363 1.00 70.31 790 LYS A N 1
ATOM 6503 C CA . LYS A 1 790 ? 48.412 -1.625 19.248 1.00 70.31 790 LYS A CA 1
ATOM 6504 C C . LYS A 1 790 ? 49.622 -0.823 18.745 1.00 70.31 790 LYS A C 1
ATOM 6506 O O . LYS A 1 790 ? 49.651 0.391 18.948 1.00 70.31 790 LYS A O 1
ATOM 6511 N N . GLY A 1 791 ? 50.566 -1.469 18.055 1.00 71.00 791 GLY A N 1
ATOM 6512 C CA . GLY A 1 791 ? 51.809 -0.865 17.553 1.00 71.00 791 GLY A CA 1
ATOM 6513 C C . GLY A 1 791 ? 51.704 -0.057 16.251 1.00 71.00 791 GLY A C 1
ATOM 6514 O O . GLY A 1 791 ? 52.693 0.538 15.842 1.00 71.00 791 GLY A O 1
ATOM 6515 N N . LEU A 1 792 ? 50.543 -0.011 15.588 1.00 74.81 792 LEU A N 1
ATOM 6516 C CA . LEU A 1 792 ? 50.394 0.673 14.291 1.00 74.81 792 LEU A CA 1
ATOM 6517 C C . LEU A 1 792 ? 50.509 2.207 14.399 1.00 74.81 792 LEU A C 1
ATOM 6519 O O . LEU A 1 792 ? 50.161 2.795 15.427 1.00 74.81 792 LEU A O 1
ATOM 6523 N N . SER A 1 793 ? 50.917 2.867 13.309 1.00 79.38 793 SER A N 1
ATOM 6524 C CA . SER A 1 793 ? 50.892 4.336 13.187 1.00 79.38 793 SER A CA 1
ATOM 6525 C C . SER A 1 793 ? 49.465 4.899 13.308 1.00 79.38 793 SER A C 1
ATOM 6527 O O . SER A 1 793 ? 48.485 4.200 13.048 1.00 79.38 793 SER A O 1
ATOM 6529 N N . ASN A 1 794 ? 49.322 6.170 13.693 1.00 77.19 794 ASN A N 1
ATOM 6530 C CA . ASN A 1 794 ? 48.013 6.802 13.897 1.00 77.19 794 ASN A CA 1
ATOM 6531 C C . ASN A 1 794 ? 47.179 6.895 12.608 1.00 77.19 794 ASN A C 1
ATOM 6533 O O . ASN A 1 794 ? 45.964 6.713 12.662 1.00 77.19 794 ASN A O 1
ATOM 6537 N N . ASP A 1 795 ? 47.804 7.127 11.453 1.00 78.12 795 ASP A N 1
ATOM 6538 C CA . ASP A 1 795 ? 47.089 7.163 10.170 1.00 78.12 795 ASP A CA 1
ATOM 6539 C C . ASP A 1 795 ? 46.788 5.767 9.616 1.00 78.12 795 ASP A C 1
ATOM 6541 O O . ASP A 1 795 ? 45.716 5.547 9.053 1.00 78.12 795 ASP A O 1
ATOM 6545 N N . GLU A 1 796 ? 47.645 4.788 9.911 1.00 79.06 796 GLU A N 1
ATOM 6546 C CA . GLU A 1 796 ? 47.389 3.368 9.644 1.00 79.06 796 GLU A CA 1
ATOM 6547 C C . GLU A 1 796 ? 46.195 2.856 10.476 1.00 79.06 796 GLU A C 1
ATOM 6549 O O . GLU A 1 796 ? 45.290 2.199 9.958 1.00 79.06 796 GLU A O 1
ATOM 6554 N N . LYS A 1 797 ? 46.121 3.256 11.755 1.00 80.88 797 LYS A N 1
ATOM 6555 C CA . LYS A 1 797 ? 44.960 3.033 12.632 1.00 80.88 797 LYS A CA 1
ATOM 6556 C C . LYS A 1 797 ? 43.699 3.672 12.052 1.00 80.88 797 LYS A C 1
ATOM 6558 O O . LYS A 1 797 ? 42.719 2.962 11.855 1.00 80.88 797 LYS A O 1
ATOM 6563 N N . ARG A 1 798 ? 43.729 4.960 11.680 1.00 79.44 798 ARG A N 1
ATOM 6564 C CA . ARG A 1 798 ? 42.591 5.652 11.034 1.00 79.44 798 ARG A CA 1
ATOM 6565 C C . ARG A 1 798 ? 42.146 4.968 9.733 1.00 79.44 798 ARG A C 1
ATOM 6567 O O . ARG A 1 798 ? 40.946 4.912 9.458 1.00 79.44 798 ARG A O 1
ATOM 6574 N N . ARG A 1 799 ? 43.081 4.447 8.928 1.00 81.88 799 ARG A N 1
ATOM 6575 C CA . ARG A 1 799 ? 42.789 3.679 7.705 1.00 81.88 799 ARG A CA 1
ATOM 6576 C C . ARG A 1 799 ? 42.046 2.385 8.042 1.00 81.88 799 ARG A C 1
ATOM 6578 O O . ARG A 1 799 ? 40.921 2.210 7.570 1.00 81.88 799 ARG A O 1
ATOM 6585 N N . ARG A 1 800 ? 42.613 1.542 8.914 1.00 81.19 800 ARG A N 1
ATOM 6586 C CA . ARG A 1 800 ? 41.984 0.283 9.355 1.00 81.19 800 ARG A CA 1
ATOM 6587 C C . ARG A 1 800 ? 40.665 0.501 10.104 1.00 81.19 800 ARG A C 1
ATOM 6589 O O . ARG A 1 800 ? 39.756 -0.312 9.983 1.00 81.19 800 ARG A O 1
ATOM 6596 N N . GLU A 1 801 ? 40.500 1.603 10.833 1.00 81.00 801 GLU A N 1
ATOM 6597 C CA . GLU A 1 801 ? 39.230 1.970 11.477 1.00 81.00 801 GLU A CA 1
ATOM 6598 C C . GLU A 1 801 ? 38.133 2.292 10.458 1.00 81.00 801 GLU A C 1
ATOM 6600 O O . GLU A 1 801 ? 37.022 1.773 10.583 1.00 81.00 801 GLU A O 1
ATOM 6605 N N . ARG A 1 802 ? 38.440 3.095 9.427 1.00 81.56 802 ARG A N 1
ATOM 6606 C CA . ARG A 1 802 ? 37.512 3.388 8.317 1.00 81.56 802 ARG A CA 1
ATOM 6607 C C . ARG A 1 802 ? 37.138 2.121 7.547 1.00 81.56 802 ARG A C 1
ATOM 6609 O O . ARG A 1 802 ? 35.988 1.962 7.148 1.00 81.56 802 ARG A O 1
ATOM 6616 N N . GLU A 1 803 ? 38.094 1.223 7.346 1.00 83.62 803 GLU A N 1
ATOM 6617 C CA . GLU A 1 803 ? 37.899 -0.060 6.670 1.00 83.62 803 GLU A CA 1
ATOM 6618 C C . GLU A 1 803 ? 37.040 -1.025 7.498 1.00 83.62 803 GLU A C 1
ATOM 6620 O O . GLU A 1 803 ? 36.000 -1.484 7.027 1.00 83.62 803 GLU A O 1
ATOM 6625 N N . ARG A 1 804 ? 37.375 -1.227 8.778 1.00 82.31 804 ARG A N 1
ATOM 6626 C CA . ARG A 1 804 ? 36.557 -1.996 9.726 1.00 82.31 804 ARG A CA 1
ATOM 6627 C C . ARG A 1 804 ? 35.138 -1.431 9.839 1.00 82.31 804 ARG A C 1
ATOM 6629 O O . ARG A 1 804 ? 34.188 -2.199 9.924 1.00 82.31 804 ARG A O 1
ATOM 6636 N N . PHE A 1 805 ? 34.966 -0.109 9.803 1.00 78.69 805 PHE A N 1
ATOM 6637 C CA . PHE A 1 805 ? 33.647 0.533 9.803 1.00 78.69 805 PHE A CA 1
ATOM 6638 C C . PHE A 1 805 ? 32.842 0.230 8.526 1.00 78.69 805 PHE A C 1
ATOM 6640 O O . PHE A 1 805 ? 31.656 -0.087 8.625 1.00 78.69 805 PHE A O 1
ATOM 6647 N N . LYS A 1 806 ? 33.478 0.243 7.342 1.00 82.69 806 LYS A N 1
ATOM 6648 C CA . LYS A 1 806 ? 32.850 -0.221 6.088 1.00 82.69 806 LYS A CA 1
ATOM 6649 C C . LYS A 1 806 ? 32.426 -1.691 6.188 1.00 82.69 806 LYS A C 1
ATOM 6651 O O . LYS A 1 806 ? 31.285 -1.997 5.862 1.00 82.69 806 LYS A O 1
ATOM 6656 N N . LEU A 1 807 ? 33.297 -2.568 6.690 1.00 82.88 807 LEU A N 1
ATOM 6657 C CA . LEU A 1 807 ? 33.017 -4.002 6.842 1.00 82.88 807 LEU A CA 1
ATOM 6658 C C . LEU A 1 807 ? 31.901 -4.282 7.859 1.00 82.88 807 LEU A C 1
ATOM 6660 O O . LEU A 1 807 ? 31.021 -5.095 7.591 1.00 82.88 807 LEU A O 1
ATOM 6664 N N . VAL A 1 808 ? 31.875 -3.579 8.997 1.00 80.00 808 VAL A N 1
ATOM 6665 C CA . VAL A 1 808 ? 30.775 -3.658 9.977 1.00 80.00 808 VAL A CA 1
ATOM 6666 C C . VAL A 1 808 ? 29.452 -3.231 9.342 1.00 80.00 808 VAL A C 1
ATOM 6668 O O . VAL A 1 808 ? 28.450 -3.923 9.517 1.00 80.00 808 VAL A O 1
ATOM 6671 N N . LYS A 1 809 ? 29.446 -2.139 8.564 1.00 80.75 809 LYS A N 1
ATOM 6672 C CA . LYS A 1 809 ? 28.259 -1.699 7.824 1.00 80.75 809 LYS A CA 1
ATOM 6673 C C . LYS A 1 809 ? 27.810 -2.766 6.813 1.00 80.75 809 LYS A C 1
ATOM 6675 O O . LYS A 1 809 ? 26.660 -3.187 6.863 1.00 80.75 809 LYS A O 1
ATOM 6680 N N . GLN A 1 810 ? 28.716 -3.254 5.965 1.00 82.06 810 GLN A N 1
ATOM 6681 C CA . GLN A 1 810 ? 28.416 -4.270 4.949 1.00 82.06 810 GLN A CA 1
ATOM 6682 C C . GLN A 1 810 ? 27.903 -5.579 5.562 1.00 82.06 810 GLN A C 1
ATOM 6684 O O . GLN A 1 810 ? 26.935 -6.143 5.065 1.00 82.06 810 GLN A O 1
ATOM 6689 N N . ARG A 1 811 ? 28.495 -6.058 6.665 1.00 82.81 811 ARG A N 1
ATOM 6690 C CA . ARG A 1 811 ? 28.026 -7.276 7.351 1.00 82.81 811 ARG A CA 1
ATOM 6691 C C . ARG A 1 811 ? 26.651 -7.068 8.004 1.00 82.81 811 ARG A C 1
ATOM 6693 O O . ARG A 1 811 ? 25.849 -7.996 7.993 1.00 82.81 811 ARG A O 1
ATOM 6700 N N . ALA A 1 812 ? 26.326 -5.864 8.483 1.00 78.06 812 ALA A N 1
ATOM 6701 C CA . ALA A 1 812 ? 24.972 -5.537 8.946 1.00 78.06 812 ALA A CA 1
ATOM 6702 C C . ALA A 1 812 ? 23.946 -5.468 7.794 1.00 78.06 812 ALA A C 1
ATOM 6704 O O . ALA A 1 812 ? 22.829 -5.958 7.946 1.00 78.06 812 ALA A O 1
ATOM 6705 N N . GLU A 1 813 ? 24.323 -4.916 6.636 1.00 82.75 813 GLU A N 1
ATOM 6706 C CA . GLU A 1 813 ? 23.483 -4.883 5.427 1.00 82.75 813 GLU A CA 1
ATOM 6707 C C . GLU A 1 813 ? 23.224 -6.302 4.885 1.00 82.75 813 GLU A C 1
ATOM 6709 O O . GLU A 1 813 ? 22.073 -6.666 4.656 1.00 82.75 813 GLU A O 1
ATOM 6714 N N . ILE A 1 814 ? 24.265 -7.138 4.781 1.00 85.44 814 ILE A N 1
ATOM 6715 C CA . ILE A 1 814 ? 24.159 -8.552 4.378 1.00 85.44 814 ILE A CA 1
ATOM 6716 C C . ILE A 1 814 ? 23.245 -9.329 5.335 1.00 85.44 814 ILE A C 1
ATOM 6718 O O . ILE A 1 814 ? 22.331 -10.012 4.880 1.00 85.44 814 ILE A O 1
ATOM 6722 N N . PHE A 1 815 ? 23.441 -9.190 6.652 1.00 83.56 815 PHE A N 1
ATOM 6723 C CA . PHE A 1 815 ? 22.582 -9.840 7.646 1.00 83.56 815 PHE A CA 1
ATOM 6724 C C . PHE A 1 815 ? 21.119 -9.395 7.522 1.00 83.56 815 PHE A C 1
ATOM 6726 O O . PHE A 1 815 ? 20.226 -10.236 7.533 1.00 83.56 815 PHE A O 1
ATOM 6733 N N . SER A 1 816 ? 20.864 -8.096 7.327 1.00 82.06 816 SER A N 1
ATOM 6734 C CA . SER A 1 816 ? 19.500 -7.581 7.153 1.00 82.06 816 SER A CA 1
ATOM 6735 C C . SER A 1 816 ? 18.810 -8.125 5.898 1.00 82.06 816 SER A C 1
ATOM 6737 O O . SER A 1 816 ? 17.599 -8.334 5.929 1.00 82.06 816 SER A O 1
ATOM 6739 N N . LEU A 1 817 ? 19.548 -8.344 4.804 1.00 87.75 817 LEU A N 1
ATOM 6740 C CA . LEU A 1 817 ? 19.007 -8.954 3.586 1.00 87.75 817 LEU A CA 1
ATOM 6741 C C . LEU A 1 817 ? 18.749 -10.453 3.789 1.00 87.75 817 LEU A C 1
ATOM 6743 O O . LEU A 1 817 ? 17.679 -10.942 3.438 1.00 87.75 817 LEU A O 1
ATOM 6747 N N . TRP A 1 818 ? 19.691 -11.165 4.413 1.00 87.94 818 TRP A N 1
ATOM 6748 C CA . TRP A 1 818 ? 19.573 -12.597 4.694 1.00 87.94 818 TRP A CA 1
ATOM 6749 C C . TRP A 1 818 ? 18.403 -12.924 5.633 1.00 87.94 818 TRP A C 1
ATOM 6751 O O . TRP A 1 818 ? 17.646 -13.848 5.352 1.00 87.94 818 TRP A O 1
ATOM 6761 N N . SER A 1 819 ? 18.187 -12.144 6.698 1.00 84.81 819 SER A N 1
ATOM 6762 C CA . SER A 1 819 ? 17.050 -12.341 7.611 1.00 84.81 819 SER A CA 1
ATOM 6763 C C . SER A 1 819 ? 15.692 -12.041 6.962 1.00 84.81 819 SER A C 1
ATOM 6765 O O . SER A 1 819 ? 14.722 -12.739 7.240 1.00 84.81 819 SER A O 1
ATOM 6767 N N . ASN A 1 820 ? 15.616 -11.044 6.073 1.00 88.44 820 ASN A N 1
ATOM 6768 C CA . ASN A 1 820 ? 14.400 -10.745 5.306 1.00 88.44 820 ASN A CA 1
ATOM 6769 C C . ASN A 1 820 ? 14.019 -11.924 4.390 1.00 88.44 820 ASN A C 1
ATOM 6771 O O . ASN A 1 820 ? 12.860 -12.333 4.330 1.00 88.44 820 ASN A O 1
ATOM 6775 N N . GLU A 1 821 ? 15.013 -12.514 3.723 1.00 91.69 821 GLU A N 1
ATOM 6776 C CA . GLU A 1 821 ? 14.805 -13.664 2.842 1.00 91.69 821 GLU A CA 1
ATOM 6777 C C . GLU A 1 821 ? 14.521 -14.958 3.621 1.00 91.69 821 GLU A C 1
ATOM 6779 O O . GLU A 1 821 ? 13.651 -15.725 3.219 1.00 91.69 821 GLU A O 1
ATOM 6784 N N . LEU A 1 822 ? 15.155 -15.164 4.786 1.00 90.12 822 LEU A N 1
ATOM 6785 C CA . LEU A 1 822 ? 14.836 -16.268 5.702 1.00 90.12 822 LEU A CA 1
ATOM 6786 C C . LEU A 1 822 ? 13.346 -16.277 6.064 1.00 90.12 822 LEU A C 1
ATOM 6788 O O . LEU A 1 822 ? 12.707 -17.329 6.013 1.00 90.12 822 LEU A O 1
ATOM 6792 N N . TYR A 1 823 ? 12.793 -15.116 6.430 1.00 91.19 823 TYR A N 1
ATOM 6793 C CA . TYR A 1 823 ? 11.382 -14.992 6.792 1.00 91.19 823 TYR A CA 1
ATOM 6794 C C . TYR A 1 823 ? 10.485 -15.274 5.585 1.00 91.19 823 TYR A C 1
ATOM 6796 O O . TYR A 1 823 ? 9.585 -16.108 5.680 1.00 91.19 823 TYR A O 1
ATOM 6804 N N . ARG A 1 824 ? 10.771 -14.652 4.433 1.00 94.19 824 ARG A N 1
ATOM 6805 C CA . ARG A 1 824 ? 9.994 -14.849 3.202 1.00 94.19 824 ARG A CA 1
ATOM 6806 C C . ARG A 1 824 ? 9.967 -16.308 2.755 1.00 94.19 824 ARG A C 1
ATOM 6808 O O . ARG A 1 824 ? 8.889 -16.838 2.501 1.00 94.19 824 ARG A O 1
ATOM 6815 N N . LEU A 1 825 ? 11.125 -16.961 2.685 1.00 94.50 825 LEU A N 1
ATOM 6816 C CA . LEU A 1 825 ? 11.237 -18.350 2.239 1.00 94.50 825 LEU A CA 1
ATOM 6817 C C . LEU A 1 825 ? 10.649 -19.335 3.258 1.00 94.50 825 LEU A C 1
ATOM 6819 O O . LEU A 1 825 ? 10.073 -20.341 2.852 1.00 94.50 825 LEU A O 1
ATOM 6823 N N . SER A 1 826 ? 10.714 -19.040 4.562 1.00 93.50 826 SER A N 1
ATOM 6824 C CA . SER A 1 826 ? 10.044 -19.863 5.583 1.00 93.50 826 SER A CA 1
ATOM 6825 C C . SER A 1 826 ? 8.518 -19.758 5.495 1.00 93.50 826 SER A C 1
ATOM 6827 O O . SER A 1 826 ? 7.837 -20.777 5.584 1.00 93.50 826 SER A O 1
ATOM 6829 N N . ILE A 1 827 ? 7.975 -18.560 5.239 1.00 94.81 827 ILE A N 1
ATOM 6830 C CA . ILE A 1 827 ? 6.543 -18.372 4.955 1.00 94.81 827 ILE A CA 1
ATOM 6831 C C . ILE A 1 827 ? 6.169 -19.104 3.656 1.00 94.81 827 ILE A C 1
ATOM 6833 O O . ILE A 1 827 ? 5.279 -19.950 3.671 1.00 94.81 827 ILE A O 1
ATOM 6837 N N . ALA A 1 828 ? 6.880 -18.867 2.549 1.00 96.06 828 ALA A N 1
ATOM 6838 C CA . ALA A 1 828 ? 6.606 -19.524 1.269 1.00 96.06 828 ALA A CA 1
ATOM 6839 C C . ALA A 1 828 ? 6.674 -21.062 1.367 1.00 96.06 828 ALA A C 1
ATOM 6841 O O . ALA A 1 828 ? 5.837 -21.754 0.794 1.00 96.06 828 ALA A O 1
ATOM 6842 N N . ASN A 1 829 ? 7.610 -21.616 2.144 1.00 95.25 829 ASN A N 1
ATOM 6843 C CA . ASN A 1 829 ? 7.706 -23.059 2.360 1.00 95.25 829 ASN A CA 1
ATOM 6844 C C . ASN A 1 829 ? 6.587 -23.621 3.252 1.00 95.25 829 ASN A C 1
ATOM 6846 O O . ASN A 1 829 ? 6.136 -24.739 3.013 1.00 95.25 829 ASN A O 1
ATOM 6850 N N . GLN A 1 830 ? 6.087 -22.856 4.225 1.00 93.81 830 GLN A N 1
ATOM 6851 C CA . GLN A 1 830 ? 4.903 -23.239 4.998 1.00 93.81 830 GLN A CA 1
ATOM 6852 C C . GLN A 1 830 ? 3.634 -23.259 4.125 1.00 93.81 830 GLN A C 1
ATOM 6854 O O . GLN A 1 830 ? 2.803 -24.155 4.263 1.00 93.81 830 GLN A O 1
ATOM 6859 N N . PHE A 1 831 ? 3.499 -22.301 3.204 1.00 94.75 831 PHE A N 1
ATOM 6860 C CA . PHE A 1 831 ? 2.375 -22.208 2.266 1.00 94.75 831 PHE A CA 1
ATOM 6861 C C . PHE A 1 831 ? 2.559 -23.052 0.985 1.00 94.75 831 PHE A C 1
ATOM 6863 O O . PHE A 1 831 ? 1.710 -23.007 0.101 1.00 94.75 831 PHE A O 1
ATOM 6870 N N . ARG A 1 832 ? 3.622 -23.866 0.877 1.00 94.88 832 ARG A N 1
ATOM 6871 C CA . ARG A 1 832 ? 3.992 -24.661 -0.317 1.00 94.88 832 ARG A CA 1
ATOM 6872 C C . ARG A 1 832 ? 2.824 -25.413 -0.969 1.00 94.88 832 ARG A C 1
ATOM 6874 O O . ARG A 1 832 ? 2.693 -25.394 -2.191 1.00 94.88 832 ARG A O 1
ATOM 6881 N N . ASN A 1 833 ? 2.008 -26.079 -0.151 1.00 92.50 833 ASN A N 1
ATOM 6882 C CA . ASN A 1 833 ? 0.861 -26.895 -0.572 1.00 92.50 833 ASN A CA 1
ATOM 6883 C C . ASN A 1 833 ? -0.489 -26.207 -0.288 1.00 92.50 833 ASN A C 1
ATOM 6885 O O . ASN A 1 833 ? -1.538 -26.842 -0.358 1.00 92.50 833 ASN A O 1
ATOM 6889 N N . GLU A 1 834 ? -0.472 -24.923 0.071 1.00 92.62 834 GLU A N 1
ATOM 6890 C CA . GLU A 1 834 ? -1.653 -24.149 0.435 1.00 92.62 834 GLU A CA 1
ATOM 6891 C C . GLU A 1 834 ? -2.025 -23.177 -0.690 1.00 92.62 834 GLU A C 1
ATOM 6893 O O . GLU A 1 834 ? -1.176 -22.487 -1.249 1.00 92.62 834 GLU A O 1
ATOM 6898 N N . ILE A 1 835 ? -3.323 -23.078 -0.976 1.00 93.81 835 ILE A N 1
ATOM 6899 C CA . ILE A 1 835 ? -3.903 -21.907 -1.647 1.00 93.81 835 ILE A CA 1
ATOM 6900 C C . ILE A 1 835 ? -4.216 -20.852 -0.583 1.00 93.81 835 ILE A C 1
ATOM 6902 O O . ILE A 1 835 ? -4.791 -21.191 0.460 1.00 93.81 835 ILE A O 1
ATOM 6906 N N . PHE A 1 836 ? -3.821 -19.609 -0.854 1.00 95.69 836 PHE A N 1
ATOM 6907 C CA . PHE A 1 836 ? -3.893 -18.470 0.060 1.00 95.69 836 PHE A CA 1
ATOM 6908 C C . PHE A 1 836 ? -4.283 -17.172 -0.660 1.00 95.69 836 PHE A C 1
ATOM 6910 O O . PHE A 1 836 ? -4.277 -17.093 -1.887 1.00 95.69 836 PHE A O 1
ATOM 6917 N N . TRP A 1 837 ? -4.600 -16.138 0.118 1.00 96.44 837 TRP A N 1
ATOM 6918 C CA . TRP A 1 837 ? -5.016 -14.823 -0.365 1.00 96.44 837 TRP A CA 1
ATOM 6919 C C . TRP A 1 837 ? -4.247 -13.698 0.331 1.00 96.44 837 TRP A C 1
ATOM 6921 O O . TRP A 1 837 ? -3.853 -13.820 1.494 1.00 96.44 837 TRP A O 1
ATOM 6931 N N . PHE A 1 838 ? -4.086 -12.569 -0.360 1.00 96.81 838 PHE A N 1
ATOM 6932 C CA . PHE A 1 838 ? -3.547 -11.344 0.226 1.00 96.81 838 PHE A CA 1
ATOM 6933 C C . PHE A 1 838 ? -4.690 -10.368 0.548 1.00 96.81 838 PHE A C 1
ATOM 6935 O O . PHE A 1 838 ? -5.325 -9.866 -0.379 1.00 96.81 838 PHE A O 1
ATOM 6942 N N . PRO A 1 839 ? -4.958 -10.049 1.829 1.00 96.31 839 PRO A N 1
ATOM 6943 C CA . PRO A 1 839 ? -5.767 -8.885 2.165 1.00 96.31 839 PRO A CA 1
ATOM 6944 C C . PRO A 1 839 ? -4.994 -7.607 1.811 1.00 96.31 839 PRO A C 1
ATOM 6946 O O . PRO A 1 839 ? -3.798 -7.498 2.088 1.00 96.31 839 PRO A O 1
ATOM 6949 N N . HIS A 1 840 ? -5.679 -6.631 1.225 1.00 97.06 840 HIS A N 1
ATOM 6950 C CA . HIS A 1 840 ? -5.128 -5.353 0.782 1.00 97.06 840 HIS A CA 1
ATOM 6951 C C . HIS A 1 840 ? -5.722 -4.167 1.551 1.00 97.06 840 HIS A C 1
ATOM 6953 O O . HIS A 1 840 ? -6.869 -4.201 2.003 1.00 97.06 840 HIS A O 1
ATOM 6959 N N . ASN A 1 841 ? -4.947 -3.087 1.646 1.00 95.56 841 ASN A N 1
ATOM 6960 C CA . ASN A 1 841 ? -5.372 -1.771 2.124 1.00 95.56 841 ASN A CA 1
ATOM 6961 C C . ASN A 1 841 ? -4.627 -0.651 1.366 1.00 95.56 841 ASN A C 1
ATOM 6963 O O . ASN A 1 841 ? -3.830 -0.931 0.470 1.00 95.56 841 ASN A O 1
ATOM 6967 N N . LEU A 1 842 ? -4.895 0.617 1.688 1.00 95.56 842 LEU A N 1
ATOM 6968 C CA . LEU A 1 842 ? -4.405 1.770 0.919 1.00 95.56 842 LEU A CA 1
ATOM 6969 C C . LEU A 1 842 ? -3.317 2.573 1.653 1.00 95.56 842 LEU A C 1
ATOM 6971 O O . LEU A 1 842 ? -3.233 2.534 2.879 1.00 95.56 842 LEU A O 1
ATOM 6975 N N . ASP A 1 843 ? -2.527 3.383 0.941 1.00 94.81 843 ASP A N 1
ATOM 6976 C CA . ASP A 1 843 ? -1.872 4.558 1.539 1.00 94.81 843 ASP A CA 1
ATOM 6977 C C . ASP A 1 843 ? -2.838 5.757 1.661 1.00 94.81 843 ASP A C 1
ATOM 6979 O O . ASP A 1 843 ? -3.971 5.739 1.181 1.00 94.81 843 ASP A O 1
ATOM 6983 N N . PHE A 1 844 ? -2.390 6.830 2.320 1.00 93.81 844 PHE A N 1
ATOM 6984 C CA . PHE A 1 844 ? -3.193 8.038 2.563 1.00 93.81 844 PHE A CA 1
ATOM 6985 C C . PHE A 1 844 ? -3.695 8.746 1.284 1.00 93.81 844 PHE A C 1
ATOM 6987 O O . PHE A 1 844 ? -4.565 9.608 1.370 1.00 93.81 844 PHE A O 1
ATOM 6994 N N . ARG A 1 845 ? -3.144 8.422 0.109 1.00 94.19 845 ARG A N 1
ATOM 6995 C CA . ARG A 1 845 ? -3.476 9.018 -1.199 1.00 94.19 845 ARG A CA 1
ATOM 6996 C C . ARG A 1 845 ? -4.180 8.031 -2.140 1.00 94.19 845 ARG A C 1
ATOM 6998 O O . ARG A 1 845 ? -4.505 8.400 -3.262 1.00 94.19 845 ARG A O 1
ATOM 7005 N N . GLY A 1 846 ? -4.461 6.819 -1.656 1.00 94.69 846 GLY A N 1
ATOM 7006 C CA . GLY A 1 846 ? -5.324 5.834 -2.298 1.00 94.69 846 GLY A CA 1
ATOM 7007 C C . GLY A 1 846 ? -4.619 4.647 -2.952 1.00 94.69 846 GLY A C 1
ATOM 7008 O O . GLY A 1 846 ? -5.324 3.760 -3.416 1.00 94.69 846 GLY A O 1
ATOM 7009 N N . ARG A 1 847 ? -3.280 4.575 -2.982 1.00 95.62 847 ARG A N 1
ATOM 7010 C CA . ARG A 1 847 ? -2.562 3.474 -3.658 1.00 95.62 847 ARG A CA 1
ATOM 7011 C C . ARG A 1 847 ? -2.685 2.177 -2.868 1.00 95.62 847 ARG A C 1
ATOM 7013 O O . ARG A 1 847 ? -2.476 2.188 -1.658 1.00 95.62 847 ARG A O 1
ATOM 7020 N N . VAL A 1 848 ? -2.975 1.065 -3.542 1.00 95.94 848 VAL A N 1
ATOM 7021 C CA . VAL A 1 848 ? -3.174 -0.252 -2.907 1.00 95.94 848 VAL A CA 1
ATOM 7022 C C . VAL A 1 848 ? -1.850 -0.942 -2.545 1.00 95.94 848 VAL A C 1
ATOM 7024 O O . VAL A 1 848 ? -0.886 -0.892 -3.310 1.00 95.94 848 VAL A O 1
ATOM 7027 N N . TYR A 1 849 ? -1.828 -1.633 -1.399 1.00 96.75 849 TYR A N 1
ATOM 7028 C CA . TYR A 1 849 ? -0.738 -2.485 -0.910 1.00 96.75 849 TYR A CA 1
ATOM 7029 C C . TYR A 1 849 ? -1.290 -3.730 -0.169 1.00 96.75 849 TYR A C 1
ATOM 7031 O O . TYR A 1 849 ? -2.205 -3.585 0.645 1.00 96.75 849 TYR A O 1
ATOM 7039 N N . PRO A 1 850 ? -0.706 -4.933 -0.337 1.00 96.69 850 PRO A N 1
ATOM 7040 C CA . PRO A 1 850 ? -0.961 -6.093 0.523 1.00 96.69 850 PRO A CA 1
ATOM 7041 C C . PRO A 1 850 ? -0.595 -5.809 1.981 1.00 96.69 850 PRO A C 1
ATOM 7043 O O . PRO A 1 850 ? 0.449 -5.209 2.257 1.00 96.69 850 PRO A O 1
ATOM 7046 N N . VAL A 1 851 ? -1.437 -6.236 2.920 1.00 95.56 851 VAL A N 1
ATOM 7047 C CA . VAL A 1 851 ? -1.209 -6.090 4.367 1.00 95.56 851 VAL A CA 1
ATOM 7048 C C . VAL A 1 851 ? -0.035 -6.958 4.861 1.00 95.56 851 VAL A C 1
ATOM 7050 O O . VAL A 1 851 ? 0.800 -6.399 5.575 1.00 95.56 851 VAL A O 1
ATOM 7053 N N . PRO A 1 852 ? 0.122 -8.243 4.460 1.00 94.94 852 PRO A N 1
ATOM 7054 C CA . PRO A 1 852 ? 1.277 -9.064 4.843 1.00 94.94 852 PRO A CA 1
ATOM 7055 C C . PRO A 1 852 ? 2.601 -8.461 4.330 1.00 94.94 852 PRO A C 1
ATOM 7057 O O . PRO A 1 852 ? 2.771 -8.335 3.114 1.00 94.94 852 PRO A O 1
ATOM 7060 N N . PRO A 1 853 ? 3.562 -8.076 5.194 1.00 91.88 853 PRO A N 1
ATOM 7061 C CA . PRO A 1 853 ? 4.728 -7.299 4.770 1.00 91.88 853 PRO A CA 1
ATOM 7062 C C . PRO A 1 853 ? 5.901 -8.150 4.258 1.00 91.88 853 PRO A C 1
ATOM 7064 O O . PRO A 1 853 ? 6.678 -7.665 3.438 1.00 91.88 853 PRO A O 1
ATOM 7067 N N . HIS A 1 854 ? 6.049 -9.395 4.730 1.00 91.62 854 HIS A N 1
ATOM 7068 C CA . HIS A 1 854 ? 7.248 -10.222 4.490 1.00 91.62 854 HIS A CA 1
ATOM 7069 C C . HIS A 1 854 ? 7.215 -10.976 3.149 1.00 91.62 854 HIS A C 1
ATOM 7071 O O . HIS A 1 854 ? 8.242 -11.128 2.480 1.00 91.62 854 HIS A O 1
ATOM 7077 N N . PHE A 1 855 ? 6.028 -11.448 2.757 1.00 95.31 855 PHE A N 1
ATOM 7078 C CA . PHE A 1 855 ? 5.778 -12.231 1.547 1.00 95.31 855 PHE A CA 1
ATOM 7079 C C . PHE A 1 855 ? 4.494 -11.737 0.871 1.00 95.31 855 PHE A C 1
ATOM 7081 O O . PHE A 1 855 ? 3.415 -11.837 1.448 1.00 95.31 855 PHE A O 1
ATOM 7088 N N . ASN A 1 856 ? 4.639 -11.160 -0.324 1.00 95.25 856 ASN A N 1
ATOM 7089 C CA . ASN A 1 856 ? 3.570 -10.650 -1.184 1.00 95.25 856 ASN A CA 1
ATOM 7090 C C . ASN A 1 856 ? 4.118 -10.385 -2.603 1.00 95.25 856 ASN A C 1
ATOM 7092 O O . ASN A 1 856 ? 5.336 -10.336 -2.801 1.00 95.25 856 ASN A O 1
ATOM 7096 N N . HIS A 1 857 ? 3.233 -10.170 -3.580 1.00 93.75 857 HIS A N 1
ATOM 7097 C CA . HIS A 1 857 ? 3.597 -9.934 -4.986 1.00 93.75 857 HIS A CA 1
ATOM 7098 C C . HIS A 1 857 ? 4.174 -8.536 -5.281 1.00 93.75 857 HIS A C 1
ATOM 7100 O O . HIS A 1 857 ? 4.817 -8.351 -6.310 1.00 93.75 857 HIS A O 1
ATOM 7106 N N . LEU A 1 858 ? 4.037 -7.564 -4.367 1.00 93.75 858 LEU A N 1
ATOM 7107 C CA . LEU A 1 858 ? 4.729 -6.264 -4.453 1.00 93.75 858 LEU A CA 1
ATOM 7108 C C . LEU A 1 858 ? 6.228 -6.362 -4.093 1.00 93.75 858 LEU A C 1
ATOM 7110 O O . LEU A 1 858 ? 6.952 -5.371 -4.209 1.00 93.75 858 LEU A O 1
ATOM 7114 N N . GLY A 1 859 ? 6.703 -7.533 -3.655 1.00 90.56 859 GLY A N 1
ATOM 7115 C CA . GLY A 1 859 ? 8.103 -7.784 -3.325 1.00 90.56 859 GLY A CA 1
ATOM 7116 C C . GLY A 1 859 ? 9.068 -7.733 -4.520 1.00 90.56 859 GLY A C 1
ATOM 7117 O O . GLY A 1 859 ? 8.705 -7.428 -5.658 1.00 90.56 859 GLY A O 1
ATOM 7118 N N . SER A 1 860 ? 10.334 -8.038 -4.229 1.00 92.12 860 SER A N 1
ATOM 7119 C CA . SER A 1 860 ? 11.418 -8.204 -5.209 1.00 92.12 860 SER A CA 1
ATOM 7120 C C . SER A 1 860 ? 11.221 -9.432 -6.103 1.00 92.12 860 SER A C 1
ATOM 7122 O O . SER A 1 860 ? 10.459 -10.323 -5.743 1.00 92.12 860 SER A O 1
ATOM 7124 N N . ASP A 1 861 ? 11.979 -9.524 -7.196 1.00 95.31 861 ASP A N 1
ATOM 7125 C CA . ASP A 1 861 ? 12.005 -10.632 -8.167 1.00 95.31 861 ASP A CA 1
ATOM 7126 C C . ASP A 1 861 ? 11.777 -12.041 -7.577 1.00 95.31 861 ASP A C 1
ATOM 7128 O O . ASP A 1 861 ? 10.825 -12.721 -7.958 1.00 95.31 861 ASP A O 1
ATOM 7132 N N . ILE A 1 862 ? 12.554 -12.435 -6.557 1.00 95.38 862 ILE A N 1
ATOM 7133 C CA . ILE A 1 862 ? 12.367 -13.697 -5.811 1.00 95.38 862 ILE A CA 1
ATOM 7134 C C . ILE A 1 862 ? 10.917 -13.883 -5.329 1.00 95.38 862 ILE A C 1
ATOM 7136 O O . ILE A 1 862 ? 10.326 -14.939 -5.533 1.00 95.38 862 ILE A O 1
ATOM 7140 N N . ALA A 1 863 ? 10.325 -12.867 -4.698 1.00 95.00 863 ALA A N 1
ATOM 7141 C CA . ALA A 1 863 ? 8.962 -12.929 -4.176 1.00 95.00 863 ALA A CA 1
ATOM 7142 C C . ALA A 1 863 ? 7.920 -13.097 -5.291 1.00 95.00 863 ALA A C 1
ATOM 7144 O O . ALA A 1 863 ? 6.906 -13.749 -5.069 1.00 95.00 863 ALA A O 1
ATOM 7145 N N . ARG A 1 864 ? 8.182 -12.544 -6.481 1.00 95.88 864 ARG A N 1
ATOM 7146 C CA . ARG A 1 864 ? 7.296 -12.634 -7.648 1.00 95.88 864 ARG A CA 1
ATOM 7147 C C . ARG A 1 864 ? 7.406 -13.998 -8.325 1.00 95.88 864 ARG A C 1
ATOM 7149 O O . ARG A 1 864 ? 6.395 -14.667 -8.485 1.00 95.88 864 ARG A O 1
ATOM 7156 N N . GLY A 1 865 ? 8.623 -14.467 -8.614 1.00 95.69 865 GLY A N 1
ATOM 7157 C CA . GLY A 1 865 ? 8.864 -15.796 -9.199 1.00 95.69 865 GLY A CA 1
ATOM 7158 C C . GLY A 1 865 ? 8.404 -16.967 -8.313 1.00 95.69 865 GLY A C 1
ATOM 7159 O O . GLY A 1 865 ? 8.112 -18.051 -8.821 1.00 95.69 865 GLY A O 1
ATOM 7160 N N . LEU A 1 866 ? 8.296 -16.746 -6.996 1.00 97.25 866 LEU A N 1
ATOM 7161 C CA . LEU A 1 866 ? 7.730 -17.685 -6.019 1.00 97.25 866 LEU A CA 1
ATOM 7162 C C . LEU A 1 866 ? 6.198 -17.810 -6.057 1.00 97.25 866 LEU A C 1
ATOM 7164 O O . LEU A 1 866 ? 5.673 -18.738 -5.439 1.00 97.25 866 LEU A O 1
ATOM 7168 N N . ILE A 1 867 ? 5.475 -16.901 -6.714 1.00 96.38 867 ILE A N 1
ATOM 7169 C CA . ILE A 1 867 ? 4.015 -16.777 -6.620 1.00 96.38 867 ILE A CA 1
ATOM 7170 C C . ILE A 1 867 ? 3.365 -17.033 -7.991 1.00 96.38 867 ILE A C 1
ATOM 7172 O O . ILE A 1 867 ? 3.810 -16.526 -9.014 1.00 96.38 867 ILE A O 1
ATOM 7176 N N . LEU A 1 868 ? 2.281 -17.811 -8.001 1.00 97.56 868 LEU A N 1
ATOM 7177 C CA . LEU A 1 868 ? 1.436 -18.082 -9.172 1.00 97.56 868 LEU A CA 1
ATOM 7178 C C . LEU A 1 868 ? -0.038 -17.899 -8.800 1.00 97.56 868 LEU A C 1
ATOM 7180 O O . LEU A 1 868 ? -0.404 -18.057 -7.630 1.00 97.56 868 LEU A O 1
ATOM 7184 N N . PHE A 1 869 ? -0.905 -17.646 -9.781 1.00 96.62 869 PHE A N 1
ATOM 7185 C CA . PHE A 1 869 ? -2.349 -17.716 -9.550 1.00 96.62 869 PHE A CA 1
ATOM 7186 C C . PHE A 1 869 ? -2.750 -19.151 -9.167 1.00 96.62 869 PHE A C 1
ATOM 7188 O O . PHE A 1 869 ? -2.215 -20.130 -9.694 1.00 96.62 869 PHE A O 1
ATOM 7195 N N . ALA A 1 870 ? -3.682 -19.305 -8.225 1.00 93.19 870 ALA A N 1
ATOM 7196 C CA . ALA A 1 870 ? -4.221 -20.621 -7.875 1.00 93.19 870 ALA A CA 1
ATOM 7197 C C . ALA A 1 870 ? -5.286 -21.089 -8.875 1.00 93.19 870 ALA A C 1
ATOM 7199 O O . ALA A 1 870 ? -5.324 -22.270 -9.220 1.00 93.19 870 ALA A O 1
ATOM 7200 N N . GLU A 1 871 ? -6.104 -20.157 -9.366 1.00 88.56 871 GLU A N 1
ATOM 7201 C CA . GLU A 1 871 ? -6.987 -20.368 -10.510 1.00 88.56 871 GLU A CA 1
ATOM 7202 C C . GLU A 1 871 ? -6.147 -20.352 -11.797 1.00 88.56 871 GLU A C 1
ATOM 7204 O O . GLU A 1 871 ? -5.345 -19.441 -12.012 1.00 88.56 871 GLU A O 1
ATOM 7209 N N . GLY A 1 872 ? -6.285 -21.385 -12.628 1.00 90.38 872 GLY A N 1
ATOM 7210 C CA . GLY A 1 872 ? -5.597 -21.495 -13.916 1.00 90.38 872 GLY A CA 1
ATOM 7211 C C . GLY A 1 872 ? -6.539 -21.193 -15.075 1.00 90.38 872 GLY A C 1
ATOM 7212 O O . GLY A 1 872 ? -7.750 -21.372 -14.943 1.00 90.38 872 GLY A O 1
ATOM 7213 N N . LYS A 1 873 ? -5.986 -20.775 -16.216 1.00 91.12 873 LYS A N 1
ATOM 7214 C CA . LYS A 1 873 ? -6.736 -20.586 -17.467 1.00 91.12 873 LYS A CA 1
ATOM 7215 C C . LYS A 1 873 ? -6.002 -21.227 -18.652 1.00 91.12 873 LYS A C 1
ATOM 7217 O O . LYS A 1 873 ? -4.769 -21.194 -18.677 1.00 91.12 873 LYS A O 1
ATOM 7222 N N . PRO A 1 874 ? -6.714 -21.822 -19.627 1.00 94.31 874 PRO A N 1
ATOM 7223 C CA . PRO A 1 874 ? -6.088 -22.324 -20.847 1.00 94.31 874 PRO A CA 1
ATOM 7224 C C . PRO A 1 874 ? -5.461 -21.165 -21.634 1.00 94.31 874 PRO A C 1
ATOM 7226 O O . PRO A 1 874 ? -6.056 -20.093 -21.734 1.00 94.31 874 PRO A O 1
ATOM 7229 N N . LEU A 1 875 ? -4.273 -21.365 -22.212 1.00 93.44 875 LEU A N 1
ATOM 7230 C CA . LEU A 1 875 ? -3.562 -20.308 -22.950 1.00 93.44 875 LEU A CA 1
ATOM 7231 C C . LEU A 1 875 ? -4.348 -19.755 -24.156 1.00 93.44 875 LEU A C 1
ATOM 7233 O O . LEU A 1 875 ? -4.156 -18.597 -24.536 1.00 93.44 875 LEU A O 1
ATOM 7237 N N . GLY A 1 876 ? -5.211 -20.561 -24.778 1.00 92.75 876 GLY A N 1
ATOM 7238 C CA . GLY A 1 876 ? -5.875 -20.216 -26.032 1.00 92.75 876 GLY A CA 1
ATOM 7239 C C . GLY A 1 876 ? -4.878 -19.997 -27.177 1.00 92.75 876 GLY A C 1
ATOM 7240 O O . GLY A 1 876 ? -3.715 -20.391 -27.099 1.00 92.75 876 GLY A O 1
ATOM 7241 N N . ALA A 1 877 ? -5.323 -19.348 -28.255 1.00 91.38 877 ALA A N 1
ATOM 7242 C CA . ALA A 1 877 ? -4.480 -19.110 -29.431 1.00 91.38 877 ALA A CA 1
ATOM 7243 C C . ALA A 1 877 ? -3.289 -18.165 -29.152 1.00 91.38 877 ALA A C 1
ATOM 7245 O O . ALA A 1 877 ? -2.192 -18.386 -29.660 1.00 91.38 877 ALA A O 1
ATOM 7246 N N . ASN A 1 878 ? -3.485 -17.132 -28.320 1.00 92.62 878 ASN A N 1
ATOM 7247 C CA . ASN A 1 878 ? -2.486 -16.079 -28.093 1.00 92.62 878 ASN A CA 1
ATOM 7248 C C . ASN A 1 878 ? -1.611 -16.286 -26.844 1.00 92.62 878 ASN A C 1
ATOM 7250 O O . ASN A 1 878 ? -0.560 -15.651 -26.741 1.00 92.62 878 ASN A O 1
ATOM 7254 N N . GLY A 1 879 ? -1.993 -17.136 -25.885 1.00 94.94 879 GLY A N 1
ATOM 7255 C CA . GLY A 1 879 ? -1.334 -17.177 -24.574 1.00 94.94 879 GLY A CA 1
ATOM 7256 C C . GLY A 1 879 ? 0.140 -17.585 -24.621 1.00 94.94 879 GLY A C 1
ATOM 7257 O O . GLY A 1 879 ? 0.963 -16.971 -23.944 1.00 94.94 879 GLY A O 1
ATOM 7258 N N . LEU A 1 880 ? 0.517 -18.549 -25.470 1.00 96.69 880 LEU A N 1
ATOM 7259 C CA . LEU A 1 880 ? 1.927 -18.934 -25.638 1.00 96.69 880 LEU A CA 1
ATOM 7260 C C . LEU A 1 880 ? 2.765 -17.796 -26.250 1.00 96.69 880 LEU A C 1
ATOM 7262 O O . LEU A 1 880 ? 3.904 -17.573 -25.842 1.00 96.69 880 LEU A O 1
ATOM 7266 N N . ARG A 1 881 ? 2.190 -17.036 -27.189 1.00 96.50 881 ARG A N 1
ATOM 7267 C CA . ARG A 1 881 ? 2.794 -15.816 -27.744 1.00 96.50 881 ARG A CA 1
ATOM 7268 C C . ARG A 1 881 ? 2.968 -14.748 -26.661 1.00 96.50 881 ARG A C 1
ATOM 7270 O O . ARG A 1 881 ? 4.048 -14.174 -26.536 1.00 96.50 881 ARG A O 1
ATOM 7277 N N . ARG A 1 882 ? 1.945 -14.526 -25.828 1.00 96.75 882 ARG A N 1
ATOM 7278 C CA . ARG A 1 882 ? 1.992 -13.577 -24.703 1.00 96.75 882 ARG A CA 1
ATOM 7279 C C . ARG A 1 882 ? 3.040 -13.966 -23.651 1.00 96.75 882 ARG A C 1
ATOM 7281 O O . ARG A 1 882 ? 3.778 -13.085 -23.222 1.00 96.75 882 ARG A O 1
ATOM 7288 N N . LEU A 1 883 ? 3.201 -15.256 -23.331 1.00 97.62 883 LEU A N 1
ATOM 7289 C CA . LEU A 1 883 ? 4.305 -15.749 -22.490 1.00 97.62 883 LEU A CA 1
ATOM 7290 C C . LEU A 1 883 ? 5.685 -15.453 -23.103 1.00 97.62 883 LEU A C 1
ATOM 7292 O O . LEU A 1 883 ? 6.553 -14.924 -22.413 1.00 97.62 883 LEU A O 1
ATOM 7296 N N . LYS A 1 884 ? 5.892 -15.733 -24.399 1.00 97.50 884 LYS A N 1
ATOM 7297 C CA . LYS A 1 884 ? 7.165 -15.454 -25.098 1.00 97.50 884 LYS A CA 1
ATOM 7298 C C . LYS A 1 884 ? 7.538 -13.968 -25.078 1.00 97.50 884 LYS A C 1
ATOM 7300 O O . LYS A 1 884 ? 8.675 -13.629 -24.764 1.00 97.50 884 LYS A O 1
ATOM 7305 N N . ILE A 1 885 ? 6.581 -13.083 -25.368 1.00 96.56 885 ILE A N 1
ATOM 7306 C CA . ILE A 1 885 ? 6.775 -11.624 -25.297 1.00 96.56 885 ILE A CA 1
ATOM 7307 C C . ILE A 1 885 ? 7.136 -11.207 -23.863 1.00 96.56 885 ILE A C 1
ATOM 7309 O O . ILE A 1 885 ? 8.101 -10.472 -23.655 1.00 96.56 885 ILE A O 1
ATOM 7313 N N . HIS A 1 886 ? 6.396 -11.716 -22.874 1.00 97.12 886 HIS A N 1
ATOM 7314 C CA . HIS A 1 886 ? 6.621 -11.407 -21.465 1.00 97.12 886 HIS A CA 1
ATOM 7315 C C . HIS A 1 886 ? 8.001 -11.872 -20.971 1.00 97.12 886 HIS A C 1
ATOM 7317 O O . HIS A 1 886 ? 8.677 -11.118 -20.274 1.00 97.12 886 HIS A O 1
ATOM 7323 N N . LEU A 1 887 ? 8.471 -13.054 -21.391 1.00 97.44 887 LEU A N 1
ATOM 7324 C CA . LEU A 1 887 ? 9.828 -13.517 -21.093 1.00 97.44 887 LEU A CA 1
ATOM 7325 C C . LEU A 1 887 ? 10.883 -12.504 -21.555 1.00 97.44 887 LEU A C 1
ATOM 7327 O O . LEU A 1 887 ? 11.772 -12.161 -20.784 1.00 97.44 887 LEU A O 1
ATOM 7331 N N . ILE A 1 888 ? 10.782 -11.999 -22.788 1.00 96.31 888 ILE A N 1
ATOM 7332 C CA . ILE A 1 888 ? 11.752 -11.023 -23.301 1.00 96.31 888 ILE A CA 1
ATOM 7333 C C . ILE A 1 888 ? 11.636 -9.683 -22.565 1.00 96.31 888 ILE A C 1
ATOM 7335 O O . ILE A 1 888 ? 12.670 -9.110 -22.220 1.00 96.31 888 ILE A O 1
ATOM 7339 N N . ASN A 1 889 ? 10.425 -9.226 -22.221 1.00 93.75 889 ASN A N 1
ATOM 7340 C CA . ASN A 1 889 ? 10.234 -8.020 -21.402 1.00 93.75 889 ASN A CA 1
ATOM 7341 C C . ASN A 1 889 ? 11.018 -8.080 -20.070 1.00 93.75 889 ASN A C 1
ATOM 7343 O O . ASN A 1 889 ? 11.647 -7.086 -19.698 1.00 93.75 889 ASN A O 1
ATOM 7347 N N . LEU A 1 890 ? 11.028 -9.239 -19.391 1.00 94.44 890 LEU A N 1
ATOM 7348 C CA . LEU A 1 890 ? 11.749 -9.458 -18.123 1.00 94.44 890 LEU A CA 1
ATOM 7349 C C . LEU A 1 890 ? 13.283 -9.346 -18.251 1.00 94.44 890 LEU A C 1
ATOM 7351 O O . LEU A 1 890 ? 13.961 -9.088 -17.259 1.00 94.44 890 LEU A O 1
ATOM 7355 N N . THR A 1 891 ? 13.842 -9.512 -19.457 1.00 91.88 891 THR A N 1
ATOM 7356 C CA . THR A 1 891 ? 15.303 -9.558 -19.681 1.00 91.88 891 THR A CA 1
ATOM 7357 C C . THR A 1 891 ? 15.996 -8.208 -19.886 1.00 91.88 891 THR A C 1
ATOM 7359 O O . THR A 1 891 ? 17.217 -8.182 -20.000 1.00 91.88 891 THR A O 1
ATOM 7362 N N . ASP A 1 892 ? 15.257 -7.096 -19.993 1.00 83.81 892 ASP A N 1
ATOM 7363 C CA . ASP A 1 892 ? 15.728 -5.789 -20.527 1.00 83.81 892 ASP A CA 1
ATOM 7364 C C . ASP A 1 892 ? 16.238 -5.828 -21.988 1.00 83.81 892 ASP A C 1
ATOM 7366 O O . ASP A 1 892 ? 16.437 -4.783 -22.616 1.00 83.81 892 ASP A O 1
ATOM 7370 N N . LEU A 1 893 ? 16.361 -7.013 -22.596 1.00 85.12 893 LEU A N 1
ATOM 7371 C CA . LEU A 1 893 ? 16.673 -7.166 -24.012 1.00 85.12 893 LEU A CA 1
ATOM 7372 C C . LEU A 1 893 ? 15.497 -6.683 -24.868 1.00 85.12 893 LEU A C 1
ATOM 7374 O O . LEU A 1 893 ? 14.331 -6.764 -24.487 1.00 85.12 893 LEU A O 1
ATOM 7378 N N . LYS A 1 894 ? 15.808 -6.173 -26.064 1.00 87.06 894 LYS A N 1
ATOM 7379 C CA . LYS A 1 894 ? 14.822 -5.787 -27.089 1.00 87.06 894 LYS A CA 1
ATOM 7380 C C . LYS A 1 894 ? 13.752 -4.756 -26.647 1.00 87.06 894 LYS A C 1
ATOM 7382 O O . LYS A 1 894 ? 12.824 -4.524 -27.414 1.00 87.06 894 LYS A O 1
ATOM 7387 N N . LYS A 1 895 ? 13.875 -4.047 -25.508 1.00 83.69 895 LYS A N 1
ATOM 7388 C CA . LYS A 1 895 ? 12.850 -3.068 -25.055 1.00 83.69 895 LYS A CA 1
ATOM 7389 C C . LYS A 1 895 ? 12.545 -1.924 -26.044 1.00 83.69 895 LYS A C 1
ATOM 7391 O O . LYS A 1 895 ? 11.429 -1.420 -26.031 1.00 83.69 895 LYS A O 1
ATOM 7396 N N . ARG A 1 896 ? 13.480 -1.545 -26.932 1.00 86.75 896 ARG A N 1
ATOM 7397 C CA . ARG A 1 896 ? 13.253 -0.580 -28.041 1.00 86.75 896 ARG A CA 1
ATOM 7398 C C . ARG A 1 896 ? 12.592 -1.190 -29.296 1.00 86.75 896 ARG A C 1
ATOM 7400 O O . ARG A 1 896 ? 12.334 -0.468 -30.251 1.00 86.75 896 ARG A O 1
ATOM 7407 N N . GLN A 1 897 ? 12.373 -2.503 -29.333 1.00 91.81 897 GLN A N 1
ATOM 7408 C CA . GLN A 1 897 ? 11.857 -3.230 -30.497 1.00 91.81 897 GLN A CA 1
ATOM 7409 C C . GLN A 1 897 ? 10.366 -3.552 -30.347 1.00 91.81 897 GLN A C 1
ATOM 7411 O O . GLN A 1 897 ? 9.814 -3.542 -29.235 1.00 91.81 897 GLN A O 1
ATOM 7416 N N . SER A 1 898 ? 9.728 -3.837 -31.481 1.00 94.38 898 SER A N 1
ATOM 7417 C CA . SER A 1 898 ? 8.299 -4.122 -31.570 1.00 94.38 898 SER A CA 1
ATOM 7418 C C . SER A 1 898 ? 7.904 -5.436 -30.892 1.00 94.38 898 SER A C 1
ATOM 7420 O O . SER A 1 898 ? 8.735 -6.316 -30.656 1.00 94.38 898 SER A O 1
ATOM 7422 N N . ILE A 1 899 ? 6.609 -5.604 -30.604 1.00 93.00 899 ILE A N 1
ATOM 7423 C CA . ILE A 1 899 ? 6.079 -6.843 -30.003 1.00 93.00 899 ILE A CA 1
ATOM 7424 C C . ILE A 1 899 ? 6.416 -8.080 -30.860 1.00 93.00 899 ILE A C 1
ATOM 7426 O O . ILE A 1 899 ? 6.768 -9.126 -30.315 1.00 93.00 899 ILE A O 1
ATOM 7430 N N . ASN A 1 900 ? 6.371 -7.952 -32.189 1.00 94.50 900 ASN A N 1
ATOM 7431 C CA . ASN A 1 900 ? 6.666 -9.049 -33.116 1.00 94.50 900 ASN A CA 1
ATOM 7432 C C . ASN A 1 900 ? 8.160 -9.417 -33.113 1.00 94.50 900 ASN A C 1
ATOM 7434 O O . ASN A 1 900 ? 8.501 -10.594 -33.110 1.00 94.50 900 ASN A O 1
ATOM 7438 N N . GLU A 1 901 ? 9.059 -8.432 -33.036 1.00 95.88 901 GLU A N 1
ATOM 7439 C CA . GLU A 1 901 ? 10.504 -8.681 -32.928 1.00 95.88 901 GLU A CA 1
ATOM 7440 C C . GLU A 1 901 ? 10.892 -9.304 -31.577 1.00 95.88 901 GLU A C 1
ATOM 7442 O O . GLU A 1 901 ? 11.819 -10.113 -31.520 1.00 95.88 901 GLU A O 1
ATOM 7447 N N . ARG A 1 902 ? 10.179 -8.972 -30.487 1.00 95.25 902 ARG A N 1
ATOM 7448 C CA . ARG A 1 902 ? 10.348 -9.647 -29.185 1.00 95.25 902 ARG A CA 1
ATOM 7449 C C . ARG A 1 902 ? 9.915 -11.112 -29.261 1.00 95.25 902 ARG A C 1
ATOM 7451 O O . ARG A 1 902 ? 10.638 -11.980 -28.783 1.00 95.25 902 ARG A O 1
ATOM 7458 N N . GLU A 1 903 ? 8.778 -11.399 -29.893 1.00 95.38 903 GLU A N 1
ATOM 7459 C CA . GLU A 1 903 ? 8.320 -12.774 -30.132 1.00 95.38 903 GLU A CA 1
ATOM 7460 C C . GLU A 1 903 ? 9.288 -13.565 -31.024 1.00 95.38 903 GLU A C 1
ATOM 7462 O O . GLU A 1 903 ? 9.629 -14.700 -30.690 1.00 95.38 903 GLU A O 1
ATOM 7467 N N . GLN A 1 904 ? 9.758 -12.977 -32.129 1.00 96.69 904 GLN A N 1
ATOM 7468 C CA . GLN A 1 904 ? 10.725 -13.622 -33.017 1.00 96.69 904 GLN A CA 1
ATOM 7469 C C . GLN A 1 904 ? 12.020 -13.945 -32.266 1.00 96.69 904 GLN A C 1
ATOM 7471 O O . GLN A 1 904 ? 12.466 -15.089 -32.297 1.00 96.69 904 GLN A O 1
ATOM 7476 N N . TYR A 1 905 ? 12.564 -12.985 -31.513 1.00 96.56 905 TYR A N 1
ATOM 7477 C CA . TYR A 1 905 ? 13.764 -13.203 -30.708 1.00 96.56 905 TYR A CA 1
ATOM 7478 C C . TYR A 1 905 ? 13.573 -14.322 -29.671 1.00 96.56 905 TYR A C 1
ATOM 7480 O O . TYR A 1 905 ? 14.454 -15.160 -29.507 1.00 96.56 905 TYR A O 1
ATOM 7488 N N . ALA A 1 906 ? 12.399 -14.414 -29.033 1.00 96.56 906 ALA A N 1
ATOM 7489 C CA . ALA A 1 906 ? 12.074 -15.521 -28.130 1.00 96.56 906 ALA A CA 1
ATOM 7490 C C . ALA A 1 906 ? 12.071 -16.896 -28.825 1.00 96.56 906 ALA A C 1
ATOM 7492 O O . ALA A 1 906 ? 12.390 -17.897 -28.189 1.00 96.56 906 ALA A O 1
ATOM 7493 N N . ASN A 1 907 ? 11.721 -16.963 -30.115 1.00 97.00 907 ASN A N 1
ATOM 7494 C CA . ASN A 1 907 ? 11.825 -18.190 -30.909 1.00 97.00 907 ASN A CA 1
ATOM 7495 C C . ASN A 1 907 ? 13.286 -18.506 -31.279 1.00 97.00 907 ASN A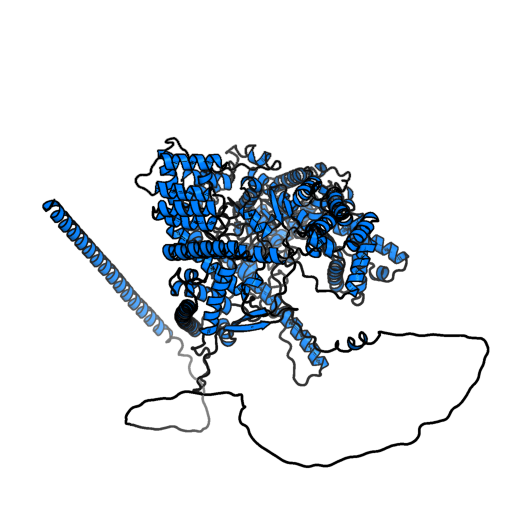 C 1
ATOM 7497 O O . ASN A 1 907 ? 13.676 -19.668 -31.231 1.00 97.00 907 ASN A O 1
ATOM 7501 N N . GLU A 1 908 ? 14.092 -17.488 -31.601 1.00 97.25 908 GLU A N 1
ATOM 7502 C CA . GLU A 1 908 ? 15.522 -17.629 -31.931 1.00 97.25 908 GLU A CA 1
ATOM 7503 C C . GLU A 1 908 ? 16.341 -18.197 -30.758 1.00 97.25 908 GLU A C 1
ATOM 7505 O O . GLU A 1 908 ? 17.242 -19.002 -30.978 1.00 97.25 908 GLU A O 1
ATOM 7510 N N . ILE A 1 909 ? 16.015 -17.828 -29.512 1.00 96.50 909 ILE A N 1
ATOM 7511 C CA . ILE A 1 909 ? 16.724 -18.299 -28.306 1.00 96.50 909 ILE A CA 1
ATOM 7512 C C . ILE A 1 909 ? 16.061 -19.501 -27.606 1.00 96.50 909 ILE A C 1
ATOM 7514 O O . ILE A 1 909 ? 16.378 -19.782 -26.449 1.00 96.50 909 ILE A O 1
ATOM 7518 N N . MET A 1 910 ? 15.134 -20.216 -28.257 1.00 97.38 910 MET A N 1
ATOM 7519 C CA . MET A 1 910 ? 14.310 -21.246 -27.598 1.00 97.38 910 MET A CA 1
ATOM 7520 C C . MET A 1 910 ? 15.130 -22.329 -26.872 1.00 97.38 910 MET A C 1
ATOM 7522 O O . MET A 1 910 ? 14.750 -22.762 -25.784 1.00 97.38 910 MET A O 1
ATOM 7526 N N . ASP A 1 911 ? 16.296 -22.709 -27.396 1.00 97.56 911 ASP A N 1
ATOM 7527 C CA . ASP A 1 911 ? 17.178 -23.682 -26.742 1.00 97.56 911 ASP A CA 1
ATOM 7528 C C . ASP A 1 911 ? 17.745 -23.186 -25.399 1.00 97.56 911 ASP A C 1
ATOM 7530 O O . ASP A 1 911 ? 17.981 -23.998 -24.501 1.00 97.56 911 ASP A O 1
ATOM 7534 N N . ASP A 1 912 ? 17.980 -21.878 -25.229 1.00 97.50 912 ASP A N 1
ATOM 7535 C CA . ASP A 1 912 ? 18.424 -21.267 -23.961 1.00 97.50 912 ASP A CA 1
ATOM 7536 C C . ASP A 1 912 ? 17.274 -21.168 -22.946 1.00 97.50 912 ASP A C 1
ATOM 7538 O O . ASP A 1 912 ? 17.497 -21.313 -21.738 1.00 97.50 912 ASP A O 1
ATOM 7542 N N . ILE A 1 913 ? 16.041 -20.985 -23.432 1.00 97.81 913 ILE A N 1
ATOM 7543 C CA . ILE A 1 913 ? 14.811 -21.016 -22.627 1.00 97.81 913 ILE A CA 1
ATOM 7544 C C . ILE A 1 913 ? 14.608 -22.427 -22.056 1.00 97.81 913 ILE A C 1
ATOM 7546 O O . ILE A 1 913 ? 14.447 -22.589 -20.844 1.00 97.81 913 ILE A O 1
ATOM 7550 N N . LEU A 1 914 ? 14.676 -23.453 -22.911 1.00 98.06 914 LEU A N 1
ATOM 7551 C CA . LEU A 1 914 ? 14.492 -24.853 -22.518 1.00 98.06 914 LEU A CA 1
ATOM 7552 C C . LEU A 1 914 ? 15.633 -25.365 -21.620 1.00 98.06 914 LEU A C 1
ATOM 7554 O O . LEU A 1 914 ? 15.361 -25.986 -20.594 1.00 98.06 914 LEU A O 1
ATOM 7558 N N . ASP A 1 915 ? 16.897 -25.051 -21.926 1.00 98.19 915 ASP A N 1
ATOM 7559 C CA . ASP A 1 915 ? 18.033 -25.429 -21.068 1.00 98.19 915 ASP A CA 1
ATOM 7560 C C . ASP A 1 915 ? 17.967 -24.752 -19.688 1.00 98.19 915 ASP A C 1
ATOM 7562 O O . ASP A 1 915 ? 18.215 -25.404 -18.672 1.00 98.19 915 ASP A O 1
ATOM 7566 N N . SER A 1 916 ? 17.533 -23.485 -19.622 1.00 97.50 916 SER A N 1
ATOM 7567 C CA . SER A 1 916 ? 17.270 -22.799 -18.348 1.00 97.50 916 SER A CA 1
ATOM 7568 C C . SER A 1 916 ? 16.143 -23.470 -17.553 1.00 97.50 916 SER A C 1
ATOM 7570 O O . SER A 1 916 ? 16.255 -23.614 -16.337 1.00 97.50 916 SER A O 1
ATOM 7572 N N . ALA A 1 917 ? 15.072 -23.905 -18.226 1.00 97.19 917 ALA A N 1
ATOM 7573 C CA . ALA A 1 917 ? 13.934 -24.579 -17.601 1.00 97.19 917 ALA A CA 1
ATOM 7574 C C . ALA A 1 917 ? 14.265 -25.987 -17.072 1.00 97.19 917 ALA A C 1
ATOM 7576 O O . ALA A 1 917 ? 13.674 -26.410 -16.074 1.00 97.19 917 ALA A O 1
ATOM 7577 N N . ASP A 1 918 ? 15.189 -26.705 -17.715 1.00 96.50 918 ASP A N 1
ATOM 7578 C CA . ASP A 1 918 ? 15.560 -28.081 -17.356 1.00 96.50 918 ASP A CA 1
ATOM 7579 C C . ASP A 1 918 ? 16.745 -28.159 -16.388 1.00 96.50 918 ASP A C 1
ATOM 7581 O O . ASP A 1 918 ? 16.767 -29.008 -15.496 1.00 96.50 918 ASP A O 1
ATOM 7585 N N . LYS A 1 919 ? 17.738 -27.277 -16.552 1.00 95.88 919 LYS A N 1
ATOM 7586 C CA . LYS A 1 919 ? 19.019 -27.307 -15.828 1.00 95.88 919 LYS A CA 1
ATOM 7587 C C . LYS A 1 919 ? 19.318 -25.953 -15.165 1.00 95.88 919 LYS A C 1
ATOM 7589 O O . LYS A 1 919 ? 20.390 -25.385 -15.393 1.00 95.88 919 LYS A O 1
ATOM 7594 N N . PRO A 1 920 ? 18.427 -25.428 -14.301 1.00 94.38 920 PRO A N 1
ATOM 7595 C CA . PRO A 1 920 ? 18.514 -24.060 -13.780 1.00 94.38 920 PRO A CA 1
ATOM 7596 C C . PRO A 1 920 ? 19.844 -23.716 -13.098 1.00 94.38 920 PRO A C 1
ATOM 7598 O O . PRO A 1 920 ? 20.247 -22.559 -13.129 1.00 94.38 920 PRO A O 1
ATOM 7601 N N . LEU A 1 921 ? 20.534 -24.699 -12.506 1.00 93.00 921 LEU A N 1
ATOM 7602 C CA . LEU A 1 921 ? 21.793 -24.510 -11.770 1.00 93.00 921 LEU A CA 1
ATOM 7603 C C . LEU A 1 921 ? 23.018 -25.168 -12.435 1.00 93.00 921 LEU A C 1
ATOM 7605 O O . LEU A 1 921 ? 24.111 -25.106 -11.879 1.00 93.00 921 LEU A O 1
ATOM 7609 N N . THR A 1 922 ? 22.848 -25.837 -13.581 1.00 94.19 922 THR A N 1
ATOM 7610 C CA . THR A 1 922 ? 23.890 -26.682 -14.210 1.00 94.19 922 THR A CA 1
ATOM 7611 C C . THR A 1 922 ? 23.957 -26.589 -15.739 1.00 94.19 922 THR A C 1
ATOM 7613 O O . THR A 1 922 ? 24.847 -27.186 -16.342 1.00 94.19 922 THR A O 1
ATOM 7616 N N . GLY A 1 923 ? 23.029 -25.868 -16.373 1.00 93.62 923 GLY A N 1
ATOM 7617 C CA . GLY A 1 923 ? 23.031 -25.567 -17.804 1.00 93.62 923 GLY A CA 1
ATOM 7618 C C . GLY A 1 923 ? 23.868 -24.331 -18.147 1.00 93.62 923 GLY A C 1
ATOM 7619 O O . GLY A 1 923 ? 24.821 -23.981 -17.453 1.00 93.62 923 GLY A O 1
ATOM 7620 N N . ARG A 1 924 ? 23.485 -23.622 -19.211 1.00 94.69 924 ARG A N 1
ATOM 7621 C CA . ARG A 1 924 ? 24.186 -22.434 -19.744 1.00 94.69 924 ARG A CA 1
ATOM 7622 C C . ARG A 1 924 ? 23.949 -21.145 -18.945 1.00 94.69 924 ARG A C 1
ATOM 7624 O O . ARG A 1 924 ? 24.530 -20.106 -19.273 1.00 94.69 924 ARG A O 1
ATOM 7631 N N . LEU A 1 925 ? 23.104 -21.209 -17.908 1.00 93.88 925 LEU A N 1
ATOM 7632 C CA . LEU A 1 925 ? 22.758 -20.107 -16.999 1.00 93.88 925 LEU A CA 1
ATOM 7633 C C . LEU A 1 925 ? 22.410 -18.810 -17.759 1.00 93.88 925 LEU A C 1
ATOM 7635 O O . LEU A 1 925 ? 22.938 -17.732 -17.483 1.00 93.88 925 LEU A O 1
ATOM 7639 N N . TRP A 1 926 ? 21.558 -18.924 -18.783 1.00 95.56 926 TRP A N 1
ATOM 7640 C CA . TRP A 1 926 ? 21.084 -17.768 -19.549 1.00 95.56 926 TRP A CA 1
ATOM 7641 C C . TRP A 1 926 ? 20.190 -16.868 -18.681 1.00 95.56 926 TRP A C 1
ATOM 7643 O O . TRP A 1 926 ? 20.449 -15.671 -18.563 1.00 95.56 926 TRP A O 1
ATOM 7653 N N . TRP A 1 927 ? 19.217 -17.466 -17.985 1.00 95.00 927 TRP A N 1
ATOM 7654 C CA . TRP A 1 927 ? 18.240 -16.767 -17.140 1.00 95.00 927 TRP A CA 1
ATOM 7655 C C . TRP A 1 927 ? 18.860 -15.858 -16.063 1.00 95.00 927 TRP A C 1
ATOM 7657 O O . TRP A 1 927 ? 18.313 -14.796 -15.773 1.00 95.00 927 TRP A O 1
ATOM 7667 N N . SER A 1 928 ? 20.014 -16.223 -15.489 1.00 93.75 928 SER A N 1
ATOM 7668 C CA . SER A 1 928 ? 20.650 -15.466 -14.398 1.00 93.75 928 SER A CA 1
ATOM 7669 C C . SER A 1 928 ? 21.366 -14.188 -14.861 1.00 93.75 928 SER A C 1
ATOM 7671 O O . SER A 1 928 ? 21.967 -13.495 -14.045 1.00 93.75 928 SER A O 1
ATOM 7673 N N . LYS A 1 929 ? 21.332 -13.880 -16.165 1.00 91.62 929 LYS A N 1
ATOM 7674 C CA . LYS A 1 929 ? 21.875 -12.650 -16.773 1.00 91.62 929 LYS A CA 1
ATOM 7675 C C . LYS A 1 929 ? 20.795 -11.576 -17.009 1.00 91.62 929 LYS A C 1
ATOM 7677 O O . LYS A 1 929 ? 21.109 -10.507 -17.523 1.00 91.62 929 LYS A O 1
ATOM 7682 N N . SER A 1 930 ? 19.543 -11.889 -16.674 1.00 91.44 930 SER A N 1
ATOM 7683 C CA . SER A 1 930 ? 18.347 -11.050 -16.834 1.00 91.44 930 SER A CA 1
ATOM 7684 C C . SER A 1 930 ? 18.271 -9.891 -15.818 1.00 91.44 930 SER A C 1
ATOM 7686 O O . SER A 1 930 ? 18.923 -9.947 -14.775 1.00 91.44 930 SER A O 1
ATOM 7688 N N . GLU A 1 931 ? 17.452 -8.861 -16.090 1.00 88.38 931 GLU A N 1
ATOM 7689 C CA . GLU A 1 931 ? 17.109 -7.804 -15.111 1.00 88.38 931 GLU A CA 1
ATOM 7690 C C . GLU A 1 931 ? 16.247 -8.384 -13.969 1.00 88.38 931 GLU A C 1
ATOM 7692 O O . GLU A 1 931 ? 16.499 -8.090 -12.802 1.00 88.38 931 GLU A O 1
ATOM 7697 N N . GLU A 1 932 ? 15.308 -9.284 -14.291 1.00 94.25 932 GLU A N 1
ATOM 7698 C CA . GLU A 1 932 ? 14.409 -9.960 -13.341 1.00 94.25 932 GLU A CA 1
ATOM 7699 C C . GLU A 1 932 ? 14.572 -11.504 -13.441 1.00 94.25 932 GLU A C 1
ATOM 7701 O O . GLU A 1 932 ? 13.748 -12.195 -14.061 1.00 94.25 932 GLU A O 1
ATOM 7706 N N . PRO A 1 933 ? 15.678 -12.083 -12.924 1.00 95.81 933 PRO A N 1
ATOM 7707 C CA . PRO A 1 933 ? 16.094 -13.454 -13.230 1.00 95.81 933 PRO A CA 1
ATOM 7708 C C . PRO A 1 933 ? 15.164 -14.559 -12.709 1.00 95.81 933 PRO A C 1
ATOM 7710 O O . PRO A 1 933 ? 14.935 -15.529 -13.432 1.00 95.81 933 PRO A O 1
ATOM 7713 N N . TRP A 1 934 ? 14.589 -14.455 -11.510 1.00 97.19 934 TRP A N 1
ATOM 7714 C CA . TRP A 1 934 ? 13.719 -15.506 -10.965 1.00 97.19 934 TRP A CA 1
ATOM 7715 C C . TRP A 1 934 ? 12.349 -15.550 -11.647 1.00 97.19 934 TRP A C 1
ATOM 7717 O O . TRP A 1 934 ? 11.850 -16.643 -11.919 1.00 97.19 934 TRP A O 1
ATOM 7727 N N . GLN A 1 935 ? 11.777 -14.399 -12.015 1.00 97.44 935 GLN A N 1
ATOM 7728 C CA . GLN A 1 935 ? 10.618 -14.339 -12.917 1.00 97.44 935 GLN A CA 1
ATOM 7729 C C . GLN A 1 935 ? 10.966 -14.879 -14.311 1.00 97.44 935 GLN A C 1
ATOM 7731 O O . GLN A 1 935 ? 10.182 -15.639 -14.878 1.00 97.44 935 GLN A O 1
ATOM 7736 N N . THR A 1 936 ? 12.154 -14.558 -14.842 1.00 97.69 936 THR A N 1
ATOM 7737 C CA . THR A 1 936 ? 12.625 -15.073 -16.143 1.00 97.69 936 THR A CA 1
ATOM 7738 C C . THR A 1 936 ? 12.691 -16.600 -16.126 1.00 97.69 936 THR A C 1
ATOM 7740 O O . THR A 1 936 ? 12.107 -17.250 -16.988 1.00 97.69 936 THR A O 1
ATOM 7743 N N . LEU A 1 937 ? 13.321 -17.194 -15.107 1.00 98.12 937 LEU A N 1
ATOM 7744 C CA . LEU A 1 937 ? 13.403 -18.646 -14.948 1.00 98.12 937 LEU A CA 1
ATOM 7745 C C . LEU A 1 937 ? 12.020 -19.295 -14.787 1.00 98.12 937 LEU A C 1
ATOM 7747 O O . LEU A 1 937 ? 11.749 -20.333 -15.391 1.00 98.12 937 LEU A O 1
ATOM 7751 N N . ALA A 1 938 ? 11.136 -18.685 -13.997 1.00 98.12 938 ALA A N 1
ATOM 7752 C CA . ALA A 1 938 ? 9.776 -19.174 -13.803 1.00 98.12 938 ALA A CA 1
ATOM 7753 C C . ALA A 1 938 ? 8.964 -19.152 -15.117 1.00 98.12 938 ALA A C 1
ATOM 7755 O O . ALA A 1 938 ? 8.245 -20.109 -15.410 1.00 98.12 938 ALA A O 1
ATOM 7756 N N . CYS A 1 939 ? 9.141 -18.116 -15.942 1.00 98.31 939 CYS A N 1
ATOM 7757 C CA . CYS A 1 939 ? 8.525 -18.007 -17.263 1.00 98.31 939 CYS A CA 1
ATOM 7758 C C . CYS A 1 939 ? 9.126 -19.017 -18.264 1.00 98.31 939 CYS A C 1
ATOM 7760 O O . CYS A 1 939 ? 8.377 -19.667 -18.994 1.00 98.31 939 CYS A O 1
ATOM 7762 N N . CYS A 1 940 ? 10.448 -19.255 -18.239 1.00 98.50 940 CYS A N 1
ATOM 7763 C CA . CYS A 1 940 ? 11.078 -20.342 -19.005 1.00 98.50 940 CYS A CA 1
ATOM 7764 C C . CYS A 1 940 ? 10.448 -21.704 -18.679 1.00 98.50 940 CYS A C 1
ATOM 7766 O O . CYS A 1 940 ? 10.168 -22.485 -19.589 1.00 98.50 940 CYS A O 1
ATOM 7768 N N . MET A 1 941 ? 10.196 -21.989 -17.394 1.00 98.19 941 MET A N 1
ATOM 7769 C CA . MET A 1 941 ? 9.543 -23.233 -16.973 1.00 98.19 941 MET A CA 1
ATOM 7770 C C . MET A 1 941 ? 8.103 -23.345 -17.496 1.00 98.19 941 MET A C 1
ATOM 7772 O O . MET A 1 941 ? 7.740 -24.410 -17.990 1.00 98.19 941 MET A O 1
ATOM 7776 N N . GLU A 1 942 ? 7.299 -22.279 -17.444 1.00 98.12 942 GLU A N 1
ATOM 7777 C CA . GLU A 1 942 ? 5.922 -22.299 -17.971 1.00 98.12 942 GLU A CA 1
ATOM 7778 C C . GLU A 1 942 ? 5.897 -22.455 -19.505 1.00 98.12 942 GLU A C 1
ATOM 7780 O O . GLU A 1 942 ? 5.117 -23.250 -20.029 1.00 98.12 942 GLU A O 1
ATOM 7785 N N . ILE A 1 943 ? 6.796 -21.780 -20.235 1.00 98.12 943 ILE A N 1
ATOM 7786 C CA . ILE A 1 943 ? 6.944 -21.934 -21.694 1.00 98.12 943 ILE A CA 1
ATOM 7787 C C . ILE A 1 943 ? 7.364 -23.366 -22.054 1.00 98.12 943 ILE A C 1
ATOM 7789 O O . ILE A 1 943 ? 6.785 -23.963 -22.964 1.00 98.12 943 ILE A O 1
ATOM 7793 N N . ALA A 1 944 ? 8.324 -23.946 -21.326 1.00 97.94 944 ALA A N 1
ATOM 7794 C CA . ALA A 1 944 ? 8.749 -25.329 -21.528 1.00 97.94 944 ALA A CA 1
ATOM 7795 C C . ALA A 1 944 ? 7.601 -26.321 -21.278 1.00 97.94 944 ALA A C 1
ATOM 7797 O O . ALA A 1 944 ? 7.396 -27.228 -22.084 1.00 97.94 944 ALA A O 1
ATOM 7798 N N . ASN A 1 945 ? 6.819 -26.133 -20.208 1.00 97.31 945 ASN A N 1
ATOM 7799 C CA . ASN A 1 945 ? 5.639 -26.953 -19.924 1.00 97.31 945 ASN A CA 1
ATOM 7800 C C . ASN A 1 945 ? 4.588 -26.840 -21.045 1.00 97.31 945 ASN A C 1
ATOM 7802 O O . ASN A 1 945 ? 4.085 -27.857 -21.523 1.00 97.31 945 ASN A O 1
ATOM 7806 N N . ALA A 1 946 ? 4.284 -25.617 -21.495 1.00 96.62 946 ALA A N 1
ATOM 7807 C CA . ALA A 1 946 ? 3.279 -25.356 -22.522 1.00 96.62 946 ALA A CA 1
ATOM 7808 C C . ALA A 1 946 ? 3.658 -25.960 -23.884 1.00 96.62 946 ALA A C 1
ATOM 7810 O O . ALA A 1 946 ? 2.821 -26.598 -24.523 1.00 96.62 946 ALA A O 1
ATOM 7811 N N . ILE A 1 947 ? 4.919 -25.818 -24.312 1.00 95.88 947 ILE A N 1
ATOM 7812 C CA . ILE A 1 947 ? 5.426 -26.385 -25.576 1.00 95.88 947 ILE A CA 1
ATOM 7813 C C . ILE A 1 947 ? 5.478 -27.922 -25.533 1.00 95.88 947 ILE A C 1
ATOM 7815 O O . ILE A 1 947 ? 5.293 -28.566 -26.561 1.00 95.88 947 ILE A O 1
ATOM 7819 N N . ARG A 1 948 ? 5.698 -28.520 -24.354 1.00 96.62 948 ARG A N 1
ATOM 7820 C CA . ARG A 1 948 ? 5.736 -29.984 -24.159 1.00 96.62 948 ARG A CA 1
ATOM 7821 C C . ARG A 1 948 ? 4.362 -30.613 -23.912 1.00 96.62 948 ARG A C 1
ATOM 7823 O O . ARG A 1 948 ? 4.267 -31.833 -23.799 1.00 96.62 948 ARG A O 1
ATOM 7830 N N . SER A 1 949 ? 3.309 -29.805 -23.805 1.00 95.19 949 SER A N 1
ATOM 7831 C CA . SER A 1 949 ? 1.937 -30.298 -23.684 1.00 95.19 949 SER A CA 1
ATOM 7832 C C . SER A 1 949 ? 1.396 -30.790 -25.041 1.00 95.19 949 SER A C 1
ATOM 7834 O O . SER A 1 949 ? 1.838 -30.295 -26.078 1.00 95.19 949 SER A O 1
ATOM 7836 N N . PRO A 1 950 ? 0.426 -31.729 -25.078 1.00 93.50 950 PRO A N 1
ATOM 7837 C CA . PRO A 1 950 ? -0.123 -32.243 -26.341 1.00 93.50 950 PRO A CA 1
ATOM 7838 C C . PRO A 1 950 ? -0.847 -31.193 -27.197 1.00 93.50 950 PRO A C 1
ATOM 7840 O O . PRO A 1 950 ? -0.988 -31.371 -28.403 1.00 93.50 950 PRO A O 1
ATOM 7843 N N . ASP A 1 951 ? -1.330 -30.119 -26.570 1.00 93.50 951 ASP A N 1
ATOM 7844 C CA . ASP A 1 951 ? -1.959 -28.974 -27.222 1.00 93.50 951 ASP A CA 1
ATOM 7845 C C . ASP A 1 951 ? -1.701 -27.727 -26.369 1.00 93.50 951 ASP A C 1
ATOM 7847 O O . ASP A 1 951 ? -2.331 -27.519 -25.327 1.00 93.50 951 ASP A O 1
ATOM 7851 N N . SER A 1 952 ? -0.777 -26.884 -26.827 1.00 92.25 952 SER A N 1
ATOM 7852 C CA . SER A 1 952 ? -0.369 -25.676 -26.111 1.00 92.25 952 SER A CA 1
ATOM 7853 C C . SER A 1 952 ? -1.483 -24.636 -25.976 1.00 92.25 952 SER A C 1
ATOM 7855 O O . SER A 1 952 ? -1.414 -23.813 -25.068 1.00 92.25 952 SER A O 1
ATOM 7857 N N . THR A 1 953 ? -2.543 -24.688 -26.793 1.00 93.75 953 THR A N 1
ATOM 7858 C CA . THR A 1 953 ? -3.714 -23.804 -26.637 1.00 93.75 953 THR A CA 1
ATOM 7859 C C . THR A 1 953 ? -4.610 -24.230 -25.474 1.00 93.75 953 THR A C 1
ATOM 7861 O O . THR A 1 953 ? -5.289 -23.396 -24.873 1.00 93.75 953 THR A O 1
ATOM 7864 N N . LYS A 1 954 ? -4.577 -25.519 -25.112 1.00 93.81 954 LYS A N 1
ATOM 7865 C CA . LYS A 1 954 ? -5.320 -26.097 -23.982 1.00 93.81 954 LYS A CA 1
ATOM 7866 C C . LYS A 1 954 ? -4.479 -26.229 -22.709 1.00 93.81 954 LYS A C 1
ATOM 7868 O O . LYS A 1 954 ? -5.023 -26.604 -21.674 1.00 93.81 954 LYS A O 1
ATOM 7873 N N . TYR A 1 955 ? -3.181 -25.910 -22.751 1.00 95.12 955 TYR A N 1
ATOM 7874 C CA . TYR A 1 955 ? -2.329 -25.895 -21.560 1.00 95.12 955 TYR A CA 1
ATOM 7875 C C . TYR A 1 955 ? -2.882 -24.926 -20.505 1.00 95.12 955 TYR A C 1
ATOM 7877 O O . TYR A 1 955 ? -3.044 -23.732 -20.768 1.00 95.12 955 TYR A O 1
ATOM 7885 N N . LEU A 1 956 ? -3.161 -25.454 -19.311 1.00 94.19 956 LEU A N 1
ATOM 7886 C CA . LEU A 1 956 ? -3.712 -24.718 -18.178 1.00 94.19 956 LEU A CA 1
ATOM 7887 C C . LEU A 1 956 ? -2.599 -23.924 -17.479 1.00 94.19 956 LEU A C 1
ATOM 7889 O O . LEU A 1 956 ? -1.879 -24.451 -16.630 1.00 94.19 956 LEU A O 1
ATOM 7893 N N . SER A 1 957 ? -2.457 -22.654 -17.850 1.00 95.75 957 SER A N 1
ATOM 7894 C CA . SER A 1 957 ? -1.441 -21.767 -17.293 1.00 95.75 957 SER A CA 1
ATOM 7895 C C . SER A 1 957 ? -1.895 -21.121 -15.988 1.00 95.75 957 SER A C 1
ATOM 7897 O O . SER A 1 957 ? -3.059 -20.751 -15.813 1.00 95.75 957 SER A O 1
ATOM 7899 N N . TYR A 1 958 ? -0.935 -20.953 -15.082 1.00 96.06 958 TYR A N 1
ATOM 7900 C CA . TYR A 1 958 ? -1.099 -20.275 -13.792 1.00 96.06 958 TYR A CA 1
ATOM 7901 C C . TYR A 1 958 ? -0.181 -19.050 -13.652 1.00 96.06 958 TYR A C 1
ATOM 7903 O O . TYR A 1 958 ? -0.147 -18.408 -12.600 1.00 96.06 958 TYR A O 1
ATOM 7911 N N . PHE A 1 959 ? 0.609 -18.768 -14.688 1.00 97.50 959 PHE A N 1
ATOM 7912 C CA . PHE A 1 959 ? 1.654 -17.758 -14.677 1.00 97.50 959 PHE A CA 1
ATOM 7913 C C . PHE A 1 959 ? 1.080 -16.348 -14.912 1.00 97.50 959 PHE A C 1
ATOM 7915 O O . PHE A 1 959 ? 0.364 -16.150 -15.897 1.00 97.50 959 PHE A O 1
ATOM 7922 N N . PRO A 1 960 ? 1.378 -15.359 -14.048 1.00 97.12 960 PRO A N 1
ATOM 7923 C CA . PRO A 1 960 ? 0.968 -13.978 -14.274 1.00 97.12 960 PRO A CA 1
ATOM 7924 C C . PRO A 1 960 ? 1.789 -13.348 -15.408 1.00 97.12 960 PRO A C 1
ATOM 7926 O O . PRO A 1 960 ? 3.012 -13.422 -15.416 1.00 97.12 960 PRO A O 1
ATOM 7929 N N . VAL A 1 961 ? 1.126 -12.690 -16.356 1.00 97.19 961 VAL A N 1
ATOM 7930 C CA . VAL A 1 961 ? 1.767 -11.857 -17.383 1.00 97.19 961 VAL A CA 1
ATOM 7931 C C . VAL A 1 961 ? 1.496 -10.393 -17.073 1.00 97.19 961 VAL A C 1
ATOM 7933 O O . VAL A 1 961 ? 0.351 -9.992 -16.862 1.00 97.19 961 VAL A O 1
ATOM 7936 N N . HIS A 1 962 ? 2.569 -9.605 -17.029 1.00 93.69 962 HIS A N 1
ATOM 7937 C CA . HIS A 1 962 ? 2.553 -8.202 -16.613 1.00 93.69 962 HIS A CA 1
ATOM 7938 C C . HIS A 1 962 ? 2.505 -7.265 -17.831 1.00 93.69 962 HIS A C 1
ATOM 7940 O O . HIS A 1 962 ? 3.135 -7.540 -18.857 1.00 93.69 962 HIS A O 1
ATOM 7946 N N . GLN A 1 963 ? 1.790 -6.150 -17.707 1.00 94.38 963 GLN A N 1
ATOM 7947 C CA . GLN A 1 963 ? 1.788 -5.018 -18.635 1.00 94.38 963 GLN A CA 1
ATOM 7948 C C . GLN A 1 963 ? 2.055 -3.737 -17.833 1.00 94.38 963 GLN A C 1
ATOM 7950 O O . GLN A 1 963 ? 1.313 -3.432 -16.898 1.00 94.38 963 GLN A O 1
ATOM 7955 N N . ASP A 1 964 ? 3.106 -3.000 -18.197 1.00 91.56 964 ASP A N 1
ATOM 7956 C CA . ASP A 1 964 ? 3.665 -1.918 -17.376 1.00 91.56 964 ASP A CA 1
ATOM 7957 C C . ASP A 1 964 ? 3.562 -0.562 -18.090 1.00 91.56 964 ASP A C 1
ATOM 7959 O O . ASP A 1 964 ? 3.900 -0.447 -19.272 1.00 91.56 964 ASP A O 1
ATOM 7963 N N . GLY A 1 965 ? 3.134 0.485 -17.378 1.00 88.44 965 GLY A N 1
ATOM 7964 C CA . GLY A 1 965 ? 3.072 1.847 -17.917 1.00 88.44 965 GLY A CA 1
ATOM 7965 C C . GLY A 1 965 ? 4.463 2.472 -18.103 1.00 88.44 965 GLY A C 1
ATOM 7966 O O . GLY A 1 965 ? 5.200 2.648 -17.134 1.00 88.44 965 GLY A O 1
ATOM 7967 N N . THR A 1 966 ? 4.810 2.879 -19.334 1.00 79.81 966 THR A N 1
ATOM 7968 C CA . THR A 1 966 ? 6.160 3.369 -19.730 1.00 79.81 966 THR A CA 1
ATOM 7969 C C . THR A 1 966 ? 6.778 4.377 -18.741 1.00 79.81 966 THR A C 1
ATOM 7971 O O . THR A 1 966 ? 7.952 4.285 -18.365 1.00 79.81 966 THR A O 1
ATOM 7974 N N . CYS A 1 967 ? 5.989 5.373 -18.330 1.00 87.06 967 CYS A N 1
ATOM 7975 C CA . CYS A 1 967 ? 6.302 6.275 -17.224 1.00 87.06 967 CYS A CA 1
ATOM 7976 C C . CYS A 1 967 ? 4.984 6.866 -16.709 1.00 87.06 967 CYS A C 1
ATOM 7978 O O . CYS A 1 967 ? 4.606 7.981 -17.074 1.00 87.06 967 CYS A O 1
ATOM 7980 N N . ASN A 1 968 ? 4.243 6.087 -15.918 1.00 90.12 968 ASN A N 1
ATOM 7981 C CA . ASN A 1 968 ? 2.825 6.331 -15.637 1.00 90.12 968 ASN A CA 1
ATOM 7982 C C . ASN A 1 968 ? 2.501 7.755 -15.123 1.00 90.12 968 ASN A C 1
ATOM 7984 O O . ASN A 1 968 ? 1.562 8.384 -15.609 1.00 90.12 968 ASN A O 1
ATOM 7988 N N . VAL A 1 969 ? 3.324 8.344 -14.246 1.00 90.31 969 VAL A N 1
ATOM 7989 C CA . VAL A 1 969 ? 3.125 9.740 -13.801 1.00 90.31 969 VAL A CA 1
ATOM 7990 C C . VAL A 1 969 ? 3.180 10.749 -14.954 1.00 90.31 969 VAL A C 1
ATOM 7992 O O . VAL A 1 969 ? 2.378 11.682 -14.978 1.00 90.31 969 VAL A O 1
ATOM 7995 N N . LEU A 1 970 ? 4.089 10.581 -15.920 1.00 91.50 970 LEU A N 1
ATOM 7996 C CA . LEU A 1 970 ? 4.140 11.450 -17.100 1.00 91.50 970 LEU A CA 1
ATOM 7997 C C . LEU A 1 970 ? 2.989 11.165 -18.072 1.00 91.50 970 LEU A C 1
ATOM 7999 O O . LEU A 1 970 ? 2.488 12.108 -18.674 1.00 91.50 970 LEU A O 1
ATOM 8003 N N . GLN A 1 971 ? 2.515 9.918 -18.171 1.00 94.75 971 GLN A N 1
ATOM 8004 C CA . GLN A 1 971 ? 1.289 9.591 -18.913 1.00 94.75 971 GLN A CA 1
ATOM 8005 C C . GLN A 1 971 ? 0.089 10.362 -18.335 1.00 94.75 971 GLN A C 1
ATOM 8007 O O . GLN A 1 971 ? -0.592 11.078 -19.067 1.00 94.75 971 GLN A O 1
ATOM 8012 N N . HIS A 1 972 ? -0.122 10.333 -17.016 1.00 96.31 972 HIS A N 1
ATOM 8013 C CA . HIS A 1 972 ? -1.194 11.112 -16.386 1.00 96.31 972 HIS A CA 1
ATOM 8014 C C . HIS A 1 972 ? -1.024 12.635 -16.555 1.00 96.31 972 HIS A C 1
ATOM 8016 O O . HIS A 1 972 ? -2.017 13.324 -16.788 1.00 96.31 972 HIS A O 1
ATOM 8022 N N . TYR A 1 973 ? 0.196 13.187 -16.477 1.00 95.00 973 TYR A N 1
ATOM 8023 C CA . TYR A 1 973 ? 0.416 14.620 -16.734 1.00 95.00 973 TYR A CA 1
ATOM 8024 C C . TYR A 1 973 ? 0.144 15.014 -18.192 1.00 95.00 973 TYR A C 1
ATOM 8026 O O . TYR A 1 973 ? -0.574 15.987 -18.423 1.00 95.00 973 TYR A O 1
ATOM 8034 N N . ALA A 1 974 ? 0.662 14.257 -19.163 1.00 95.00 974 ALA A N 1
ATOM 8035 C CA . ALA A 1 974 ? 0.463 14.533 -20.583 1.00 95.00 974 ALA A CA 1
ATOM 8036 C C . ALA A 1 974 ? -1.016 14.410 -20.990 1.00 95.00 974 ALA A C 1
ATOM 8038 O O . ALA A 1 974 ? -1.497 15.203 -21.795 1.00 95.00 974 ALA A O 1
ATOM 8039 N N . ALA A 1 975 ? -1.763 13.485 -20.376 1.00 96.50 975 ALA A N 1
ATOM 8040 C CA . ALA A 1 975 ? -3.204 13.360 -20.573 1.00 96.50 975 ALA A CA 1
ATOM 8041 C C . ALA A 1 975 ? -4.011 14.494 -19.908 1.00 96.50 975 ALA A C 1
ATOM 8043 O O . ALA A 1 975 ? -4.934 15.013 -20.527 1.00 96.50 975 ALA A O 1
ATOM 8044 N N . MET A 1 976 ? -3.662 14.937 -18.689 1.00 95.69 976 MET A N 1
ATOM 8045 C CA . MET A 1 976 ? -4.304 16.114 -18.068 1.00 95.69 976 MET A CA 1
ATOM 8046 C C . MET A 1 976 ? -4.054 17.405 -18.859 1.00 95.69 976 MET A C 1
ATOM 8048 O O . MET A 1 976 ? -4.965 18.216 -19.008 1.00 95.69 976 MET A O 1
ATOM 8052 N N . GLY A 1 977 ? -2.826 17.601 -19.347 1.00 94.62 977 GLY A N 1
ATOM 8053 C CA . GLY A 1 977 ? -2.421 18.797 -20.088 1.00 94.62 977 GLY A CA 1
ATOM 8054 C C . GLY A 1 977 ? -2.665 18.744 -21.595 1.00 94.62 977 GLY A C 1
ATOM 8055 O O . GLY A 1 977 ? -2.398 19.736 -22.259 1.00 94.62 977 GLY A O 1
ATOM 8056 N N . LEU A 1 978 ? -3.138 17.617 -22.142 1.00 95.06 978 LEU A N 1
ATOM 8057 C CA . LEU A 1 978 ? -3.231 17.349 -23.587 1.00 95.06 978 LEU A CA 1
ATOM 8058 C C . LEU A 1 978 ? -1.931 17.702 -24.353 1.00 95.06 978 LEU A C 1
ATOM 8060 O O . LEU A 1 978 ? -1.943 18.309 -25.427 1.00 95.06 978 LEU A O 1
ATOM 8064 N N . ASP A 1 979 ? -0.800 17.308 -23.770 1.00 94.00 979 ASP A N 1
ATOM 8065 C CA . ASP A 1 979 ? 0.572 17.595 -24.206 1.00 94.00 979 ASP A CA 1
ATOM 8066 C C . ASP A 1 979 ? 0.977 16.640 -25.349 1.00 94.00 979 ASP A C 1
ATOM 8068 O O . ASP A 1 979 ? 1.372 15.510 -25.086 1.00 94.00 979 ASP A O 1
ATOM 8072 N N . ASP A 1 980 ? 0.830 17.034 -26.622 1.00 93.38 980 ASP A N 1
ATOM 8073 C CA . ASP A 1 980 ? 1.013 16.116 -27.771 1.00 93.38 980 ASP A CA 1
ATOM 8074 C C . ASP A 1 980 ? 2.454 15.596 -27.928 1.00 93.38 980 ASP A C 1
ATOM 8076 O O . ASP A 1 980 ? 2.660 14.438 -28.300 1.00 93.38 980 ASP A O 1
ATOM 8080 N N . VAL A 1 981 ? 3.447 16.427 -27.589 1.00 91.56 981 VAL A N 1
ATOM 8081 C CA . VAL A 1 981 ? 4.867 16.041 -27.604 1.00 91.56 981 VAL A CA 1
ATOM 8082 C C . VAL A 1 981 ? 5.157 15.106 -26.433 1.00 91.56 981 VAL A C 1
ATOM 8084 O O . VAL A 1 981 ? 5.668 14.004 -26.640 1.00 91.56 981 VAL A O 1
ATOM 8087 N N . GLY A 1 982 ? 4.745 15.487 -25.218 1.00 91.38 982 GLY A N 1
ATOM 8088 C CA . GLY A 1 982 ? 4.890 14.636 -24.042 1.00 91.38 982 GLY A CA 1
ATOM 8089 C C . GLY A 1 982 ? 4.196 13.281 -24.215 1.00 91.38 982 GLY A C 1
ATOM 8090 O O . GLY A 1 982 ? 4.784 12.246 -23.904 1.00 91.38 982 GLY A O 1
ATOM 8091 N N . ALA A 1 983 ? 2.984 13.272 -24.779 1.00 93.62 983 ALA A N 1
ATOM 8092 C CA . ALA A 1 983 ? 2.179 12.087 -25.069 1.00 93.62 983 ALA A CA 1
ATOM 8093 C C . ALA A 1 983 ? 2.844 11.128 -26.069 1.00 93.62 983 ALA A C 1
ATOM 8095 O O . ALA A 1 983 ? 2.687 9.910 -25.937 1.00 93.62 983 ALA A O 1
ATOM 8096 N N . ALA A 1 984 ? 3.610 11.644 -27.035 1.00 93.50 984 ALA A N 1
ATOM 8097 C CA . ALA A 1 984 ? 4.406 10.814 -27.932 1.00 93.50 984 ALA A CA 1
ATOM 8098 C C . ALA A 1 984 ? 5.542 10.101 -27.175 1.00 93.50 984 ALA A C 1
ATOM 8100 O O . ALA A 1 984 ? 5.618 8.874 -27.216 1.00 93.50 984 ALA A O 1
ATOM 8101 N N . SER A 1 985 ? 6.366 10.831 -26.414 1.00 91.75 985 SER A N 1
ATOM 8102 C CA . SER A 1 985 ? 7.512 10.264 -25.675 1.00 91.75 985 SER A CA 1
ATOM 8103 C C . SER A 1 985 ? 7.144 9.257 -24.574 1.00 91.75 985 SER A C 1
ATOM 8105 O O . SER A 1 985 ? 8.007 8.499 -24.127 1.00 91.75 985 SER A O 1
ATOM 8107 N N . VAL A 1 986 ? 5.880 9.216 -24.128 1.00 93.06 986 VAL A N 1
ATOM 8108 C CA . VAL A 1 986 ? 5.389 8.263 -23.107 1.00 93.06 986 VAL A CA 1
ATOM 8109 C C . VAL A 1 986 ? 4.344 7.266 -23.623 1.00 93.06 986 VAL A C 1
ATOM 8111 O O . VAL A 1 986 ? 3.619 6.663 -22.828 1.00 93.06 986 VAL A O 1
ATOM 8114 N N . ASN A 1 987 ? 4.289 7.061 -24.943 1.00 95.62 987 ASN A N 1
ATOM 8115 C CA . ASN A 1 987 ? 3.449 6.062 -25.615 1.00 95.62 987 ASN A CA 1
ATOM 8116 C C . ASN A 1 987 ? 1.929 6.212 -25.376 1.00 95.62 987 ASN A C 1
ATOM 8118 O O . ASN A 1 987 ? 1.187 5.234 -25.449 1.00 95.62 987 ASN A O 1
ATOM 8122 N N . LEU A 1 988 ? 1.428 7.425 -25.121 1.00 96.00 988 LEU A N 1
ATOM 8123 C CA . LEU A 1 988 ? -0.014 7.708 -25.221 1.00 96.00 988 LEU A CA 1
ATOM 8124 C C . LEU A 1 988 ? -0.459 7.799 -26.686 1.00 96.00 988 LEU A C 1
ATOM 8126 O O . LEU A 1 988 ? -1.568 7.400 -27.023 1.00 96.00 988 LEU A O 1
ATOM 8130 N N . LYS A 1 989 ? 0.414 8.317 -27.554 1.00 95.06 989 LYS A N 1
ATOM 8131 C CA . LYS A 1 989 ? 0.198 8.395 -29.001 1.00 95.06 989 LYS A CA 1
ATOM 8132 C C . LYS A 1 989 ? 0.611 7.064 -29.660 1.00 95.06 989 LYS A C 1
ATOM 8134 O O . LYS A 1 989 ? 1.694 6.574 -29.333 1.00 95.06 989 LYS A O 1
ATOM 8139 N N . PRO A 1 990 ? -0.186 6.484 -30.580 1.00 95.06 990 PRO A N 1
ATOM 8140 C CA . PRO A 1 990 ? 0.183 5.259 -31.288 1.00 95.06 990 PRO A CA 1
ATOM 8141 C C . PRO A 1 990 ? 1.504 5.385 -32.058 1.00 95.06 990 PRO A C 1
ATOM 8143 O O . PRO A 1 990 ? 1.815 6.433 -32.628 1.00 95.06 990 PRO A O 1
ATOM 8146 N N . SER A 1 991 ? 2.277 4.299 -32.080 1.00 93.94 991 SER A N 1
ATOM 8147 C CA . SER A 1 991 ? 3.553 4.177 -32.789 1.00 93.94 991 SER A CA 1
ATOM 8148 C C . SER A 1 991 ? 3.859 2.696 -33.034 1.00 93.94 991 SER A C 1
ATOM 8150 O O . SER A 1 991 ? 3.475 1.864 -32.214 1.00 93.94 991 SER A O 1
ATOM 8152 N N . ASP A 1 992 ? 4.557 2.360 -34.123 1.00 92.56 992 ASP A N 1
ATOM 8153 C CA . ASP A 1 992 ? 4.942 0.972 -34.446 1.00 92.56 992 ASP A CA 1
ATOM 8154 C C . ASP A 1 992 ? 6.058 0.434 -33.533 1.00 92.56 992 ASP A C 1
ATOM 8156 O O . ASP A 1 992 ? 6.141 -0.771 -33.267 1.00 92.56 992 ASP A O 1
ATOM 8160 N N . LEU A 1 993 ? 6.887 1.344 -33.006 1.00 93.19 993 LEU A N 1
ATOM 8161 C CA . LEU A 1 993 ? 7.972 1.068 -32.066 1.00 93.19 993 LEU A CA 1
ATOM 8162 C C . LEU A 1 993 ? 7.750 1.821 -30.744 1.00 93.19 993 LEU A C 1
ATOM 8164 O O . LEU A 1 993 ? 7.301 2.969 -30.764 1.00 93.19 993 LEU A O 1
ATOM 8168 N N . PRO A 1 994 ? 8.116 1.225 -29.596 1.00 92.38 994 PRO A N 1
ATOM 8169 C CA . PRO A 1 994 ? 8.005 1.881 -28.297 1.00 92.38 994 PRO A CA 1
ATOM 8170 C C . PRO A 1 994 ? 8.955 3.083 -28.193 1.00 92.38 994 PRO A C 1
ATOM 8172 O O . PRO A 1 994 ? 10.158 2.971 -28.449 1.00 92.38 994 PRO A O 1
ATOM 8175 N N . LYS A 1 995 ? 8.429 4.229 -27.756 1.00 90.25 995 LYS A N 1
ATOM 8176 C CA . LYS A 1 995 ? 9.221 5.394 -27.341 1.00 90.25 995 LYS A CA 1
ATOM 8177 C C . LYS A 1 995 ? 9.780 5.194 -25.935 1.00 90.25 995 LYS A C 1
ATOM 8179 O O . LYS A 1 995 ? 9.200 4.480 -25.116 1.00 90.25 995 LYS A O 1
ATOM 8184 N N . ASP A 1 996 ? 10.918 5.827 -25.665 1.00 86.94 996 ASP A N 1
ATOM 8185 C CA . ASP A 1 996 ? 11.653 5.703 -24.410 1.00 86.94 996 ASP A CA 1
ATOM 8186 C C . ASP A 1 996 ? 12.122 7.086 -23.954 1.00 86.94 996 ASP A C 1
ATOM 8188 O O . ASP A 1 996 ? 13.265 7.462 -24.194 1.00 86.94 996 ASP A O 1
ATOM 8192 N N . VAL A 1 997 ? 11.257 7.817 -23.242 1.00 87.06 997 VAL A N 1
ATOM 8193 C CA . VAL A 1 997 ? 11.520 9.160 -22.680 1.00 87.06 997 VAL A CA 1
ATOM 8194 C C . VAL A 1 997 ? 12.910 9.332 -22.038 1.00 87.06 997 VAL A C 1
ATOM 8196 O O . VAL A 1 997 ? 13.494 10.413 -22.082 1.00 87.06 997 VAL A O 1
ATOM 8199 N N . TYR A 1 998 ? 13.481 8.277 -21.444 1.00 86.69 998 TYR A N 1
ATOM 8200 C CA . TYR A 1 998 ? 14.820 8.327 -20.846 1.00 86.69 998 TYR A CA 1
ATOM 8201 C C . TYR A 1 998 ? 15.951 8.442 -21.879 1.00 86.69 998 TYR A C 1
ATOM 8203 O O . TYR A 1 998 ? 17.021 8.936 -21.536 1.00 86.69 998 TYR A O 1
ATOM 8211 N N . SER A 1 999 ? 15.733 7.962 -23.103 1.00 85.88 999 SER A N 1
ATOM 8212 C CA . SER A 1 999 ? 16.629 8.111 -24.251 1.00 85.88 999 SER A CA 1
ATOM 8213 C C . SER A 1 999 ? 16.403 9.435 -24.972 1.00 85.88 999 SER A C 1
ATOM 8215 O O . SER A 1 999 ? 17.379 10.139 -25.205 1.00 85.88 999 SER A O 1
ATOM 8217 N N . ASP A 1 1000 ? 15.146 9.825 -25.209 1.00 86.44 1000 ASP A N 1
ATOM 8218 C CA . ASP A 1 1000 ? 14.790 11.121 -25.806 1.00 86.44 1000 ASP A CA 1
ATOM 8219 C C . ASP A 1 1000 ? 15.491 12.276 -25.053 1.00 86.44 1000 ASP A C 1
ATOM 8221 O O . ASP A 1 1000 ? 16.141 13.139 -25.643 1.00 86.44 1000 ASP A O 1
ATOM 8225 N N . VAL A 1 1001 ? 15.465 12.236 -23.713 1.00 89.06 1001 VAL A N 1
ATOM 8226 C CA . VAL A 1 1001 ? 16.141 13.225 -22.854 1.00 89.06 1001 VAL A CA 1
ATOM 8227 C C . VAL A 1 1001 ? 17.668 13.047 -22.810 1.00 89.06 1001 VAL A C 1
ATOM 8229 O O . VAL A 1 1001 ? 18.367 14.037 -22.613 1.00 89.06 1001 VAL A O 1
ATOM 8232 N N . VAL A 1 1002 ? 18.229 11.844 -23.015 1.00 90.44 1002 VAL A N 1
ATOM 8233 C CA . VAL A 1 1002 ? 19.692 11.693 -23.212 1.00 90.44 1002 VAL A CA 1
ATOM 8234 C C . VAL A 1 1002 ? 20.121 12.430 -24.475 1.00 90.44 1002 VAL A C 1
ATOM 8236 O O . VAL A 1 1002 ? 21.113 13.152 -24.443 1.00 90.44 1002 VAL A O 1
ATOM 8239 N N . GLU A 1 1003 ? 19.370 12.266 -25.561 1.00 90.62 1003 GLU A N 1
ATOM 8240 C CA . GLU A 1 1003 ? 19.684 12.841 -26.867 1.00 90.62 1003 GLU A CA 1
ATOM 8241 C C . GLU A 1 1003 ? 19.555 14.377 -26.829 1.00 90.62 1003 GLU A C 1
ATOM 8243 O O . GLU A 1 1003 ? 20.484 15.070 -27.243 1.00 90.62 1003 GLU A O 1
ATOM 8248 N N . MET A 1 1004 ? 18.513 14.928 -26.188 1.00 91.44 1004 MET A N 1
ATOM 8249 C CA . MET A 1 1004 ? 18.419 16.375 -25.917 1.00 91.44 1004 MET A CA 1
ATOM 8250 C C . MET A 1 1004 ? 19.579 16.906 -25.053 1.00 91.44 1004 MET A C 1
ATOM 8252 O O . MET A 1 1004 ? 20.165 17.940 -25.371 1.00 91.44 1004 MET A O 1
ATOM 8256 N N . VAL A 1 1005 ? 19.943 16.207 -23.968 1.00 92.88 1005 VAL A N 1
ATOM 8257 C CA . VAL A 1 1005 ? 21.019 16.650 -23.061 1.00 92.88 1005 VAL A CA 1
ATOM 8258 C C . VAL A 1 1005 ? 22.403 16.547 -23.721 1.00 92.88 1005 VAL A C 1
ATOM 8260 O O . VAL A 1 1005 ? 23.269 17.370 -23.434 1.00 92.88 1005 VAL A O 1
ATOM 8263 N N . GLU A 1 1006 ? 22.623 15.589 -24.623 1.00 93.06 1006 GLU A N 1
ATOM 8264 C CA . GLU A 1 1006 ? 23.859 15.477 -25.408 1.00 93.06 1006 GLU A CA 1
ATOM 8265 C C . GLU A 1 1006 ? 23.950 16.560 -26.499 1.00 93.06 1006 GLU A C 1
ATOM 8267 O O . GLU A 1 1006 ? 25.019 17.144 -26.665 1.00 93.06 1006 GLU A O 1
ATOM 8272 N N . LEU A 1 1007 ? 22.846 16.928 -27.163 1.00 92.88 1007 LEU A N 1
ATOM 8273 C CA . LEU A 1 1007 ? 22.801 18.100 -28.056 1.00 92.88 1007 LEU A CA 1
ATOM 8274 C C . LEU A 1 1007 ? 23.108 19.405 -27.299 1.00 92.88 1007 LEU A C 1
ATOM 8276 O O . LEU A 1 1007 ? 23.872 20.249 -27.767 1.00 92.88 1007 LEU A O 1
ATOM 8280 N N . GLU A 1 1008 ? 22.566 19.559 -26.091 1.00 92.81 1008 GLU A N 1
ATOM 8281 C CA . GLU A 1 1008 ? 22.888 20.680 -25.202 1.00 92.81 1008 GLU A CA 1
ATOM 8282 C C . GLU A 1 1008 ? 24.343 20.660 -24.695 1.00 92.81 1008 GLU A C 1
ATOM 8284 O O . GLU A 1 1008 ? 24.932 21.721 -24.486 1.00 92.81 1008 GLU A O 1
ATOM 8289 N N . ARG A 1 1009 ? 24.948 19.476 -24.530 1.00 94.62 1009 ARG A N 1
ATOM 8290 C CA . ARG A 1 1009 ? 26.378 19.316 -24.218 1.00 94.62 1009 ARG A CA 1
ATOM 8291 C C . ARG A 1 1009 ? 27.261 19.688 -25.416 1.00 94.62 1009 ARG A C 1
ATOM 8293 O O . ARG A 1 1009 ? 28.347 20.220 -25.216 1.00 94.62 1009 ARG A O 1
ATOM 8300 N N . GLN A 1 1010 ? 26.815 19.437 -26.648 1.00 93.69 1010 GLN A N 1
ATOM 8301 C CA . GLN A 1 1010 ? 27.556 19.787 -27.868 1.00 93.69 1010 GLN A CA 1
ATOM 8302 C C . GLN A 1 1010 ? 27.634 21.307 -28.069 1.00 93.69 1010 GLN A C 1
ATOM 8304 O O . GLN A 1 1010 ? 28.736 21.830 -28.222 1.00 93.69 1010 GLN A O 1
ATOM 8309 N N . LYS A 1 1011 ? 26.515 22.030 -27.920 1.00 93.06 1011 LYS A N 1
ATOM 8310 C CA . LYS A 1 1011 ? 26.496 23.510 -27.923 1.00 93.06 1011 LYS A CA 1
ATOM 8311 C C . LYS A 1 1011 ? 27.448 24.101 -26.872 1.00 93.06 1011 LYS A C 1
ATOM 8313 O O . LYS A 1 1011 ? 28.207 25.026 -27.145 1.00 93.06 1011 LYS A O 1
ATOM 8318 N N . ASP A 1 1012 ? 27.455 23.537 -25.666 1.00 93.00 1012 ASP A N 1
ATOM 8319 C CA . ASP A 1 1012 ? 28.351 23.978 -24.592 1.00 93.00 1012 ASP A CA 1
ATOM 8320 C C . ASP A 1 1012 ? 29.832 23.621 -24.856 1.00 93.00 1012 ASP A C 1
ATOM 8322 O O . ASP A 1 1012 ? 30.731 24.341 -24.418 1.00 93.00 1012 ASP A O 1
ATOM 8326 N N . GLU A 1 1013 ? 30.108 22.530 -25.578 1.00 91.88 1013 GLU A N 1
ATOM 8327 C CA . GLU A 1 1013 ? 31.455 22.153 -26.027 1.00 91.88 1013 GLU A CA 1
ATOM 8328 C C . GLU A 1 1013 ? 31.996 23.130 -27.087 1.00 91.88 1013 GLU A C 1
ATOM 8330 O O . GLU A 1 1013 ? 33.167 23.514 -27.004 1.00 91.88 1013 GLU A O 1
ATOM 8335 N N . GLU A 1 1014 ? 31.148 23.590 -28.015 1.00 92.81 1014 GLU A N 1
ATOM 8336 C CA . GLU A 1 1014 ? 31.445 24.656 -28.989 1.00 92.81 1014 GLU A CA 1
ATOM 8337 C C . GLU A 1 1014 ? 31.714 26.001 -28.289 1.00 92.81 1014 GLU A C 1
ATOM 8339 O O . GLU A 1 1014 ? 32.703 26.678 -28.579 1.00 92.81 1014 GLU A O 1
ATOM 8344 N N . LEU A 1 1015 ? 30.922 26.328 -27.259 1.00 90.62 1015 LEU A N 1
ATOM 8345 C CA . LEU A 1 1015 ? 31.169 27.439 -26.324 1.00 90.62 1015 LEU A CA 1
ATOM 8346 C C . LEU A 1 1015 ? 32.373 27.203 -25.384 1.00 90.62 1015 LEU A C 1
ATOM 8348 O O . LEU A 1 1015 ? 32.610 27.971 -24.453 1.00 90.62 1015 LEU A O 1
ATOM 8352 N N . ASN A 1 1016 ? 33.172 26.164 -25.646 1.00 89.25 1016 ASN A N 1
ATOM 8353 C CA . ASN A 1 1016 ? 34.419 25.817 -24.972 1.00 89.25 1016 ASN A CA 1
ATOM 8354 C C . ASN A 1 1016 ? 34.315 25.465 -23.476 1.00 89.25 1016 ASN A C 1
ATOM 8356 O O . ASN A 1 1016 ? 35.351 25.361 -22.814 1.00 89.25 1016 ASN A O 1
ATOM 8360 N N . ILE A 1 1017 ? 33.117 25.182 -22.957 1.00 89.94 1017 ILE A N 1
ATOM 8361 C CA . ILE A 1 1017 ? 32.895 24.845 -21.546 1.00 89.94 1017 ILE A CA 1
ATOM 8362 C C . ILE A 1 1017 ? 33.603 23.525 -21.197 1.00 89.94 1017 ILE A C 1
ATOM 8364 O O . ILE A 1 1017 ? 33.282 22.455 -21.714 1.00 89.94 1017 ILE A O 1
ATOM 8368 N N . GLU A 1 1018 ? 34.565 23.594 -20.273 1.00 88.94 1018 GLU A N 1
ATOM 8369 C CA . GLU A 1 1018 ? 35.424 22.471 -19.867 1.00 88.94 1018 GLU A CA 1
ATOM 8370 C C . GLU A 1 1018 ? 34.618 21.237 -19.426 1.00 88.94 1018 GLU A C 1
ATOM 8372 O O . GLU A 1 1018 ? 34.861 20.121 -19.887 1.00 88.94 1018 GLU A O 1
ATOM 8377 N N . MET A 1 1019 ? 33.579 21.444 -18.613 1.00 88.25 1019 MET A N 1
ATOM 8378 C CA . MET A 1 1019 ? 32.715 20.361 -18.138 1.00 88.25 1019 MET A CA 1
ATOM 8379 C C . MET A 1 1019 ? 31.953 19.647 -19.259 1.00 88.25 1019 MET A C 1
ATOM 8381 O O . MET A 1 1019 ? 31.726 18.441 -19.161 1.00 88.25 1019 MET A O 1
ATOM 8385 N N . ALA A 1 1020 ? 31.592 20.357 -20.332 1.00 89.06 1020 ALA A N 1
ATOM 8386 C CA . ALA A 1 1020 ? 30.937 19.757 -21.488 1.00 89.06 1020 ALA A CA 1
ATOM 8387 C C . ALA A 1 1020 ? 31.899 18.834 -22.252 1.00 89.06 1020 ALA A C 1
ATOM 8389 O O . ALA A 1 1020 ? 31.498 17.745 -22.665 1.00 89.06 1020 ALA A O 1
ATOM 8390 N N . LYS A 1 1021 ? 33.181 19.208 -22.361 1.00 89.62 1021 LYS A N 1
ATOM 8391 C CA . LYS A 1 1021 ? 34.242 18.370 -22.951 1.00 89.62 1021 LYS A CA 1
ATOM 8392 C C . LYS A 1 1021 ? 34.511 17.113 -22.113 1.00 89.62 1021 LYS A C 1
ATOM 8394 O O . LYS A 1 1021 ? 34.541 16.017 -22.664 1.00 89.62 1021 LYS A O 1
ATOM 8399 N N . ILE A 1 1022 ? 34.612 17.245 -20.785 1.00 90.06 1022 ILE A N 1
ATOM 8400 C CA . ILE A 1 1022 ? 34.827 16.117 -19.850 1.00 90.06 1022 ILE A CA 1
ATOM 8401 C C . ILE A 1 1022 ? 33.668 15.100 -19.883 1.00 90.06 1022 ILE A C 1
ATOM 8403 O O . ILE A 1 1022 ? 33.879 13.910 -19.661 1.00 90.06 1022 ILE A O 1
ATOM 8407 N N . LEU A 1 1023 ? 32.439 15.544 -20.163 1.00 90.94 1023 LEU A N 1
ATOM 8408 C CA . LEU A 1 1023 ? 31.238 14.696 -20.169 1.00 90.94 1023 LEU A CA 1
ATOM 8409 C C . LEU A 1 1023 ? 30.980 13.928 -21.475 1.00 90.94 1023 LEU A C 1
ATOM 8411 O O . LEU A 1 1023 ? 30.062 13.104 -21.524 1.00 90.94 1023 LEU A O 1
ATOM 8415 N N . LYS A 1 1024 ? 31.775 14.167 -22.521 1.00 91.00 1024 LYS A N 1
ATOM 8416 C CA . LYS A 1 1024 ? 31.609 13.562 -23.848 1.00 91.00 1024 LYS A CA 1
ATOM 8417 C C . LYS A 1 1024 ? 31.636 12.028 -23.771 1.00 91.00 1024 LYS A C 1
ATOM 8419 O O . LYS A 1 1024 ? 32.585 11.439 -23.268 1.00 91.00 1024 LYS A O 1
ATOM 8424 N N . GLY A 1 1025 ? 30.566 11.374 -24.232 1.00 88.31 1025 GLY A N 1
ATOM 8425 C CA . GLY A 1 1025 ? 30.413 9.909 -24.183 1.00 88.31 1025 GLY A CA 1
ATOM 8426 C C . GLY A 1 1025 ? 30.014 9.313 -22.820 1.00 88.31 1025 GLY A C 1
ATOM 8427 O O . GLY A 1 1025 ? 29.741 8.112 -22.737 1.00 88.31 1025 GLY A O 1
ATOM 8428 N N . PHE A 1 1026 ? 29.914 10.118 -21.754 1.00 90.44 1026 PHE A N 1
ATOM 8429 C CA . PHE A 1 1026 ? 29.474 9.664 -20.425 1.00 90.44 1026 PHE A CA 1
ATOM 8430 C C . PHE A 1 1026 ? 27.966 9.843 -20.174 1.00 90.44 1026 PHE A C 1
ATOM 8432 O O . PHE A 1 1026 ? 27.427 9.254 -19.233 1.00 90.44 1026 PHE A O 1
ATOM 8439 N N . ILE A 1 1027 ? 27.261 10.597 -21.025 1.00 90.12 1027 ILE A N 1
ATOM 8440 C CA . ILE A 1 1027 ? 25.810 10.816 -20.931 1.00 90.12 1027 ILE A CA 1
ATOM 8441 C C . ILE A 1 1027 ? 25.066 9.571 -21.439 1.00 90.12 1027 ILE A C 1
ATOM 8443 O O . ILE A 1 1027 ? 24.768 9.423 -22.618 1.00 90.12 1027 ILE A O 1
ATOM 8447 N N . LYS A 1 1028 ? 24.801 8.626 -20.530 1.00 89.25 1028 LYS A N 1
ATOM 8448 C CA . LYS A 1 1028 ? 24.160 7.330 -20.822 1.00 89.25 1028 LYS A CA 1
ATOM 8449 C C . LYS A 1 1028 ? 22.810 7.225 -20.106 1.00 89.25 1028 LYS A C 1
ATOM 8451 O O . LYS A 1 1028 ? 22.690 7.684 -18.972 1.00 89.25 1028 LYS A O 1
ATOM 8456 N N . ARG A 1 1029 ? 21.825 6.526 -20.696 1.00 86.31 1029 ARG A N 1
ATOM 8457 C CA . ARG A 1 1029 ? 20.459 6.325 -20.140 1.00 86.31 1029 ARG A CA 1
ATOM 8458 C C . ARG A 1 1029 ? 20.459 5.977 -18.645 1.00 86.31 1029 ARG A C 1
ATOM 8460 O O . ARG A 1 1029 ? 19.721 6.580 -17.871 1.00 86.31 1029 ARG A O 1
ATOM 8467 N N . LYS A 1 1030 ? 21.340 5.064 -18.211 1.00 86.50 1030 LYS A N 1
ATOM 8468 C CA . LYS A 1 1030 ? 21.499 4.651 -16.800 1.00 86.50 1030 LYS A CA 1
ATOM 8469 C C . LYS A 1 1030 ? 21.824 5.815 -15.846 1.00 86.50 1030 LYS A C 1
ATOM 8471 O O . LYS A 1 1030 ? 21.351 5.807 -14.713 1.00 86.50 1030 LYS A O 1
ATOM 8476 N N . VAL A 1 1031 ? 22.582 6.817 -16.299 1.00 88.00 1031 VAL A N 1
ATOM 8477 C CA . VAL A 1 1031 ? 23.012 7.971 -15.491 1.00 88.00 1031 VAL A CA 1
ATOM 8478 C C . VAL A 1 1031 ? 21.836 8.887 -15.148 1.00 88.00 1031 VAL A C 1
ATOM 8480 O O . VAL A 1 1031 ? 21.747 9.341 -14.008 1.00 88.00 1031 VAL A O 1
ATOM 8483 N N . ILE A 1 1032 ? 20.916 9.121 -16.095 1.00 87.94 1032 ILE A N 1
ATOM 8484 C CA . ILE A 1 1032 ? 19.806 10.076 -15.916 1.00 87.94 1032 ILE A CA 1
ATOM 8485 C C . ILE A 1 1032 ? 18.420 9.438 -15.700 1.00 87.94 1032 ILE A C 1
ATOM 8487 O O . ILE A 1 1032 ? 17.547 10.122 -15.165 1.00 87.94 1032 ILE A O 1
ATOM 8491 N N . LYS A 1 1033 ? 18.213 8.135 -15.987 1.00 86.25 1033 LYS A N 1
ATOM 8492 C CA . LYS A 1 1033 ? 16.944 7.391 -15.745 1.00 86.25 1033 LYS A CA 1
ATOM 8493 C C . LYS A 1 1033 ? 16.379 7.666 -14.347 1.00 86.25 1033 LYS A C 1
ATOM 8495 O O . LYS A 1 1033 ? 15.213 8.026 -14.210 1.00 86.25 1033 LYS A O 1
ATOM 8500 N N . GLN A 1 1034 ? 17.209 7.561 -13.303 1.00 86.94 1034 GLN A N 1
ATOM 8501 C CA . GLN A 1 1034 ? 16.771 7.789 -11.918 1.00 86.94 1034 GLN A CA 1
ATOM 8502 C C . GLN A 1 1034 ? 16.290 9.229 -11.670 1.00 86.94 1034 GLN A C 1
ATOM 8504 O O . GLN A 1 1034 ? 15.301 9.431 -10.965 1.00 86.94 1034 GLN A O 1
ATOM 8509 N N . THR A 1 1035 ? 16.946 10.222 -12.268 1.00 86.94 1035 THR A N 1
ATOM 8510 C CA . THR A 1 1035 ? 16.571 11.632 -12.123 1.00 86.94 1035 THR A CA 1
ATOM 8511 C C . THR A 1 1035 ? 15.311 11.961 -12.910 1.00 86.94 1035 THR A C 1
ATOM 8513 O O . THR A 1 1035 ? 14.401 12.542 -12.334 1.00 86.94 1035 THR A O 1
ATOM 8516 N N . ILE A 1 1036 ? 15.174 11.499 -14.154 1.00 85.06 1036 ILE A N 1
ATOM 8517 C CA . ILE A 1 1036 ? 13.949 11.702 -14.948 1.00 85.06 1036 ILE A CA 1
ATOM 8518 C C . ILE A 1 1036 ? 12.726 11.098 -14.241 1.00 85.06 1036 ILE A C 1
ATOM 8520 O O . ILE A 1 1036 ? 11.708 11.775 -14.094 1.00 85.06 1036 ILE A O 1
ATOM 8524 N N . MET A 1 1037 ? 12.837 9.864 -13.728 1.00 79.25 1037 MET A N 1
ATOM 8525 C CA . MET A 1 1037 ? 11.768 9.258 -12.925 1.00 79.25 1037 MET A CA 1
ATOM 8526 C C . MET A 1 1037 ? 11.453 10.111 -11.687 1.00 79.25 1037 MET A C 1
ATOM 8528 O O . MET A 1 1037 ? 10.300 10.451 -11.435 1.00 79.25 1037 MET A O 1
ATOM 8532 N N . THR A 1 1038 ? 12.467 10.482 -10.899 1.00 82.12 1038 THR A N 1
ATOM 8533 C CA . THR A 1 1038 ? 12.235 11.065 -9.567 1.00 82.12 1038 THR A CA 1
ATOM 8534 C C . THR A 1 1038 ? 11.982 12.571 -9.532 1.00 82.12 1038 THR A C 1
ATOM 8536 O O . THR A 1 1038 ? 11.336 13.031 -8.591 1.00 82.12 1038 THR A O 1
ATOM 8539 N N . THR A 1 1039 ? 12.363 13.338 -10.557 1.00 78.62 1039 THR A N 1
ATOM 8540 C CA . THR A 1 1039 ? 11.963 14.751 -10.704 1.00 78.62 1039 THR A CA 1
ATOM 8541 C C . THR A 1 1039 ? 10.440 14.883 -10.762 1.00 78.62 1039 THR A C 1
ATOM 8543 O O . THR A 1 1039 ? 9.871 15.754 -10.107 1.00 78.62 1039 THR A O 1
ATOM 8546 N N . ASN A 1 1040 ? 9.751 13.965 -11.447 1.00 74.56 1040 ASN A N 1
ATOM 8547 C CA . ASN A 1 1040 ? 8.284 13.944 -11.494 1.00 74.56 1040 ASN A CA 1
ATOM 8548 C C . ASN A 1 1040 ? 7.643 13.455 -10.177 1.00 74.56 1040 ASN A C 1
ATOM 8550 O O . ASN A 1 1040 ? 6.504 13.808 -9.880 1.00 74.56 1040 ASN A O 1
ATOM 8554 N N . TYR A 1 1041 ? 8.411 12.752 -9.336 1.00 67.75 1041 TYR A N 1
ATOM 8555 C CA . TYR A 1 1041 ? 8.076 12.457 -7.936 1.00 67.75 1041 TYR A CA 1
ATOM 8556 C C . TYR A 1 1041 ? 8.478 13.580 -6.946 1.00 67.75 1041 TYR A C 1
ATOM 8558 O O . TYR A 1 1041 ? 8.419 13.381 -5.732 1.00 67.75 1041 TYR A O 1
ATOM 8566 N N . GLY A 1 1042 ? 8.862 14.769 -7.434 1.00 70.44 1042 GLY A N 1
ATOM 8567 C CA . GLY A 1 1042 ? 9.144 15.954 -6.610 1.00 70.44 1042 GLY A CA 1
ATOM 8568 C C . GLY A 1 1042 ? 10.594 16.102 -6.123 1.00 70.44 1042 GLY A C 1
ATOM 8569 O O . GLY A 1 1042 ? 10.839 16.828 -5.157 1.00 70.44 1042 GLY A O 1
ATOM 8570 N N . VAL A 1 1043 ? 11.565 15.428 -6.753 1.00 76.00 1043 VAL A N 1
ATOM 8571 C CA . VAL A 1 1043 ? 12.997 15.640 -6.467 1.00 76.00 1043 VAL A CA 1
ATOM 8572 C C . VAL A 1 1043 ? 13.466 17.018 -6.946 1.00 76.00 1043 VAL A C 1
ATOM 8574 O O . VAL A 1 1043 ? 13.218 17.417 -8.079 1.00 76.00 1043 VAL A O 1
ATOM 8577 N N . THR A 1 1044 ? 14.189 17.723 -6.073 1.00 79.31 1044 THR A N 1
ATOM 8578 C CA . THR A 1 1044 ? 14.840 19.011 -6.362 1.00 79.31 1044 THR A CA 1
ATOM 8579 C C . THR A 1 1044 ? 16.237 18.826 -6.963 1.00 79.31 1044 THR A C 1
ATOM 8581 O O . THR A 1 1044 ? 16.827 17.743 -6.883 1.00 79.31 1044 THR A O 1
ATOM 8584 N N . MET A 1 1045 ? 16.816 19.912 -7.487 1.00 77.94 1045 MET A N 1
ATOM 8585 C CA . MET A 1 1045 ? 18.176 19.964 -8.052 1.00 77.94 1045 MET A CA 1
ATOM 8586 C C . MET A 1 1045 ? 19.250 19.292 -7.176 1.00 77.94 1045 MET A C 1
ATOM 8588 O O . MET A 1 1045 ? 20.070 18.517 -7.673 1.00 77.94 1045 MET A O 1
ATOM 8592 N N . TYR A 1 1046 ? 19.210 19.506 -5.857 1.00 79.50 1046 TYR A N 1
ATOM 8593 C CA . TYR A 1 1046 ? 20.119 18.867 -4.898 1.00 79.50 1046 TYR A CA 1
ATOM 8594 C C . TYR A 1 1046 ? 20.025 17.326 -4.911 1.00 79.50 1046 TYR A C 1
ATOM 8596 O O . TYR A 1 1046 ? 21.044 16.630 -4.849 1.00 79.50 1046 TYR A O 1
ATOM 8604 N N . GLY A 1 1047 ? 18.807 16.781 -5.004 1.00 83.75 1047 GLY A N 1
ATOM 8605 C CA . GLY A 1 1047 ? 18.570 15.338 -5.072 1.00 83.75 1047 GLY A CA 1
ATOM 8606 C C . GLY A 1 1047 ? 18.967 14.745 -6.425 1.00 83.75 1047 GLY A C 1
ATOM 8607 O O . GLY A 1 1047 ? 19.602 13.691 -6.459 1.00 83.75 1047 GLY A O 1
ATOM 8608 N N . ALA A 1 1048 ? 18.684 15.456 -7.520 1.00 85.44 1048 ALA A N 1
ATOM 8609 C CA . ALA A 1 1048 ? 19.119 15.098 -8.870 1.00 85.44 1048 ALA A CA 1
ATOM 8610 C C . ALA A 1 1048 ? 20.652 14.998 -8.963 1.00 85.44 1048 ALA A C 1
ATOM 8612 O O . ALA A 1 1048 ? 21.190 13.953 -9.340 1.00 85.44 1048 ALA A O 1
ATOM 8613 N N . ARG A 1 1049 ? 21.368 16.029 -8.487 1.00 90.56 1049 ARG A N 1
ATOM 8614 C CA . ARG A 1 1049 ? 22.836 16.027 -8.373 1.00 90.56 1049 ARG A CA 1
ATOM 8615 C C . ARG A 1 1049 ? 23.343 14.813 -7.590 1.00 90.56 1049 ARG A C 1
ATOM 8617 O O . ARG A 1 1049 ? 24.283 14.149 -8.017 1.00 90.56 1049 ARG A O 1
ATOM 8624 N N . GLN A 1 1050 ? 22.710 14.474 -6.463 1.00 88.38 1050 GLN A N 1
ATOM 8625 C CA . GLN A 1 1050 ? 23.099 13.299 -5.677 1.00 88.38 1050 GLN A CA 1
ATOM 8626 C C . GLN A 1 1050 ? 22.896 11.957 -6.396 1.00 88.38 1050 GLN A C 1
ATOM 8628 O O . GLN A 1 1050 ? 23.636 11.021 -6.099 1.00 88.38 1050 GLN A O 1
ATOM 8633 N N . GLN A 1 1051 ? 21.903 11.828 -7.277 1.00 90.94 1051 GLN A N 1
ATOM 8634 C CA . GLN A 1 1051 ? 21.629 10.594 -8.024 1.00 90.94 1051 GLN A CA 1
ATOM 8635 C C . GLN A 1 1051 ? 22.599 10.429 -9.192 1.00 90.94 1051 GLN A C 1
ATOM 8637 O O . GLN A 1 1051 ? 23.301 9.421 -9.266 1.00 90.94 1051 GLN A O 1
ATOM 8642 N N . ILE A 1 1052 ? 22.713 11.455 -10.039 1.00 91.38 1052 ILE A N 1
ATOM 8643 C CA . ILE A 1 1052 ? 23.674 11.499 -11.149 1.00 91.38 1052 ILE A CA 1
ATOM 8644 C C . ILE A 1 1052 ? 25.094 11.304 -10.600 1.00 91.38 1052 ILE A C 1
ATOM 8646 O O . ILE A 1 1052 ? 25.845 10.452 -11.066 1.00 91.38 1052 ILE A O 1
ATOM 8650 N N . GLY A 1 1053 ? 25.432 12.003 -9.514 1.00 91.00 1053 GLY A N 1
ATOM 8651 C CA . GLY A 1 1053 ? 26.704 11.863 -8.810 1.00 91.00 1053 GLY A CA 1
ATOM 8652 C C . GLY A 1 1053 ? 26.898 10.533 -8.071 1.00 91.00 1053 GLY A C 1
ATOM 8653 O O . GLY A 1 1053 ? 27.963 10.336 -7.490 1.00 91.00 1053 GLY A O 1
ATOM 8654 N N . ARG A 1 1054 ? 25.921 9.614 -8.032 1.00 89.69 1054 ARG A N 1
ATOM 8655 C CA . ARG A 1 1054 ? 26.144 8.192 -7.685 1.00 89.69 1054 ARG A CA 1
ATOM 8656 C C . ARG A 1 1054 ? 26.495 7.412 -8.947 1.00 89.69 1054 ARG A C 1
ATOM 8658 O O . ARG A 1 1054 ? 27.601 6.898 -9.014 1.00 89.69 1054 ARG A O 1
ATOM 8665 N N . GLN A 1 1055 ? 25.645 7.469 -9.975 1.00 91.00 1055 GLN A N 1
ATOM 8666 C CA . GLN A 1 1055 ? 25.866 6.757 -11.242 1.00 91.00 1055 GLN A CA 1
ATOM 8667 C C . GLN A 1 1055 ? 27.229 7.094 -11.885 1.00 91.00 1055 GLN A C 1
ATOM 8669 O O . GLN A 1 1055 ? 27.910 6.197 -12.366 1.00 91.00 1055 GLN A O 1
ATOM 8674 N N . LEU A 1 1056 ? 27.685 8.355 -11.824 1.00 89.94 1056 LEU A N 1
ATOM 8675 C CA . LEU A 1 1056 ? 29.013 8.772 -12.311 1.00 89.94 1056 LEU A CA 1
ATOM 8676 C C . LEU A 1 1056 ? 30.203 8.216 -11.498 1.00 89.94 1056 LEU A C 1
ATOM 8678 O O . LEU A 1 1056 ? 31.315 8.182 -12.013 1.00 89.94 1056 LEU A O 1
ATOM 8682 N N . ARG A 1 1057 ? 30.013 7.797 -10.237 1.00 88.62 1057 ARG A N 1
ATOM 8683 C CA . ARG A 1 1057 ? 31.061 7.117 -9.441 1.00 88.62 1057 ARG A CA 1
ATOM 8684 C C . ARG A 1 1057 ? 31.151 5.624 -9.735 1.00 88.62 1057 ARG A C 1
ATOM 8686 O O . ARG A 1 1057 ? 32.213 5.045 -9.515 1.00 88.62 1057 ARG A O 1
ATOM 8693 N N . ASP A 1 1058 ? 30.055 5.049 -10.221 1.00 85.56 1058 ASP A N 1
ATOM 8694 C CA . ASP A 1 1058 ? 29.930 3.635 -10.575 1.00 85.56 1058 ASP A CA 1
ATOM 8695 C C . ASP A 1 1058 ? 30.424 3.355 -12.014 1.00 85.56 1058 ASP A C 1
ATOM 8697 O O . ASP A 1 1058 ? 30.455 2.206 -12.447 1.00 85.56 1058 ASP A O 1
ATOM 8701 N N . ILE A 1 1059 ? 30.831 4.396 -12.757 1.00 87.56 1059 ILE A N 1
ATOM 8702 C CA . ILE A 1 1059 ? 31.585 4.291 -14.015 1.00 87.56 1059 ILE A CA 1
ATOM 8703 C C . ILE A 1 1059 ? 33.080 4.270 -13.677 1.00 87.56 1059 ILE A C 1
ATOM 8705 O O . ILE A 1 1059 ? 33.586 5.156 -12.982 1.00 87.56 1059 ILE A O 1
ATOM 8709 N N . GLU A 1 1060 ? 33.805 3.264 -14.165 1.00 83.19 1060 GLU A N 1
ATOM 8710 C CA . GLU A 1 1060 ? 35.219 3.090 -13.823 1.00 83.19 1060 GLU A CA 1
ATOM 8711 C C . GLU A 1 1060 ? 36.109 4.157 -14.473 1.00 83.19 1060 GLU A C 1
ATOM 8713 O O . GLU A 1 1060 ? 36.901 4.781 -13.756 1.00 83.19 1060 GLU A O 1
ATOM 8718 N N . ASP A 1 1061 ? 35.876 4.428 -15.763 1.00 87.75 1061 ASP A N 1
ATOM 8719 C CA . ASP A 1 1061 ? 36.626 5.361 -16.621 1.00 87.75 1061 ASP A CA 1
ATOM 8720 C C . ASP A 1 1061 ? 36.368 6.851 -16.330 1.00 87.75 1061 ASP A C 1
ATOM 8722 O O . ASP A 1 1061 ? 37.063 7.720 -16.854 1.00 87.75 1061 ASP A O 1
ATOM 8726 N N . PHE A 1 1062 ? 35.342 7.184 -15.538 1.00 88.88 1062 PHE A N 1
ATOM 8727 C CA . PHE A 1 1062 ? 34.952 8.579 -15.336 1.00 88.88 1062 PHE A CA 1
ATOM 8728 C C . PHE A 1 1062 ? 35.907 9.303 -14.360 1.00 88.88 1062 PHE A C 1
ATOM 8730 O O . PHE A 1 1062 ? 36.172 8.777 -13.271 1.00 88.88 1062 PHE A O 1
ATOM 8737 N N . PRO A 1 1063 ? 36.382 10.531 -14.667 1.00 87.94 1063 PRO A N 1
ATOM 8738 C CA . PRO A 1 1063 ? 37.226 11.328 -13.772 1.00 87.94 1063 PRO A CA 1
ATOM 8739 C C . PRO A 1 1063 ? 36.578 11.627 -12.407 1.00 87.94 1063 PRO A C 1
ATOM 8741 O O . PRO A 1 1063 ? 35.869 12.614 -12.211 1.00 87.94 1063 PRO A O 1
ATOM 8744 N N . LYS A 1 1064 ? 36.879 10.783 -11.411 1.00 86.38 1064 LYS A N 1
ATOM 8745 C CA . LYS A 1 1064 ? 36.257 10.782 -10.069 1.00 86.38 1064 LYS A CA 1
ATOM 8746 C C . LYS A 1 1064 ? 36.412 12.086 -9.267 1.00 86.38 1064 LYS A C 1
ATOM 8748 O O . LYS A 1 1064 ? 35.667 12.285 -8.310 1.00 86.38 1064 LYS A O 1
ATOM 8753 N N . ILE A 1 1065 ? 37.318 12.978 -9.675 1.00 87.75 1065 ILE A N 1
ATOM 8754 C CA . ILE A 1 1065 ? 37.476 14.341 -9.136 1.00 87.75 1065 ILE A CA 1
ATOM 8755 C C . ILE A 1 1065 ? 36.270 15.219 -9.521 1.00 87.75 1065 ILE A C 1
ATOM 8757 O O . ILE A 1 1065 ? 35.635 15.815 -8.653 1.00 87.75 1065 ILE A O 1
ATOM 8761 N N . HIS A 1 1066 ? 35.880 15.215 -10.798 1.00 88.75 1066 HIS A N 1
ATOM 8762 C CA . HIS A 1 1066 ? 34.871 16.119 -11.367 1.00 88.75 1066 HIS A CA 1
ATOM 8763 C C . HIS A 1 1066 ? 33.416 15.696 -11.112 1.00 88.75 1066 HIS A C 1
ATOM 8765 O O . HIS A 1 1066 ? 32.486 16.347 -11.582 1.00 88.75 1066 HIS A O 1
ATOM 8771 N N . VAL A 1 1067 ? 33.169 14.624 -10.346 1.00 89.50 1067 VAL A N 1
ATOM 8772 C CA . VAL A 1 1067 ? 31.815 14.090 -10.074 1.00 89.50 1067 VAL A CA 1
ATOM 8773 C C . VAL A 1 1067 ? 30.859 15.162 -9.536 1.00 89.50 1067 VAL A C 1
ATOM 8775 O O . VAL A 1 1067 ? 29.681 15.159 -9.892 1.00 89.50 1067 VAL A O 1
ATOM 8778 N N . SER A 1 1068 ? 31.338 16.083 -8.693 1.00 87.81 1068 SER A N 1
ATOM 8779 C CA . SER A 1 1068 ? 30.511 17.154 -8.113 1.00 87.81 1068 SER A CA 1
ATOM 8780 C C . SER A 1 1068 ? 30.069 18.182 -9.164 1.00 87.81 1068 SER A C 1
ATOM 8782 O O . SER A 1 1068 ? 28.896 18.554 -9.229 1.00 87.81 1068 SER A O 1
ATOM 8784 N N . GLU A 1 1069 ? 30.991 18.599 -10.029 1.00 90.25 1069 GLU A N 1
ATOM 8785 C CA . GLU A 1 1069 ? 30.753 19.574 -11.098 1.00 90.25 1069 GLU A CA 1
ATOM 8786 C C . GLU A 1 1069 ? 29.902 18.952 -12.209 1.00 90.25 1069 GLU A C 1
ATOM 8788 O O . GLU A 1 1069 ? 28.848 19.482 -12.556 1.00 90.25 1069 GLU A O 1
ATOM 8793 N N . ALA A 1 1070 ? 30.284 17.760 -12.672 1.00 91.44 1070 ALA A N 1
ATOM 8794 C CA . ALA A 1 1070 ? 29.588 16.995 -13.702 1.00 91.44 1070 ALA A CA 1
ATOM 8795 C C . ALA A 1 1070 ? 28.139 16.675 -13.318 1.00 91.44 1070 ALA A C 1
ATOM 8797 O O . ALA A 1 1070 ? 27.229 16.864 -14.122 1.00 91.44 1070 ALA A O 1
ATOM 8798 N N . SER A 1 1071 ? 27.891 16.248 -12.075 1.00 92.12 1071 SER A N 1
ATOM 8799 C CA . SER A 1 1071 ? 26.522 15.995 -11.609 1.00 92.12 1071 SER A CA 1
ATOM 8800 C C . SER A 1 1071 ? 25.700 17.270 -11.403 1.00 92.12 1071 SER A C 1
ATOM 8802 O O . SER A 1 1071 ? 24.479 17.214 -11.523 1.00 92.12 1071 SER A O 1
ATOM 8804 N N . THR A 1 1072 ? 26.336 18.419 -11.145 1.00 90.69 1072 THR A N 1
ATOM 8805 C CA . THR A 1 1072 ? 25.653 19.725 -11.104 1.00 90.69 1072 THR A CA 1
ATOM 8806 C C . THR A 1 1072 ? 25.274 20.183 -12.516 1.00 90.69 1072 THR A C 1
ATOM 8808 O O . THR A 1 1072 ? 24.134 20.582 -12.751 1.00 90.69 1072 THR A O 1
ATOM 8811 N N . TYR A 1 1073 ? 26.205 20.065 -13.465 1.00 92.38 1073 TYR A N 1
ATOM 8812 C CA . TYR A 1 1073 ? 26.011 20.393 -14.877 1.00 92.38 1073 TYR A CA 1
ATOM 8813 C C . TYR A 1 1073 ? 24.904 19.541 -15.517 1.00 92.38 1073 TYR A C 1
ATOM 8815 O O . TYR A 1 1073 ? 23.924 20.078 -16.038 1.00 92.38 1073 TYR A O 1
ATOM 8823 N N . LEU A 1 1074 ? 25.006 18.211 -15.405 1.00 92.38 1074 LEU A N 1
ATOM 8824 C CA . LEU A 1 1074 ? 24.011 17.292 -15.960 1.00 92.38 1074 LEU A CA 1
ATOM 8825 C C . LEU A 1 1074 ? 22.635 17.484 -15.317 1.00 92.38 1074 LEU A C 1
ATOM 8827 O O . LEU A 1 1074 ? 21.636 17.404 -16.027 1.00 92.38 1074 LEU A O 1
ATOM 8831 N N . ALA A 1 1075 ? 22.554 17.781 -14.013 1.00 90.06 1075 ALA A N 1
ATOM 8832 C CA . ALA A 1 1075 ? 21.279 18.107 -13.377 1.00 90.06 1075 ALA A CA 1
ATOM 8833 C C . ALA A 1 1075 ? 20.637 19.354 -14.011 1.00 90.06 1075 ALA A C 1
ATOM 8835 O O . ALA A 1 1075 ? 19.458 19.300 -14.357 1.00 90.06 1075 ALA A O 1
ATOM 8836 N N . LYS A 1 1076 ? 21.407 20.434 -14.241 1.00 89.81 1076 LYS A N 1
ATOM 8837 C CA . LYS A 1 1076 ? 20.902 21.657 -14.897 1.00 89.81 1076 LYS A CA 1
ATOM 8838 C C . LYS A 1 1076 ? 20.365 21.366 -16.303 1.00 89.81 1076 LYS A C 1
ATOM 8840 O O . LYS A 1 1076 ? 19.201 21.656 -16.570 1.00 89.81 1076 LYS A O 1
ATOM 8845 N N . LYS A 1 1077 ? 21.166 20.746 -17.182 1.00 91.56 1077 LYS A N 1
ATOM 8846 C CA . LYS A 1 1077 ? 20.731 20.434 -18.558 1.00 91.56 1077 LYS A CA 1
ATOM 8847 C C . LYS A 1 1077 ? 19.559 19.440 -18.593 1.00 91.56 1077 LYS A C 1
ATOM 8849 O O . LYS A 1 1077 ? 18.631 19.636 -19.370 1.00 91.56 1077 LYS A O 1
ATOM 8854 N N . THR A 1 1078 ? 19.526 18.439 -17.704 1.00 90.38 1078 THR A N 1
ATOM 8855 C CA . THR A 1 1078 ? 18.387 17.499 -17.598 1.00 90.38 1078 THR A CA 1
ATOM 8856 C C . THR A 1 1078 ? 17.093 18.224 -17.210 1.00 90.38 1078 THR A C 1
ATOM 8858 O O . THR A 1 1078 ? 16.045 17.945 -17.784 1.00 90.38 1078 THR A O 1
ATOM 8861 N N . PHE A 1 1079 ? 17.139 19.176 -16.270 1.00 86.19 1079 PHE A N 1
ATOM 8862 C CA . PHE A 1 1079 ? 15.959 19.962 -15.884 1.00 86.19 1079 PHE A CA 1
ATOM 8863 C C . PHE A 1 1079 ? 15.498 20.936 -16.980 1.00 86.19 1079 PHE A C 1
ATOM 8865 O O . PHE A 1 1079 ? 14.294 21.157 -17.104 1.00 86.19 1079 PHE A O 1
ATOM 8872 N N . LEU A 1 1080 ? 16.423 21.472 -17.784 1.00 87.25 1080 LEU A N 1
ATOM 8873 C CA . LEU A 1 1080 ? 16.108 22.283 -18.964 1.00 87.25 1080 LEU A CA 1
ATOM 8874 C C . LEU A 1 1080 ? 15.356 21.452 -20.018 1.00 87.25 1080 LEU A C 1
ATOM 8876 O O . LEU A 1 1080 ? 14.214 21.772 -20.345 1.00 87.25 1080 LEU A O 1
ATOM 8880 N N . CYS A 1 1081 ? 15.932 20.327 -20.454 1.00 88.88 1081 CYS A N 1
ATOM 8881 C CA . CYS A 1 1081 ? 15.327 19.459 -21.471 1.00 88.88 1081 CYS A CA 1
ATOM 8882 C C . CYS A 1 1081 ? 13.971 18.886 -21.008 1.00 88.88 1081 CYS A C 1
ATOM 8884 O O . CYS A 1 1081 ? 13.019 18.836 -21.778 1.00 88.88 1081 CYS A O 1
ATOM 8886 N N . LEU A 1 1082 ? 13.830 18.533 -19.721 1.00 86.00 1082 LEU A N 1
ATOM 8887 C CA . LEU A 1 1082 ? 12.549 18.096 -19.138 1.00 86.00 1082 LEU A CA 1
ATOM 8888 C C . LEU A 1 1082 ? 11.491 19.206 -19.011 1.00 86.00 1082 LEU A C 1
ATOM 8890 O O . LEU A 1 1082 ? 10.325 18.890 -18.776 1.00 86.00 1082 LEU A O 1
ATOM 8894 N N . ARG A 1 1083 ? 11.867 20.487 -19.087 1.00 84.62 1083 ARG A N 1
ATOM 8895 C CA . ARG A 1 1083 ? 10.923 21.618 -19.119 1.00 84.62 1083 ARG A CA 1
ATOM 8896 C C . ARG A 1 1083 ? 10.469 21.920 -20.547 1.00 84.62 1083 ARG A C 1
ATOM 8898 O O . ARG A 1 1083 ? 9.320 22.298 -20.740 1.00 84.62 1083 ARG A O 1
ATOM 8905 N N . GLU A 1 1084 ? 11.355 21.726 -21.518 1.00 85.38 1084 GLU A N 1
ATOM 8906 C CA . GLU A 1 1084 ? 11.074 21.858 -22.949 1.00 85.38 1084 GLU A CA 1
ATOM 8907 C C . GLU A 1 1084 ? 10.180 20.715 -23.461 1.00 85.38 1084 GLU A C 1
ATOM 8909 O O . GLU A 1 1084 ? 9.116 20.976 -24.016 1.00 85.38 1084 GLU A O 1
ATOM 8914 N N . LEU A 1 1085 ? 10.552 19.458 -23.184 1.00 86.50 1085 LEU A N 1
ATOM 8915 C CA . LEU A 1 1085 ? 9.846 18.252 -23.646 1.00 86.50 1085 LEU A CA 1
ATOM 8916 C C . LEU A 1 1085 ? 8.442 18.071 -23.035 1.00 86.50 1085 LEU A C 1
ATOM 8918 O O . LEU A 1 1085 ? 7.586 17.424 -23.628 1.00 86.50 1085 LEU A O 1
ATOM 8922 N N . PHE A 1 1086 ? 8.210 18.628 -21.843 1.00 84.50 1086 PHE A N 1
ATOM 8923 C CA . PHE A 1 1086 ? 6.982 18.460 -21.056 1.00 84.50 1086 PHE A CA 1
ATOM 8924 C C . PHE A 1 1086 ? 6.439 19.822 -20.591 1.00 84.50 1086 PHE A C 1
ATOM 8926 O O . PHE A 1 1086 ? 6.232 20.064 -19.396 1.00 84.50 1086 PHE A O 1
ATOM 8933 N N . ARG A 1 1087 ? 6.266 20.754 -21.535 1.00 85.56 1087 ARG A N 1
ATOM 8934 C CA . ARG A 1 1087 ? 5.927 22.160 -21.254 1.00 85.56 1087 ARG A CA 1
ATOM 8935 C C . ARG A 1 1087 ? 4.599 22.317 -20.510 1.00 85.56 1087 ARG A C 1
ATOM 8937 O O . ARG A 1 1087 ? 4.542 23.011 -19.494 1.00 85.56 1087 ARG A O 1
ATOM 8944 N N . GLU A 1 1088 ? 3.550 21.648 -20.977 1.00 88.88 1088 GLU A N 1
ATOM 8945 C CA . GLU A 1 1088 ? 2.194 21.769 -20.419 1.00 88.88 1088 GLU A CA 1
ATOM 8946 C C . GLU A 1 1088 ? 2.101 21.054 -19.066 1.00 88.88 1088 GLU A C 1
ATOM 8948 O O . GLU A 1 1088 ? 1.593 21.592 -18.079 1.00 88.88 1088 GLU A O 1
ATOM 8953 N N . THR A 1 1089 ? 2.759 19.897 -18.975 1.00 88.12 1089 THR A N 1
ATOM 8954 C CA . THR A 1 1089 ? 3.039 19.202 -17.712 1.00 88.12 1089 THR A CA 1
ATOM 8955 C C . THR A 1 1089 ? 3.694 20.119 -16.666 1.00 88.12 1089 THR A C 1
ATOM 8957 O O . THR A 1 1089 ? 3.331 20.046 -15.488 1.00 88.12 1089 THR A O 1
ATOM 8960 N N . LYS A 1 1090 ? 4.640 20.999 -17.044 1.00 86.94 1090 LYS A N 1
ATOM 8961 C CA . LYS A 1 1090 ? 5.249 21.947 -16.092 1.00 86.94 1090 LYS A CA 1
ATOM 8962 C C . LYS A 1 1090 ? 4.281 23.033 -15.634 1.00 86.94 1090 LYS A C 1
ATOM 8964 O O . LYS A 1 1090 ? 4.181 23.221 -14.424 1.00 86.94 1090 LYS A O 1
ATOM 8969 N N . LYS A 1 1091 ? 3.485 23.638 -16.527 1.00 90.88 1091 LYS A N 1
ATOM 8970 C CA . LYS A 1 1091 ? 2.427 24.596 -16.127 1.00 90.88 1091 LYS A CA 1
ATOM 8971 C C . LYS A 1 1091 ? 1.523 24.013 -15.030 1.00 90.88 1091 LYS A C 1
ATOM 8973 O O . LYS A 1 1091 ? 1.255 24.677 -14.033 1.00 90.88 1091 LYS A O 1
ATOM 8978 N N . ILE A 1 1092 ? 1.119 22.746 -15.171 1.00 93.75 1092 ILE A N 1
ATOM 8979 C CA . ILE A 1 1092 ? 0.311 22.027 -14.171 1.00 93.75 1092 ILE A CA 1
ATOM 8980 C C . ILE A 1 1092 ? 1.095 21.789 -12.870 1.00 93.75 1092 ILE A C 1
ATOM 8982 O O . ILE A 1 1092 ? 0.582 22.066 -11.785 1.00 93.75 1092 ILE A O 1
ATOM 8986 N N . GLN A 1 1093 ? 2.345 21.315 -12.948 1.00 90.44 1093 GLN A N 1
ATOM 8987 C CA . GLN A 1 1093 ? 3.192 21.099 -11.764 1.00 90.44 1093 GLN A CA 1
ATOM 8988 C C . GLN A 1 1093 ? 3.437 22.387 -10.963 1.00 90.44 1093 GLN A C 1
ATOM 8990 O O . GLN A 1 1093 ? 3.517 22.319 -9.733 1.00 90.44 1093 GLN A O 1
ATOM 8995 N N . ASP A 1 1094 ? 3.563 23.533 -11.631 1.00 89.50 1094 ASP A N 1
ATOM 8996 C CA . ASP A 1 1094 ? 3.812 24.834 -11.008 1.00 89.50 1094 ASP A CA 1
ATOM 8997 C C . ASP A 1 1094 ? 2.518 25.484 -10.470 1.00 89.50 1094 ASP A C 1
ATOM 8999 O O . ASP A 1 1094 ? 2.495 25.917 -9.314 1.00 89.50 1094 ASP A O 1
ATOM 9003 N N . TRP A 1 1095 ? 1.390 25.383 -11.186 1.00 94.38 1095 TRP A N 1
ATOM 9004 C CA . TRP A 1 1095 ? 0.063 25.750 -10.659 1.00 94.38 1095 TRP A CA 1
ATOM 9005 C C . TRP A 1 1095 ? -0.303 24.974 -9.381 1.00 94.38 1095 TRP A C 1
ATOM 9007 O O . TRP A 1 1095 ? -0.695 25.566 -8.369 1.00 94.38 1095 TRP A O 1
ATOM 9017 N N . PHE A 1 1096 ? -0.100 23.650 -9.380 1.00 95.38 1096 PHE A N 1
ATOM 9018 C CA . PHE A 1 1096 ? -0.269 22.800 -8.196 1.00 95.38 1096 PHE A CA 1
ATOM 9019 C C . PHE A 1 1096 ? 0.599 23.282 -7.024 1.00 95.38 1096 PHE A C 1
ATOM 9021 O O . PHE A 1 1096 ? 0.116 23.451 -5.900 1.00 95.38 1096 PHE A O 1
ATOM 9028 N N . LYS A 1 1097 ? 1.887 23.514 -7.289 1.00 91.19 1097 LYS A N 1
ATOM 9029 C CA . LYS A 1 1097 ? 2.881 24.016 -6.331 1.00 91.19 1097 LYS A CA 1
ATOM 9030 C C . LYS A 1 1097 ? 2.429 25.321 -5.667 1.00 91.19 1097 LYS A C 1
ATOM 9032 O O . LYS A 1 1097 ? 2.550 25.451 -4.445 1.00 91.19 1097 LYS A O 1
ATOM 9037 N N . ASP A 1 1098 ? 1.904 26.274 -6.428 1.00 90.00 1098 ASP A N 1
ATOM 9038 C CA . ASP A 1 1098 ? 1.554 27.591 -5.895 1.00 90.00 1098 ASP A CA 1
ATOM 9039 C C . ASP A 1 1098 ? 0.186 27.625 -5.210 1.00 90.00 1098 ASP A C 1
ATOM 9041 O O . ASP A 1 1098 ? 0.088 28.203 -4.122 1.00 90.00 1098 ASP A O 1
ATOM 9045 N N . CYS A 1 1099 ? -0.806 26.869 -5.696 1.00 93.81 1099 CYS A N 1
ATOM 9046 C CA . CYS A 1 1099 ? -2.027 26.584 -4.933 1.00 93.81 1099 CYS A CA 1
ATOM 9047 C C . CYS A 1 1099 ? -1.695 25.969 -3.563 1.00 93.81 1099 CYS A C 1
ATOM 9049 O O . CYS A 1 1099 ? -2.090 26.498 -2.520 1.00 93.81 1099 CYS A O 1
ATOM 9051 N N . ALA A 1 1100 ? -0.890 24.900 -3.537 1.00 93.44 1100 ALA A N 1
ATOM 9052 C CA . ALA A 1 1100 ? -0.455 24.249 -2.300 1.00 93.44 1100 ALA A CA 1
ATOM 9053 C C . ALA A 1 1100 ? 0.344 25.189 -1.378 1.00 93.44 1100 ALA A C 1
ATOM 9055 O O . ALA A 1 1100 ? 0.237 25.117 -0.146 1.00 93.44 1100 ALA A O 1
ATOM 9056 N N . SER A 1 1101 ? 1.125 26.105 -1.960 1.00 89.25 1101 SER A N 1
ATOM 9057 C CA . SER A 1 1101 ? 1.866 27.116 -1.211 1.00 89.25 1101 SER A CA 1
ATOM 9058 C C . SER A 1 1101 ? 0.936 28.127 -0.535 1.00 89.25 1101 SER A C 1
ATOM 9060 O O . SER A 1 1101 ? 1.060 28.356 0.672 1.00 89.25 1101 SER A O 1
ATOM 9062 N N . LEU A 1 1102 ? -0.018 28.690 -1.282 1.00 87.19 1102 LEU A N 1
ATOM 9063 C CA . LEU A 1 1102 ? -0.972 29.693 -0.805 1.00 87.19 1102 LEU A CA 1
ATOM 9064 C C . LEU A 1 1102 ? -1.939 29.109 0.230 1.00 87.19 1102 LEU A C 1
ATOM 9066 O O . LEU A 1 1102 ? -2.081 29.692 1.306 1.00 87.19 1102 LEU A O 1
ATOM 9070 N N . ILE A 1 1103 ? -2.510 27.923 -0.012 1.00 89.56 1103 ILE A N 1
ATOM 9071 C CA . ILE A 1 1103 ? -3.349 27.197 0.961 1.00 89.56 1103 ILE A CA 1
ATOM 9072 C C . ILE A 1 1103 ? -2.585 27.023 2.285 1.00 89.56 1103 ILE A C 1
ATOM 9074 O O . ILE A 1 1103 ? -3.040 27.464 3.346 1.00 89.56 1103 ILE A O 1
ATOM 9078 N N . SER A 1 1104 ? -1.364 26.478 2.227 1.00 88.25 1104 SER A N 1
ATOM 9079 C CA . SER A 1 1104 ? -0.565 26.212 3.428 1.00 88.25 1104 SER A CA 1
ATOM 9080 C C . SER A 1 1104 ? -0.040 27.473 4.138 1.00 88.25 1104 SER A C 1
ATOM 9082 O O . SER A 1 1104 ? 0.280 27.379 5.328 1.00 88.25 1104 SER A O 1
ATOM 9084 N N . ARG A 1 1105 ? 0.103 28.620 3.454 1.00 82.81 1105 ARG A N 1
ATOM 9085 C CA . ARG A 1 1105 ? 0.590 29.890 4.041 1.00 82.81 1105 ARG A CA 1
ATOM 9086 C C . ARG A 1 1105 ? -0.534 30.780 4.566 1.00 82.81 1105 ARG A C 1
ATOM 9088 O O . ARG A 1 1105 ? -0.400 31.321 5.660 1.00 82.81 1105 ARG A O 1
ATOM 9095 N N . VAL A 1 1106 ? -1.604 30.939 3.787 1.00 80.62 1106 VAL A N 1
ATOM 9096 C CA . VAL A 1 1106 ? -2.677 31.918 4.021 1.00 80.62 1106 VAL A CA 1
ATOM 9097 C C . VAL A 1 1106 ? -3.805 31.314 4.855 1.00 80.62 1106 VAL A C 1
ATOM 9099 O O . VAL A 1 1106 ? -4.164 31.878 5.885 1.00 80.62 1106 VAL A O 1
ATOM 9102 N N . ARG A 1 1107 ? -4.333 30.146 4.456 1.00 80.81 1107 ARG A N 1
ATOM 9103 C CA . ARG A 1 1107 ? -5.394 29.441 5.205 1.00 80.81 1107 ARG A CA 1
ATOM 9104 C C . ARG A 1 1107 ? -4.844 28.686 6.417 1.00 80.81 1107 ARG A C 1
ATOM 9106 O O . ARG A 1 1107 ? -5.568 28.459 7.381 1.00 80.81 1107 ARG A O 1
ATOM 9113 N N . GLY A 1 1108 ? -3.563 28.308 6.380 1.00 78.50 1108 GLY A N 1
ATOM 9114 C CA . GLY A 1 1108 ? -2.897 27.586 7.469 1.00 78.50 1108 GLY A CA 1
ATOM 9115 C C . GLY A 1 1108 ? -3.348 26.127 7.613 1.00 78.50 1108 GLY A C 1
ATOM 9116 O O . GLY A 1 1108 ? -3.070 25.506 8.639 1.00 78.50 1108 GLY A O 1
ATOM 9117 N N . THR A 1 1109 ? -4.020 25.584 6.596 1.00 84.38 1109 THR A N 1
ATOM 9118 C CA . THR A 1 1109 ? -4.531 24.208 6.506 1.00 84.38 1109 THR A CA 1
ATOM 9119 C C . THR A 1 1109 ? -3.604 23.314 5.679 1.00 84.38 1109 THR A C 1
ATOM 9121 O O . THR A 1 1109 ? -2.772 23.803 4.911 1.00 84.38 1109 THR A O 1
ATOM 9124 N N . ALA A 1 1110 ? -3.723 21.994 5.840 1.00 89.88 1110 ALA A N 1
ATOM 9125 C CA . ALA A 1 1110 ? -3.150 21.060 4.872 1.00 89.88 1110 ALA A CA 1
ATOM 9126 C C . ALA A 1 1110 ? -3.886 21.171 3.525 1.00 89.88 1110 ALA A C 1
ATOM 9128 O O . ALA A 1 1110 ? -5.035 21.615 3.478 1.00 89.88 1110 ALA A O 1
ATOM 9129 N N . VAL A 1 1111 ? -3.224 20.761 2.443 1.00 94.31 1111 VAL A N 1
ATOM 9130 C CA . VAL A 1 1111 ? -3.866 20.582 1.137 1.00 94.31 1111 VAL A CA 1
ATOM 9131 C C . VAL A 1 1111 ? -4.676 19.286 1.161 1.00 94.31 1111 VAL A C 1
ATOM 9133 O O . VAL A 1 1111 ? -4.180 18.248 1.611 1.00 94.31 1111 VAL A O 1
ATOM 9136 N N . GLU A 1 1112 ? -5.913 19.351 0.676 1.00 94.69 1112 GLU A N 1
ATOM 9137 C CA . GLU A 1 1112 ? -6.826 18.213 0.582 1.00 94.69 1112 GLU A CA 1
ATOM 9138 C C . GLU A 1 1112 ? -7.738 18.308 -0.644 1.00 94.69 1112 GLU A C 1
ATOM 9140 O O . GLU A 1 1112 ? -8.165 19.393 -1.033 1.00 94.69 1112 GLU A O 1
ATOM 9145 N N . TRP A 1 1113 ? -8.051 17.158 -1.232 1.00 95.44 1113 TRP A N 1
ATOM 9146 C CA . TRP A 1 1113 ? -8.879 17.003 -2.431 1.00 95.44 1113 TRP A CA 1
ATOM 9147 C C . TRP A 1 1113 ? -9.663 15.691 -2.345 1.00 95.44 1113 TRP A C 1
ATOM 9149 O O . TRP A 1 1113 ? -9.382 14.855 -1.484 1.00 95.44 1113 TRP A O 1
ATOM 9159 N N . ASN A 1 1114 ? -10.642 15.508 -3.223 1.00 93.81 1114 ASN A N 1
ATOM 9160 C CA . ASN A 1 1114 ? -11.304 14.221 -3.424 1.00 93.81 1114 ASN A CA 1
ATOM 9161 C C . ASN A 1 1114 ? -10.763 13.555 -4.702 1.00 93.81 1114 ASN A C 1
ATOM 9163 O O . ASN A 1 1114 ? -10.472 14.248 -5.679 1.00 93.81 1114 ASN A O 1
ATOM 9167 N N . THR A 1 1115 ? -10.617 12.227 -4.726 1.00 95.31 1115 THR A N 1
ATOM 9168 C CA . THR A 1 1115 ? -10.349 11.503 -5.984 1.00 95.31 1115 THR A CA 1
ATOM 9169 C C . THR A 1 1115 ? -11.622 11.399 -6.835 1.00 95.31 1115 THR A C 1
ATOM 9171 O O . THR A 1 1115 ? -12.724 11.532 -6.297 1.00 95.31 1115 THR A O 1
ATOM 9174 N N . PRO A 1 1116 ? -11.524 11.095 -8.144 1.00 94.94 1116 PRO A N 1
ATOM 9175 C CA . PRO A 1 1116 ? -12.704 10.870 -8.990 1.00 94.94 1116 PRO A CA 1
ATOM 9176 C C . PRO A 1 1116 ? -13.579 9.667 -8.582 1.00 94.94 1116 PRO A C 1
ATOM 9178 O O . PRO A 1 1116 ? -14.698 9.549 -9.070 1.00 94.94 1116 PRO A O 1
ATOM 9181 N N . LEU A 1 1117 ? -13.103 8.806 -7.667 1.00 93.50 1117 LEU A N 1
ATOM 9182 C CA . LEU A 1 1117 ? -13.879 7.735 -7.011 1.00 93.50 1117 LEU A CA 1
ATOM 9183 C C . LEU A 1 1117 ? -14.282 8.094 -5.562 1.00 93.50 1117 LEU A C 1
ATOM 9185 O O . LEU A 1 1117 ? -14.535 7.212 -4.745 1.00 93.50 1117 LEU A O 1
ATOM 9189 N N . GLY A 1 1118 ? -14.274 9.385 -5.220 1.00 91.94 1118 GLY A N 1
ATOM 9190 C CA . GLY A 1 1118 ? -14.809 9.928 -3.970 1.00 91.94 1118 GLY A CA 1
ATOM 9191 C C . GLY A 1 1118 ? -13.922 9.811 -2.724 1.00 91.94 1118 GLY A C 1
ATOM 9192 O O . GLY A 1 1118 ? -14.343 10.267 -1.660 1.00 91.94 1118 GLY A O 1
ATOM 9193 N N . LEU A 1 1119 ? -12.703 9.262 -2.805 1.00 93.69 1119 LEU A N 1
ATOM 9194 C CA . LEU A 1 1119 ? -11.810 9.144 -1.642 1.00 93.69 1119 LEU A CA 1
ATOM 9195 C C . LEU A 1 1119 ? -11.251 10.527 -1.232 1.00 93.69 1119 LEU A C 1
ATOM 9197 O O . LEU A 1 1119 ? -10.563 11.150 -2.043 1.00 93.69 1119 LEU A O 1
ATOM 9201 N N . PRO A 1 1120 ? -11.462 11.011 0.008 1.00 93.88 1120 PRO A N 1
ATOM 9202 C CA . PRO A 1 1120 ? -10.832 12.237 0.485 1.00 93.88 1120 PRO A CA 1
ATOM 9203 C C . PRO A 1 1120 ? -9.363 11.984 0.840 1.00 93.88 1120 PRO A C 1
ATOM 9205 O O . PRO A 1 1120 ? -9.042 11.127 1.670 1.00 93.88 1120 PRO A O 1
ATOM 9208 N N . VAL A 1 1121 ? -8.467 12.771 0.248 1.00 95.31 1121 VAL A N 1
ATOM 9209 C CA . VAL A 1 1121 ? -7.019 12.734 0.484 1.00 95.31 1121 VAL A CA 1
ATOM 9210 C C . VAL A 1 1121 ? -6.585 14.011 1.196 1.00 95.31 1121 VAL A C 1
ATOM 9212 O O . VAL A 1 1121 ? -6.918 15.107 0.753 1.00 95.31 1121 VAL A O 1
ATOM 9215 N N . VAL A 1 1122 ? -5.812 13.885 2.282 1.00 93.94 1122 VAL A N 1
ATOM 9216 C CA . VAL A 1 1122 ? -5.265 15.024 3.045 1.00 93.94 1122 VAL A CA 1
ATOM 9217 C C . VAL A 1 1122 ? -3.760 14.859 3.213 1.00 93.94 1122 VAL A C 1
ATOM 9219 O O . VAL A 1 1122 ? -3.280 13.791 3.584 1.00 93.94 1122 VAL A O 1
ATOM 9222 N N . GLN A 1 1123 ? -2.985 15.919 2.985 1.00 92.50 1123 GLN A N 1
ATOM 9223 C CA . GLN A 1 1123 ? -1.530 15.861 3.121 1.00 92.50 1123 GLN A CA 1
ATOM 9224 C C . GLN A 1 1123 ? -1.056 15.874 4.589 1.00 92.50 1123 GLN A C 1
ATOM 9226 O O . GLN A 1 1123 ? -1.143 16.916 5.246 1.00 92.50 1123 GLN A O 1
ATOM 9231 N N . PRO A 1 1124 ? -0.424 14.797 5.101 1.00 89.31 1124 PRO A N 1
ATOM 9232 C CA . PRO A 1 1124 ? -0.109 14.641 6.526 1.00 89.31 1124 PRO A CA 1
ATOM 9233 C C . PRO A 1 1124 ? 1.128 15.438 6.992 1.00 89.31 1124 PRO A C 1
ATOM 9235 O O . PRO A 1 1124 ? 1.717 15.143 8.039 1.00 89.31 1124 PRO A O 1
ATOM 9238 N N . TYR A 1 1125 ? 1.584 16.420 6.208 1.00 89.19 1125 TYR A N 1
ATOM 9239 C CA . TYR A 1 1125 ? 2.848 17.124 6.420 1.00 89.19 1125 TYR A CA 1
ATOM 9240 C C . TYR A 1 1125 ? 2.668 18.386 7.270 1.00 89.19 1125 TYR A C 1
ATOM 9242 O O . TYR A 1 1125 ? 2.533 19.498 6.751 1.00 89.19 1125 TYR A O 1
ATOM 9250 N N . TYR A 1 1126 ? 2.738 18.219 8.586 1.00 83.19 1126 TYR A N 1
ATOM 9251 C CA . TYR A 1 1126 ? 2.734 19.314 9.559 1.00 83.19 1126 TYR A CA 1
ATOM 9252 C C . TYR A 1 1126 ? 4.133 19.517 10.179 1.00 83.19 1126 TYR A C 1
ATOM 9254 O O . TYR A 1 1126 ? 5.070 18.760 9.906 1.00 83.19 1126 TYR A O 1
ATOM 9262 N N . LYS A 1 1127 ? 4.329 20.596 10.944 1.00 77.06 1127 LYS A N 1
ATOM 9263 C CA . LYS A 1 1127 ? 5.610 20.920 11.603 1.00 77.06 1127 LYS A CA 1
ATOM 9264 C C . LYS A 1 1127 ? 5.735 20.183 12.939 1.00 77.06 1127 LYS A C 1
ATOM 9266 O O . LYS A 1 1127 ? 4.811 20.211 13.745 1.00 77.06 1127 LYS A O 1
ATOM 9271 N N . GLU A 1 1128 ? 6.880 19.566 13.202 1.00 66.00 1128 GLU A N 1
ATOM 9272 C CA . GLU A 1 1128 ? 7.158 18.905 14.484 1.00 66.00 1128 GLU A CA 1
ATOM 9273 C C . GLU A 1 1128 ? 7.201 19.933 15.632 1.00 66.00 1128 GLU A C 1
ATOM 9275 O O . GLU A 1 1128 ? 7.893 20.952 15.542 1.00 66.00 1128 GLU A O 1
ATOM 9280 N N . ILE A 1 1129 ? 6.459 19.677 16.716 1.00 57.72 1129 ILE A N 1
ATOM 9281 C CA . ILE A 1 1129 ? 6.478 20.514 17.923 1.00 57.72 1129 ILE A CA 1
ATOM 9282 C C . ILE A 1 1129 ? 7.631 20.045 18.814 1.00 57.72 1129 ILE A C 1
ATOM 9284 O O . ILE A 1 1129 ? 7.626 18.922 19.312 1.00 57.72 1129 ILE A O 1
ATOM 9288 N N . LYS A 1 1130 ? 8.618 20.918 19.038 1.00 51.09 1130 LYS A N 1
ATOM 9289 C CA . LYS A 1 1130 ? 9.729 20.647 19.959 1.00 51.09 1130 LYS A CA 1
ATOM 9290 C C . LYS A 1 1130 ? 9.277 20.819 21.407 1.00 51.09 1130 LYS A C 1
ATOM 9292 O O . LYS A 1 1130 ? 9.162 21.946 21.886 1.00 51.09 1130 LYS A O 1
ATOM 9297 N N . ILE A 1 1131 ? 9.077 19.708 22.102 1.00 45.53 1131 ILE A N 1
ATOM 9298 C CA . ILE A 1 1131 ? 8.841 19.673 23.549 1.00 45.53 1131 ILE A CA 1
ATOM 9299 C C . ILE A 1 1131 ? 10.209 19.584 24.239 1.00 45.53 1131 ILE A C 1
ATOM 9301 O O . ILE A 1 1131 ? 11.072 18.823 23.800 1.00 45.53 1131 ILE A O 1
ATOM 9305 N N . LYS A 1 1132 ? 10.440 20.383 25.286 1.00 40.34 1132 LYS A N 1
ATOM 9306 C CA . LYS A 1 1132 ? 11.655 20.272 26.113 1.00 40.34 1132 LYS A CA 1
ATOM 9307 C C . LYS A 1 1132 ? 11.490 19.148 27.136 1.00 40.34 1132 LYS A C 1
ATOM 9309 O O . LYS A 1 1132 ? 10.384 18.887 27.597 1.00 40.34 1132 LYS A O 1
ATOM 9314 N N . GLU A 1 1133 ? 12.596 18.521 27.520 1.00 37.47 1133 GLU A N 1
ATOM 9315 C CA . GLU A 1 1133 ? 12.624 17.393 28.458 1.00 37.47 1133 GLU A CA 1
ATOM 9316 C C . GLU A 1 1133 ? 12.362 17.828 29.914 1.00 37.47 1133 GLU A C 1
ATOM 9318 O O . GLU A 1 1133 ? 13.253 17.848 30.757 1.00 37.47 1133 GLU A O 1
ATOM 9323 N N . SER A 1 1134 ? 11.110 18.162 30.229 1.00 33.62 1134 SER A N 1
ATOM 9324 C CA . SER A 1 1134 ? 10.592 18.196 31.600 1.00 33.62 1134 SER A CA 1
ATOM 9325 C C . SER A 1 1134 ? 9.704 16.971 31.813 1.00 33.62 1134 SER A C 1
ATOM 9327 O O . SER A 1 1134 ? 8.581 16.905 31.307 1.00 33.62 1134 SER A O 1
ATOM 9329 N N . GLY A 1 1135 ? 10.234 15.965 32.509 1.00 37.47 1135 GLY A N 1
ATOM 9330 C CA . GLY A 1 1135 ? 9.607 14.651 32.629 1.00 37.47 1135 GLY A CA 1
ATOM 9331 C C . GLY A 1 1135 ? 8.298 14.663 33.417 1.00 37.47 1135 GLY A C 1
ATOM 9332 O O . GLY A 1 1135 ? 8.338 14.563 34.634 1.00 37.47 1135 GLY A O 1
ATOM 9333 N N . HIS A 1 1136 ? 7.160 14.726 32.716 1.00 37.03 1136 HIS A N 1
ATOM 9334 C CA . HIS A 1 1136 ? 5.866 14.165 33.148 1.00 37.03 1136 HIS A CA 1
ATOM 9335 C C . HIS A 1 1136 ? 4.812 14.115 32.020 1.00 37.03 1136 HIS A C 1
ATOM 9337 O O . HIS A 1 1136 ? 3.909 13.280 32.070 1.00 37.03 1136 HIS A O 1
ATOM 9343 N N . GLU A 1 1137 ? 4.910 14.956 30.982 1.00 43.22 1137 GLU A N 1
ATOM 9344 C CA . GLU A 1 1137 ? 3.873 15.061 29.941 1.00 43.22 1137 GLU A CA 1
ATOM 9345 C C . GLU A 1 1137 ? 4.120 14.170 28.708 1.00 43.22 1137 GLU A C 1
ATOM 9347 O O . GLU A 1 1137 ? 4.355 14.645 27.600 1.00 43.22 1137 GLU A O 1
ATOM 9352 N N . LEU A 1 1138 ? 3.912 12.856 28.877 1.00 42.19 1138 LEU A N 1
ATOM 9353 C CA . LEU A 1 1138 ? 3.660 11.922 27.759 1.00 42.19 1138 LEU A CA 1
ATOM 9354 C C . LEU A 1 1138 ? 2.487 12.392 26.866 1.00 42.19 1138 LEU A C 1
ATOM 9356 O O . LEU A 1 1138 ? 2.428 12.069 25.686 1.00 42.19 1138 LEU A O 1
ATOM 9360 N N . MET A 1 1139 ? 1.578 13.192 27.437 1.00 38.78 1139 MET A N 1
ATOM 9361 C CA . MET A 1 1139 ? 0.493 13.896 26.747 1.00 38.78 1139 MET A CA 1
ATOM 9362 C C . MET A 1 1139 ? 0.971 14.872 25.667 1.00 38.78 1139 MET A C 1
ATOM 9364 O O . MET A 1 1139 ? 0.362 14.946 24.603 1.00 38.78 1139 MET A O 1
ATOM 9368 N N . ASP A 1 1140 ? 2.039 15.636 25.917 1.00 40.56 1140 ASP A N 1
ATOM 9369 C CA . ASP A 1 1140 ? 2.387 16.752 25.029 1.00 40.56 1140 ASP A CA 1
ATOM 9370 C C . ASP A 1 1140 ? 3.002 16.266 23.702 1.00 40.56 1140 ASP A C 1
ATOM 9372 O O . ASP A 1 1140 ? 2.870 16.943 22.679 1.00 40.56 1140 ASP A O 1
ATOM 9376 N N . TYR A 1 1141 ? 3.548 15.041 23.691 1.00 43.16 1141 TYR A N 1
ATOM 9377 C CA . TYR A 1 1141 ? 3.998 14.305 22.498 1.00 43.16 1141 TYR A CA 1
ATOM 9378 C C . TYR A 1 1141 ? 2.884 14.093 21.455 1.00 43.16 1141 TYR A C 1
ATOM 9380 O O . TYR A 1 1141 ? 3.176 13.885 20.279 1.00 43.16 1141 TYR A O 1
ATOM 9388 N N . PHE A 1 1142 ? 1.615 14.174 21.872 1.00 46.84 1142 PHE A N 1
ATOM 9389 C CA . PHE A 1 1142 ? 0.432 13.944 21.040 1.00 46.84 1142 PHE A CA 1
ATOM 9390 C C . PHE A 1 1142 ? -0.394 15.223 20.817 1.00 46.84 1142 PHE A C 1
ATOM 9392 O O . PHE A 1 1142 ? -1.607 15.165 20.635 1.00 46.84 1142 PHE A O 1
ATOM 9399 N N . ASN A 1 1143 ? 0.252 16.400 20.783 1.00 45.84 1143 ASN A N 1
ATOM 9400 C CA . ASN A 1 1143 ? -0.363 17.668 20.353 1.00 45.84 1143 ASN A CA 1
ATOM 9401 C C . ASN A 1 1143 ? -0.690 17.661 18.836 1.00 45.84 1143 ASN A C 1
ATOM 9403 O O . ASN A 1 1143 ? -0.080 18.354 18.022 1.00 45.84 1143 ASN A O 1
ATOM 9407 N N . MET A 1 1144 ? -1.696 16.867 18.472 1.00 52.22 1144 MET A N 1
ATOM 9408 C CA . MET A 1 1144 ? -1.943 16.253 17.159 1.00 52.22 1144 MET A CA 1
ATOM 9409 C C . MET A 1 1144 ? -2.496 17.158 16.035 1.00 52.22 1144 MET A C 1
ATOM 9411 O O . MET A 1 1144 ? -3.066 16.658 15.071 1.00 52.22 1144 MET A O 1
ATOM 9415 N N . ASN A 1 1145 ? -2.313 18.479 16.120 1.00 55.44 1145 ASN A N 1
ATOM 9416 C CA . ASN A 1 1145 ? -2.714 19.432 15.070 1.00 55.44 1145 ASN A CA 1
ATOM 9417 C C . ASN A 1 1145 ? -1.758 20.638 15.037 1.00 55.44 1145 ASN A C 1
ATOM 9419 O O . ASN A 1 1145 ? -2.118 21.748 15.441 1.00 55.44 1145 ASN A O 1
ATOM 9423 N N . SER A 1 1146 ? -0.502 20.412 14.651 1.00 63.28 1146 SER A N 1
ATOM 9424 C CA . SER A 1 1146 ? 0.494 21.476 14.467 1.00 63.28 1146 SER A CA 1
ATOM 9425 C C . SER A 1 1146 ? 0.313 22.196 13.122 1.00 63.28 1146 SER A C 1
ATOM 9427 O O . SER A 1 1146 ? -0.417 21.735 12.251 1.00 63.28 1146 SER A O 1
ATOM 9429 N N . ARG A 1 1147 ? 0.950 23.361 12.926 1.00 74.88 1147 ARG A N 1
ATOM 9430 C CA . ARG A 1 1147 ? 0.806 24.119 11.666 1.00 74.88 1147 ARG A CA 1
ATOM 9431 C C . ARG A 1 1147 ? 1.423 23.344 10.478 1.00 74.88 1147 ARG A C 1
ATOM 9433 O O . ARG A 1 1147 ? 2.506 22.775 10.653 1.00 74.88 1147 ARG A O 1
ATOM 9440 N N . PRO A 1 1148 ? 0.816 23.363 9.274 1.00 83.19 1148 PRO A N 1
ATOM 9441 C CA . PRO A 1 1148 ? 1.343 22.710 8.075 1.00 83.19 1148 PRO A CA 1
ATOM 9442 C C . PRO A 1 1148 ? 2.792 23.084 7.744 1.00 83.19 1148 PRO A C 1
ATOM 9444 O O . PRO A 1 1148 ? 3.257 24.209 7.968 1.00 83.19 1148 PRO A O 1
ATOM 9447 N N . ASN A 1 1149 ? 3.527 22.131 7.177 1.00 86.38 1149 ASN A N 1
ATOM 9448 C CA . ASN A 1 1149 ? 4.880 22.341 6.684 1.00 86.38 1149 ASN A CA 1
ATOM 9449 C C . ASN A 1 1149 ? 4.837 22.739 5.202 1.00 86.38 1149 ASN A C 1
ATOM 9451 O O . ASN A 1 1149 ? 4.967 21.883 4.334 1.00 86.38 1149 ASN A O 1
ATOM 9455 N N . ASN A 1 1150 ? 4.675 24.040 4.936 1.00 85.81 1150 ASN A N 1
ATOM 9456 C CA . ASN A 1 1150 ? 4.557 24.628 3.593 1.00 85.81 1150 ASN A CA 1
ATOM 9457 C C . ASN A 1 1150 ? 5.547 24.081 2.550 1.00 85.81 1150 ASN A C 1
ATOM 9459 O O . ASN A 1 1150 ? 5.127 23.833 1.430 1.00 85.81 1150 ASN A O 1
ATOM 9463 N N . ILE A 1 1151 ? 6.814 23.834 2.903 1.00 86.25 1151 ILE A N 1
ATOM 9464 C CA . ILE A 1 1151 ? 7.805 23.293 1.953 1.00 86.25 1151 ILE A CA 1
ATOM 9465 C C . ILE A 1 1151 ? 7.442 21.855 1.547 1.00 86.25 1151 ILE A C 1
ATOM 9467 O O . ILE A 1 1151 ? 7.484 21.511 0.371 1.00 86.25 1151 ILE A O 1
ATOM 9471 N N . LYS A 1 1152 ? 7.035 21.013 2.508 1.00 88.31 1152 LYS A N 1
ATOM 9472 C CA . LYS A 1 1152 ? 6.568 19.651 2.207 1.00 88.31 1152 LYS A CA 1
ATOM 9473 C C . LYS A 1 1152 ? 5.222 19.663 1.474 1.00 88.31 1152 LYS A C 1
ATOM 9475 O O . LYS A 1 1152 ? 5.068 18.899 0.536 1.00 88.31 1152 LYS A O 1
ATOM 9480 N N . GLN A 1 1153 ? 4.291 20.538 1.864 1.00 90.81 1153 GLN A N 1
ATOM 9481 C CA . GLN A 1 1153 ? 2.977 20.676 1.216 1.00 90.81 1153 GLN A CA 1
ATOM 9482 C C . GLN A 1 1153 ? 3.125 21.118 -0.257 1.00 90.81 1153 GLN A C 1
ATOM 9484 O O . GLN A 1 1153 ? 2.607 20.446 -1.143 1.00 90.81 1153 GLN A O 1
ATOM 9489 N N . LYS A 1 1154 ? 3.912 22.176 -0.536 1.00 89.38 1154 LYS A N 1
ATOM 9490 C CA . LYS A 1 1154 ? 4.224 22.654 -1.901 1.00 89.38 1154 LYS A CA 1
ATOM 9491 C C . LYS A 1 1154 ? 4.829 21.542 -2.761 1.00 89.38 1154 LYS A C 1
ATOM 9493 O O . LYS A 1 1154 ? 4.317 21.250 -3.836 1.00 89.38 1154 LYS A O 1
ATOM 9498 N N . ASN A 1 1155 ? 5.899 20.905 -2.284 1.00 86.88 1155 ASN A N 1
ATOM 9499 C CA . ASN A 1 1155 ? 6.689 19.998 -3.120 1.00 86.88 1155 ASN A CA 1
ATOM 9500 C C . ASN A 1 1155 ? 6.055 18.603 -3.271 1.00 86.88 1155 ASN A C 1
ATOM 9502 O O . ASN A 1 1155 ? 6.318 17.927 -4.261 1.00 86.88 1155 ASN A O 1
ATOM 9506 N N . ALA A 1 1156 ? 5.225 18.162 -2.318 1.00 90.75 1156 ALA A N 1
ATOM 9507 C CA . ALA A 1 1156 ? 4.587 16.847 -2.362 1.00 90.75 1156 ALA A CA 1
ATOM 9508 C C . ALA A 1 1156 ? 3.160 16.861 -2.934 1.00 90.75 1156 ALA A C 1
ATOM 9510 O O . ALA A 1 1156 ? 2.616 15.790 -3.190 1.00 90.75 1156 ALA A O 1
ATOM 9511 N N . PHE A 1 1157 ? 2.515 18.017 -3.136 1.00 94.94 1157 PHE A N 1
ATOM 9512 C CA . PHE A 1 1157 ? 1.188 18.055 -3.765 1.00 94.94 1157 PHE A CA 1
ATOM 9513 C C . PHE A 1 1157 ? 1.163 17.551 -5.217 1.00 94.94 1157 PHE A C 1
ATOM 9515 O O . PHE A 1 1157 ? 0.418 16.597 -5.448 1.00 94.94 1157 PHE A O 1
ATOM 9522 N N . PRO A 1 1158 ? 2.011 18.036 -6.149 1.00 93.50 1158 PRO A N 1
ATOM 9523 C CA . PRO A 1 1158 ? 2.021 17.529 -7.521 1.00 93.50 1158 PRO A CA 1
ATOM 9524 C C . PRO A 1 1158 ? 2.144 15.994 -7.635 1.00 93.50 1158 PRO A C 1
ATOM 9526 O O . PRO A 1 1158 ? 1.290 15.384 -8.281 1.00 93.50 1158 PRO A O 1
ATOM 9529 N N . PRO A 1 1159 ? 3.118 15.312 -6.988 1.00 91.94 1159 PRO A N 1
ATOM 9530 C CA . PRO A 1 1159 ? 3.204 13.857 -7.091 1.00 91.94 1159 PRO A CA 1
ATOM 9531 C C . PRO A 1 1159 ? 2.074 13.138 -6.345 1.00 91.94 1159 PRO A C 1
ATOM 9533 O O . PRO A 1 1159 ? 1.590 12.127 -6.838 1.00 91.94 1159 PRO A O 1
ATOM 9536 N N . ASN A 1 1160 ? 1.613 13.625 -5.184 1.00 95.25 1160 ASN A N 1
ATOM 9537 C CA . ASN A 1 1160 ? 0.533 12.946 -4.457 1.00 95.25 1160 ASN A CA 1
ATOM 9538 C C . ASN A 1 1160 ? -0.820 13.041 -5.175 1.00 95.25 1160 ASN A C 1
ATOM 9540 O O . ASN A 1 1160 ? -1.590 12.089 -5.086 1.00 95.25 1160 ASN A O 1
ATOM 9544 N N . TYR A 1 1161 ? -1.105 14.140 -5.884 1.00 96.81 1161 TYR A N 1
ATOM 9545 C CA . TYR A 1 1161 ? -2.319 14.256 -6.693 1.00 96.81 1161 TYR A CA 1
ATOM 9546 C C . TYR A 1 1161 ? -2.303 13.250 -7.848 1.00 96.81 1161 TYR A C 1
ATOM 9548 O O . TYR A 1 1161 ? -3.227 12.445 -7.959 1.00 96.81 1161 TYR A O 1
ATOM 9556 N N . VAL A 1 1162 ? -1.217 13.193 -8.630 1.00 95.38 1162 VAL A N 1
ATOM 9557 C CA . VAL A 1 1162 ? -1.101 12.216 -9.728 1.00 95.38 1162 VAL A CA 1
ATOM 9558 C C . VAL A 1 1162 ? -1.090 10.773 -9.218 1.00 95.38 1162 VAL A C 1
ATOM 9560 O O . VAL A 1 1162 ? -1.753 9.928 -9.802 1.00 95.38 1162 VAL A O 1
ATOM 9563 N N . HIS A 1 1163 ? -0.474 10.487 -8.071 1.00 94.94 1163 HIS A N 1
ATOM 9564 C CA . HIS A 1 1163 ? -0.581 9.173 -7.422 1.00 94.94 1163 HIS A CA 1
ATOM 9565 C C . HIS A 1 1163 ? -1.997 8.808 -6.936 1.00 94.94 1163 HIS A C 1
ATOM 9567 O O . HIS A 1 1163 ? -2.272 7.639 -6.688 1.00 94.94 1163 HIS A O 1
ATOM 9573 N N . SER A 1 1164 ? -2.903 9.777 -6.785 1.00 97.00 1164 SER A N 1
ATOM 9574 C CA . SER A 1 1164 ? -4.322 9.490 -6.534 1.00 97.00 1164 SER A CA 1
ATOM 9575 C C . SER A 1 1164 ? -5.107 9.231 -7.831 1.00 97.00 1164 SER A C 1
ATOM 9577 O O . SER A 1 1164 ? -6.152 8.580 -7.800 1.00 97.00 1164 SER A O 1
ATOM 9579 N N . LEU A 1 1165 ? -4.569 9.666 -8.979 1.00 97.44 1165 LEU A N 1
ATOM 9580 C CA . LEU A 1 1165 ? -5.049 9.308 -10.315 1.00 97.44 1165 LEU A CA 1
ATOM 9581 C C . LEU A 1 1165 ? -4.495 7.949 -10.781 1.00 97.44 1165 LEU A C 1
ATOM 9583 O O . LEU A 1 1165 ? -5.277 7.182 -11.338 1.00 97.44 1165 LEU A O 1
ATOM 9587 N N . ASP A 1 1166 ? -3.230 7.604 -10.474 1.00 96.00 1166 ASP A N 1
ATOM 9588 C CA . ASP A 1 1166 ? -2.644 6.281 -10.791 1.00 96.00 1166 ASP A CA 1
ATOM 9589 C C . ASP A 1 1166 ? -3.488 5.153 -10.185 1.00 96.00 1166 ASP A C 1
ATOM 9591 O O . ASP A 1 1166 ? -3.961 4.253 -10.884 1.00 96.00 1166 ASP A O 1
ATOM 9595 N N . SER A 1 1167 ? -3.832 5.289 -8.903 1.00 96.88 1167 SER A N 1
ATOM 9596 C CA . SER A 1 1167 ? -4.672 4.306 -8.240 1.00 96.88 1167 SER A CA 1
ATOM 9597 C C . SER A 1 1167 ? -6.138 4.396 -8.658 1.00 96.88 1167 SER A C 1
ATOM 9599 O O . SER A 1 1167 ? -6.812 3.375 -8.635 1.00 96.88 1167 SER A O 1
ATOM 9601 N N . THR A 1 1168 ? -6.645 5.560 -9.078 1.00 97.38 1168 THR A N 1
ATOM 9602 C CA . THR A 1 1168 ? -8.008 5.663 -9.634 1.00 97.38 1168 THR A CA 1
ATOM 9603 C C . THR A 1 1168 ? -8.124 4.882 -10.947 1.00 97.38 1168 THR A C 1
ATOM 9605 O O . THR A 1 1168 ? -9.053 4.093 -11.108 1.00 97.38 1168 THR A O 1
ATOM 9608 N N . HIS A 1 1169 ? -7.161 5.041 -11.860 1.00 97.81 1169 HIS A N 1
ATOM 9609 C CA . HIS A 1 1169 ? -7.103 4.302 -13.125 1.00 97.81 1169 HIS A CA 1
ATOM 9610 C C . HIS A 1 1169 ? -6.962 2.792 -12.898 1.00 97.81 1169 HIS A C 1
ATOM 9612 O O . HIS A 1 1169 ? -7.699 2.005 -13.499 1.00 97.81 1169 HIS A O 1
ATOM 9618 N N . MET A 1 1170 ? -6.088 2.387 -11.975 1.00 97.50 1170 MET A N 1
ATOM 9619 C CA . MET A 1 1170 ? -5.940 0.992 -11.557 1.00 97.50 1170 MET A CA 1
ATOM 9620 C C . MET A 1 1170 ? -7.249 0.435 -10.964 1.00 97.50 1170 MET A C 1
ATOM 9622 O O . MET A 1 1170 ? -7.706 -0.618 -11.397 1.00 97.50 1170 MET A O 1
ATOM 9626 N N . MET A 1 1171 ? -7.912 1.159 -10.053 1.00 97.56 1171 MET A N 1
ATOM 9627 C CA . MET A 1 1171 ? -9.179 0.739 -9.431 1.00 97.56 1171 MET A CA 1
ATOM 9628 C C . MET A 1 1171 ? -10.321 0.600 -10.450 1.00 97.56 1171 MET A C 1
ATOM 9630 O O . MET A 1 1171 ? -11.070 -0.376 -10.406 1.00 97.56 1171 MET A O 1
ATOM 9634 N N . MET A 1 1172 ? -10.433 1.533 -11.403 1.00 96.81 1172 MET A N 1
ATOM 9635 C CA . MET A 1 1172 ? -11.379 1.429 -12.523 1.00 96.81 1172 MET A CA 1
ATOM 9636 C C . MET A 1 1172 ? -11.070 0.216 -13.410 1.00 96.81 1172 MET A C 1
ATOM 9638 O O . MET A 1 1172 ? -11.985 -0.509 -13.806 1.00 96.81 1172 MET A O 1
ATOM 9642 N N . THR A 1 1173 ? -9.789 -0.043 -13.692 1.00 96.75 1173 THR A N 1
ATOM 9643 C CA . THR A 1 1173 ? -9.349 -1.208 -14.476 1.00 96.75 1173 THR A CA 1
ATOM 9644 C C . THR A 1 1173 ? -9.687 -2.515 -13.752 1.00 96.75 1173 THR A C 1
ATOM 9646 O O . THR A 1 1173 ? -10.277 -3.401 -14.367 1.00 96.75 1173 THR A O 1
ATOM 9649 N N . ALA A 1 1174 ? -9.428 -2.606 -12.442 1.00 96.00 1174 ALA A N 1
ATOM 9650 C CA . ALA A 1 1174 ? -9.745 -3.764 -11.605 1.00 96.00 1174 ALA A CA 1
ATOM 9651 C C . ALA A 1 1174 ? -11.243 -4.112 -11.624 1.00 96.00 1174 ALA A C 1
ATOM 9653 O O . ALA A 1 1174 ? -11.607 -5.258 -11.882 1.00 96.00 1174 ALA A O 1
ATOM 9654 N N . LEU A 1 1175 ? -12.117 -3.117 -11.422 1.00 93.81 1175 LEU A N 1
ATOM 9655 C CA . LEU A 1 1175 ? -13.575 -3.301 -11.435 1.00 93.81 1175 LEU A CA 1
ATOM 9656 C C . LEU A 1 1175 ? -14.093 -3.802 -12.789 1.00 93.81 1175 LEU A C 1
ATOM 9658 O O . LEU A 1 1175 ? -14.929 -4.706 -12.845 1.00 93.81 1175 LEU A O 1
ATOM 9662 N N . ASN A 1 1176 ? -13.582 -3.245 -13.888 1.00 92.69 1176 ASN A N 1
ATOM 9663 C CA . ASN A 1 1176 ? -13.976 -3.673 -15.228 1.00 92.69 1176 ASN A CA 1
ATOM 9664 C C . ASN A 1 1176 ? -13.401 -5.056 -15.581 1.00 92.69 1176 ASN A C 1
ATOM 9666 O O . ASN A 1 1176 ? -14.093 -5.844 -16.223 1.00 92.69 1176 ASN A O 1
ATOM 9670 N N . CYS A 1 1177 ? -12.195 -5.399 -15.120 1.00 92.06 1177 CYS A N 1
ATOM 9671 C CA . CYS A 1 1177 ? -11.641 -6.747 -15.267 1.00 92.06 1177 CYS A CA 1
ATOM 9672 C C . CYS A 1 1177 ? -12.478 -7.784 -14.504 1.00 92.06 1177 CYS A C 1
ATOM 9674 O O . CYS A 1 1177 ? -12.902 -8.772 -15.101 1.00 92.06 1177 CYS A O 1
ATOM 9676 N N . ALA A 1 1178 ? -12.814 -7.519 -13.237 1.00 88.69 1178 ALA A N 1
ATOM 9677 C CA . ALA A 1 1178 ? -13.664 -8.390 -12.424 1.00 88.69 1178 ALA A CA 1
ATOM 9678 C C . ALA A 1 1178 ? -15.047 -8.616 -13.065 1.00 88.69 1178 ALA A C 1
ATOM 9680 O O . ALA A 1 1178 ? -15.498 -9.756 -13.178 1.00 88.69 1178 ALA A O 1
ATOM 9681 N N . LYS A 1 1179 ? -15.679 -7.554 -13.591 1.00 85.31 1179 LYS A N 1
ATOM 9682 C CA . LYS A 1 1179 ? -16.949 -7.641 -14.337 1.00 85.31 1179 LYS A CA 1
ATOM 9683 C C . LYS A 1 1179 ? -16.868 -8.522 -15.593 1.00 85.31 1179 LYS A C 1
ATOM 9685 O O . LYS A 1 1179 ? -17.870 -9.140 -15.958 1.00 85.31 1179 LYS A O 1
ATOM 9690 N N . ASN A 1 1180 ? -15.698 -8.581 -16.232 1.00 85.81 1180 ASN A N 1
ATOM 9691 C CA . ASN A 1 1180 ? -15.401 -9.406 -17.408 1.00 85.81 1180 ASN A CA 1
ATOM 9692 C C . ASN A 1 1180 ? -14.748 -10.764 -17.061 1.00 85.81 1180 ASN A 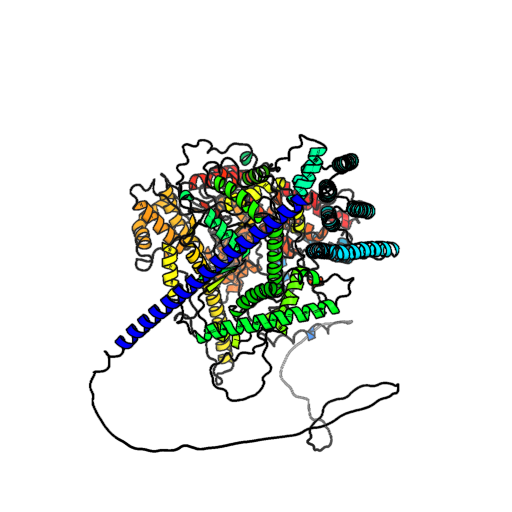C 1
ATOM 9694 O O . ASN A 1 1180 ? -14.369 -11.503 -17.965 1.00 85.81 1180 ASN A O 1
ATOM 9698 N N . GLY A 1 1181 ? -14.629 -11.128 -15.776 1.00 85.50 1181 GLY A N 1
ATOM 9699 C CA . GLY A 1 1181 ? -14.092 -12.428 -15.353 1.00 85.50 1181 GLY A CA 1
ATOM 9700 C C . GLY A 1 1181 ? -12.585 -12.583 -15.561 1.00 85.50 1181 GLY A C 1
ATOM 9701 O O . GLY A 1 1181 ? -12.059 -13.700 -15.562 1.00 85.50 1181 GLY A O 1
ATOM 9702 N N . ILE A 1 1182 ? -11.893 -11.462 -15.742 1.00 89.69 1182 ILE A N 1
ATOM 9703 C CA . ILE A 1 1182 ? -10.446 -11.373 -15.908 1.00 89.69 1182 ILE A CA 1
ATOM 9704 C C . ILE A 1 1182 ? -9.818 -11.310 -14.519 1.00 89.69 1182 ILE A C 1
ATOM 9706 O O . ILE A 1 1182 ? -10.141 -10.425 -13.724 1.00 89.69 1182 ILE A O 1
ATOM 9710 N N . THR A 1 1183 ? -8.905 -12.235 -14.224 1.00 92.31 1183 THR A N 1
ATOM 9711 C CA . THR A 1 1183 ? -8.112 -12.176 -12.992 1.00 92.31 1183 THR A CA 1
ATOM 9712 C C . THR A 1 1183 ? -7.174 -10.981 -13.097 1.00 92.31 1183 THR A C 1
ATOM 9714 O O . THR A 1 1183 ? -6.335 -10.939 -13.994 1.00 92.31 1183 THR A O 1
ATOM 9717 N N . PHE A 1 1184 ? -7.328 -10.001 -12.210 1.00 95.69 1184 PHE A N 1
ATOM 9718 C CA . PHE A 1 1184 ? -6.549 -8.766 -12.216 1.00 95.69 1184 PHE A CA 1
ATOM 9719 C C . PHE A 1 1184 ? -5.871 -8.559 -10.869 1.00 95.69 1184 PHE A C 1
ATOM 9721 O O . PHE A 1 1184 ? -6.529 -8.579 -9.830 1.00 95.69 1184 PHE A O 1
ATOM 9728 N N . VAL A 1 1185 ? -4.570 -8.277 -10.900 1.00 95.94 1185 VAL A N 1
ATOM 9729 C CA . VAL A 1 1185 ? -3.826 -7.745 -9.753 1.00 95.94 1185 VAL A CA 1
ATOM 9730 C C . VAL A 1 1185 ? -2.856 -6.662 -10.210 1.00 95.94 1185 VAL A C 1
ATOM 9732 O O . VAL A 1 1185 ? -2.414 -6.654 -11.356 1.00 95.94 1185 VAL A O 1
ATOM 9735 N N . SER A 1 1186 ? -2.513 -5.740 -9.310 1.00 94.81 1186 SER A N 1
ATOM 9736 C CA . SER A 1 1186 ? -1.611 -4.624 -9.609 1.00 94.81 1186 SER A CA 1
ATOM 9737 C C . SER A 1 1186 ? -0.387 -4.599 -8.697 1.00 94.81 1186 SER A C 1
ATOM 9739 O O . SER A 1 1186 ? -0.531 -4.662 -7.471 1.00 94.81 1186 SER A O 1
ATOM 9741 N N . VAL A 1 1187 ? 0.786 -4.350 -9.274 1.00 93.19 1187 VAL A N 1
ATOM 9742 C CA . VAL A 1 1187 ? 1.934 -3.734 -8.593 1.00 93.19 1187 VAL A CA 1
ATOM 9743 C C . VAL A 1 1187 ? 1.944 -2.257 -8.994 1.00 93.19 1187 VAL A C 1
ATOM 9745 O O . VAL A 1 1187 ? 2.755 -1.805 -9.794 1.00 93.19 1187 VAL A O 1
ATOM 9748 N N . HIS A 1 1188 ? 0.973 -1.510 -8.462 1.00 91.62 1188 HIS A N 1
ATOM 9749 C CA . HIS A 1 1188 ? 0.691 -0.116 -8.825 1.00 91.62 1188 HIS A CA 1
ATOM 9750 C C . HIS A 1 1188 ? 0.449 0.086 -10.334 1.00 91.62 1188 HIS A C 1
ATOM 9752 O O . HIS A 1 1188 ? -0.621 -0.268 -10.808 1.00 91.62 1188 HIS A O 1
ATOM 9758 N N . ASP A 1 1189 ? 1.420 0.641 -11.061 1.00 91.69 1189 ASP A N 1
ATOM 9759 C CA . ASP A 1 1189 ? 1.433 0.935 -12.499 1.00 91.69 1189 ASP A CA 1
ATOM 9760 C C . ASP A 1 1189 ? 1.891 -0.249 -13.385 1.00 91.69 1189 ASP A C 1
ATOM 9762 O O . ASP A 1 1189 ? 2.061 -0.107 -14.596 1.00 91.69 1189 ASP A O 1
ATOM 9766 N N . SER A 1 1190 ? 2.032 -1.433 -12.782 1.00 95.25 1190 SER A N 1
ATOM 9767 C CA . SER A 1 1190 ? 2.187 -2.736 -13.438 1.00 95.25 1190 SER A CA 1
ATOM 9768 C C . SER A 1 1190 ? 0.922 -3.574 -13.208 1.00 95.25 1190 SER A C 1
ATOM 9770 O O . SER A 1 1190 ? 0.561 -3.853 -12.060 1.00 95.25 1190 SER A O 1
ATOM 9772 N N . PHE A 1 1191 ? 0.213 -3.939 -14.281 1.00 97.62 1191 PHE A N 1
ATOM 9773 C CA . PHE A 1 1191 ? -1.071 -4.660 -14.253 1.00 97.62 1191 PHE A CA 1
ATOM 9774 C C . PHE A 1 1191 ? -0.887 -6.104 -14.731 1.00 97.62 1191 PHE A C 1
ATOM 9776 O O . PHE A 1 1191 ? -0.296 -6.329 -15.786 1.00 97.62 1191 PHE A O 1
ATOM 9783 N N . TRP A 1 1192 ? -1.358 -7.092 -13.966 1.00 97.44 1192 TRP A N 1
ATOM 9784 C CA . TRP A 1 1192 ? -1.088 -8.513 -14.218 1.00 97.44 1192 TRP A CA 1
ATOM 9785 C C . TRP A 1 1192 ? -2.374 -9.316 -14.444 1.00 97.44 1192 TRP A C 1
ATOM 9787 O O . TRP A 1 1192 ? -3.370 -9.109 -13.747 1.00 97.44 1192 TRP A O 1
ATOM 9797 N N . THR A 1 1193 ? -2.326 -10.277 -15.371 1.00 97.44 1193 THR A N 1
ATOM 9798 C CA . THR A 1 1193 ? -3.422 -11.222 -15.657 1.00 97.44 1193 THR A CA 1
ATOM 9799 C C . THR A 1 1193 ? -2.908 -12.535 -16.275 1.00 97.44 1193 THR A C 1
ATOM 9801 O O . THR A 1 1193 ? -1.700 -12.700 -16.446 1.00 97.44 1193 THR A O 1
ATOM 9804 N N . HIS A 1 1194 ? -3.783 -13.497 -16.586 1.00 97.00 1194 HIS A N 1
ATOM 9805 C CA . HIS A 1 1194 ? -3.413 -14.738 -17.286 1.00 97.00 1194 HIS A CA 1
ATOM 9806 C C . HIS A 1 1194 ? -3.013 -14.469 -18.749 1.00 97.00 1194 HIS A C 1
ATOM 9808 O O . HIS A 1 1194 ? -3.551 -13.548 -19.364 1.00 97.00 1194 HIS A O 1
ATOM 9814 N N . PRO A 1 1195 ? -2.153 -15.295 -19.381 1.00 96.38 1195 PRO A N 1
ATOM 9815 C CA . PRO A 1 1195 ? -1.643 -15.013 -20.728 1.00 96.38 1195 PRO A CA 1
ATOM 9816 C C . PRO A 1 1195 ? -2.723 -14.920 -21.821 1.00 96.38 1195 PRO A C 1
ATOM 9818 O O . PRO A 1 1195 ? -2.505 -14.262 -22.837 1.00 96.38 1195 PRO A O 1
ATOM 9821 N N . CYS A 1 1196 ? -3.877 -15.563 -21.619 1.00 94.56 1196 CYS A N 1
ATOM 9822 C CA . CYS A 1 1196 ? -5.043 -15.505 -22.503 1.00 94.56 1196 CYS A CA 1
ATOM 9823 C C . CYS A 1 1196 ? -5.809 -14.170 -22.435 1.00 94.56 1196 CYS A C 1
ATOM 9825 O O . CYS A 1 1196 ? -6.384 -13.746 -23.435 1.00 94.56 1196 CYS A O 1
ATOM 9827 N N . ASP A 1 1197 ? -5.797 -13.495 -21.282 1.00 95.19 1197 ASP A N 1
ATOM 9828 C CA . ASP A 1 1197 ? -6.636 -12.324 -21.000 1.00 95.19 1197 ASP A CA 1
ATOM 9829 C C . ASP A 1 1197 ? -5.933 -10.994 -21.336 1.00 95.19 1197 ASP A C 1
ATOM 9831 O O . ASP A 1 1197 ? -6.578 -9.945 -21.358 1.00 95.19 1197 ASP A O 1
ATOM 9835 N N . VAL A 1 1198 ? -4.620 -11.016 -21.610 1.00 96.12 1198 VAL A N 1
ATOM 9836 C CA . VAL A 1 1198 ? -3.770 -9.816 -21.780 1.00 96.12 1198 VAL A CA 1
ATOM 9837 C C . VAL A 1 1198 ? -4.313 -8.850 -22.836 1.00 96.12 1198 VAL A C 1
ATOM 9839 O O . VAL A 1 1198 ? -4.309 -7.641 -22.621 1.00 96.12 1198 VAL A O 1
ATOM 9842 N N . ASP A 1 1199 ? -4.828 -9.363 -23.957 1.00 93.94 1199 ASP A N 1
ATOM 9843 C CA . ASP A 1 1199 ? -5.424 -8.536 -25.015 1.00 93.94 1199 ASP A CA 1
ATOM 9844 C C . ASP A 1 1199 ? -6.660 -7.755 -24.515 1.00 93.94 1199 ASP A C 1
ATOM 9846 O O . ASP A 1 1199 ? -6.860 -6.591 -24.878 1.00 93.94 1199 ASP A O 1
ATOM 9850 N N . ILE A 1 1200 ? -7.457 -8.362 -23.627 1.00 94.44 1200 ILE A N 1
ATOM 9851 C CA . ILE A 1 1200 ? -8.658 -7.752 -23.042 1.00 94.44 1200 ILE A CA 1
ATOM 9852 C C . ILE A 1 1200 ? -8.279 -6.798 -21.901 1.00 94.44 1200 ILE A C 1
ATOM 9854 O O . ILE A 1 1200 ? -8.804 -5.687 -21.842 1.00 94.44 1200 ILE A O 1
ATOM 9858 N N . LEU A 1 1201 ? -7.309 -7.168 -21.054 1.00 96.12 1201 LEU A N 1
ATOM 9859 C CA . LEU A 1 1201 ? -6.735 -6.278 -20.040 1.00 96.12 1201 LEU A CA 1
ATOM 9860 C C . LEU A 1 1201 ? -6.194 -4.994 -20.676 1.00 96.12 1201 LEU A C 1
ATOM 9862 O O . LEU A 1 1201 ? -6.568 -3.899 -20.260 1.00 96.12 1201 LEU A O 1
ATOM 9866 N N . SER A 1 1202 ? -5.348 -5.103 -21.703 1.00 95.38 1202 SER A N 1
ATOM 9867 C CA . SER A 1 1202 ? -4.750 -3.931 -22.345 1.00 95.38 1202 SER A CA 1
ATOM 9868 C C . SER A 1 1202 ? -5.796 -3.086 -23.080 1.00 95.38 1202 SER A C 1
ATOM 9870 O O . SER A 1 1202 ? -5.618 -1.875 -23.191 1.00 95.38 1202 SER A O 1
ATOM 9872 N N . LYS A 1 1203 ? -6.917 -3.663 -23.542 1.00 96.44 1203 LYS A N 1
ATOM 9873 C CA . LYS A 1 1203 ? -8.088 -2.889 -23.998 1.00 96.44 1203 LYS A CA 1
ATOM 9874 C C . LYS A 1 1203 ? -8.741 -2.118 -22.839 1.00 96.44 1203 LYS A C 1
ATOM 9876 O O . LYS A 1 1203 ? -8.799 -0.892 -22.904 1.00 96.44 1203 LYS A O 1
ATOM 9881 N N . ILE A 1 1204 ? -9.159 -2.805 -21.772 1.00 96.00 1204 ILE A N 1
ATOM 9882 C CA . ILE A 1 1204 ? -9.832 -2.191 -20.611 1.00 96.00 1204 ILE A CA 1
ATOM 9883 C C . ILE A 1 1204 ? -8.954 -1.093 -19.992 1.00 96.00 1204 ILE A C 1
ATOM 9885 O O . ILE A 1 1204 ? -9.443 -0.005 -19.704 1.00 96.00 1204 ILE A O 1
ATOM 9889 N N . CYS A 1 1205 ? -7.649 -1.336 -19.847 1.00 97.06 1205 CYS A N 1
ATOM 9890 C CA . CYS A 1 1205 ? -6.676 -0.371 -19.335 1.00 97.06 1205 CYS A CA 1
ATOM 9891 C C . CYS A 1 1205 ? -6.710 0.957 -20.116 1.00 97.06 1205 CYS A C 1
ATOM 9893 O O . CYS A 1 1205 ? -6.807 2.025 -19.504 1.00 97.06 1205 CYS A O 1
ATOM 9895 N N . ARG A 1 1206 ? -6.700 0.903 -21.457 1.00 97.88 1206 ARG A N 1
ATOM 9896 C CA . ARG A 1 1206 ? -6.811 2.088 -22.327 1.00 97.88 1206 ARG A CA 1
ATOM 9897 C C . ARG A 1 1206 ? -8.174 2.768 -22.191 1.00 97.88 1206 ARG A C 1
ATOM 9899 O O . ARG A 1 1206 ? -8.231 3.983 -22.012 1.00 97.88 1206 ARG A O 1
ATOM 9906 N N . GLU A 1 1207 ? -9.262 1.998 -22.209 1.00 97.06 1207 GLU A N 1
ATOM 9907 C CA . GLU A 1 1207 ? -10.630 2.521 -22.067 1.00 97.06 1207 GLU A CA 1
ATOM 9908 C C . GLU A 1 1207 ? -10.832 3.264 -20.737 1.00 97.06 1207 GLU A C 1
ATOM 9910 O O . GLU A 1 1207 ? -11.363 4.375 -20.729 1.00 97.06 1207 GLU A O 1
ATOM 9915 N N . GLN A 1 1208 ? -10.357 2.706 -19.617 1.00 96.94 1208 GLN A N 1
ATOM 9916 C CA . GLN A 1 1208 ? -10.485 3.337 -18.300 1.00 96.94 1208 GLN A CA 1
ATOM 9917 C C . GLN A 1 1208 ? -9.563 4.553 -18.129 1.00 96.94 1208 GLN A C 1
ATOM 9919 O O . GLN A 1 1208 ? -9.952 5.513 -17.464 1.00 96.94 1208 GLN A O 1
ATOM 9924 N N . PHE A 1 1209 ? -8.379 4.564 -18.754 1.00 97.69 1209 PHE A N 1
ATOM 9925 C CA . PHE A 1 1209 ? -7.509 5.746 -18.770 1.00 97.69 1209 PHE A CA 1
ATOM 9926 C C . PHE A 1 1209 ? -8.163 6.911 -19.528 1.00 97.69 1209 PHE A C 1
ATOM 9928 O O . PHE A 1 1209 ? -8.213 8.038 -19.031 1.00 97.69 1209 PHE A O 1
ATOM 9935 N N . VAL A 1 1210 ? -8.723 6.630 -20.709 1.00 97.75 1210 VAL A N 1
ATOM 9936 C CA . VAL A 1 1210 ? -9.443 7.623 -21.519 1.00 97.75 1210 VAL A CA 1
ATOM 9937 C C . VAL A 1 1210 ? -10.708 8.102 -20.805 1.00 97.75 1210 VAL A C 1
ATOM 9939 O O . VAL A 1 1210 ? -10.965 9.302 -20.788 1.00 97.75 1210 VAL A O 1
ATOM 9942 N N . ALA A 1 1211 ? -11.469 7.213 -20.158 1.00 96.38 1211 ALA A N 1
ATOM 9943 C CA . ALA A 1 1211 ? -12.633 7.600 -19.359 1.00 96.38 1211 ALA A CA 1
ATOM 9944 C C . ALA A 1 1211 ? -12.256 8.538 -18.195 1.00 96.38 1211 ALA A C 1
ATOM 9946 O O . ALA A 1 1211 ? -12.916 9.555 -17.994 1.00 96.38 1211 ALA A O 1
ATOM 9947 N N . LEU A 1 1212 ? -11.166 8.244 -17.476 1.00 97.06 1212 LEU A N 1
ATOM 9948 C CA . LEU A 1 1212 ? -10.677 9.067 -16.368 1.00 97.06 1212 LEU A CA 1
ATOM 9949 C C . LEU A 1 1212 ? -10.250 10.475 -16.814 1.00 97.06 1212 LEU A C 1
ATOM 9951 O O . LEU A 1 1212 ? -10.629 11.460 -16.185 1.00 97.06 1212 LEU A O 1
ATOM 9955 N N . HIS A 1 1213 ? -9.473 10.584 -17.895 1.00 97.12 1213 HIS A N 1
ATOM 9956 C CA . HIS A 1 1213 ? -8.953 11.872 -18.375 1.00 97.12 1213 HIS A CA 1
ATOM 9957 C C . HIS A 1 1213 ? -9.949 12.679 -19.233 1.00 97.12 1213 HIS A C 1
ATOM 9959 O O . HIS A 1 1213 ? -9.669 13.833 -19.561 1.00 97.12 1213 HIS A O 1
ATOM 9965 N N . LYS A 1 1214 ? -11.121 12.111 -19.557 1.00 95.44 1214 LYS A N 1
ATOM 9966 C CA . LYS A 1 1214 ? -12.258 12.849 -20.135 1.00 95.44 1214 LYS A CA 1
ATOM 9967 C C . LYS A 1 1214 ? -13.013 13.701 -19.117 1.00 95.44 1214 LYS A C 1
ATOM 9969 O O . LYS A 1 1214 ? -13.630 14.688 -19.510 1.00 95.44 1214 LYS A O 1
ATOM 9974 N N . GLU A 1 1215 ? -12.959 13.363 -17.829 1.00 94.81 1215 GLU A N 1
ATOM 9975 C CA . GLU A 1 1215 ? -13.472 14.247 -16.779 1.00 94.81 1215 GLU A CA 1
ATOM 9976 C C . GLU A 1 1215 ? -12.612 15.527 -16.685 1.00 94.81 1215 GLU A C 1
ATOM 9978 O O . GLU A 1 1215 ? -11.397 15.491 -16.915 1.00 94.81 1215 GLU A O 1
ATOM 9983 N N . PRO A 1 1216 ? -13.197 16.684 -16.325 1.00 94.50 1216 PRO A N 1
ATOM 9984 C CA . PRO A 1 1216 ? -12.463 17.935 -16.192 1.00 94.50 1216 PRO A CA 1
ATOM 9985 C C . PRO A 1 1216 ? -11.680 17.976 -14.867 1.00 94.50 1216 PRO A C 1
ATOM 9987 O O . PRO A 1 1216 ? -12.053 18.656 -13.917 1.00 94.50 1216 PRO A O 1
ATOM 9990 N N . LEU A 1 1217 ? -10.619 17.166 -14.766 1.00 96.06 1217 LEU A N 1
ATOM 9991 C CA . LEU A 1 1217 ? -9.900 16.891 -13.513 1.00 96.06 1217 LEU A CA 1
ATOM 9992 C C . LEU A 1 1217 ? -9.294 18.143 -12.855 1.00 96.06 1217 LEU A C 1
ATOM 9994 O O . LEU A 1 1217 ? -9.379 18.287 -11.633 1.00 96.06 1217 LEU A O 1
ATOM 9998 N N . LEU A 1 1218 ? -8.703 19.050 -13.641 1.00 96.56 1218 LEU A N 1
ATOM 9999 C CA . LEU A 1 1218 ? -8.047 20.258 -13.124 1.00 96.56 1218 LEU A CA 1
ATOM 10000 C C . LEU A 1 1218 ? -9.081 21.309 -12.692 1.00 96.56 1218 LEU A C 1
ATOM 10002 O O . LEU A 1 1218 ? -8.923 21.966 -11.666 1.00 96.56 1218 LEU A O 1
ATOM 10006 N N . GLU A 1 1219 ? -10.172 21.425 -13.441 1.00 96.38 1219 GLU A N 1
ATOM 10007 C CA . GLU A 1 1219 ? -11.275 22.349 -13.201 1.00 96.38 1219 GLU A CA 1
ATOM 10008 C C . GLU A 1 1219 ? -12.132 21.880 -12.010 1.00 96.38 1219 GLU A C 1
ATOM 10010 O O . GLU A 1 1219 ? -12.481 22.683 -11.144 1.00 96.38 1219 GLU A O 1
ATOM 10015 N N . ASN A 1 1220 ? -12.374 20.568 -11.894 1.00 95.31 1220 ASN A N 1
ATOM 10016 C CA . ASN A 1 1220 ? -12.975 19.936 -10.717 1.00 95.31 1220 ASN A CA 1
ATOM 10017 C C . ASN A 1 1220 ? -12.118 20.185 -9.466 1.00 95.31 1220 ASN A C 1
ATOM 10019 O O . ASN A 1 1220 ? -12.653 20.586 -8.435 1.00 95.31 1220 ASN A O 1
ATOM 10023 N N . LEU A 1 1221 ? -10.792 20.011 -9.554 1.00 96.44 1221 LEU A N 1
ATOM 10024 C CA . LEU A 1 1221 ? -9.862 20.304 -8.456 1.00 96.44 1221 LEU A CA 1
ATOM 10025 C C . LEU A 1 1221 ? -9.859 21.797 -8.083 1.00 96.44 1221 LEU A C 1
ATOM 10027 O O . LEU A 1 1221 ? -9.882 22.126 -6.898 1.00 96.44 1221 LEU A O 1
ATOM 10031 N N . SER A 1 1222 ? -9.881 22.696 -9.072 1.00 96.81 1222 SER A N 1
ATOM 10032 C CA . SER A 1 1222 ? -10.034 24.141 -8.861 1.00 96.81 1222 SER A CA 1
ATOM 10033 C C . SER A 1 1222 ? -11.335 24.455 -8.119 1.00 96.81 1222 SER A C 1
ATOM 10035 O O . SER A 1 1222 ? -11.323 25.190 -7.134 1.00 96.81 1222 SER A O 1
ATOM 10037 N N . GLN A 1 1223 ? -12.462 23.871 -8.534 1.00 95.44 1223 GLN A N 1
ATOM 10038 C CA . GLN A 1 1223 ? -13.750 24.072 -7.870 1.00 95.44 1223 GLN A CA 1
ATOM 10039 C C . GLN A 1 1223 ? -13.749 23.525 -6.433 1.00 95.44 1223 GLN A C 1
ATOM 10041 O O . GLN A 1 1223 ? -14.255 24.192 -5.528 1.00 95.44 1223 GLN A O 1
ATOM 10046 N N . ASP A 1 1224 ? -13.138 22.361 -6.195 1.00 93.44 1224 ASP A N 1
ATOM 10047 C CA . ASP A 1 1224 ? -12.957 21.780 -4.858 1.00 93.44 1224 ASP A CA 1
ATOM 10048 C C . ASP A 1 1224 ? -12.096 22.697 -3.966 1.00 93.44 1224 ASP A C 1
ATOM 10050 O O . ASP A 1 1224 ? -12.431 22.954 -2.806 1.00 93.44 1224 ASP A O 1
ATOM 10054 N N . PHE A 1 1225 ? -11.025 23.275 -4.519 1.00 95.44 1225 PHE A N 1
ATOM 10055 C CA . PHE A 1 1225 ? -10.174 24.244 -3.830 1.00 95.44 1225 PHE A CA 1
ATOM 10056 C C . PHE A 1 1225 ? -10.894 25.570 -3.548 1.00 95.44 1225 PHE A C 1
ATOM 10058 O O . PHE A 1 1225 ? -10.791 26.074 -2.428 1.00 95.44 1225 PHE A O 1
ATOM 10065 N N . THR A 1 1226 ? -11.686 26.113 -4.476 1.00 93.75 1226 THR A N 1
ATOM 10066 C CA . THR A 1 1226 ? -12.512 27.307 -4.220 1.00 93.75 1226 THR A CA 1
ATOM 10067 C C . THR A 1 1226 ? -13.572 27.029 -3.151 1.00 93.75 1226 THR A C 1
ATOM 10069 O O . THR A 1 1226 ? -13.764 27.851 -2.254 1.00 93.75 1226 THR A O 1
ATOM 10072 N N . ASN A 1 1227 ? -14.199 25.848 -3.164 1.00 91.88 1227 ASN A N 1
ATOM 10073 C CA . ASN A 1 1227 ? -15.197 25.443 -2.168 1.00 91.88 1227 ASN A CA 1
ATOM 10074 C C . ASN A 1 1227 ? -14.614 25.305 -0.746 1.00 91.88 1227 ASN A C 1
ATOM 10076 O O . ASN A 1 1227 ? -15.280 25.672 0.226 1.00 91.88 1227 ASN A O 1
ATOM 10080 N N . LYS A 1 1228 ? -13.390 24.771 -0.616 1.00 89.62 1228 LYS A N 1
ATOM 10081 C CA . LYS A 1 1228 ? -12.732 24.476 0.675 1.00 89.62 1228 LYS A CA 1
ATOM 10082 C C . LYS A 1 1228 ? -11.858 25.619 1.209 1.00 89.62 1228 LYS A C 1
ATOM 10084 O O . LYS A 1 1228 ? -11.823 25.871 2.418 1.00 89.62 1228 LYS A O 1
ATOM 10089 N N . PHE A 1 1229 ? -11.126 26.295 0.327 1.00 90.44 1229 PHE A N 1
ATOM 10090 C CA . PHE A 1 1229 ? -10.050 27.231 0.673 1.00 90.44 1229 PHE A CA 1
ATOM 10091 C C . PHE A 1 1229 ? -10.274 28.664 0.183 1.00 90.44 1229 PHE A C 1
ATOM 10093 O O . PHE A 1 1229 ? -9.657 29.571 0.745 1.00 90.44 1229 PHE A O 1
ATOM 10100 N N . GLY A 1 1230 ? -11.139 28.872 -0.814 1.00 87.25 1230 GLY A N 1
ATOM 10101 C CA . GLY A 1 1230 ? -11.457 30.197 -1.342 1.00 87.25 1230 GLY A CA 1
ATOM 10102 C C . GLY A 1 1230 ? -12.111 31.114 -0.303 1.00 87.25 1230 GLY A C 1
ATOM 10103 O O . GLY A 1 1230 ? -12.859 30.668 0.571 1.00 87.25 1230 GLY A O 1
ATOM 10104 N N . PHE A 1 1231 ? -11.825 32.412 -0.398 1.00 85.38 1231 PHE A N 1
ATOM 10105 C CA . PHE A 1 1231 ? -12.442 33.445 0.437 1.00 85.38 1231 PHE A CA 1
ATOM 10106 C C . PHE A 1 1231 ? -13.750 33.946 -0.184 1.00 85.38 1231 PHE A C 1
ATOM 10108 O O . PHE A 1 1231 ? -13.816 34.223 -1.384 1.00 85.38 1231 PHE A O 1
ATOM 10115 N N . LYS A 1 1232 ? -14.795 34.083 0.637 1.00 84.19 1232 LYS A N 1
ATOM 10116 C CA . LYS A 1 1232 ? -16.138 34.528 0.223 1.00 84.19 1232 LYS A CA 1
ATOM 10117 C C . LYS A 1 1232 ? -16.279 36.044 0.321 1.00 84.19 1232 LYS A C 1
ATOM 10119 O O . LYS A 1 1232 ? -15.673 36.666 1.187 1.00 84.19 1232 LYS A O 1
ATOM 10124 N N . SER A 1 1233 ? -17.169 36.640 -0.479 1.00 75.88 1233 SER A N 1
ATOM 10125 C CA . SER A 1 1233 ? -17.441 38.094 -0.515 1.00 75.88 1233 SER A CA 1
ATOM 10126 C C . SER A 1 1233 ? -17.672 38.731 0.870 1.00 75.88 1233 SER A C 1
ATOM 10128 O O . SER A 1 1233 ? -17.287 39.871 1.106 1.00 75.88 1233 SER A O 1
ATOM 10130 N N . SER A 1 1234 ? -18.245 37.973 1.812 1.00 73.38 1234 SER A N 1
ATOM 10131 C CA . SER A 1 1234 ? -18.499 38.365 3.208 1.00 73.38 1234 SER A CA 1
ATOM 10132 C C . SER A 1 1234 ? -17.276 38.364 4.144 1.00 73.38 1234 SER A C 1
ATOM 10134 O O . SER A 1 1234 ? -17.404 38.760 5.302 1.00 73.38 1234 SER A O 1
ATOM 10136 N N . GLU A 1 1235 ? -16.127 37.850 3.700 1.00 73.00 1235 GLU A N 1
ATOM 10137 C CA . GLU A 1 1235 ? -14.863 37.844 4.455 1.00 73.00 1235 GLU A CA 1
ATOM 10138 C C . GLU A 1 1235 ? -14.001 39.070 4.102 1.00 73.00 1235 GLU A C 1
ATOM 10140 O O . GLU A 1 1235 ? -13.423 39.679 5.001 1.00 73.00 1235 GLU A O 1
ATOM 10145 N N . PHE A 1 1236 ? -14.001 39.506 2.834 1.00 72.69 1236 PHE A N 1
ATOM 10146 C CA . PHE A 1 1236 ? -13.279 40.707 2.380 1.00 72.69 1236 PHE A CA 1
ATOM 10147 C C . PHE A 1 1236 ? -13.747 41.994 3.080 1.00 72.69 1236 PHE A C 1
ATOM 10149 O O . PHE A 1 1236 ? -12.939 42.868 3.369 1.00 72.69 1236 PHE A O 1
ATOM 10156 N N . SER A 1 1237 ? -15.037 42.113 3.419 1.00 63.06 1237 SER A N 1
ATOM 10157 C CA . SER A 1 1237 ? -15.591 43.296 4.105 1.00 63.06 1237 SER A CA 1
ATOM 10158 C C . SER A 1 1237 ? -15.126 43.474 5.559 1.00 63.06 1237 SER A C 1
ATOM 10160 O O . SER A 1 1237 ? -15.524 44.432 6.219 1.00 63.06 1237 SER A O 1
ATOM 10162 N N . LYS A 1 1238 ? -14.292 42.559 6.070 1.00 64.38 1238 LYS A N 1
ATOM 10163 C CA . LYS A 1 1238 ? -13.682 42.601 7.409 1.00 64.38 1238 LYS A CA 1
ATOM 10164 C C . LYS A 1 1238 ? -12.150 42.622 7.362 1.00 64.38 1238 LYS A C 1
ATOM 10166 O O . LYS A 1 1238 ? -11.519 42.416 8.395 1.00 64.38 1238 LYS A O 1
ATOM 10171 N N . ALA A 1 1239 ? -11.567 42.808 6.178 1.00 64.75 1239 ALA A N 1
ATOM 10172 C CA . ALA A 1 1239 ? -10.148 42.624 5.918 1.00 64.75 1239 ALA A CA 1
ATOM 10173 C C . ALA A 1 1239 ? -9.475 43.924 5.453 1.00 64.75 1239 ALA A C 1
ATOM 10175 O O . ALA A 1 1239 ? -9.972 44.597 4.550 1.00 64.75 1239 ALA A O 1
ATOM 10176 N N . ASP A 1 1240 ? -8.304 44.233 6.023 1.00 74.50 1240 ASP A N 1
ATOM 10177 C CA . ASP A 1 1240 ? -7.440 45.341 5.582 1.00 74.50 1240 ASP A CA 1
ATOM 10178 C C . ASP A 1 1240 ? -7.149 45.254 4.071 1.00 74.50 1240 ASP A C 1
ATOM 10180 O O . ASP A 1 1240 ? -7.172 44.174 3.481 1.00 74.50 1240 ASP A O 1
ATOM 10184 N N . GLU A 1 1241 ? -6.751 46.357 3.433 1.00 71.75 1241 GLU A N 1
ATOM 10185 C CA . GLU A 1 1241 ? -6.420 46.380 1.998 1.00 71.75 1241 GLU A CA 1
ATOM 10186 C C . GLU A 1 1241 ? -5.379 45.307 1.595 1.00 71.75 1241 GLU A C 1
ATOM 10188 O O . GLU A 1 1241 ? -5.529 44.623 0.581 1.00 71.75 1241 GLU A O 1
ATOM 10193 N N . THR A 1 1242 ? -4.348 45.092 2.420 1.00 68.81 1242 THR A N 1
ATOM 10194 C CA . THR A 1 1242 ? -3.317 44.061 2.193 1.00 68.81 1242 THR A CA 1
ATOM 10195 C C . THR A 1 1242 ? -3.846 42.640 2.394 1.00 68.81 1242 THR A C 1
ATOM 10197 O O . THR A 1 1242 ? -3.470 41.724 1.660 1.00 68.81 1242 THR A O 1
ATOM 10200 N N . GLN A 1 1243 ? -4.764 42.448 3.343 1.00 69.38 1243 GLN A N 1
ATOM 10201 C CA . GLN A 1 1243 ? -5.458 41.179 3.553 1.00 69.38 1243 GLN A CA 1
ATOM 10202 C C . GLN A 1 1243 ? -6.389 40.884 2.369 1.00 69.38 1243 GLN A C 1
ATOM 10204 O O . GLN A 1 1243 ? -6.320 39.802 1.799 1.00 69.38 1243 GLN A O 1
ATOM 10209 N N . THR A 1 1244 ? -7.160 41.873 1.912 1.00 76.38 1244 THR A N 1
ATOM 10210 C CA . THR A 1 1244 ? -8.019 41.803 0.722 1.00 76.38 1244 THR A CA 1
ATOM 10211 C C . THR A 1 1244 ? -7.227 41.445 -0.539 1.00 76.38 1244 THR A C 1
ATOM 10213 O O . THR A 1 1244 ? -7.637 40.543 -1.269 1.00 76.38 1244 THR A O 1
ATOM 10216 N N . LYS A 1 1245 ? -6.058 42.060 -0.776 1.00 76.88 1245 LYS A N 1
ATOM 10217 C CA . LYS A 1 1245 ? -5.150 41.674 -1.879 1.00 76.88 1245 LYS A CA 1
ATOM 10218 C C . LYS A 1 1245 ? -4.690 40.213 -1.764 1.00 76.88 1245 LYS A C 1
ATOM 10220 O O . LYS A 1 1245 ? -4.683 39.496 -2.758 1.00 76.88 1245 LYS A O 1
ATOM 10225 N N . THR A 1 1246 ? -4.393 39.745 -0.550 1.00 73.94 1246 THR A N 1
ATOM 10226 C CA . THR A 1 1246 ? -4.006 38.345 -0.278 1.00 73.94 1246 THR A CA 1
ATOM 10227 C C . THR A 1 1246 ? -5.154 37.357 -0.516 1.00 73.94 1246 THR A C 1
ATOM 10229 O O . THR A 1 1246 ? -4.940 36.277 -1.063 1.00 73.94 1246 THR A O 1
ATOM 10232 N N . MET A 1 1247 ? -6.375 37.716 -0.107 1.00 81.62 1247 MET A N 1
ATOM 10233 C CA . MET A 1 1247 ? -7.585 36.907 -0.295 1.00 81.62 1247 MET A CA 1
ATOM 10234 C C . MET A 1 1247 ? -7.990 36.812 -1.771 1.00 81.62 1247 MET A C 1
ATOM 10236 O O . MET A 1 1247 ? -8.463 35.762 -2.196 1.00 81.62 1247 MET A O 1
ATOM 10240 N N . LYS A 1 1248 ? -7.768 37.876 -2.557 1.00 83.38 1248 LYS A N 1
ATOM 10241 C CA . LYS A 1 1248 ? -7.917 37.834 -4.018 1.00 83.38 1248 LYS A CA 1
ATOM 10242 C C . LYS A 1 1248 ? -6.870 36.912 -4.636 1.00 83.38 1248 LYS A C 1
ATOM 10244 O O . LYS A 1 1248 ? -7.253 35.913 -5.225 1.00 83.38 1248 LYS A O 1
ATOM 10249 N N . LEU A 1 1249 ? -5.582 37.134 -4.353 1.00 84.00 1249 LEU A N 1
ATOM 10250 C CA . LEU A 1 1249 ? -4.469 36.361 -4.922 1.00 84.00 1249 LEU A CA 1
ATOM 10251 C C . LEU A 1 1249 ? -4.653 34.835 -4.827 1.00 84.00 1249 LEU A C 1
ATOM 10253 O O . LEU A 1 1249 ? -4.349 34.128 -5.785 1.00 84.00 1249 LEU A O 1
ATOM 10257 N N . ILE A 1 1250 ? -5.156 34.305 -3.704 1.00 85.75 1250 ILE A N 1
ATOM 10258 C CA . ILE A 1 1250 ? -5.425 32.862 -3.578 1.00 85.75 1250 ILE A CA 1
ATOM 10259 C C . ILE A 1 1250 ? -6.626 32.402 -4.414 1.00 85.75 1250 ILE A C 1
ATOM 10261 O O . ILE A 1 1250 ? -6.519 31.364 -5.061 1.00 85.75 1250 ILE A O 1
ATOM 10265 N N . ASN A 1 1251 ? -7.726 33.160 -4.458 1.00 90.19 1251 ASN A N 1
ATOM 10266 C CA . ASN A 1 1251 ? -8.858 32.853 -5.336 1.00 90.19 1251 ASN A CA 1
ATOM 10267 C C . ASN A 1 1251 ? -8.419 32.915 -6.811 1.00 90.19 1251 ASN A C 1
ATOM 10269 O O . ASN A 1 1251 ? -8.659 31.975 -7.561 1.00 90.19 1251 ASN A O 1
ATOM 10273 N N . ASP A 1 1252 ? -7.715 33.979 -7.199 1.00 89.94 1252 ASP A N 1
ATOM 10274 C CA . ASP A 1 1252 ? -7.219 34.211 -8.559 1.00 89.94 1252 ASP A CA 1
ATOM 10275 C C . ASP A 1 1252 ? -6.241 33.105 -8.995 1.00 89.94 1252 ASP A C 1
ATOM 10277 O O . ASP A 1 1252 ? -6.303 32.636 -10.128 1.00 89.94 1252 ASP A O 1
ATOM 10281 N N . THR A 1 1253 ? -5.369 32.633 -8.092 1.00 90.31 1253 THR A N 1
ATOM 10282 C CA . THR A 1 1253 ? -4.441 31.520 -8.379 1.00 90.31 1253 THR A CA 1
ATOM 10283 C C . THR A 1 1253 ? -5.171 30.182 -8.495 1.00 90.31 1253 THR A C 1
ATOM 10285 O O . THR A 1 1253 ? -4.853 29.402 -9.388 1.00 90.31 1253 THR A O 1
ATOM 10288 N N . ILE A 1 1254 ? -6.167 29.911 -7.642 1.00 93.19 1254 ILE A N 1
ATOM 10289 C CA . ILE A 1 1254 ? -6.989 28.695 -7.749 1.00 93.19 1254 ILE A CA 1
ATOM 10290 C C . ILE A 1 1254 ? -7.759 28.691 -9.078 1.00 93.19 1254 ILE A C 1
ATOM 10292 O O . ILE A 1 1254 ? -7.763 27.679 -9.765 1.00 93.19 1254 ILE A O 1
ATOM 10296 N N . HIS A 1 1255 ? -8.336 29.826 -9.482 1.00 94.25 1255 HIS A N 1
ATOM 10297 C CA . HIS A 1 1255 ? -9.082 29.942 -10.737 1.00 94.25 1255 HIS A CA 1
ATOM 10298 C C . HIS A 1 1255 ? -8.206 30.005 -12.004 1.00 94.25 1255 HIS A C 1
ATOM 10300 O O . HIS A 1 1255 ? -8.720 29.756 -13.094 1.00 94.25 1255 HIS A O 1
ATOM 10306 N N . ARG A 1 1256 ? -6.895 30.279 -11.895 1.00 94.00 1256 ARG A N 1
ATOM 10307 C CA . ARG A 1 1256 ? -5.927 30.246 -13.012 1.00 94.00 1256 ARG A CA 1
ATOM 10308 C C . ARG A 1 1256 ? -5.529 28.803 -13.372 1.00 94.00 1256 ARG A C 1
ATOM 10310 O O . ARG A 1 1256 ? -4.355 28.441 -13.312 1.00 94.00 1256 ARG A O 1
ATOM 10317 N N . VAL A 1 1257 ? -6.513 27.977 -13.734 1.00 95.19 1257 VAL A N 1
ATOM 10318 C CA . VAL A 1 1257 ? -6.286 26.622 -14.264 1.00 95.19 1257 VAL A CA 1
ATOM 10319 C C . VAL A 1 1257 ? -5.463 26.721 -15.561 1.00 95.19 1257 VAL A C 1
ATOM 10321 O O . VAL A 1 1257 ? -5.808 27.539 -16.416 1.00 95.19 1257 VAL A O 1
ATOM 10324 N N . PRO A 1 1258 ? -4.386 25.931 -15.736 1.00 93.94 1258 PRO A N 1
ATOM 10325 C CA . PRO A 1 1258 ? -3.608 25.932 -16.971 1.00 93.94 1258 PRO A CA 1
ATOM 10326 C C . PRO A 1 1258 ? -4.440 25.557 -18.201 1.00 93.94 1258 PRO A C 1
ATOM 10328 O O . PRO A 1 1258 ? -5.231 24.615 -18.163 1.00 93.94 1258 PRO A O 1
ATOM 10331 N N . GLU A 1 1259 ? -4.207 26.261 -19.309 1.00 90.19 1259 GLU A N 1
ATOM 10332 C CA . GLU A 1 1259 ? -4.733 25.879 -20.621 1.00 90.19 1259 GLU A CA 1
ATOM 10333 C C . GLU A 1 1259 ? -4.232 24.485 -21.033 1.00 90.19 1259 GLU A C 1
ATOM 10335 O O . GLU A 1 1259 ? -3.123 24.077 -20.679 1.00 90.19 1259 GLU A O 1
ATOM 10340 N N . ARG A 1 1260 ? -5.054 23.759 -21.798 1.00 89.00 1260 ARG A N 1
ATOM 10341 C CA . ARG A 1 1260 ? -4.730 22.428 -22.325 1.00 89.00 1260 ARG A CA 1
ATOM 10342 C C . ARG A 1 1260 ? -4.178 22.534 -23.751 1.00 89.00 1260 ARG A C 1
ATOM 10344 O O . ARG A 1 1260 ? -4.603 23.394 -24.520 1.00 89.00 1260 ARG A O 1
ATOM 10351 N N . GLY A 1 1261 ? -3.269 21.632 -24.108 1.00 91.00 1261 GLY A N 1
ATOM 10352 C CA . GLY A 1 1261 ? -2.749 21.458 -25.460 1.00 91.00 1261 GLY A CA 1
ATOM 10353 C C . GLY A 1 1261 ? -3.712 20.741 -26.417 1.00 91.00 1261 GLY A C 1
ATOM 10354 O O . GLY A 1 1261 ? -4.911 20.613 -26.173 1.00 91.00 1261 GLY A O 1
ATOM 10355 N N . ILE A 1 1262 ? -3.161 20.276 -27.541 1.00 93.25 1262 ILE A N 1
ATOM 10356 C CA . ILE A 1 1262 ? -3.909 19.789 -28.714 1.00 93.25 1262 ILE A CA 1
ATOM 10357 C C . ILE A 1 1262 ? -3.953 18.255 -28.866 1.00 93.25 1262 ILE A C 1
ATOM 10359 O O . ILE A 1 1262 ? -4.438 17.758 -29.884 1.00 93.25 1262 ILE A O 1
ATOM 10363 N N . PHE A 1 1263 ? -3.436 17.490 -27.898 1.00 95.12 1263 PHE A N 1
ATOM 10364 C CA . PHE A 1 1263 ? -3.431 16.024 -27.964 1.00 95.12 1263 PHE A CA 1
ATOM 10365 C C . PHE A 1 1263 ? -4.854 15.443 -27.998 1.00 95.12 1263 PHE A C 1
ATOM 10367 O O . PHE A 1 1263 ? -5.715 15.807 -27.196 1.00 95.12 1263 PHE A O 1
ATOM 10374 N N . LYS A 1 1264 ? -5.093 14.477 -28.893 1.00 95.31 1264 LYS A N 1
ATOM 10375 C CA . LYS A 1 1264 ? -6.362 13.739 -28.975 1.00 95.31 1264 LYS A CA 1
ATOM 10376 C C . LYS A 1 1264 ? -6.320 12.524 -28.052 1.00 95.31 1264 LYS A C 1
ATOM 10378 O O . LYS A 1 1264 ? -5.752 11.493 -28.417 1.00 95.31 1264 LYS A O 1
ATOM 10383 N N . LEU A 1 1265 ? -6.940 12.647 -26.880 1.00 95.88 1265 LEU A N 1
ATOM 10384 C CA . LEU A 1 1265 ? -6.956 11.619 -25.833 1.00 95.88 1265 LEU A CA 1
ATOM 10385 C C . LEU A 1 1265 ? -7.486 10.258 -26.324 1.00 95.88 1265 LEU A C 1
ATOM 10387 O O . LEU A 1 1265 ? -6.992 9.222 -25.892 1.00 95.88 1265 LEU A O 1
ATOM 10391 N N . GLU A 1 1266 ? -8.429 10.243 -27.269 1.00 96.94 1266 GLU A N 1
ATOM 10392 C CA . GLU A 1 1266 ? -8.933 9.028 -27.924 1.00 96.94 1266 GLU A CA 1
ATOM 10393 C C . GLU A 1 1266 ? -7.828 8.164 -28.544 1.00 96.94 1266 GLU A C 1
ATOM 10395 O O . GLU A 1 1266 ? -7.964 6.946 -28.553 1.00 96.94 1266 GLU A O 1
ATOM 10400 N N . SER A 1 1267 ? -6.724 8.756 -29.017 1.00 95.31 1267 SER A N 1
ATOM 10401 C CA . SER A 1 1267 ? -5.639 8.001 -29.664 1.00 95.31 1267 SER A CA 1
ATOM 10402 C C . SER A 1 1267 ? -4.932 7.011 -28.728 1.00 95.31 1267 SER A C 1
ATOM 10404 O O . SER A 1 1267 ? -4.320 6.055 -29.201 1.00 95.31 1267 SER A O 1
ATOM 10406 N N . VAL A 1 1268 ? -5.095 7.157 -27.407 1.00 97.12 1268 VAL A N 1
ATOM 10407 C CA . VAL A 1 1268 ? -4.633 6.170 -26.417 1.00 97.12 1268 VAL A CA 1
ATOM 10408 C C . VAL A 1 1268 ? -5.306 4.810 -26.621 1.00 97.12 1268 VAL A C 1
ATOM 10410 O O . VAL A 1 1268 ? -4.679 3.790 -26.347 1.00 97.12 1268 VAL A O 1
ATOM 10413 N N . LEU A 1 1269 ? -6.539 4.764 -27.148 1.00 97.31 1269 LEU A N 1
ATOM 10414 C CA . LEU A 1 1269 ? -7.257 3.515 -27.437 1.00 97.31 1269 LEU A CA 1
ATOM 10415 C C . LEU A 1 1269 ? -6.514 2.634 -28.451 1.00 97.31 1269 LEU A C 1
ATOM 10417 O O . LEU A 1 1269 ? -6.541 1.412 -28.317 1.00 97.31 1269 LEU A O 1
ATOM 10421 N N . ASP A 1 1270 ? -5.775 3.231 -29.384 1.00 96.69 1270 ASP A N 1
ATOM 10422 C CA . ASP A 1 1270 ? -5.017 2.518 -30.418 1.00 96.69 1270 ASP A CA 1
ATOM 10423 C C . ASP A 1 1270 ? -3.529 2.331 -30.056 1.00 96.69 1270 ASP A C 1
ATOM 10425 O O . ASP A 1 1270 ? -2.782 1.691 -30.796 1.00 96.69 1270 ASP A O 1
ATOM 10429 N N . SER A 1 1271 ? -3.065 2.858 -28.913 1.00 96.38 1271 SER A N 1
ATOM 10430 C CA . SER A 1 1271 ? -1.644 2.800 -28.551 1.00 96.38 1271 SER A CA 1
ATOM 10431 C C . SER A 1 1271 ? -1.219 1.437 -27.992 1.00 96.38 1271 SER A C 1
ATOM 10433 O O . SER A 1 1271 ? -1.505 1.082 -26.848 1.00 96.38 1271 SER A O 1
ATOM 10435 N N . THR A 1 1272 ? -0.456 0.696 -28.797 1.00 94.44 1272 THR A N 1
ATOM 10436 C CA . THR A 1 1272 ? 0.111 -0.624 -28.465 1.00 94.44 1272 THR A CA 1
ATOM 10437 C C . THR A 1 1272 ? 1.135 -0.601 -27.320 1.00 94.44 1272 THR A C 1
ATOM 10439 O O . THR A 1 1272 ? 1.271 -1.602 -26.623 1.00 94.44 1272 THR A O 1
ATOM 10442 N N . TYR A 1 1273 ? 1.847 0.513 -27.107 1.00 94.88 1273 TYR A N 1
ATOM 10443 C CA . TYR A 1 1273 ? 2.949 0.614 -26.128 1.00 94.88 1273 TYR A CA 1
ATOM 10444 C C . TYR A 1 1273 ? 2.619 1.470 -24.895 1.00 94.88 1273 TYR A C 1
ATOM 10446 O O . TYR A 1 1273 ? 3.502 1.788 -24.099 1.00 94.88 1273 TYR A O 1
ATOM 10454 N N . PHE A 1 1274 ? 1.351 1.855 -24.723 1.00 95.12 1274 PHE A N 1
ATOM 10455 C CA . PHE A 1 1274 ? 0.881 2.584 -23.541 1.00 95.12 1274 PHE A CA 1
ATOM 10456 C C . PHE A 1 1274 ? 1.193 1.811 -22.245 1.00 95.12 1274 PHE A C 1
ATOM 10458 O O . PHE A 1 1274 ? 1.829 2.356 -21.336 1.00 95.12 1274 PHE A O 1
ATOM 10465 N N . PHE A 1 1275 ? 0.799 0.535 -22.217 1.00 94.50 1275 PHE A N 1
ATOM 10466 C CA . PHE A 1 1275 ? 1.157 -0.496 -21.238 1.00 94.50 1275 PHE A CA 1
ATOM 10467 C C . PHE A 1 1275 ? 1.533 -1.757 -22.044 1.00 94.50 1275 PHE A C 1
ATOM 10469 O O . PHE A 1 1275 ? 0.684 -2.228 -22.806 1.00 94.50 1275 PHE A O 1
ATOM 10476 N N . SER A 1 1276 ? 2.770 -2.278 -21.944 1.00 89.75 1276 SER A N 1
ATOM 10477 C CA . SER A 1 1276 ? 3.268 -3.348 -22.851 1.00 89.75 1276 SER A CA 1
ATOM 10478 C C . SER A 1 1276 ? 4.422 -4.200 -22.332 1.00 89.75 1276 SER A C 1
ATOM 10480 O O . SER A 1 1276 ? 5.378 -3.590 -21.811 1.00 89.75 1276 SER A O 1
#

Secondary structure (DSSP, 8-state):
-HHHHHHHHHHHHHHHHHHHHHHHHHHHHHHHHHHHHHHHHHHHHHHHHHHHHTTSGGG--------------------------------------------------------------------------------------------------SSGGGSSSS-SS-----PPP--S---PPPP---HHHHHHHHHHHHTT--HHHHHHHHHHHHS-TTHHHHTSSS-HHHHHHHHHHHHHHHHHHHHHHHHHHTT-HHHHHHHHHHHHHHHHHHHHTT-----S---HHHHHHHHHHHHHTT-HHHHHHHHHHHHHTTPPP-HHHHHHHHHHHHTSSS--HHHHHHHHHHHHHTT--GGGGGG-TT--HHHHHHHHHHHHHH-TT-PPPPPP-----GGGHHHHTSPPTT--TTS-----GGGG--HHHHHHHHHHHHHH-EEEEE--SPPPPP-HHHHHHHHHHHHHHHHHHHHHHHHHHHHHHHHS-TTS--SGGGGSSS-HHHHHHHHHHHHHHHHSS-SS---BHHHHHHHHHHHHHHHHHHHHHHHTTHHHHHHHHHHHHHHHHTSTTTTTS-HHHHHHHHHHHTT---S----PPPHHHHHHHHHHHHHHHHHH-B--S----S-----------BSEEEEEE--TTS-EEEEEE-HHHHHHHTTS---EEEEEGGGS-BSSPPEEEEETTEEESSSSBPPSEE--TT-HHHHHHHTT--HHHHHHHHHHHHHHHH-EEEE-HHHHHHHHHHHTTT-BGGGTBPPPTT-TTSPPPPP--TTS-HHHHHHHHHHHHHHHHHHHHHHHHHHHHHHHHHHHHHTTT--EE--EEEETTS-EEES-SSSSTTS-HHHHHTEEESS-EE-TTTHHHHHHHHHHHHTSTTTTS-HHHHHHHHHHTHHHHHHHHH-TTTS---GGGSSSHHHHHHHHHHHHHHHTSS-TTT-EE---EEEEBTTHHHHHHHHHHT-HHHHHHTT-S--SS---HHHHHHHHHHHHHHHHHHTT-HHHHHTTTT--HHHHHHHHHHHHTT--HHHHHHHHHHHTTS-SSS-TTTHHHHHHHHHHHHHHHHHHTTHHHHHHHHHHHHHHHHIIIII-PPPEEE-TTS-EEE---BPPP-----TT-TTGGG---PPB-HHHHHHHHHHHHHHHHHHHHHHHHHHHHHHTT---EEETTEEEE-TTTHHHHHHHHHHHHHHHHHS-HHHHHHHHHHHHHPPPHHHHTTS-HHHHHHHHHHHHHHH-PPPP----GGGGGG-TTSB-